Protein AF-0000000080622071 (afdb_homodimer)

Nearest PDB structures (foldseek):
  5kos-assembly1_A  TM=8.456E-01  e=3.412E-28  Homo sapiens
  4gj5-assembly1_A  TM=8.377E-01  e=1.157E-27  Homo sapiens
  2ren-assembly1_A  TM=8.493E-01  e=5.964E-26  Homo sapiens
  1j71-assembly1_A  TM=8.555E-01  e=1.718E-23  Candida tropicalis
  3u6a-assembly1_A  TM=7.757E-01  e=3.560E-19  Homo sapiens

Foldseek 3Di:
DPPPPPPPPPPPPPVPADKFKWWKAWDDAQLQVCVVVVNQLLVVVVVVVLLVVQPPPPDDQPDLSFFTIWTWKWWAVVTDIFTARAKQFAFDWEFAAPLAQPQCQAQPPPQCAQWDDRVPDIFGGHRHGRLAPPQEDHDDQVVGPLKDAPFDKDWDDNRSGIFIDGKIFTWMWGYDPPGPIQIFGGAIYGHTSDGDRSCSPDHHGYYQHPWQLLRHPPSGGGRLNRCVVVVNAAQKKKKAFAFALRTMIMIMTRDDDPPWFDDFDDKFFAPDLGHQKAKWQKKDFAVDIDGPIWIEHAIASHLAKEFAPVSVVRLCVRQVWDADPSSQFTWHAQDDDQAAQGMWIATPHDIDTQGSRLFKAWRDFQAQWDDDPVDIDGHDPRNTIITGRYGYDDSVPPDTRIYHYDSSSNQWMKMDRSPRRIITTTGTDD/DPPPPPPPPPPPPPVPADKFKWWKAWDDAQLQVCVVVVNQLLVVVVVVVLLVVQPPLPDDQPDLSFFTIWTWKWWAVVTDIFTAAAKQFAFDWEFAAPLAQPQQAAQPPPQCAQWDDRVPDIFGGHRQGRLQPVQEDHDDQVVGPLKDAPFDKDWADNRSGIWIDGKIFTWMWGYDPPGPIQIFGGAIYGHTSDGDRSRSPDHHGIYQHLWQLLRHPPSGGGRLNRCVVVVNAAQKKKKAFAFALRTMIMIMTRDDDPPWFDDFDDKFFAPDLGHQKAKWQKKDFAVDIDGPIWIEHAIASHLAKEFAPVSVVRLCVRQVWDADPSSQFTWHAQDDDQAAQGMWIATPHDIDTQGSRLFKAWRDFQAQWDDDPVDIDGHDPRNTIITGRYGYDDPVPPDTRIYHYDSSSNQWMKMDRSPRRIITTTGTPD

Structure (mmCIF, N/CA/C/O backbone):
data_AF-0000000080622071-model_v1
#
loop_
_entity.id
_entity.type
_entity.pdbx_description
1 polymer 'Peptidase A1 domain-containing protein'
#
loop_
_atom_site.group_PDB
_atom_site.id
_atom_site.type_symbol
_atom_site.label_atom_id
_atom_site.label_alt_id
_atom_site.label_comp_id
_atom_site.label_asym_id
_atom_site.label_entity_id
_atom_site.label_seq_id
_atom_site.pdbx_PDB_ins_code
_atom_site.Cartn_x
_atom_site.Cartn_y
_atom_site.Cartn_z
_atom_site.occupancy
_atom_site.B_iso_or_equiv
_atom_site.auth_seq_id
_atom_site.auth_comp_id
_atom_site.auth_asym_id
_atom_site.auth_atom_id
_atom_site.pdbx_PDB_model_num
ATOM 1 N N . MET A 1 1 ? 4.406 -93.125 -19.953 1 31.33 1 MET A N 1
ATOM 2 C CA . MET A 1 1 ? 5.219 -91.875 -19.984 1 31.33 1 MET A CA 1
ATOM 3 C C . MET A 1 1 ? 4.34 -90.625 -20 1 31.33 1 MET A C 1
ATOM 5 O O . MET A 1 1 ? 3.771 -90.312 -21.031 1 31.33 1 MET A O 1
ATOM 9 N N . MET A 1 2 ? 3.547 -90.375 -18.891 1 37.91 2 MET A N 1
ATOM 10 C CA . MET A 1 2 ? 2.613 -89.312 -18.547 1 37.91 2 MET A CA 1
ATOM 11 C C . MET A 1 2 ? 3.316 -87.938 -18.547 1 37.91 2 MET A C 1
ATOM 13 O O . MET A 1 2 ? 4.258 -87.75 -17.781 1 37.91 2 MET A O 1
ATOM 17 N N . TYR A 1 3 ? 3.441 -87.188 -19.688 1 39.62 3 TYR A N 1
ATOM 18 C CA . TYR A 1 3 ? 3.945 -85.875 -19.875 1 39.62 3 TYR A CA 1
ATOM 19 C C . TYR A 1 3 ? 3.25 -84.875 -18.938 1 39.62 3 TYR A C 1
ATOM 21 O O . TYR A 1 3 ? 2.041 -84.625 -19.047 1 39.62 3 TYR A O 1
ATOM 29 N N . PHE A 1 4 ? 3.67 -84.75 -17.656 1 41.41 4 PHE A N 1
ATOM 30 C CA . PHE A 1 4 ? 3.311 -83.688 -16.719 1 41.41 4 PHE A CA 1
ATOM 31 C C . PHE A 1 4 ? 3.623 -82.312 -17.312 1 41.41 4 PHE A C 1
ATOM 33 O O . PHE A 1 4 ? 4.789 -82 -17.531 1 41.41 4 PHE A O 1
ATOM 40 N N . GLN A 1 5 ? 2.748 -81.688 -18.172 1 40.56 5 GLN A N 1
ATOM 41 C CA . GLN A 1 5 ? 2.803 -80.312 -18.609 1 40.56 5 GLN A CA 1
ATOM 42 C C . GLN A 1 5 ? 2.887 -79.375 -17.422 1 40.56 5 GLN A C 1
ATOM 44 O O . GLN A 1 5 ? 1.987 -79.312 -16.578 1 40.56 5 GLN A O 1
ATOM 49 N N . PHE A 1 6 ? 4.094 -79 -16.938 1 42.44 6 PHE A N 1
ATOM 50 C CA . PHE A 1 6 ? 4.355 -77.938 -15.992 1 42.44 6 PHE A CA 1
ATOM 51 C C . PHE A 1 6 ? 3.734 -76.625 -16.484 1 42.44 6 PHE A C 1
ATOM 53 O O . PHE A 1 6 ? 4.152 -76.062 -17.5 1 42.44 6 PHE A O 1
ATOM 60 N N . LEU A 1 7 ? 2.463 -76.312 -16.25 1 42.44 7 LEU A N 1
ATOM 61 C CA . LEU A 1 7 ? 1.868 -75 -16.406 1 42.44 7 LEU A CA 1
ATOM 62 C C . LEU A 1 7 ? 2.656 -73.938 -15.617 1 42.44 7 LEU A C 1
ATOM 64 O O . LEU A 1 7 ? 2.695 -74 -14.383 1 42.44 7 LEU A O 1
ATOM 68 N N . ILE A 1 8 ? 3.752 -73.375 -16.141 1 42.09 8 ILE A N 1
ATOM 69 C CA . ILE A 1 8 ? 4.402 -72.188 -15.602 1 42.09 8 ILE A CA 1
ATOM 70 C C . ILE A 1 8 ? 3.381 -71.062 -15.445 1 42.09 8 ILE A C 1
ATOM 72 O O . ILE A 1 8 ? 2.818 -70.562 -16.438 1 42.09 8 ILE A O 1
ATOM 76 N N . LEU A 1 9 ? 2.639 -71 -14.352 1 40.97 9 LEU A N 1
ATOM 77 C CA . LEU A 1 9 ? 1.892 -69.812 -13.961 1 40.97 9 LEU A CA 1
ATOM 78 C C . LEU A 1 9 ? 2.793 -68.625 -13.953 1 40.97 9 LEU A C 1
ATOM 80 O O . LEU A 1 9 ? 3.705 -68.5 -13.133 1 40.97 9 LEU A O 1
ATOM 84 N N . LEU A 1 10 ? 3.066 -68 -15.062 1 39.91 10 LEU A N 1
ATOM 85 C CA . LEU A 1 10 ? 3.633 -66.688 -15.086 1 39.91 10 LEU A CA 1
ATOM 86 C C . LEU A 1 10 ? 2.854 -65.75 -14.156 1 39.91 10 LEU A C 1
ATOM 88 O O . LEU A 1 10 ? 1.703 -65.375 -14.445 1 39.91 10 LEU A O 1
ATOM 92 N N . VAL A 1 11 ? 2.982 -65.812 -12.859 1 40.19 11 VAL A N 1
ATOM 93 C CA . VAL A 1 11 ? 2.52 -64.75 -11.977 1 40.19 11 VAL A CA 1
ATOM 94 C C . VAL A 1 11 ? 3.016 -63.438 -12.484 1 40.19 11 VAL A C 1
ATOM 96 O O . VAL A 1 11 ? 4.223 -63.188 -12.531 1 40.19 11 VAL A O 1
ATOM 99 N N . SER A 1 12 ? 2.383 -62.875 -13.453 1 38.94 12 SER A N 1
ATOM 100 C CA . SER A 1 12 ? 2.613 -61.469 -13.688 1 38.94 12 SER A CA 1
ATOM 101 C C . SER A 1 12 ? 2.75 -60.688 -12.367 1 38.94 12 SER A C 1
ATOM 103 O O . SER A 1 12 ? 1.805 -60.625 -11.578 1 38.94 12 SER A O 1
ATOM 105 N N . ILE A 1 13 ? 3.844 -60.781 -11.703 1 40 13 ILE A N 1
ATOM 106 C CA . ILE A 1 13 ? 4.141 -59.844 -10.617 1 40 13 ILE A CA 1
ATOM 107 C C . ILE A 1 13 ? 3.688 -58.438 -11.008 1 40 13 ILE A C 1
ATOM 109 O O . ILE A 1 13 ? 4.293 -57.812 -11.875 1 40 13 ILE A O 1
ATOM 113 N N . ILE A 1 14 ? 2.439 -58.219 -11.172 1 44.34 14 ILE A N 1
ATOM 114 C CA . ILE A 1 14 ? 2.012 -56.812 -11.172 1 44.34 14 ILE A CA 1
ATOM 115 C C . ILE A 1 14 ? 2.727 -56.062 -10.055 1 44.34 14 ILE A C 1
ATOM 117 O O . ILE A 1 14 ? 2.518 -56.344 -8.875 1 44.34 14 ILE A O 1
ATOM 121 N N . ALA A 1 15 ? 3.939 -55.719 -10.203 1 46.81 15 ALA A N 1
ATOM 122 C CA . ALA A 1 15 ? 4.637 -54.844 -9.273 1 46.81 15 ALA A CA 1
ATOM 123 C C . ALA A 1 15 ? 3.709 -53.719 -8.773 1 46.81 15 ALA A C 1
ATOM 125 O O . ALA A 1 15 ? 3.246 -52.875 -9.547 1 46.81 15 ALA A O 1
ATOM 126 N N . ALA A 1 16 ? 2.832 -53.969 -7.883 1 53.41 16 ALA A N 1
ATOM 127 C CA . ALA A 1 16 ? 1.982 -52.969 -7.207 1 53.41 16 ALA A CA 1
ATOM 128 C C . ALA A 1 16 ? 2.793 -51.781 -6.746 1 53.41 16 ALA A C 1
ATOM 130 O O . ALA A 1 16 ? 3.588 -51.875 -5.809 1 53.41 16 ALA A O 1
ATOM 131 N N . TYR A 1 17 ? 3.074 -50.844 -7.648 1 65.81 17 TYR A N 1
ATOM 132 C CA . TYR A 1 17 ? 3.756 -49.625 -7.172 1 65.81 17 TYR A CA 1
ATOM 133 C C . TYR A 1 17 ? 2.941 -48.938 -6.086 1 65.81 17 TYR A C 1
ATOM 135 O O . TYR A 1 17 ? 1.711 -49 -6.082 1 65.81 17 TYR A O 1
ATOM 143 N N . SER A 1 18 ? 3.611 -48.594 -5.027 1 83 18 SER A N 1
ATOM 144 C CA . SER A 1 18 ? 3.07 -47.812 -3.904 1 83 18 SER A CA 1
ATOM 145 C C . SER A 1 18 ? 2.629 -46.438 -4.34 1 83 18 SER A C 1
ATOM 147 O O . SER A 1 18 ? 3.193 -45.844 -5.273 1 83 18 SER A O 1
ATOM 149 N N . LEU A 1 19 ? 1.426 -46.062 -3.982 1 93.88 19 LEU A N 1
ATOM 150 C CA . LEU A 1 19 ? 0.929 -44.688 -4.164 1 93.88 19 LEU A CA 1
ATOM 151 C C . LEU A 1 19 ? 1.439 -43.781 -3.062 1 93.88 19 LEU A C 1
ATOM 153 O O . LEU A 1 19 ? 1.551 -44.188 -1.905 1 93.88 19 LEU A O 1
ATOM 157 N N . PHE A 1 20 ? 1.844 -42.562 -3.434 1 97 20 PHE A N 1
ATOM 158 C CA . PHE A 1 20 ? 2.273 -41.5 -2.504 1 97 20 PHE A CA 1
ATOM 159 C C . PHE A 1 20 ? 1.388 -40.281 -2.623 1 97 20 PHE A C 1
ATOM 161 O O . PHE A 1 20 ? 1.396 -39.594 -3.654 1 97 20 PHE A O 1
ATOM 168 N N . GLN A 1 21 ? 0.678 -40 -1.629 1 96.38 21 GLN A N 1
ATOM 169 C CA . GLN A 1 21 ? -0.254 -38.875 -1.648 1 96.38 21 GLN A CA 1
ATOM 170 C C . GLN A 1 21 ? 0.275 -37.719 -0.823 1 96.38 21 GLN A C 1
ATOM 172 O O . GLN A 1 21 ? 0.395 -37.812 0.4 1 96.38 21 GLN A O 1
ATOM 177 N N . ILE A 1 22 ? 0.531 -36.625 -1.456 1 96.94 22 ILE A N 1
ATOM 178 C CA . ILE A 1 22 ? 1.128 -35.469 -0.82 1 96.94 22 ILE A CA 1
ATOM 179 C C . ILE A 1 22 ? 0.134 -34.312 -0.836 1 96.94 22 ILE A C 1
ATOM 181 O O . ILE A 1 22 ? -0.332 -33.906 -1.901 1 96.94 22 ILE A O 1
ATOM 185 N N . PRO A 1 23 ? -0.124 -33.719 0.299 1 97 23 PRO A N 1
ATOM 186 C CA . PRO A 1 23 ? -1.066 -32.594 0.346 1 97 23 PRO A CA 1
ATOM 187 C C . PRO A 1 23 ? -0.494 -31.312 -0.26 1 97 23 PRO A C 1
ATOM 189 O O . PRO A 1 23 ? 0.712 -31.078 -0.171 1 97 23 PRO A O 1
ATOM 192 N N . LEU A 1 24 ? -1.375 -30.531 -0.889 1 97.06 24 LEU A N 1
ATOM 193 C CA . LEU A 1 24 ? -1.071 -29.188 -1.348 1 97.06 24 LEU A CA 1
ATOM 194 C C . LEU A 1 24 ? -1.797 -28.141 -0.497 1 97.06 24 LEU A C 1
ATOM 196 O O . LEU A 1 24 ? -2.953 -28.344 -0.12 1 97.06 24 LEU A O 1
ATOM 200 N N . GLU A 1 25 ? -1.072 -27.141 -0.212 1 94.88 25 GLU A N 1
ATOM 201 C CA . GLU A 1 25 ? -1.621 -26.031 0.566 1 94.88 25 GLU A CA 1
ATOM 202 C C . GLU A 1 25 ? -1.87 -24.812 -0.312 1 94.88 25 GLU A C 1
ATOM 204 O O . GLU A 1 25 ? -1.03 -24.453 -1.143 1 94.88 25 GLU A O 1
ATOM 209 N N . LYS A 1 26 ? -3.045 -24.219 -0.063 1 93.81 26 LYS A N 1
ATOM 210 C CA . LYS A 1 26 ? -3.326 -22.938 -0.728 1 93.81 26 LYS A CA 1
ATOM 211 C C . LYS A 1 26 ? -2.568 -21.797 -0.065 1 93.81 26 LYS A C 1
ATOM 213 O O . LYS A 1 26 ? -2.49 -21.734 1.164 1 93.81 26 LYS A O 1
ATOM 218 N N . VAL A 1 27 ? -1.979 -20.906 -0.916 1 91.62 27 VAL A N 1
ATOM 219 C CA . VAL A 1 27 ? -1.304 -19.719 -0.417 1 91.62 27 VAL A CA 1
ATOM 220 C C . VAL A 1 27 ? -1.75 -18.5 -1.218 1 91.62 27 VAL A C 1
ATOM 222 O O . VAL A 1 27 ? -2.275 -18.641 -2.326 1 91.62 27 VAL A O 1
ATOM 225 N N . GLU A 1 28 ? -1.549 -17.328 -0.681 1 88.19 28 GLU A N 1
ATOM 226 C CA . GLU A 1 28 ? -1.809 -16.094 -1.431 1 88.19 28 GLU A CA 1
ATOM 227 C C . GLU A 1 28 ? -0.73 -15.859 -2.484 1 88.19 28 GLU A C 1
ATOM 229 O O . GLU A 1 28 ? 0.46 -15.828 -2.166 1 88.19 28 GLU A O 1
ATOM 234 N N . SER A 1 29 ? -1.131 -15.672 -3.711 1 89.31 29 SER A N 1
ATOM 235 C CA . SER A 1 29 ? -0.165 -15.383 -4.766 1 89.31 29 SER A CA 1
ATOM 236 C C . SER A 1 29 ? 0.435 -13.992 -4.598 1 89.31 29 SER A C 1
ATOM 238 O O . SER A 1 29 ? -0.142 -13.141 -3.918 1 89.31 29 SER A O 1
ATOM 240 N N . LEU A 1 30 ? 1.615 -13.773 -5.207 1 89.56 30 LEU A N 1
ATOM 241 C CA . LEU A 1 30 ? 2.238 -12.453 -5.172 1 89.56 30 LEU A CA 1
ATOM 242 C C . LEU A 1 30 ? 1.323 -11.398 -5.797 1 89.56 30 LEU A C 1
ATOM 244 O O . LEU A 1 30 ? 1.209 -10.289 -5.281 1 89.56 30 LEU A O 1
ATOM 248 N N . ARG A 1 31 ? 0.68 -11.727 -6.871 1 90.12 31 ARG A N 1
ATOM 249 C CA . ARG A 1 31 ? -0.235 -10.812 -7.543 1 90.12 31 ARG A CA 1
ATOM 250 C C . ARG A 1 31 ? -1.324 -10.328 -6.594 1 90.12 31 ARG A C 1
ATOM 252 O O . ARG A 1 31 ? -1.545 -9.125 -6.457 1 90.12 31 ARG A O 1
ATOM 259 N N . PHE A 1 32 ? -1.942 -11.211 -5.918 1 88.81 32 PHE A N 1
ATOM 260 C CA . PHE A 1 32 ? -3.029 -10.852 -5.016 1 88.81 32 PHE A CA 1
ATOM 261 C C . PHE A 1 32 ? -2.508 -10.031 -3.84 1 88.81 32 PHE A C 1
ATOM 263 O O . PHE A 1 32 ? -3.148 -9.07 -3.414 1 88.81 32 PHE A O 1
ATOM 270 N N . LYS A 1 33 ? -1.426 -10.398 -3.369 1 88.56 33 LYS A N 1
ATOM 271 C CA . LYS A 1 33 ? -0.815 -9.672 -2.262 1 88.56 33 LYS A CA 1
ATOM 272 C C . LYS A 1 33 ? -0.536 -8.219 -2.645 1 88.56 33 LYS A C 1
ATOM 274 O O . LYS A 1 33 ? -0.911 -7.297 -1.917 1 88.56 33 LYS A O 1
ATOM 279 N N . LEU A 1 34 ? 0.107 -8.039 -3.787 1 91.31 34 LEU A N 1
ATOM 280 C CA . LEU A 1 34 ? 0.483 -6.699 -4.219 1 91.31 34 LEU A CA 1
ATOM 281 C C . LEU A 1 34 ? -0.752 -5.867 -4.555 1 91.31 34 LEU A C 1
ATOM 283 O O . LEU A 1 34 ? -0.766 -4.652 -4.344 1 91.31 34 LEU A O 1
ATOM 287 N N . MET A 1 35 ? -1.756 -6.488 -5.094 1 89.94 35 MET A N 1
ATOM 288 C CA . MET A 1 35 ? -3.012 -5.785 -5.344 1 89.94 35 MET A CA 1
ATOM 289 C C . MET A 1 35 ? -3.627 -5.293 -4.035 1 89.94 35 MET A C 1
ATOM 291 O O . MET A 1 35 ? -4.062 -4.145 -3.945 1 89.94 35 MET A O 1
ATOM 295 N N . ARG A 1 36 ? -3.617 -6.129 -3.057 1 85.31 36 ARG A N 1
ATOM 296 C CA . ARG A 1 36 ? -4.168 -5.77 -1.754 1 85.31 36 ARG A CA 1
ATOM 297 C C . ARG A 1 36 ? -3.381 -4.629 -1.12 1 85.31 36 ARG A C 1
ATOM 299 O O . ARG A 1 36 ? -3.959 -3.746 -0.481 1 85.31 36 ARG A O 1
ATOM 306 N N . GLU A 1 37 ? -2.133 -4.59 -1.367 1 87 37 GLU A N 1
ATOM 307 C CA . GLU A 1 37 ? -1.252 -3.604 -0.748 1 87 37 GLU A CA 1
ATOM 308 C C . GLU A 1 37 ? -1.191 -2.32 -1.573 1 87 37 GLU A C 1
ATOM 310 O O . GLU A 1 37 ? -0.562 -1.343 -1.164 1 87 37 GLU A O 1
ATOM 315 N N . GLY A 1 38 ? -1.753 -2.406 -2.75 1 86.81 38 GLY A N 1
ATOM 316 C CA . GLY A 1 38 ? -1.756 -1.231 -3.605 1 86.81 38 GLY A CA 1
ATOM 317 C C . GLY A 1 38 ? -0.455 -1.041 -4.363 1 86.81 38 GLY A C 1
ATOM 318 O O . GLY A 1 38 ? -0.144 0.067 -4.805 1 86.81 38 GLY A O 1
ATOM 319 N N . LYS A 1 39 ? 0.29 -2.031 -4.531 1 89.81 39 LYS A N 1
ATOM 320 C CA . LYS A 1 39 ? 1.621 -1.927 -5.121 1 89.81 39 LYS A CA 1
ATOM 321 C C . LYS A 1 39 ? 1.662 -2.582 -6.5 1 89.81 39 LYS A C 1
ATOM 323 O O . LYS A 1 39 ? 2.668 -2.488 -7.207 1 89.81 39 LYS A O 1
ATOM 328 N N . TRP A 1 40 ? 0.605 -3.18 -6.891 1 91.12 40 TRP A N 1
ATOM 329 C CA . TRP A 1 40 ? 0.574 -3.99 -8.102 1 91.12 40 TRP A CA 1
ATOM 330 C C . TRP A 1 40 ? 0.867 -3.141 -9.336 1 91.12 40 TRP A C 1
ATOM 332 O O . TRP A 1 40 ? 1.65 -3.539 -10.195 1 91.12 40 TRP A O 1
ATOM 342 N N . LYS A 1 41 ? 0.288 -2.012 -9.453 1 89.12 41 LYS A N 1
ATOM 343 C CA . LYS A 1 41 ? 0.503 -1.157 -10.617 1 89.12 41 LYS A CA 1
ATOM 344 C C . LYS A 1 41 ? 1.978 -0.792 -10.766 1 89.12 41 LYS A C 1
ATOM 346 O O . LYS A 1 41 ? 2.533 -0.865 -11.859 1 89.12 41 LYS A O 1
ATOM 351 N N . ASP A 1 42 ? 2.588 -0.374 -9.695 1 88.94 42 ASP A N 1
ATOM 352 C CA . ASP A 1 42 ? 4.004 -0.017 -9.711 1 88.94 42 ASP A CA 1
ATOM 353 C C . ASP A 1 42 ? 4.871 -1.229 -10.047 1 88.94 42 ASP A C 1
ATOM 355 O O . ASP A 1 42 ? 5.848 -1.113 -10.789 1 88.94 42 ASP A O 1
ATOM 359 N N . TYR A 1 43 ? 4.543 -2.334 -9.562 1 87.56 43 TYR A N 1
ATOM 360 C CA . TYR A 1 43 ? 5.266 -3.564 -9.867 1 87.56 43 TYR A CA 1
ATOM 361 C C . TYR A 1 43 ? 5.211 -3.873 -11.359 1 87.56 43 TYR A C 1
ATOM 363 O O . TYR A 1 43 ? 6.227 -4.223 -11.969 1 87.56 43 TYR A O 1
ATOM 371 N N . LYS A 1 44 ? 4.086 -3.758 -11.938 1 87.12 44 LYS A N 1
ATOM 372 C CA . LYS A 1 44 ? 3.926 -4.016 -13.367 1 87.12 44 LYS A CA 1
ATOM 373 C C . LYS A 1 44 ? 4.812 -3.092 -14.195 1 87.12 44 LYS A C 1
ATOM 375 O O . LYS A 1 44 ? 5.441 -3.527 -15.164 1 87.12 44 LYS A O 1
ATOM 380 N N . GLU A 1 45 ? 4.785 -1.916 -13.844 1 83.81 45 GLU A N 1
ATOM 381 C CA . GLU A 1 45 ? 5.621 -0.958 -14.555 1 83.81 45 GLU A CA 1
ATOM 382 C C . GLU A 1 45 ? 7.102 -1.286 -14.383 1 83.81 45 GLU A C 1
ATOM 384 O O . GLU A 1 45 ? 7.875 -1.221 -15.344 1 83.81 45 GLU A O 1
ATOM 389 N N . PHE A 1 46 ? 7.434 -1.537 -13.203 1 80.25 46 PHE A N 1
ATOM 390 C CA . PHE A 1 46 ? 8.797 -1.96 -12.922 1 80.25 46 PHE A CA 1
ATOM 391 C C . PHE A 1 46 ? 9.188 -3.148 -13.797 1 80.25 46 PHE A C 1
ATOM 393 O O . PHE A 1 46 ? 10.258 -3.146 -14.414 1 80.25 46 PHE A O 1
ATOM 400 N N . LYS A 1 47 ? 8.383 -4.105 -13.812 1 78.62 47 LYS A N 1
ATOM 401 C CA . LYS A 1 47 ? 8.617 -5.309 -14.602 1 78.62 47 LYS A CA 1
ATOM 402 C C . LYS A 1 47 ? 8.773 -4.973 -16.078 1 78.62 47 LYS A C 1
ATOM 404 O O . LYS A 1 47 ? 9.648 -5.516 -16.766 1 78.62 47 LYS A O 1
ATOM 409 N N . ASN A 1 48 ? 7.988 -4.125 -16.578 1 77.75 48 ASN A N 1
ATOM 410 C CA . ASN A 1 48 ? 8.062 -3.715 -17.969 1 77.75 48 ASN A CA 1
ATOM 411 C C . ASN A 1 48 ? 9.383 -3.014 -18.281 1 77.75 48 ASN A C 1
ATOM 413 O O . ASN A 1 48 ? 9.953 -3.209 -19.359 1 77.75 48 ASN A O 1
ATOM 417 N N . ILE A 1 49 ? 9.789 -2.256 -17.438 1 71.25 49 ILE A N 1
ATOM 418 C CA . ILE A 1 49 ? 11.047 -1.549 -17.625 1 71.25 49 ILE A CA 1
ATOM 419 C C . ILE A 1 49 ? 12.203 -2.551 -17.672 1 71.25 49 ILE A C 1
ATOM 421 O O . ILE A 1 49 ? 13.062 -2.479 -18.547 1 71.25 49 ILE A O 1
ATOM 425 N N . ILE A 1 50 ? 12.188 -3.4 -16.75 1 69.25 50 ILE A N 1
ATOM 426 C CA . ILE A 1 50 ? 13.258 -4.391 -16.719 1 69.25 50 ILE A CA 1
ATOM 427 C C . ILE A 1 50 ? 13.234 -5.238 -17.984 1 69.25 50 ILE A C 1
ATOM 429 O O . ILE A 1 50 ? 14.281 -5.57 -18.531 1 69.25 50 ILE A O 1
ATOM 433 N N . ARG A 1 51 ? 12.062 -5.656 -18.391 1 69.69 51 ARG A N 1
ATOM 434 C CA . ARG A 1 51 ? 11.914 -6.434 -19.609 1 69.69 51 ARG A CA 1
ATOM 435 C C . ARG A 1 51 ? 12.477 -5.68 -20.812 1 69.69 51 ARG A C 1
ATOM 437 O O . ARG A 1 51 ? 13.062 -6.281 -21.719 1 69.69 51 ARG A O 1
ATOM 444 N N . SER A 1 52 ? 12.273 -4.465 -20.797 1 66.81 52 SER A N 1
ATOM 445 C CA . SER A 1 52 ? 12.75 -3.66 -21.906 1 66.81 52 SER A CA 1
ATOM 446 C C . SER A 1 52 ? 14.273 -3.57 -21.922 1 66.81 52 SER A C 1
ATOM 448 O O . SER A 1 52 ? 14.891 -3.395 -22.969 1 66.81 52 SER A O 1
ATOM 450 N N . LEU A 1 53 ? 14.789 -3.551 -20.828 1 60.69 53 LEU A N 1
ATOM 451 C CA . LEU A 1 53 ? 16.25 -3.484 -20.719 1 60.69 53 LEU A CA 1
ATOM 452 C C . LEU A 1 53 ? 16.875 -4.832 -21.047 1 60.69 53 LEU A C 1
ATOM 454 O O . LEU A 1 53 ? 18.062 -4.902 -21.375 1 60.69 53 LEU A O 1
ATOM 458 N N . SER A 1 54 ? 16.188 -5.828 -20.688 1 53.53 54 SER A N 1
ATOM 459 C CA . SER A 1 54 ? 16.734 -7.16 -20.938 1 53.53 54 SER A CA 1
ATOM 460 C C . SER A 1 54 ? 16.609 -7.551 -22.406 1 53.53 54 SER A C 1
ATOM 462 O O . SER A 1 54 ? 15.516 -7.473 -22.969 1 53.53 54 SER A O 1
ATOM 464 N N . ASP A 1 55 ? 17.375 -6.949 -23.344 1 47.69 55 ASP A N 1
ATOM 465 C CA . ASP A 1 55 ? 17.438 -7.414 -24.719 1 47.69 55 ASP A CA 1
ATOM 466 C C . ASP A 1 55 ? 17.016 -8.875 -24.844 1 47.69 55 ASP A C 1
ATOM 468 O O . ASP A 1 55 ? 16.5 -9.297 -25.875 1 47.69 55 ASP A O 1
ATOM 472 N N . ALA A 1 56 ? 17.625 -9.734 -24.219 1 41.84 56 ALA A N 1
ATOM 473 C CA . ALA A 1 56 ? 17.859 -11.156 -24.484 1 41.84 56 ALA A CA 1
ATOM 474 C C . ALA A 1 56 ? 16.578 -11.969 -24.281 1 41.84 56 ALA A C 1
ATOM 476 O O . ALA A 1 56 ? 16.578 -13.195 -24.406 1 41.84 56 ALA A O 1
ATOM 477 N N . TYR A 1 57 ? 15.625 -11.508 -23.516 1 42.84 57 TYR A N 1
ATOM 478 C CA . TYR A 1 57 ? 14.859 -12.633 -22.984 1 42.84 57 TYR A CA 1
ATOM 479 C C . TYR A 1 57 ? 13.875 -13.148 -24.031 1 42.84 57 TYR A C 1
ATOM 481 O O . TYR A 1 57 ? 12.836 -12.523 -24.281 1 42.84 57 TYR A O 1
ATOM 489 N N . SER A 1 58 ? 14.336 -13.523 -25 1 40.72 58 SER A N 1
ATOM 490 C CA . SER A 1 58 ? 13.555 -14.383 -25.891 1 40.72 58 SER A CA 1
ATOM 491 C C . SER A 1 58 ? 12.773 -15.422 -25.094 1 40.72 58 SER A C 1
ATOM 493 O O . SER A 1 58 ? 11.961 -16.156 -25.656 1 40.72 58 SER A O 1
ATOM 495 N N . GLY A 1 59 ? 13.102 -15.766 -23.828 1 41.53 59 GLY A N 1
ATOM 496 C CA . GLY A 1 59 ? 12.492 -16.984 -23.328 1 41.53 59 GLY A CA 1
ATOM 497 C C . GLY A 1 59 ? 11.109 -16.766 -22.734 1 41.53 59 GLY A C 1
ATOM 498 O O . GLY A 1 59 ? 10.648 -15.633 -22.625 1 41.53 59 GLY A O 1
ATOM 499 N N . SER A 1 60 ? 10.352 -17.906 -22.688 1 47.06 60 SER A N 1
ATOM 500 C CA . SER A 1 60 ? 8.992 -18.125 -22.188 1 47.06 60 SER A CA 1
ATOM 501 C C . SER A 1 60 ? 8.82 -17.531 -20.781 1 47.06 60 SER A C 1
ATOM 503 O O . SER A 1 60 ? 9.641 -17.781 -19.891 1 47.06 60 SER A O 1
ATOM 505 N N . LEU A 1 61 ? 8.344 -16.297 -20.656 1 49.47 61 LEU A N 1
ATOM 506 C CA . LEU A 1 61 ? 8.102 -15.555 -19.422 1 49.47 61 LEU A CA 1
ATOM 507 C C . LEU A 1 61 ? 7.305 -16.391 -18.438 1 49.47 61 LEU A C 1
ATOM 509 O O . LEU A 1 61 ? 6.133 -16.688 -18.672 1 49.47 61 LEU A O 1
ATOM 513 N N . PHE A 1 62 ? 8.109 -17.391 -17.703 1 57.88 62 PHE A N 1
ATOM 514 C CA . PHE A 1 62 ? 7.414 -18 -16.594 1 57.88 62 PHE A CA 1
ATOM 515 C C . PHE A 1 62 ? 7.047 -16.969 -15.531 1 57.88 62 PHE A C 1
ATOM 517 O O . PHE A 1 62 ? 7.895 -16.188 -15.102 1 57.88 62 PHE A O 1
ATOM 524 N N . ASP A 1 63 ? 5.746 -16.562 -15.383 1 70.12 63 ASP A N 1
ATOM 525 C CA . ASP A 1 63 ? 5.27 -15.641 -14.359 1 70.12 63 ASP A CA 1
ATOM 526 C C . ASP A 1 63 ? 4.703 -16.391 -13.156 1 70.12 63 ASP A C 1
ATOM 528 O O . ASP A 1 63 ? 3.682 -17.078 -13.273 1 70.12 63 ASP A O 1
ATOM 532 N N . TYR A 1 64 ? 5.566 -16.484 -12.094 1 78 64 TYR A N 1
ATOM 533 C CA . TYR A 1 64 ? 5.137 -17.219 -10.906 1 78 64 TYR A CA 1
ATOM 534 C C . TYR A 1 64 ? 4.371 -16.297 -9.961 1 78 64 TYR A C 1
ATOM 536 O O . TYR A 1 64 ? 4.051 -16.688 -8.828 1 78 64 TYR A O 1
ATOM 544 N N . GLU A 1 65 ? 4.039 -15.109 -10.469 1 86.38 65 GLU A N 1
ATOM 545 C CA . GLU A 1 65 ? 3.303 -14.164 -9.633 1 86.38 65 GLU A CA 1
ATOM 546 C C . GLU A 1 65 ? 1.888 -14.664 -9.352 1 86.38 65 GLU A C 1
ATOM 548 O O . GLU A 1 65 ? 1.212 -14.164 -8.453 1 86.38 65 GLU A O 1
ATOM 553 N N . THR A 1 66 ? 1.472 -15.703 -10.07 1 84.06 66 THR A N 1
ATOM 554 C CA . THR A 1 66 ? 0.101 -16.188 -9.938 1 84.06 66 THR A CA 1
ATOM 555 C C . THR A 1 66 ? 0.069 -17.531 -9.227 1 84.06 66 THR A C 1
ATOM 557 O O . THR A 1 66 ? -1 -18.125 -9.047 1 84.06 66 THR A O 1
ATOM 560 N N . ALA A 1 67 ? 1.217 -18 -8.797 1 86.19 67 ALA A N 1
ATOM 561 C CA . ALA A 1 67 ? 1.223 -19.281 -8.117 1 86.19 67 ALA A CA 1
ATOM 562 C C . ALA A 1 67 ? 0.382 -19.234 -6.848 1 86.19 67 ALA A C 1
ATOM 564 O O . ALA A 1 67 ? 0.559 -18.359 -6.012 1 86.19 67 ALA A O 1
ATOM 565 N N . GLY A 1 68 ? -0.519 -20.312 -6.73 1 90.25 68 GLY A N 1
ATOM 566 C CA . GLY A 1 68 ? -1.475 -20.25 -5.637 1 90.25 68 GLY A CA 1
ATOM 567 C C . GLY A 1 68 ? -1.455 -21.5 -4.766 1 90.25 68 GLY A C 1
ATOM 568 O O . GLY A 1 68 ? -2.203 -21.594 -3.791 1 90.25 68 GLY A O 1
ATOM 569 N N . TYR A 1 69 ? -0.599 -22.531 -5.105 1 94.62 69 TYR A N 1
ATOM 570 C CA . TYR A 1 69 ? -0.494 -23.75 -4.324 1 94.62 69 TYR A CA 1
ATOM 571 C C . TYR A 1 69 ? 0.963 -24.141 -4.121 1 94.62 69 TYR A C 1
ATOM 573 O O . TYR A 1 69 ? 1.794 -23.969 -5.016 1 94.62 69 TYR A O 1
ATOM 581 N N . VAL A 1 70 ? 1.188 -24.703 -2.936 1 96.31 70 VAL A N 1
ATOM 582 C CA . VAL A 1 70 ? 2.523 -25.219 -2.648 1 96.31 70 VAL A CA 1
ATOM 583 C C . VAL A 1 70 ? 2.416 -26.609 -2.002 1 96.31 70 VAL A C 1
ATOM 585 O O . VAL A 1 70 ? 1.383 -26.953 -1.422 1 96.31 70 VAL A O 1
ATOM 588 N N . GLY A 1 71 ? 3.414 -27.344 -2.197 1 97.38 71 GLY A N 1
ATOM 589 C CA . GLY A 1 71 ? 3.598 -28.625 -1.522 1 97.38 71 GLY A CA 1
ATOM 590 C C . GLY A 1 71 ? 4.895 -28.703 -0.742 1 97.38 71 GLY A C 1
ATOM 591 O O . GLY A 1 71 ? 5.824 -27.922 -0.99 1 97.38 71 GLY A O 1
ATOM 592 N N . LYS A 1 72 ? 4.902 -29.656 0.17 1 98.25 72 LYS A N 1
ATOM 593 C CA . LYS A 1 72 ? 6.113 -29.844 0.965 1 98.25 72 LYS A CA 1
ATOM 594 C C . LYS A 1 72 ? 7.023 -30.891 0.335 1 98.25 72 LYS A C 1
ATOM 596 O O . LYS A 1 72 ? 6.551 -31.844 -0.286 1 98.25 72 LYS A O 1
ATOM 601 N N . ILE A 1 73 ? 8.305 -30.625 0.5 1 98.81 73 ILE A N 1
ATOM 602 C CA . ILE A 1 73 ? 9.344 -31.578 0.168 1 98.81 73 ILE A CA 1
ATOM 603 C C . ILE A 1 73 ? 10.414 -31.578 1.258 1 98.81 73 ILE A C 1
ATOM 605 O O . ILE A 1 73 ? 10.461 -30.672 2.092 1 98.81 73 ILE A O 1
ATOM 609 N N . THR A 1 74 ? 11.211 -32.562 1.259 1 98.88 74 THR A N 1
ATOM 610 C CA . THR A 1 74 ? 12.375 -32.562 2.131 1 98.88 74 THR A CA 1
ATOM 611 C C . THR A 1 74 ? 13.641 -32.938 1.354 1 98.88 74 THR A C 1
ATOM 613 O O . THR A 1 74 ? 13.562 -33.625 0.344 1 98.88 74 THR A O 1
ATOM 616 N N . VAL A 1 75 ? 14.742 -32.438 1.824 1 98.81 75 VAL A N 1
ATOM 617 C CA . VAL A 1 75 ? 16.031 -32.688 1.179 1 98.81 75 VAL A CA 1
ATOM 618 C C . VAL A 1 75 ? 17.078 -33.031 2.23 1 98.81 75 VAL A C 1
ATOM 620 O O . VAL A 1 75 ? 17.141 -32.406 3.293 1 98.81 75 VAL A O 1
ATOM 623 N N . GLY A 1 76 ? 17.844 -34.156 1.905 1 98.75 76 GLY A N 1
ATOM 624 C CA . GLY A 1 76 ? 19 -34.469 2.734 1 98.75 76 GLY A CA 1
ATOM 625 C C . GLY A 1 76 ? 18.688 -35.469 3.82 1 98.75 76 GLY A C 1
ATOM 626 O O . GLY A 1 76 ? 17.547 -35.906 3.977 1 98.75 76 GLY A O 1
ATOM 627 N N . THR A 1 77 ? 19.812 -35.844 4.438 1 98.25 77 THR A N 1
ATOM 628 C CA . THR A 1 77 ? 19.797 -36.719 5.605 1 98.25 77 THR A CA 1
ATOM 629 C C . THR A 1 77 ? 20.641 -36.156 6.734 1 98.25 77 THR A C 1
ATOM 631 O O . THR A 1 77 ? 21.875 -36.125 6.645 1 98.25 77 THR A O 1
ATOM 634 N N . PRO A 1 78 ? 20.031 -35.812 7.867 1 98 78 PRO A N 1
ATOM 635 C CA . PRO A 1 78 ? 18.578 -35.812 8.102 1 98 78 PRO A CA 1
ATOM 636 C C . PRO A 1 78 ? 17.828 -34.875 7.188 1 98 78 PRO A C 1
ATOM 638 O O . PRO A 1 78 ? 18.422 -34 6.539 1 98 78 PRO A O 1
ATOM 641 N N . GLN A 1 79 ? 16.547 -35.031 7.117 1 98.19 79 GLN A N 1
ATOM 642 C CA . GLN A 1 79 ? 15.719 -34.281 6.172 1 98.19 79 GLN A CA 1
ATOM 643 C C . GLN A 1 79 ? 15.547 -32.844 6.605 1 98.19 79 GLN A C 1
ATOM 645 O O . GLN A 1 79 ? 15.391 -32.562 7.797 1 98.19 79 GLN A O 1
ATOM 650 N N . GLN A 1 80 ? 15.602 -31.906 5.68 1 98.69 80 GLN A N 1
ATOM 651 C CA . GLN A 1 80 ? 15.273 -30.484 5.801 1 98.69 80 GLN A CA 1
ATOM 652 C C . GLN A 1 80 ? 14.062 -30.125 4.945 1 98.69 80 GLN A C 1
ATOM 654 O O . GLN A 1 80 ? 14.008 -30.469 3.762 1 98.69 80 GLN A O 1
ATOM 659 N N . GLU A 1 81 ? 13.094 -29.469 5.512 1 98.5 81 GLU A N 1
ATOM 660 C CA . GLU A 1 81 ? 11.789 -29.328 4.879 1 98.5 81 GLU A CA 1
ATOM 661 C C . GLU A 1 81 ? 11.68 -28 4.145 1 98.5 81 GLU A C 1
ATOM 663 O O . GLU A 1 81 ? 12.156 -26.969 4.633 1 98.5 81 GLU A O 1
ATOM 668 N N . PHE A 1 82 ? 10.961 -28.031 3.031 1 98.19 82 PHE A N 1
ATOM 669 C CA . PHE A 1 82 ? 10.758 -26.859 2.189 1 98.19 82 PHE A CA 1
ATOM 670 C C . PHE A 1 82 ? 9.336 -26.828 1.642 1 98.19 82 PHE A C 1
ATOM 672 O O . PHE A 1 82 ? 8.742 -27.875 1.395 1 98.19 82 PHE A O 1
ATOM 679 N N . ARG A 1 83 ? 8.789 -25.641 1.39 1 96.44 83 ARG A N 1
ATOM 680 C CA . ARG A 1 83 ? 7.539 -25.391 0.675 1 96.44 83 ARG A CA 1
ATOM 681 C C . ARG A 1 83 ? 7.809 -24.906 -0.745 1 96.44 83 ARG A C 1
ATOM 683 O O . ARG A 1 83 ? 8.328 -23.812 -0.943 1 96.44 83 ARG A O 1
ATOM 690 N N . VAL A 1 84 ? 7.363 -25.688 -1.696 1 97.12 84 VAL A N 1
ATOM 691 C CA . VAL A 1 84 ? 7.766 -25.359 -3.062 1 97.12 84 VAL A CA 1
ATOM 692 C C . VAL A 1 84 ? 6.543 -25.375 -3.979 1 97.12 84 VAL A C 1
ATOM 694 O O . VAL A 1 84 ? 5.531 -26.016 -3.662 1 97.12 84 VAL A O 1
ATOM 697 N N . VAL A 1 85 ? 6.637 -24.688 -5.098 1 95.81 85 VAL A N 1
ATOM 698 C CA . VAL A 1 85 ? 5.641 -24.781 -6.156 1 95.81 85 VAL A CA 1
ATOM 699 C C . VAL A 1 85 ? 5.828 -26.094 -6.922 1 95.81 85 VAL A C 1
ATOM 701 O O . VAL A 1 85 ? 6.898 -26.344 -7.477 1 95.81 85 VAL A O 1
ATOM 704 N N . MET A 1 86 ? 4.84 -26.938 -6.891 1 97.25 86 MET A N 1
ATOM 705 C CA . MET A 1 86 ? 4.84 -28.141 -7.734 1 97.25 86 MET A CA 1
ATOM 706 C C . MET A 1 86 ? 4.391 -27.797 -9.156 1 97.25 86 MET A C 1
ATOM 708 O O . MET A 1 86 ? 3.195 -27.641 -9.414 1 97.25 86 MET A O 1
ATOM 712 N N . ASP A 1 87 ? 5.332 -27.75 -10.031 1 95.62 87 ASP A N 1
ATOM 713 C CA . ASP A 1 87 ? 5.09 -27.078 -11.312 1 95.62 87 ASP A CA 1
ATOM 714 C C . ASP A 1 87 ? 5.109 -28.078 -12.469 1 95.62 87 ASP A C 1
ATOM 716 O O . ASP A 1 87 ? 6.168 -28.594 -12.828 1 95.62 87 ASP A O 1
ATOM 720 N N . THR A 1 88 ? 3.973 -28.203 -13.125 1 96.12 88 THR A N 1
ATOM 721 C CA . THR A 1 88 ? 3.896 -29.094 -14.281 1 96.12 88 THR A CA 1
ATOM 722 C C . THR A 1 88 ? 4.293 -28.344 -15.562 1 96.12 88 THR A C 1
ATOM 724 O O . THR A 1 88 ? 4.527 -28.969 -16.594 1 96.12 88 THR A O 1
ATOM 727 N N . GLY A 1 89 ? 4.406 -27.062 -15.508 1 91.69 89 GLY A N 1
ATOM 728 C CA . GLY A 1 89 ? 4.773 -26.266 -16.672 1 91.69 89 GLY A CA 1
ATOM 729 C C . GLY A 1 89 ? 6.27 -26.109 -16.828 1 91.69 89 GLY A C 1
ATOM 730 O O . GLY A 1 89 ? 6.738 -25.625 -17.859 1 91.69 89 GLY A O 1
ATOM 731 N N . SER A 1 90 ? 7.008 -26.484 -15.852 1 91.5 90 SER A N 1
ATOM 732 C CA . SER A 1 90 ? 8.461 -26.406 -15.891 1 91.5 90 SER A CA 1
ATOM 733 C C . SER A 1 90 ? 9.094 -27.688 -15.367 1 91.5 90 SER A C 1
ATOM 735 O O . SER A 1 90 ? 8.398 -28.562 -14.852 1 91.5 90 SER A O 1
ATOM 737 N N . SER A 1 91 ? 10.492 -27.734 -15.516 1 94.94 91 SER A N 1
ATOM 738 C CA . SER A 1 91 ? 11.109 -29.016 -15.234 1 94.94 91 SER A CA 1
ATOM 739 C C . SER A 1 91 ? 12.18 -28.891 -14.156 1 94.94 91 SER A C 1
ATOM 741 O O . SER A 1 91 ? 12.578 -29.891 -13.547 1 94.94 91 SER A O 1
ATOM 743 N N . ASN A 1 92 ? 12.648 -27.688 -13.938 1 95.06 92 ASN A N 1
ATOM 744 C CA . ASN A 1 92 ? 13.805 -27.562 -13.062 1 95.06 92 ASN A CA 1
ATOM 745 C C . ASN A 1 92 ? 13.391 -27.484 -11.594 1 95.06 92 ASN A C 1
ATOM 747 O O . ASN A 1 92 ? 12.32 -26.969 -11.273 1 95.06 92 ASN A O 1
ATOM 751 N N . PHE A 1 93 ? 14.344 -28.031 -10.766 1 97.5 93 PHE A N 1
ATOM 752 C CA . PHE A 1 93 ? 14.211 -28.031 -9.312 1 97.5 93 PHE A CA 1
ATOM 753 C C . PHE A 1 93 ? 15.305 -27.188 -8.68 1 97.5 93 PHE A C 1
ATOM 755 O O . PHE A 1 93 ? 16.484 -27.344 -8.992 1 97.5 93 PHE A O 1
ATOM 762 N N . TRP A 1 94 ? 14.867 -26.266 -7.797 1 95.81 94 TRP A N 1
ATOM 763 C CA . TRP A 1 94 ? 15.867 -25.531 -7.035 1 95.81 94 TRP A CA 1
ATOM 764 C C . TRP A 1 94 ? 15.297 -25.062 -5.703 1 95.81 94 TRP A C 1
ATOM 766 O O . TRP A 1 94 ? 14.086 -24.859 -5.578 1 95.81 94 TRP A O 1
ATOM 776 N N . ILE A 1 95 ? 16.125 -24.922 -4.664 1 96.31 95 ILE A N 1
ATOM 777 C CA . ILE A 1 95 ? 15.844 -24.359 -3.346 1 96.31 95 ILE A CA 1
ATOM 778 C C . ILE A 1 95 ? 17 -23.453 -2.922 1 96.31 95 ILE A C 1
ATOM 780 O O . ILE A 1 95 ? 18.094 -23.531 -3.473 1 96.31 95 ILE A O 1
ATOM 784 N N . PRO A 1 96 ? 16.734 -22.625 -1.969 1 92.88 96 PRO A N 1
ATOM 785 C CA . PRO A 1 96 ? 17.797 -21.703 -1.536 1 92.88 96 PRO A CA 1
ATOM 786 C C . PRO A 1 96 ? 18.922 -22.422 -0.793 1 92.88 96 PRO A C 1
ATOM 788 O O . PRO A 1 96 ? 18.672 -23.328 0 1 92.88 96 PRO A O 1
ATOM 791 N N . ASP A 1 97 ? 20.109 -21.969 -1.136 1 92.38 97 ASP A N 1
ATOM 792 C CA . ASP A 1 97 ? 21.297 -22.391 -0.383 1 92.38 97 ASP A CA 1
ATOM 793 C C . ASP A 1 97 ? 21.391 -21.656 0.951 1 92.38 97 ASP A C 1
ATOM 795 O O . ASP A 1 97 ? 20.906 -20.531 1.08 1 92.38 97 ASP A O 1
ATOM 799 N N . SER A 1 98 ? 22.016 -22.281 1.94 1 91 98 SER A N 1
ATOM 800 C CA . SER A 1 98 ? 22.219 -21.656 3.244 1 91 98 SER A CA 1
ATOM 801 C C . SER A 1 98 ? 22.938 -20.328 3.113 1 91 98 SER A C 1
ATOM 803 O O . SER A 1 98 ? 22.828 -19.453 3.986 1 91 98 SER A O 1
ATOM 805 N N . THR A 1 99 ? 23.594 -20.109 2.049 1 83.31 99 THR A N 1
ATOM 806 C CA . THR A 1 99 ? 24.375 -18.891 1.853 1 83.31 99 THR A CA 1
ATOM 807 C C . THR A 1 99 ? 23.562 -17.859 1.084 1 83.31 99 THR A C 1
ATOM 809 O O . THR A 1 99 ? 24.047 -16.766 0.803 1 83.31 99 THR A O 1
ATOM 812 N N . CYS A 1 100 ? 22.391 -18.203 0.757 1 82.88 100 CYS A N 1
ATOM 813 C CA . CYS A 1 100 ? 21.562 -17.281 -0.006 1 82.88 100 CYS A CA 1
ATOM 814 C C . CYS A 1 100 ? 21.406 -15.953 0.731 1 82.88 100 CYS A C 1
ATOM 816 O O . CYS A 1 100 ? 21.125 -15.938 1.933 1 82.88 100 CYS A O 1
ATOM 818 N N . GLY A 1 101 ? 21.469 -14.805 -0.018 1 72 101 GLY A N 1
ATOM 819 C CA . GLY A 1 101 ? 21.297 -13.469 0.538 1 72 101 GLY A CA 1
ATOM 820 C C . GLY A 1 101 ? 22.562 -12.914 1.166 1 72 101 GLY A C 1
ATOM 821 O O . GLY A 1 101 ? 22.578 -11.766 1.613 1 72 101 GLY A O 1
ATOM 822 N N . MET A 1 102 ? 23.5 -13.695 1.341 1 64.94 102 MET A N 1
ATOM 823 C CA . MET A 1 102 ? 24.75 -13.195 1.919 1 64.94 102 MET A CA 1
ATOM 824 C C . MET A 1 102 ? 25.484 -12.297 0.931 1 64.94 102 MET A C 1
ATOM 826 O O . MET A 1 102 ? 25.328 -12.445 -0.283 1 64.94 102 MET A O 1
ATOM 830 N N . GLU A 1 103 ? 25.922 -11.117 1.366 1 54.94 103 GLU A N 1
ATOM 831 C CA . GLU A 1 103 ? 26.438 -9.891 0.748 1 54.94 103 GLU A CA 1
ATOM 832 C C . GLU A 1 103 ? 27.219 -10.203 -0.523 1 54.94 103 GLU A C 1
ATOM 834 O O . GLU A 1 103 ? 27.125 -9.469 -1.509 1 54.94 103 GLU A O 1
ATOM 839 N N . TRP A 1 104 ? 28.109 -11.078 -0.602 1 46.47 104 TRP A N 1
ATOM 840 C CA . TRP A 1 104 ? 29.109 -11.156 -1.658 1 46.47 104 TRP A CA 1
ATOM 841 C C . TRP A 1 104 ? 28.516 -11.773 -2.922 1 46.47 104 TRP A C 1
ATOM 843 O O . TRP A 1 104 ? 29.203 -11.875 -3.945 1 46.47 104 TRP A O 1
ATOM 853 N N . LEU A 1 105 ? 27.234 -12.164 -2.922 1 48.81 105 LEU A N 1
ATOM 854 C CA . LEU A 1 105 ? 26.766 -12.938 -4.062 1 48.81 105 LEU A CA 1
ATOM 855 C C . LEU A 1 105 ? 25.75 -12.148 -4.879 1 48.81 105 LEU A C 1
ATOM 857 O O . LEU A 1 105 ? 24.719 -11.734 -4.352 1 48.81 105 LEU A O 1
ATOM 861 N N . SER A 1 106 ? 26.281 -11.312 -5.855 1 50.09 106 SER A N 1
ATOM 862 C CA . SER A 1 106 ? 25.516 -10.438 -6.738 1 50.09 106 SER A CA 1
ATOM 863 C C . SER A 1 106 ? 24.531 -11.227 -7.594 1 50.09 106 SER A C 1
ATOM 865 O O . SER A 1 106 ? 24.891 -12.266 -8.156 1 50.09 106 SER A O 1
ATOM 867 N N . CYS A 1 107 ? 23.203 -11.164 -7.414 1 59.28 107 CYS A N 1
ATOM 868 C CA . CYS A 1 107 ? 22.25 -11.758 -8.336 1 59.28 107 CYS A CA 1
ATOM 869 C C . CYS A 1 107 ? 22.297 -11.07 -9.695 1 59.28 107 CYS A C 1
ATOM 871 O O . CYS A 1 107 ? 21.438 -11.297 -10.547 1 59.28 107 CYS A O 1
ATOM 873 N N . GLY A 1 108 ? 23.469 -10.531 -10 1 52.06 108 GLY A N 1
ATOM 874 C CA . GLY A 1 108 ? 23.641 -9.914 -11.305 1 52.06 108 GLY A CA 1
ATOM 875 C C . GLY A 1 108 ? 22.734 -8.703 -11.508 1 52.06 108 GLY A C 1
ATOM 876 O O . GLY A 1 108 ? 22.594 -8.211 -12.625 1 52.06 108 GLY A O 1
ATOM 877 N N . ARG A 1 109 ? 21.922 -8.508 -10.602 1 50.5 109 ARG A N 1
ATOM 878 C CA . ARG A 1 109 ? 21.141 -7.301 -10.828 1 50.5 109 ARG A CA 1
ATOM 879 C C . ARG A 1 109 ? 21.953 -6.047 -10.523 1 50.5 109 ARG A C 1
ATOM 881 O O . ARG A 1 109 ? 22.781 -6.047 -9.617 1 50.5 109 ARG A O 1
ATOM 888 N N . PRO A 1 110 ? 22.297 -5.254 -11.555 1 44.31 110 PRO A N 1
ATOM 889 C CA . PRO A 1 110 ? 23.047 -4.023 -11.289 1 44.31 110 PRO A CA 1
ATOM 890 C C . PRO A 1 110 ? 22.562 -3.283 -10.047 1 44.31 110 PRO A C 1
ATOM 892 O O . PRO A 1 110 ? 22.609 -2.053 -10 1 44.31 110 PRO A O 1
ATOM 895 N N . VAL A 1 111 ? 22.188 -3.941 -9.094 1 45.59 111 VAL A N 1
ATOM 896 C CA . VAL A 1 111 ? 21.656 -3.023 -8.086 1 45.59 111 VAL A CA 1
ATOM 897 C C . VAL A 1 111 ? 22.734 -2.705 -7.055 1 45.59 111 VAL A C 1
ATOM 899 O O . VAL A 1 111 ? 23.234 -3.605 -6.383 1 45.59 111 VAL A O 1
ATOM 902 N N . SER A 1 112 ? 23.641 -1.877 -7.32 1 43.94 112 SER A N 1
ATOM 903 C CA . SER A 1 112 ? 24.734 -1.496 -6.43 1 43.94 112 SER A CA 1
ATOM 904 C C . SER A 1 112 ? 24.203 -0.937 -5.113 1 43.94 112 SER A C 1
ATOM 906 O O . SER A 1 112 ? 24.984 -0.66 -4.195 1 43.94 112 SER A O 1
ATOM 908 N N . GLY A 1 113 ? 22.875 -0.926 -4.762 1 50.75 113 GLY A N 1
ATOM 909 C CA . GLY A 1 113 ? 22.5 -0.264 -3.525 1 50.75 113 GLY A CA 1
ATOM 910 C C . GLY A 1 113 ? 21.422 -1.016 -2.756 1 50.75 113 GLY A C 1
ATOM 911 O O . GLY A 1 113 ? 21.078 -2.146 -3.104 1 50.75 113 GLY A O 1
ATOM 912 N N . ASP A 1 114 ? 21.031 -0.601 -1.504 1 61.59 114 ASP A N 1
ATOM 913 C CA . ASP A 1 114 ? 20.203 -1.322 -0.542 1 61.59 114 ASP A CA 1
ATOM 914 C C . ASP A 1 114 ? 18.828 -1.64 -1.127 1 61.59 114 ASP A C 1
ATOM 916 O O . ASP A 1 114 ? 18.391 -2.791 -1.102 1 61.59 114 ASP A O 1
ATOM 920 N N . ALA A 1 115 ? 18.031 -0.538 -1.54 1 70.94 115 ALA A N 1
ATOM 921 C CA . ALA A 1 115 ? 16.766 -0.843 -2.182 1 70.94 115 ALA A CA 1
ATOM 922 C C . ALA A 1 115 ? 16.562 0.014 -3.426 1 70.94 115 ALA A C 1
ATOM 924 O O . ALA A 1 115 ? 17.031 1.153 -3.488 1 70.94 115 ALA A O 1
ATOM 925 N N . THR A 1 116 ? 16.141 -0.565 -4.512 1 76.19 116 THR A N 1
ATOM 926 C CA . THR A 1 116 ? 15.641 0.136 -5.688 1 76.19 116 THR A CA 1
ATOM 927 C C . THR A 1 116 ? 14.117 0.17 -5.691 1 76.19 116 THR A C 1
ATOM 929 O O . THR A 1 116 ? 13.469 -0.865 -5.531 1 76.19 116 THR A O 1
ATOM 932 N N . CYS A 1 117 ? 13.672 1.386 -5.844 1 79.69 117 CYS A N 1
ATOM 933 C CA . CYS A 1 117 ? 12.227 1.529 -5.766 1 79.69 117 CYS A CA 1
ATOM 934 C C . CYS A 1 117 ? 11.672 2.166 -7.035 1 79.69 117 CYS A C 1
ATOM 936 O O . CYS A 1 117 ? 12.281 3.082 -7.59 1 79.69 117 CYS A O 1
ATOM 938 N N . TYR A 1 118 ? 10.664 1.629 -7.551 1 83.25 118 TYR A N 1
ATOM 939 C CA . TYR A 1 118 ? 9.797 2.289 -8.516 1 83.25 118 TYR A CA 1
ATOM 940 C C . TYR A 1 118 ? 8.469 2.676 -7.879 1 83.25 118 TYR A C 1
ATOM 942 O O . TYR A 1 118 ? 7.625 1.814 -7.613 1 83.25 118 TYR A O 1
ATOM 950 N N . GLY A 1 119 ? 8.289 3.93 -7.68 1 83.44 119 GLY A N 1
ATOM 951 C CA . GLY A 1 119 ? 7.137 4.336 -6.895 1 83.44 119 GLY A CA 1
ATOM 952 C C . GLY A 1 119 ? 7.098 3.701 -5.52 1 83.44 119 GLY A C 1
ATOM 953 O O . GLY A 1 119 ? 8.07 3.787 -4.762 1 83.44 119 GLY A O 1
ATOM 954 N N . SER A 1 120 ? 5.914 3.002 -5.297 1 85.56 120 SER A N 1
ATOM 955 C CA . SER A 1 120 ? 5.723 2.396 -3.982 1 85.56 120 SER A CA 1
ATOM 956 C C . SER A 1 120 ? 6.32 0.993 -3.932 1 85.56 120 SER A C 1
ATOM 958 O O . SER A 1 120 ? 6.426 0.397 -2.857 1 85.56 120 SER A O 1
ATOM 960 N N . TYR A 1 121 ? 6.664 0.453 -5.055 1 85.38 121 TYR A N 1
ATOM 961 C CA . TYR A 1 121 ? 7.258 -0.878 -5.078 1 85.38 121 TYR A CA 1
ATOM 962 C C . TYR A 1 121 ? 8.773 -0.799 -4.945 1 85.38 121 TYR A C 1
ATOM 964 O O . TYR A 1 121 ? 9.438 -0.1 -5.715 1 85.38 121 TYR A O 1
ATOM 972 N N . CYS A 1 122 ? 9.258 -1.577 -3.92 1 78.56 122 CYS A N 1
ATOM 973 C CA . CYS A 1 122 ? 10.695 -1.56 -3.664 1 78.56 122 CYS A CA 1
ATOM 974 C C . CYS A 1 122 ? 11.258 -2.975 -3.609 1 78.56 122 CYS A C 1
ATOM 976 O O . CYS A 1 122 ? 10.625 -3.877 -3.055 1 78.56 122 CYS A O 1
ATOM 978 N N . VAL A 1 123 ? 12.328 -3.125 -4.223 1 73.38 123 VAL A N 1
ATOM 979 C CA . VAL A 1 123 ? 13.062 -4.387 -4.129 1 73.38 123 VAL A CA 1
ATOM 980 C C . VAL A 1 123 ? 14.391 -4.16 -3.418 1 73.38 123 VAL A C 1
ATOM 982 O O . VAL A 1 123 ? 15.07 -3.154 -3.652 1 73.38 123 VAL A O 1
ATOM 985 N N . PRO A 1 124 ? 14.531 -4.762 -2.361 1 61.31 124 PRO A N 1
ATOM 986 C CA . PRO A 1 124 ? 15.836 -4.605 -1.723 1 61.31 124 PRO A CA 1
ATOM 987 C C . PRO A 1 124 ? 17 -4.805 -2.697 1 61.31 124 PRO A C 1
ATOM 989 O O . PRO A 1 124 ? 16.906 -5.641 -3.6 1 61.31 124 PRO A O 1
ATOM 992 N N . GLY A 1 125 ? 17.984 -3.604 -2.807 1 52.62 125 GLY A N 1
ATOM 993 C CA . GLY A 1 125 ? 19.203 -3.6 -3.59 1 52.62 125 GLY A CA 1
ATOM 994 C C . GLY A 1 125 ? 20.469 -3.51 -2.736 1 52.62 125 GLY A C 1
ATOM 995 O O . GLY A 1 125 ? 20.406 -3.078 -1.582 1 52.62 125 GLY A O 1
ATOM 996 N N . GLY A 1 126 ? 21.484 -4.352 -2.455 1 45.75 126 GLY A N 1
ATOM 997 C CA . GLY A 1 126 ? 22.875 -4.371 -2.049 1 45.75 126 GLY A CA 1
ATOM 998 C C . GLY A 1 126 ? 23.766 -5.184 -2.98 1 45.75 126 GLY A C 1
ATOM 999 O O . GLY A 1 126 ? 23.266 -5.969 -3.787 1 45.75 126 GLY A O 1
ATOM 1000 N N . PRO A 1 127 ? 25 -4.539 -3.043 1 40.94 127 PRO A N 1
ATOM 1001 C CA . PRO A 1 127 ? 25.844 -5.363 -3.912 1 40.94 127 PRO A CA 1
ATOM 1002 C C . PRO A 1 127 ? 25.406 -6.828 -3.941 1 40.94 127 PRO A C 1
ATOM 1004 O O . PRO A 1 127 ? 25.406 -7.453 -5.004 1 40.94 127 PRO A O 1
ATOM 1007 N N . ASN A 1 128 ? 25.672 -7.387 -2.803 1 40.44 128 ASN A N 1
ATOM 1008 C CA . ASN A 1 128 ? 25.594 -8.836 -2.639 1 40.44 128 ASN A CA 1
ATOM 1009 C C . ASN A 1 128 ? 24.234 -9.258 -2.088 1 40.44 128 ASN A C 1
ATOM 1011 O O . ASN A 1 128 ? 24 -10.445 -1.84 1 40.44 128 ASN A O 1
ATOM 1015 N N . THR A 1 129 ? 23.516 -8.391 -1.297 1 43.25 129 THR A N 1
ATOM 1016 C CA . THR A 1 129 ? 22.453 -8.938 -0.468 1 43.25 129 THR A CA 1
ATOM 1017 C C . THR A 1 129 ? 21.094 -8.766 -1.149 1 43.25 129 THR A C 1
ATOM 1019 O O . THR A 1 129 ? 20.781 -7.684 -1.645 1 43.25 129 THR A O 1
ATOM 1022 N N . THR A 1 130 ? 20.656 -9.516 -1.931 1 46.12 130 THR A N 1
ATOM 1023 C CA . THR A 1 130 ? 19.234 -9.586 -2.244 1 46.12 130 THR A CA 1
ATOM 1024 C C . THR A 1 130 ? 18.406 -9.711 -0.969 1 46.12 130 THR A C 1
ATOM 1026 O O . THR A 1 130 ? 18.766 -10.469 -0.06 1 46.12 130 THR A O 1
ATOM 1029 N N . ALA A 1 131 ? 17.938 -8.656 -0.34 1 49.69 131 ALA A N 1
ATOM 1030 C CA . ALA A 1 131 ? 16.891 -8.953 0.628 1 49.69 131 ALA A CA 1
ATOM 1031 C C . ALA A 1 131 ? 16.156 -10.242 0.257 1 49.69 131 ALA A C 1
ATOM 1033 O O . ALA A 1 131 ? 15.133 -10.57 0.863 1 49.69 131 ALA A O 1
ATOM 1034 N N . SER A 1 132 ? 16.797 -10.852 -0.625 1 58.97 132 SER A N 1
ATOM 1035 C CA . SER A 1 132 ? 16.266 -12.148 -1.038 1 58.97 132 SER A CA 1
ATOM 1036 C C . SER A 1 132 ? 16.547 -13.219 0.009 1 58.97 132 SER A C 1
ATOM 1038 O O . SER A 1 132 ? 17.453 -13.07 0.832 1 58.97 132 SER A O 1
ATOM 1040 N N . CYS A 1 133 ? 15.695 -13.938 0.362 1 73.75 133 CYS A N 1
ATOM 1041 C CA . CYS A 1 133 ? 15.781 -15.203 1.081 1 73.75 133 CYS A CA 1
ATOM 1042 C C . CYS A 1 133 ? 15.547 -15 2.572 1 73.75 133 CYS A C 1
ATOM 1044 O O . CYS A 1 133 ? 16.062 -15.75 3.396 1 73.75 133 CYS A O 1
ATOM 1046 N N . THR A 1 134 ? 14.984 -13.773 2.895 1 74.06 134 THR A N 1
ATOM 1047 C CA . THR A 1 134 ? 14.789 -13.516 4.316 1 74.06 134 THR A CA 1
ATOM 1048 C C . THR A 1 134 ? 13.617 -14.328 4.855 1 74.06 134 THR A C 1
ATOM 1050 O O . THR A 1 134 ? 13.562 -14.633 6.051 1 74.06 134 THR A O 1
ATOM 1053 N N . THR A 1 135 ? 12.789 -14.68 4 1 79.31 135 THR A N 1
ATOM 1054 C CA . THR A 1 135 ? 11.57 -15.32 4.48 1 79.31 135 THR A CA 1
ATOM 1055 C C . THR A 1 135 ? 11.586 -16.812 4.145 1 79.31 135 THR A C 1
ATOM 1057 O O . THR A 1 135 ? 10.711 -17.562 4.594 1 79.31 135 THR A O 1
ATOM 1060 N N . GLN A 1 136 ? 12.617 -17.219 3.416 1 89.12 136 GLN A N 1
ATOM 1061 C CA . GLN A 1 136 ? 12.625 -18.594 2.92 1 89.12 136 GLN A CA 1
ATOM 1062 C C . GLN A 1 136 ? 13.453 -19.5 3.822 1 89.12 136 GLN A C 1
ATOM 1064 O O . GLN A 1 136 ? 14.422 -19.062 4.438 1 89.12 136 GLN A O 1
ATOM 1069 N N . ASN A 1 137 ? 13.039 -20.766 3.906 1 93.06 137 ASN A N 1
ATOM 1070 C CA . ASN A 1 137 ? 13.938 -21.797 4.422 1 93.06 137 ASN A CA 1
ATOM 1071 C C . ASN A 1 137 ? 15.117 -22.031 3.482 1 93.06 137 ASN A C 1
ATOM 1073 O O . ASN A 1 137 ? 14.969 -21.938 2.264 1 93.06 137 ASN A O 1
ATOM 1077 N N . LYS A 1 138 ? 16.25 -22.344 4.168 1 93.5 138 LYS A N 1
ATOM 1078 C CA . LYS A 1 138 ? 17.469 -22.531 3.389 1 93.5 138 LYS A CA 1
ATOM 1079 C C . LYS A 1 138 ? 18.062 -23.922 3.623 1 93.5 138 LYS A C 1
ATOM 1081 O O . LYS A 1 138 ? 18.016 -24.453 4.738 1 93.5 138 LYS A O 1
ATOM 1086 N N . PHE A 1 139 ? 18.688 -24.453 2.596 1 97.44 139 PHE A N 1
ATOM 1087 C CA . PHE A 1 139 ? 19.266 -25.797 2.672 1 97.44 139 PHE A CA 1
ATOM 1088 C C . PHE A 1 139 ? 20.719 -25.734 3.133 1 97.44 139 PHE A C 1
ATOM 1090 O O . PHE A 1 139 ? 21.531 -25.031 2.527 1 97.44 139 PHE A O 1
ATOM 1097 N N . ASP A 1 140 ? 20.938 -26.438 4.16 1 97.38 140 ASP A N 1
ATOM 1098 C CA . ASP A 1 140 ? 22.297 -26.562 4.68 1 97.38 140 ASP A CA 1
ATOM 1099 C C . ASP A 1 140 ? 22.875 -27.938 4.348 1 97.38 140 ASP A C 1
ATOM 1101 O O . ASP A 1 140 ? 22.656 -28.906 5.078 1 97.38 140 ASP A O 1
ATOM 1105 N N . SER A 1 141 ? 23.688 -27.953 3.305 1 97.06 141 SER A N 1
ATOM 1106 C CA . SER A 1 141 ? 24.219 -29.219 2.816 1 97.06 141 SER A CA 1
ATOM 1107 C C . SER A 1 141 ? 25.188 -29.828 3.822 1 97.06 141 SER A C 1
ATOM 1109 O O . SER A 1 141 ? 25.406 -31.047 3.82 1 97.06 141 SER A O 1
ATOM 1111 N N . SER A 1 142 ? 25.781 -29.078 4.625 1 96.88 142 SER A N 1
ATOM 1112 C CA . SER A 1 142 ? 26.734 -29.562 5.602 1 96.88 142 SER A CA 1
ATOM 1113 C C . SER A 1 142 ? 26.078 -30.469 6.637 1 96.88 142 SER A C 1
ATOM 1115 O O . SER A 1 142 ? 26.734 -31.234 7.32 1 96.88 142 SER A O 1
ATOM 1117 N N . LYS A 1 143 ? 24.828 -30.328 6.75 1 98 143 LYS A N 1
ATOM 1118 C CA . LYS A 1 143 ? 24.094 -31.094 7.746 1 98 143 LYS A CA 1
ATOM 1119 C C . LYS A 1 143 ? 23.609 -32.438 7.164 1 98 143 LYS A C 1
ATOM 1121 O O . LYS A 1 143 ? 23.078 -33.281 7.887 1 98 143 LYS A O 1
ATOM 1126 N N . SER A 1 144 ? 23.781 -32.625 5.891 1 98.5 144 SER A N 1
ATOM 1127 C CA . SER A 1 144 ? 23.25 -33.812 5.227 1 98.5 144 SER A CA 1
ATOM 1128 C C . SER A 1 144 ? 24.359 -34.844 4.996 1 98.5 144 SER A C 1
ATOM 1130 O O . SER A 1 144 ? 25.328 -34.562 4.297 1 98.5 144 SER A O 1
ATOM 1132 N N . THR A 1 145 ? 24.203 -36.094 5.414 1 98.31 145 THR A N 1
ATOM 1133 C CA . THR A 1 145 ? 25.172 -37.188 5.227 1 98.31 145 THR A CA 1
ATOM 1134 C C . THR A 1 145 ? 25.062 -37.75 3.826 1 98.31 145 THR A C 1
ATOM 1136 O O . THR A 1 145 ? 25.969 -38.469 3.359 1 98.31 145 THR A O 1
ATOM 1139 N N . SER A 1 146 ? 24 -37.531 3.127 1 98.38 146 SER A N 1
ATOM 1140 C CA . SER A 1 146 ? 23.797 -38.094 1.795 1 98.38 146 SER A CA 1
ATOM 1141 C C . SER A 1 146 ? 24.188 -37.094 0.711 1 98.38 146 SER A C 1
ATOM 1143 O O . SER A 1 146 ? 24.094 -37.406 -0.481 1 98.38 146 SER A O 1
ATOM 1145 N N . TYR A 1 147 ? 24.656 -35.969 1.18 1 97.94 147 TYR A N 1
ATOM 1146 C CA . TYR A 1 147 ? 25.031 -34.938 0.227 1 97.94 147 TYR A CA 1
ATOM 1147 C C . TYR A 1 147 ? 26.344 -35.281 -0.465 1 97.94 147 TYR A C 1
ATOM 1149 O O . TYR A 1 147 ? 27.297 -35.75 0.179 1 97.94 147 TYR A O 1
ATOM 1157 N N . VAL A 1 148 ? 26.359 -35.094 -1.781 1 97.06 148 VAL A N 1
ATOM 1158 C CA . VAL A 1 148 ? 27.578 -35.219 -2.586 1 97.06 148 VAL A CA 1
ATOM 1159 C C . VAL A 1 148 ? 27.797 -33.906 -3.365 1 97.06 148 VAL A C 1
ATOM 1161 O O . VAL A 1 148 ? 26.969 -33.5 -4.172 1 97.06 148 VAL A O 1
ATOM 1164 N N . LYS A 1 149 ? 28.938 -33.344 -3.129 1 92.38 149 LYS A N 1
ATOM 1165 C CA . LYS A 1 149 ? 29.281 -32.094 -3.822 1 92.38 149 LYS A CA 1
ATOM 1166 C C . LYS A 1 149 ? 29.531 -32.344 -5.305 1 92.38 149 LYS A C 1
ATOM 1168 O O . LYS A 1 149 ? 30.219 -33.312 -5.668 1 92.38 149 LYS A O 1
ATOM 1173 N N . PHE A 1 150 ? 28.859 -31.672 -6.094 1 84.81 150 PHE A N 1
ATOM 1174 C CA . PHE A 1 150 ? 29.125 -31.703 -7.527 1 84.81 150 PHE A CA 1
ATOM 1175 C C . PHE A 1 150 ? 29.938 -30.484 -7.949 1 84.81 150 PHE A C 1
ATOM 1177 O O . PHE A 1 150 ? 30.922 -30.609 -8.672 1 84.81 150 PHE A O 1
ATOM 1184 N N . GLY A 1 151 ? 29.594 -29.297 -7.414 1 77.06 151 GLY A N 1
ATOM 1185 C CA . GLY A 1 151 ? 30.406 -28.094 -7.484 1 77.06 151 GLY A CA 1
ATOM 1186 C C . GLY A 1 151 ? 30.141 -27.266 -8.727 1 77.06 151 GLY A C 1
ATOM 1187 O O . GLY A 1 151 ? 30.578 -26.109 -8.82 1 77.06 151 GLY A O 1
ATOM 1188 N N . ASN A 1 152 ? 29.453 -27.75 -9.75 1 87.81 152 ASN A N 1
ATOM 1189 C CA . ASN A 1 152 ? 29.141 -26.969 -10.938 1 87.81 152 ASN A CA 1
ATOM 1190 C C . ASN A 1 152 ? 28.109 -25.875 -10.633 1 87.81 152 ASN A C 1
ATOM 1192 O O . ASN A 1 152 ? 27.219 -26.078 -9.805 1 87.81 152 ASN A O 1
ATOM 1196 N N . SER A 1 153 ? 28.281 -24.828 -11.32 1 88.88 153 SER A N 1
ATOM 1197 C CA . SER A 1 153 ? 27.312 -23.734 -11.18 1 88.88 153 SER A CA 1
ATOM 1198 C C . SER A 1 153 ? 26.109 -23.938 -12.094 1 88.88 153 SER A C 1
ATOM 1200 O O . SER A 1 153 ? 26.188 -24.703 -13.062 1 88.88 153 SER A O 1
ATOM 1202 N N . PHE A 1 154 ? 25.016 -23.328 -11.711 1 90.19 154 PHE A N 1
ATOM 1203 C CA . PHE A 1 154 ? 23.844 -23.312 -12.578 1 90.19 154 PHE A CA 1
ATOM 1204 C C . PHE A 1 154 ? 23.297 -21.906 -12.719 1 90.19 154 PHE A C 1
ATOM 1206 O O . PHE A 1 154 ? 23.594 -21.031 -11.906 1 90.19 154 PHE A O 1
ATOM 1213 N N . ARG A 1 155 ? 22.516 -21.703 -13.805 1 85.56 155 ARG A N 1
ATOM 1214 C CA . ARG A 1 155 ? 21.703 -20.516 -14.039 1 85.56 155 ARG A CA 1
ATOM 1215 C C . ARG A 1 155 ? 20.422 -20.859 -14.781 1 85.56 155 ARG A C 1
ATOM 1217 O O . ARG A 1 155 ? 20.469 -21.344 -15.922 1 85.56 155 ARG A O 1
ATOM 1224 N N . PHE A 1 156 ? 19.359 -20.719 -14.078 1 86.56 156 PHE A N 1
ATOM 1225 C CA . PHE A 1 156 ? 18.062 -20.875 -14.711 1 86.56 156 PHE A CA 1
ATOM 1226 C C . PHE A 1 156 ? 17.438 -19.531 -15.031 1 86.56 156 PHE A C 1
ATOM 1228 O O . PHE A 1 156 ? 17.266 -18.688 -14.141 1 86.56 156 PHE A O 1
ATOM 1235 N N . ASP A 1 157 ? 17.016 -19.312 -16.172 1 77.94 157 ASP A N 1
ATOM 1236 C CA . ASP A 1 157 ? 16.531 -18.016 -16.625 1 77.94 157 ASP A CA 1
ATOM 1237 C C . ASP A 1 157 ? 15.008 -17.969 -16.609 1 77.94 157 ASP A C 1
ATOM 1239 O O . ASP A 1 157 ? 14.344 -18.891 -17.078 1 77.94 157 ASP A O 1
ATOM 1243 N N . TYR A 1 158 ? 14.523 -16.891 -16.016 1 75.5 158 TYR A N 1
ATOM 1244 C CA . TYR A 1 158 ? 13.078 -16.656 -15.977 1 75.5 158 TYR A CA 1
ATOM 1245 C C . TYR A 1 158 ? 12.719 -15.352 -16.656 1 75.5 158 TYR A C 1
ATOM 1247 O O . TYR A 1 158 ? 11.82 -14.641 -16.219 1 75.5 158 TYR A O 1
ATOM 1255 N N . GLY A 1 159 ? 13.461 -14.992 -17.625 1 66.5 159 GLY A N 1
ATOM 1256 C CA . GLY A 1 159 ? 13.25 -13.742 -18.344 1 66.5 159 GLY A CA 1
ATOM 1257 C C . GLY A 1 159 ? 14.039 -12.586 -17.781 1 66.5 159 GLY A C 1
ATOM 1258 O O . GLY A 1 159 ? 15.227 -12.438 -18.062 1 66.5 159 GLY A O 1
ATOM 1259 N N . VAL A 1 160 ? 13.25 -11.781 -16.828 1 58.53 160 VAL A N 1
ATOM 1260 C CA . VAL A 1 160 ? 13.867 -10.578 -16.281 1 58.53 160 VAL A CA 1
ATOM 1261 C C . VAL A 1 160 ? 14.75 -10.938 -15.086 1 58.53 160 VAL A C 1
ATOM 1263 O O . VAL A 1 160 ? 15.609 -10.156 -14.68 1 58.53 160 VAL A O 1
ATOM 1266 N N . ASP A 1 161 ? 14.578 -12.164 -14.641 1 69.94 161 ASP A N 1
ATOM 1267 C CA . ASP A 1 161 ? 15.289 -12.633 -13.453 1 69.94 161 ASP A CA 1
ATOM 1268 C C . ASP A 1 161 ? 15.789 -14.062 -13.633 1 69.94 161 ASP A C 1
ATOM 1270 O O . ASP A 1 161 ? 15.586 -14.672 -14.688 1 69.94 161 ASP A O 1
ATOM 1274 N N . ASN A 1 162 ? 16.656 -14.414 -12.766 1 78.38 162 ASN A N 1
ATOM 1275 C CA . ASN A 1 162 ? 17.172 -15.773 -12.82 1 78.38 162 ASN A CA 1
ATOM 1276 C C . ASN A 1 162 ? 17.422 -16.344 -11.43 1 78.38 162 ASN A C 1
ATOM 1278 O O . ASN A 1 162 ? 17.469 -15.594 -10.445 1 78.38 162 ASN A O 1
ATOM 1282 N N . ALA A 1 163 ? 17.484 -17.609 -11.406 1 84.19 163 ALA A N 1
ATOM 1283 C CA . ALA A 1 163 ? 18.031 -18.328 -10.258 1 84.19 163 ALA A CA 1
ATOM 1284 C C . ALA A 1 163 ? 19.422 -18.891 -10.578 1 84.19 163 ALA A C 1
ATOM 1286 O O . ALA A 1 163 ? 19.641 -19.438 -11.664 1 84.19 163 ALA A O 1
ATOM 1287 N N . ASN A 1 164 ? 20.359 -18.594 -9.68 1 85.5 164 ASN A N 1
ATOM 1288 C CA . ASN A 1 164 ? 21.688 -19.141 -9.93 1 85.5 164 ASN A CA 1
ATOM 1289 C C . ASN A 1 164 ? 22.359 -19.594 -8.625 1 85.5 164 ASN A C 1
ATOM 1291 O O . ASN A 1 164 ? 21.938 -19.188 -7.539 1 85.5 164 ASN A O 1
ATOM 1295 N N . GLY A 1 165 ? 23.344 -20.5 -8.781 1 89.19 165 GLY A N 1
ATOM 1296 C CA . GLY A 1 165 ? 24.047 -21.062 -7.633 1 89.19 165 GLY A CA 1
ATOM 1297 C C . GLY A 1 165 ? 24.844 -22.312 -7.969 1 89.19 165 GLY A C 1
ATOM 1298 O O . GLY A 1 165 ? 25.516 -22.359 -9 1 89.19 165 GLY A O 1
ATOM 1299 N N . LEU A 1 166 ? 24.797 -23.234 -6.977 1 91.44 166 LEU A N 1
ATOM 1300 C CA . LEU A 1 166 ? 25.625 -24.422 -7.117 1 91.44 166 LEU A CA 1
ATOM 1301 C C . LEU A 1 166 ? 24.766 -25.688 -7.195 1 91.44 166 LEU A C 1
ATOM 1303 O O . LEU A 1 166 ? 23.656 -25.719 -6.637 1 91.44 166 LEU A O 1
ATOM 1307 N N . LEU A 1 167 ? 25.391 -26.703 -7.848 1 95.81 167 LEU A N 1
ATOM 1308 C CA . LEU A 1 167 ? 24.719 -27.984 -7.957 1 95.81 167 LEU A CA 1
ATOM 1309 C C . LEU A 1 167 ? 25.312 -29 -6.984 1 95.81 167 LEU A C 1
ATOM 1311 O O . LEU A 1 167 ? 26.531 -29 -6.746 1 95.81 167 LEU A O 1
ATOM 1315 N N . GLY A 1 168 ? 24.5 -29.766 -6.434 1 97.06 168 GLY A N 1
ATOM 1316 C CA . GLY A 1 168 ? 24.859 -30.938 -5.66 1 97.06 168 GLY A CA 1
ATOM 1317 C C . GLY A 1 168 ? 23.891 -32.094 -5.84 1 97.06 168 GLY A C 1
ATOM 1318 O O . GLY A 1 168 ? 22.953 -32 -6.637 1 97.06 168 GLY A O 1
ATOM 1319 N N . TYR A 1 169 ? 24.234 -33.25 -5.227 1 97.81 169 TYR A N 1
ATOM 1320 C CA . TYR A 1 169 ? 23.328 -34.406 -5.215 1 97.81 169 TYR A CA 1
ATOM 1321 C C . TYR A 1 169 ? 22.891 -34.75 -3.795 1 97.81 169 TYR A C 1
ATOM 1323 O O . TYR A 1 169 ? 23.703 -34.656 -2.859 1 97.81 169 TYR A O 1
ATOM 1331 N N . ASP A 1 170 ? 21.672 -35.062 -3.688 1 98.62 170 ASP A N 1
ATOM 1332 C CA . ASP A 1 170 ? 21.188 -35.469 -2.377 1 98.62 170 ASP A CA 1
ATOM 1333 C C . ASP A 1 170 ? 19.891 -36.281 -2.506 1 98.62 170 ASP A C 1
ATOM 1335 O O . ASP A 1 170 ? 19.391 -36.5 -3.615 1 98.62 170 ASP A O 1
ATOM 1339 N N . THR A 1 171 ? 19.469 -36.844 -1.388 1 98.81 171 THR A N 1
ATOM 1340 C CA . THR A 1 171 ? 18.156 -37.469 -1.344 1 98.81 171 THR A CA 1
ATOM 1341 C C . THR A 1 171 ? 17.047 -36.438 -1.279 1 98.81 171 THR A C 1
ATOM 1343 O O . THR A 1 171 ? 17.078 -35.531 -0.433 1 98.81 171 THR A O 1
ATOM 1346 N N . VAL A 1 172 ? 16.125 -36.531 -2.211 1 98.88 172 VAL A N 1
ATOM 1347 C CA . VAL A 1 172 ? 14.961 -35.625 -2.248 1 98.88 172 VAL A CA 1
ATOM 1348 C C . VAL A 1 172 ? 13.68 -36.438 -2.021 1 98.88 172 VAL A C 1
ATOM 1350 O O . VAL A 1 172 ? 13.531 -37.531 -2.572 1 98.88 172 VAL A O 1
ATOM 1353 N N . ARG A 1 173 ? 12.852 -35.906 -1.192 1 98.81 173 ARG A N 1
ATOM 1354 C CA . ARG A 1 173 ? 11.586 -36.594 -0.915 1 98.81 173 ARG A CA 1
ATOM 1355 C C . ARG A 1 173 ? 10.406 -35.688 -1.254 1 98.81 173 ARG A C 1
ATOM 1357 O O . ARG A 1 173 ? 10.414 -34.5 -0.937 1 98.81 173 ARG A O 1
ATOM 1364 N N . PHE A 1 174 ? 9.453 -36.312 -2.01 1 98.75 174 PHE A N 1
ATOM 1365 C CA . PHE A 1 174 ? 8.172 -35.656 -2.174 1 98.75 174 PHE A CA 1
ATOM 1366 C C . PHE A 1 174 ? 7.309 -35.812 -0.928 1 98.75 174 PHE A C 1
ATOM 1368 O O . PHE A 1 174 ? 6.996 -36.938 -0.524 1 98.75 174 PHE A O 1
ATOM 1375 N N . GLY A 1 175 ? 6.961 -34.656 -0.303 1 98.44 175 GLY A N 1
ATOM 1376 C CA . GLY A 1 175 ? 6.211 -34.688 0.942 1 98.44 175 GLY A CA 1
ATOM 1377 C C . GLY A 1 175 ? 6.984 -34.125 2.117 1 98.44 175 GLY A C 1
ATOM 1378 O O . GLY A 1 175 ? 8.219 -34.125 2.111 1 98.44 175 GLY A O 1
ATOM 1379 N N . GLY A 1 176 ? 6.18 -33.75 3.068 1 97.69 176 GLY A N 1
ATOM 1380 C CA . GLY A 1 176 ? 6.77 -33.281 4.316 1 97.69 176 GLY A CA 1
ATOM 1381 C C . GLY A 1 176 ? 7.215 -34.438 5.219 1 97.69 176 GLY A C 1
ATOM 1382 O O . GLY A 1 176 ? 6.984 -35.594 4.914 1 97.69 176 GLY A O 1
ATOM 1383 N N . MET A 1 177 ? 7.758 -34.031 6.34 1 96.75 177 MET A N 1
ATOM 1384 C CA . MET A 1 177 ? 8.375 -34.969 7.254 1 96.75 177 MET A CA 1
ATOM 1385 C C . MET A 1 177 ? 7.328 -35.938 7.809 1 96.75 177 MET A C 1
ATOM 1387 O O . MET A 1 177 ? 7.645 -37.094 8.109 1 96.75 177 MET A O 1
ATOM 1391 N N . SER A 1 178 ? 6.129 -35.5 7.879 1 95.75 178 SER A N 1
ATOM 1392 C CA . SER A 1 178 ? 5.082 -36.344 8.477 1 95.75 178 SER A CA 1
ATOM 1393 C C . SER A 1 178 ? 4.312 -37.094 7.418 1 95.75 178 SER A C 1
ATOM 1395 O O . SER A 1 178 ? 3.43 -37.906 7.742 1 95.75 178 SER A O 1
ATOM 1397 N N . ASP A 1 179 ? 4.613 -36.938 6.18 1 96.31 179 ASP A N 1
ATOM 1398 C CA . ASP A 1 179 ? 3.883 -37.562 5.082 1 96.31 179 ASP A CA 1
ATOM 1399 C C . ASP A 1 179 ? 4.492 -38.938 4.723 1 96.31 179 ASP A C 1
ATOM 1401 O O . ASP A 1 179 ? 5.605 -39.25 5.141 1 96.31 179 ASP A O 1
ATOM 1405 N N . ASN A 1 180 ? 3.615 -39.812 4.039 1 96.06 180 ASN A N 1
ATOM 1406 C CA . ASN A 1 180 ? 4.18 -40.969 3.32 1 96.06 180 ASN A CA 1
ATOM 1407 C C . ASN A 1 180 ? 4.934 -40.5 2.07 1 96.06 180 ASN A C 1
ATOM 1409 O O . ASN A 1 180 ? 4.344 -40.375 0.996 1 96.06 180 ASN A O 1
ATOM 1413 N N . GLN A 1 181 ? 6.211 -40.438 2.189 1 98.06 181 GLN A N 1
ATOM 1414 C CA . GLN A 1 181 ? 7.016 -39.719 1.22 1 98.06 181 GLN A CA 1
ATOM 1415 C C . GLN A 1 181 ? 7.461 -40.625 0.075 1 98.06 181 GLN A C 1
ATOM 1417 O O . GLN A 1 181 ? 7.742 -41.812 0.285 1 98.06 181 GLN A O 1
ATOM 1422 N N . LEU A 1 182 ? 7.496 -40.094 -1.126 1 98.44 182 LEU A N 1
ATOM 1423 C CA . LEU A 1 182 ? 8.258 -40.656 -2.23 1 98.44 182 LEU A CA 1
ATOM 1424 C C . LEU A 1 182 ? 9.734 -40.281 -2.119 1 98.44 182 LEU A C 1
ATOM 1426 O O . LEU A 1 182 ? 10.102 -39.125 -2.312 1 98.44 182 LEU A O 1
ATOM 1430 N N . VAL A 1 183 ? 10.578 -41.219 -1.815 1 98.31 183 VAL A N 1
ATOM 1431 C CA . VAL A 1 183 ? 11.992 -41 -1.546 1 98.31 183 VAL A CA 1
ATOM 1432 C C . VAL A 1 183 ? 12.812 -41.25 -2.814 1 98.31 183 VAL A C 1
ATOM 1434 O O . VAL A 1 183 ? 12.766 -42.344 -3.383 1 98.31 183 VAL A O 1
ATOM 1437 N N . VAL A 1 184 ? 13.57 -40.312 -3.242 1 98.69 184 VAL A N 1
ATOM 1438 C CA . VAL A 1 184 ? 14.375 -40.406 -4.457 1 98.69 184 VAL A CA 1
ATOM 1439 C C . VAL A 1 184 ? 15.836 -40.094 -4.137 1 98.69 184 VAL A C 1
ATOM 1441 O O . VAL A 1 184 ? 16.219 -38.938 -4.023 1 98.69 184 VAL A O 1
ATOM 1444 N N . PRO A 1 185 ? 16.688 -41.031 -4.086 1 98.12 185 PRO A N 1
ATOM 1445 C CA . PRO A 1 185 ? 18.109 -40.781 -3.828 1 98.12 185 PRO A CA 1
ATOM 1446 C C . PRO A 1 185 ? 18.844 -40.219 -5.043 1 98.12 185 PRO A C 1
ATOM 1448 O O . PRO A 1 185 ? 18.375 -40.406 -6.176 1 98.12 185 PRO A O 1
ATOM 1451 N N . GLY A 1 186 ? 19.906 -39.531 -4.816 1 97.12 186 GLY A N 1
ATOM 1452 C CA . GLY A 1 186 ? 20.828 -39.156 -5.867 1 97.12 186 GLY A CA 1
ATOM 1453 C C . GLY A 1 186 ? 20.25 -38.094 -6.809 1 97.12 186 GLY A C 1
ATOM 1454 O O . GLY A 1 186 ? 20.531 -38.125 -8.008 1 97.12 186 GLY A O 1
ATOM 1455 N N . VAL A 1 187 ? 19.375 -37.281 -6.324 1 98.19 187 VAL A N 1
ATOM 1456 C CA . VAL A 1 187 ? 18.75 -36.219 -7.125 1 98.19 187 VAL A CA 1
ATOM 1457 C C . VAL A 1 187 ? 19.688 -35 -7.199 1 98.19 187 VAL A C 1
ATOM 1459 O O . VAL A 1 187 ? 20.312 -34.625 -6.207 1 98.19 187 VAL A O 1
ATOM 1462 N N . THR A 1 188 ? 19.781 -34.438 -8.375 1 97.62 188 THR A N 1
ATOM 1463 C CA . THR A 1 188 ? 20.469 -33.156 -8.484 1 97.62 188 THR A CA 1
ATOM 1464 C C . THR A 1 188 ? 19.719 -32.062 -7.73 1 97.62 188 THR A C 1
ATOM 1466 O O . THR A 1 188 ? 18.531 -31.828 -7.984 1 97.62 188 THR A O 1
ATOM 1469 N N . VAL A 1 189 ? 20.375 -31.438 -6.824 1 98.06 189 VAL A N 1
ATOM 1470 C CA . VAL A 1 189 ? 19.828 -30.312 -6.066 1 98.06 189 VAL A CA 1
ATOM 1471 C C . VAL A 1 189 ? 20.5 -29.016 -6.5 1 98.06 189 VAL A C 1
ATOM 1473 O O . VAL A 1 189 ? 21.703 -28.828 -6.285 1 98.06 189 VAL A O 1
ATOM 1476 N N . ALA A 1 190 ? 19.734 -28.172 -7.191 1 96.81 190 ALA A N 1
ATOM 1477 C CA . ALA A 1 190 ? 20.203 -26.828 -7.496 1 96.81 190 ALA A CA 1
ATOM 1478 C C . ALA A 1 190 ? 20.047 -25.906 -6.293 1 96.81 190 ALA A C 1
ATOM 1480 O O . ALA A 1 190 ? 18.922 -25.547 -5.926 1 96.81 190 ALA A O 1
ATOM 1481 N N . GLN A 1 191 ? 21.125 -25.516 -5.738 1 94.44 191 GLN A N 1
ATOM 1482 C CA . GLN A 1 191 ? 21.141 -24.656 -4.562 1 94.44 191 GLN A CA 1
ATOM 1483 C C . GLN A 1 191 ? 21.344 -23.188 -4.957 1 94.44 191 GLN A C 1
ATOM 1485 O O . GLN A 1 191 ? 22.469 -22.766 -5.227 1 94.44 191 GLN A O 1
ATOM 1490 N N . ALA A 1 192 ? 20.25 -22.484 -4.836 1 90.06 192 ALA A N 1
ATOM 1491 C CA . ALA A 1 192 ? 20.281 -21.109 -5.324 1 90.06 192 ALA A CA 1
ATOM 1492 C C . ALA A 1 192 ? 20.891 -20.172 -4.293 1 90.06 192 ALA A C 1
ATOM 1494 O O . ALA A 1 192 ? 20.5 -20.172 -3.125 1 90.06 192 ALA A O 1
ATOM 1495 N N . VAL A 1 193 ? 21.797 -19.359 -4.727 1 83.62 193 VAL A N 1
ATOM 1496 C CA . VAL A 1 193 ? 22.375 -18.297 -3.895 1 83.62 193 VAL A CA 1
ATOM 1497 C C . VAL A 1 193 ? 21.688 -16.969 -4.207 1 83.62 193 VAL A C 1
ATOM 1499 O O . VAL A 1 193 ? 21.781 -16.016 -3.426 1 83.62 193 VAL A O 1
ATOM 1502 N N . CYS A 1 194 ? 21.031 -17 -5.398 1 78.5 194 CYS A N 1
ATOM 1503 C CA . CYS A 1 194 ? 20.188 -15.898 -5.848 1 78.5 194 CYS A CA 1
ATOM 1504 C C . CYS A 1 194 ? 18.938 -16.422 -6.539 1 78.5 194 CYS A C 1
ATOM 1506 O O . CYS A 1 194 ? 19 -17.406 -7.289 1 78.5 194 CYS A O 1
ATOM 1508 N N . PHE A 1 195 ? 17.828 -15.789 -6.238 1 79.5 195 PHE A N 1
ATOM 1509 C CA . PHE A 1 195 ? 16.641 -16.203 -6.977 1 79.5 195 PHE A CA 1
ATOM 1510 C C . PHE A 1 195 ? 15.789 -15 -7.352 1 79.5 195 PHE A C 1
ATOM 1512 O O . PHE A 1 195 ? 16.031 -13.891 -6.883 1 79.5 195 PHE A O 1
ATOM 1519 N N . PRO A 1 196 ? 14.797 -15.258 -8.203 1 75.06 196 PRO A N 1
ATOM 1520 C CA . PRO A 1 196 ? 14.031 -14.148 -8.758 1 75.06 196 PRO A CA 1
ATOM 1521 C C . PRO A 1 196 ? 13.25 -13.375 -7.699 1 75.06 196 PRO A C 1
ATOM 1523 O O . PRO A 1 196 ? 12.781 -13.961 -6.723 1 75.06 196 PRO A O 1
ATOM 1526 N N . THR A 1 197 ? 12.906 -12.047 -7.98 1 69.06 197 THR A N 1
ATOM 1527 C CA . THR A 1 197 ? 12.281 -11.102 -7.059 1 69.06 197 THR A CA 1
ATOM 1528 C C . THR A 1 197 ? 10.836 -11.508 -6.766 1 69.06 197 THR A C 1
ATOM 1530 O O . THR A 1 197 ? 10.312 -11.195 -5.695 1 69.06 197 THR A O 1
ATOM 1533 N N . PHE A 1 198 ? 10.281 -12.273 -7.676 1 70.38 198 PHE A N 1
ATOM 1534 C CA . PHE A 1 198 ? 8.875 -12.602 -7.469 1 70.38 198 PHE A CA 1
ATOM 1535 C C . PHE A 1 198 ? 8.711 -13.57 -6.301 1 70.38 198 PHE A C 1
ATOM 1537 O O . PHE A 1 198 ? 7.602 -13.75 -5.785 1 70.38 198 PHE A O 1
ATOM 1544 N N . PHE A 1 199 ? 9.812 -14.094 -5.797 1 76.56 199 PHE A N 1
ATOM 1545 C CA . PHE A 1 199 ? 9.711 -14.969 -4.633 1 76.56 199 PHE A CA 1
ATOM 1546 C C . PHE A 1 199 ? 10.016 -14.203 -3.352 1 76.56 199 PHE A C 1
ATOM 1548 O O . PHE A 1 199 ? 9.711 -14.672 -2.254 1 76.56 199 PHE A O 1
ATOM 1555 N N . GLU A 1 200 ? 10.609 -13.039 -3.43 1 68.94 200 GLU A N 1
ATOM 1556 C CA . GLU A 1 200 ? 11.133 -12.336 -2.264 1 68.94 200 GLU A CA 1
ATOM 1557 C C . GLU A 1 200 ? 10.008 -11.938 -1.309 1 68.94 200 GLU A C 1
ATOM 1559 O O . GLU A 1 200 ? 10.219 -11.844 -0.098 1 68.94 200 GLU A O 1
ATOM 1564 N N . GLN A 1 201 ? 8.891 -11.727 -1.719 1 74.12 201 GLN A N 1
ATOM 1565 C CA . GLN A 1 201 ? 7.828 -11.266 -0.825 1 74.12 201 GLN A CA 1
ATOM 1566 C C . GLN A 1 201 ? 6.809 -12.367 -0.566 1 74.12 201 GLN A C 1
ATOM 1568 O O . GLN A 1 201 ? 5.648 -12.094 -0.259 1 74.12 201 GLN A O 1
ATOM 1573 N N . THR A 1 202 ? 7.348 -13.602 -0.72 1 83.12 202 THR A N 1
ATOM 1574 C CA . THR A 1 202 ? 6.484 -14.75 -0.46 1 83.12 202 THR A CA 1
ATOM 1575 C C . THR A 1 202 ? 7.156 -15.727 0.498 1 83.12 202 THR A C 1
ATOM 1577 O O . THR A 1 202 ? 8.328 -15.57 0.833 1 83.12 202 THR A O 1
ATOM 1580 N N . ASN A 1 203 ? 6.387 -16.688 1.021 1 86 203 ASN A N 1
ATOM 1581 C CA . ASN A 1 203 ? 6.938 -17.75 1.845 1 86 203 ASN A CA 1
ATOM 1582 C C . ASN A 1 203 ? 7.137 -19.031 1.039 1 86 203 ASN A C 1
ATOM 1584 O O . ASN A 1 203 ? 6.949 -20.141 1.561 1 86 203 ASN A O 1
ATOM 1588 N N . ILE A 1 204 ? 7.445 -18.938 -0.198 1 92.12 204 ILE A N 1
ATOM 1589 C CA . ILE A 1 204 ? 7.723 -20.062 -1.096 1 92.12 204 ILE A CA 1
ATOM 1590 C C . ILE A 1 204 ? 9.227 -20.281 -1.199 1 92.12 204 ILE A C 1
ATOM 1592 O O . ILE A 1 204 ? 9.977 -19.344 -1.513 1 92.12 204 ILE A O 1
ATOM 1596 N N . ASP A 1 205 ? 9.688 -21.5 -0.991 1 93.69 205 ASP A N 1
ATOM 1597 C CA . ASP A 1 205 ? 11.109 -21.781 -0.833 1 93.69 205 ASP A CA 1
ATOM 1598 C C . ASP A 1 205 ? 11.742 -22.156 -2.166 1 93.69 205 ASP A C 1
ATOM 1600 O O . ASP A 1 205 ? 12.961 -22.344 -2.25 1 93.69 205 ASP A O 1
ATOM 1604 N N . GLY A 1 206 ? 10.945 -22.359 -3.184 1 93.81 206 GLY A N 1
ATOM 1605 C CA . GLY A 1 206 ? 11.508 -22.781 -4.457 1 93.81 206 GLY A CA 1
ATOM 1606 C C . GLY A 1 206 ? 10.492 -23.406 -5.383 1 93.81 206 GLY A C 1
ATOM 1607 O O . GLY A 1 206 ? 9.289 -23.188 -5.246 1 93.81 206 GLY A O 1
ATOM 1608 N N . ILE A 1 207 ? 11.062 -24.141 -6.379 1 95.06 207 ILE A N 1
ATOM 1609 C CA . ILE A 1 207 ? 10.234 -24.766 -7.395 1 95.06 207 ILE A CA 1
ATOM 1610 C C . ILE A 1 207 ? 10.609 -26.25 -7.531 1 95.06 207 ILE A C 1
ATOM 1612 O O . ILE A 1 207 ? 11.797 -26.594 -7.527 1 95.06 207 ILE A O 1
ATOM 1616 N N . MET A 1 208 ? 9.625 -27.047 -7.547 1 97.5 208 MET A N 1
ATOM 1617 C CA . MET A 1 208 ? 9.758 -28.438 -7.953 1 97.5 208 MET A CA 1
ATOM 1618 C C . MET A 1 208 ? 9.133 -28.672 -9.32 1 97.5 208 MET A C 1
ATOM 1620 O O . MET A 1 208 ? 7.926 -28.906 -9.43 1 97.5 208 MET A O 1
ATOM 1624 N N . GLY A 1 209 ? 9.961 -28.641 -10.312 1 96.56 209 GLY A N 1
ATOM 1625 C CA . GLY A 1 209 ? 9.461 -28.922 -11.648 1 96.56 209 GLY A CA 1
ATOM 1626 C C . GLY A 1 209 ? 9.047 -30.375 -11.828 1 96.56 209 GLY A C 1
ATOM 1627 O O . GLY A 1 209 ? 9.781 -31.281 -11.453 1 96.56 209 GLY A O 1
ATOM 1628 N N . LEU A 1 210 ? 7.898 -30.547 -12.469 1 97.81 210 LEU A N 1
ATOM 1629 C CA . LEU A 1 210 ? 7.352 -31.875 -12.672 1 97.81 210 LEU A CA 1
ATOM 1630 C C . LEU A 1 210 ? 7.309 -32.25 -14.148 1 97.81 210 LEU A C 1
ATOM 1632 O O . LEU A 1 210 ? 6.711 -33.25 -14.539 1 97.81 210 LEU A O 1
ATOM 1636 N N . GLY A 1 211 ? 7.945 -31.391 -14.961 1 96.44 211 GLY A N 1
ATOM 1637 C CA . GLY A 1 211 ? 7.922 -31.609 -16.391 1 96.44 211 GLY A CA 1
ATOM 1638 C C . GLY A 1 211 ? 8.953 -32.625 -16.875 1 96.44 211 GLY A C 1
ATOM 1639 O O . GLY A 1 211 ? 9.43 -33.438 -16.094 1 96.44 211 GLY A O 1
ATOM 1640 N N . PHE A 1 212 ? 9.219 -32.531 -18.156 1 96.25 212 PHE A N 1
ATOM 1641 C CA . PHE A 1 212 ? 10.094 -33.5 -18.844 1 96.25 212 PHE A CA 1
ATOM 1642 C C . PHE A 1 212 ? 11.539 -33 -18.844 1 96.25 212 PHE A C 1
ATOM 1644 O O . PHE A 1 212 ? 11.773 -31.781 -18.797 1 96.25 212 PHE A O 1
ATOM 1651 N N . GLN A 1 213 ? 12.453 -33.906 -18.906 1 94.69 213 GLN A N 1
ATOM 1652 C CA . GLN A 1 213 ? 13.859 -33.531 -18.969 1 94.69 213 GLN A CA 1
ATOM 1653 C C . GLN A 1 213 ? 14.141 -32.688 -20.234 1 94.69 213 GLN A C 1
ATOM 1655 O O . GLN A 1 213 ? 14.984 -31.797 -20.219 1 94.69 213 GLN A O 1
ATOM 1660 N N . TRP A 1 214 ? 13.469 -33 -21.25 1 91.06 214 TRP A N 1
ATOM 1661 C CA . TRP A 1 214 ? 13.656 -32.281 -22.516 1 91.06 214 TRP A CA 1
ATOM 1662 C C . TRP A 1 214 ? 13.492 -30.766 -22.328 1 91.06 214 TRP A C 1
ATOM 1664 O O . TRP A 1 214 ? 14.102 -29.984 -23.031 1 91.06 214 TRP A O 1
ATOM 1674 N N . ASN A 1 215 ? 12.688 -30.406 -21.469 1 89.56 215 ASN A N 1
ATOM 1675 C CA . ASN A 1 215 ? 12.414 -29 -21.234 1 89.56 215 ASN A CA 1
ATOM 1676 C C . ASN A 1 215 ? 13.242 -28.453 -20.062 1 89.56 215 ASN A C 1
ATOM 1678 O O . ASN A 1 215 ? 13.086 -27.297 -19.672 1 89.56 215 ASN A O 1
ATOM 1682 N N . ALA A 1 216 ? 14.086 -29.25 -19.531 1 93.38 216 ALA A N 1
ATOM 1683 C CA . ALA A 1 216 ? 14.891 -28.828 -18.391 1 93.38 216 ALA A CA 1
ATOM 1684 C C . ALA A 1 216 ? 16.078 -27.969 -18.828 1 93.38 216 ALA A C 1
ATOM 1686 O O . ALA A 1 216 ? 16.781 -28.328 -19.781 1 93.38 216 ALA A O 1
ATOM 1687 N N . GLN A 1 217 ? 16.219 -26.922 -18.234 1 90.88 217 GLN A N 1
ATOM 1688 C CA . GLN A 1 217 ? 17.406 -26.109 -18.484 1 90.88 217 GLN A CA 1
ATOM 1689 C C . GLN A 1 217 ? 18.672 -26.828 -18.047 1 90.88 217 GLN A C 1
ATOM 1691 O O . GLN A 1 217 ? 18.703 -27.484 -17 1 90.88 217 GLN A O 1
ATOM 1696 N N . GLN A 1 218 ? 19.688 -26.75 -18.969 1 93.31 218 GLN A N 1
ATOM 1697 C CA . GLN A 1 218 ? 21 -27.344 -18.75 1 93.31 218 GLN A CA 1
ATOM 1698 C C . GLN A 1 218 ? 20.906 -28.875 -18.688 1 93.31 218 GLN A C 1
ATOM 1700 O O . GLN A 1 218 ? 21.75 -29.531 -18.062 1 93.31 218 GLN A O 1
ATOM 1705 N N . ASP A 1 219 ? 19.844 -29.438 -19.078 1 93.38 219 ASP A N 1
ATOM 1706 C CA . ASP A 1 219 ? 19.594 -30.875 -19.219 1 93.38 219 ASP A CA 1
ATOM 1707 C C . ASP A 1 219 ? 19.641 -31.578 -17.859 1 93.38 219 ASP A C 1
ATOM 1709 O O . ASP A 1 219 ? 20.078 -32.719 -17.766 1 93.38 219 ASP A O 1
ATOM 1713 N N . ILE A 1 220 ? 19.297 -30.844 -16.844 1 95.69 220 ILE A N 1
ATOM 1714 C CA . ILE A 1 220 ? 19.266 -31.438 -15.516 1 95.69 220 ILE A CA 1
ATOM 1715 C C . ILE A 1 220 ? 18.031 -32.312 -15.367 1 95.69 220 ILE A C 1
ATOM 1717 O O . ILE A 1 220 ? 16.906 -31.859 -15.641 1 95.69 220 ILE A O 1
ATOM 1721 N N . VAL A 1 221 ? 18.203 -33.562 -14.93 1 97.25 221 VAL A N 1
ATOM 1722 C CA . VAL A 1 221 ? 17.094 -34.5 -14.812 1 97.25 221 VAL A CA 1
ATOM 1723 C C . VAL A 1 221 ? 16.141 -34.062 -13.719 1 97.25 221 VAL A C 1
ATOM 1725 O O . VAL A 1 221 ? 16.531 -33.875 -12.562 1 97.25 221 VAL A O 1
ATOM 1728 N N . PRO A 1 222 ? 14.867 -33.875 -14.023 1 98 222 PRO A N 1
ATOM 1729 C CA . PRO A 1 222 ? 13.891 -33.531 -12.984 1 98 222 PRO A CA 1
ATOM 1730 C C . PRO A 1 222 ? 13.711 -34.656 -11.953 1 98 222 PRO A C 1
ATOM 1732 O O . PRO A 1 222 ? 13.828 -35.812 -12.289 1 98 222 PRO A O 1
ATOM 1735 N N . PRO A 1 223 ? 13.359 -34.25 -10.75 1 98.56 223 PRO A N 1
ATOM 1736 C CA . PRO A 1 223 ? 13.297 -35.25 -9.672 1 98.56 223 PRO A CA 1
ATOM 1737 C C . PRO A 1 223 ? 12.289 -36.375 -9.953 1 98.56 223 PRO A C 1
ATOM 1739 O O . PRO A 1 223 ? 12.555 -37.531 -9.672 1 98.56 223 PRO A O 1
ATOM 1742 N N . PHE A 1 224 ? 11.125 -36.062 -10.508 1 98.38 224 PHE A N 1
ATOM 1743 C CA . PHE A 1 224 ? 10.141 -37.094 -10.789 1 98.38 224 PHE A CA 1
ATOM 1744 C C . PHE A 1 224 ? 10.633 -38.031 -11.898 1 98.38 224 PHE A C 1
ATOM 1746 O O . PHE A 1 224 ? 10.398 -39.25 -11.859 1 98.38 224 PHE A O 1
ATOM 1753 N N . VAL A 1 225 ? 11.258 -37.469 -12.883 1 97.88 225 VAL A N 1
ATOM 1754 C CA . VAL A 1 225 ? 11.859 -38.25 -13.945 1 97.88 225 VAL A CA 1
ATOM 1755 C C . VAL A 1 225 ? 12.922 -39.188 -13.359 1 97.88 225 VAL A C 1
ATOM 1757 O O . VAL A 1 225 ? 12.977 -40.375 -13.703 1 97.88 225 VAL A O 1
ATOM 1760 N N . ASN A 1 226 ? 13.711 -38.656 -12.484 1 98.19 226 ASN A N 1
ATOM 1761 C CA . ASN A 1 226 ? 14.688 -39.469 -11.797 1 98.19 226 ASN A CA 1
ATOM 1762 C C . ASN A 1 226 ? 14.031 -40.656 -11.078 1 98.19 226 ASN A C 1
ATOM 1764 O O . ASN A 1 226 ? 14.508 -41.781 -11.172 1 98.19 226 ASN A O 1
ATOM 1768 N N . ALA A 1 227 ? 13.023 -40.469 -10.398 1 98 227 ALA A N 1
ATOM 1769 C CA . ALA A 1 227 ? 12.312 -41.469 -9.633 1 98 227 ALA A CA 1
ATOM 1770 C C . ALA A 1 227 ? 11.812 -42.594 -10.547 1 98 227 ALA A C 1
ATOM 1772 O O . ALA A 1 227 ? 12.055 -43.781 -10.273 1 98 227 ALA A O 1
ATOM 1773 N N . TYR A 1 228 ? 11.109 -42.25 -11.617 1 95.25 228 TYR A N 1
ATOM 1774 C CA . TYR A 1 228 ? 10.508 -43.312 -12.414 1 95.25 228 TYR A CA 1
ATOM 1775 C C . TYR A 1 228 ? 11.562 -44 -13.258 1 95.25 228 TYR A C 1
ATOM 1777 O O . TYR A 1 228 ? 11.445 -45.219 -13.547 1 95.25 228 TYR A O 1
ATOM 1785 N N . GLU A 1 229 ? 12.617 -43.281 -13.703 1 96.12 229 GLU A N 1
ATOM 1786 C CA . GLU A 1 229 ? 13.68 -43.906 -14.469 1 96.12 229 GLU A CA 1
ATOM 1787 C C . GLU A 1 229 ? 14.445 -44.906 -13.609 1 96.12 229 GLU A C 1
ATOM 1789 O O . GLU A 1 229 ? 15.016 -45.875 -14.133 1 96.12 229 GLU A O 1
ATOM 1794 N N . ASN A 1 230 ? 14.492 -44.75 -12.344 1 96.19 230 ASN A N 1
ATOM 1795 C CA . ASN A 1 230 ? 15.148 -45.688 -11.422 1 96.19 230 ASN A CA 1
ATOM 1796 C C . ASN A 1 230 ? 14.156 -46.688 -10.828 1 96.19 230 ASN A C 1
ATOM 1798 O O . ASN A 1 230 ? 14.453 -47.312 -9.82 1 96.19 230 ASN A O 1
ATOM 1802 N N . ASN A 1 231 ? 12.969 -46.75 -11.344 1 95.19 231 ASN A N 1
ATOM 1803 C CA . ASN A 1 231 ? 11.945 -47.75 -11.031 1 95.19 231 ASN A CA 1
ATOM 1804 C C . ASN A 1 231 ? 11.453 -47.625 -9.594 1 95.19 231 ASN A C 1
ATOM 1806 O O . ASN A 1 231 ? 11.164 -48.625 -8.938 1 95.19 231 ASN A O 1
ATOM 1810 N N . ILE A 1 232 ? 11.445 -46.406 -9.148 1 96.25 232 ILE A N 1
ATOM 1811 C CA . ILE A 1 232 ? 10.984 -46.156 -7.785 1 96.25 232 ILE A CA 1
ATOM 1812 C C . ILE A 1 232 ? 9.477 -45.938 -7.785 1 96.25 232 ILE A C 1
ATOM 1814 O O . ILE A 1 232 ? 8.797 -46.281 -6.809 1 96.25 232 ILE A O 1
ATOM 1818 N N . VAL A 1 233 ? 8.945 -45.406 -8.883 1 97.19 233 VAL A N 1
ATOM 1819 C CA . VAL A 1 233 ? 7.527 -45.062 -8.984 1 97.19 233 VAL A CA 1
ATOM 1820 C C . VAL A 1 233 ? 7.078 -45.156 -10.438 1 97.19 233 VAL A C 1
ATOM 1822 O O . VAL A 1 233 ? 7.887 -44.969 -11.359 1 97.19 233 VAL A O 1
ATOM 1825 N N . SER A 1 234 ? 5.801 -45.375 -10.625 1 97.25 234 SER A N 1
ATOM 1826 C CA . SER A 1 234 ? 5.254 -45.344 -11.984 1 97.25 234 SER A CA 1
ATOM 1827 C C . SER A 1 234 ? 5.23 -43.906 -12.523 1 97.25 234 SER A C 1
ATOM 1829 O O . SER A 1 234 ? 5.02 -42.969 -11.766 1 97.25 234 SER A O 1
ATOM 1831 N N . PRO A 1 235 ? 5.41 -43.688 -13.812 1 97.06 235 PRO A N 1
ATOM 1832 C CA . PRO A 1 235 ? 5.48 -42.375 -14.398 1 97.06 235 PRO A CA 1
ATOM 1833 C C . PRO A 1 235 ? 4.105 -41.719 -14.562 1 97.06 235 PRO A C 1
ATOM 1835 O O . PRO A 1 235 ? 3.807 -41.156 -15.617 1 97.06 235 PRO A O 1
ATOM 1838 N N . VAL A 1 236 ? 3.291 -41.812 -13.562 1 97.62 236 VAL A N 1
ATOM 1839 C CA . VAL A 1 236 ? 1.938 -41.281 -13.531 1 97.62 236 VAL A CA 1
ATOM 1840 C C . VAL A 1 236 ? 1.704 -40.531 -12.219 1 97.62 236 VAL A C 1
ATOM 1842 O O . VAL A 1 236 ? 2.135 -40.969 -11.156 1 97.62 236 VAL A O 1
ATOM 1845 N N . PHE A 1 237 ? 1.05 -39.406 -12.328 1 98.12 237 PHE A N 1
ATOM 1846 C CA . PHE A 1 237 ? 0.563 -38.75 -11.109 1 98.12 237 PHE A CA 1
ATOM 1847 C C . PHE A 1 237 ? -0.762 -38.031 -11.367 1 98.12 237 PHE A C 1
ATOM 1849 O O . PHE A 1 237 ? -1.117 -37.781 -12.516 1 98.12 237 PHE A O 1
ATOM 1856 N N . HIS A 1 238 ? -1.496 -37.875 -10.352 1 98.38 238 HIS A N 1
ATOM 1857 C CA . HIS A 1 238 ? -2.859 -37.375 -10.398 1 98.38 238 HIS A CA 1
ATOM 1858 C C . HIS A 1 238 ? -3.025 -36.156 -9.484 1 98.38 238 HIS A C 1
ATOM 1860 O O . HIS A 1 238 ? -2.711 -36.219 -8.297 1 98.38 238 HIS A O 1
ATOM 1866 N N . VAL A 1 239 ? -3.469 -35 -10.055 1 98.25 239 VAL A N 1
ATOM 1867 C CA . VAL A 1 239 ? -3.623 -33.781 -9.305 1 98.25 239 VAL A CA 1
ATOM 1868 C C . VAL A 1 239 ? -5.098 -33.562 -8.969 1 98.25 239 VAL A C 1
ATOM 1870 O O . VAL A 1 239 ? -5.953 -33.594 -9.859 1 98.25 239 VAL A O 1
ATOM 1873 N N . TYR A 1 240 ? -5.324 -33.312 -7.742 1 97.56 240 TYR A N 1
ATOM 1874 C CA . TYR A 1 240 ? -6.641 -32.969 -7.219 1 97.56 240 TYR A CA 1
ATOM 1875 C C . TYR A 1 240 ? -6.598 -31.641 -6.48 1 97.56 240 TYR A C 1
ATOM 1877 O O . TYR A 1 240 ? -5.742 -31.422 -5.617 1 97.56 240 TYR A O 1
ATOM 1885 N N . LEU A 1 241 ? -7.488 -30.734 -6.883 1 96.56 241 LEU A N 1
ATOM 1886 C CA . LEU A 1 241 ? -7.738 -29.5 -6.141 1 96.56 241 LEU A CA 1
ATOM 1887 C C . LEU A 1 241 ? -9.211 -29.391 -5.738 1 96.56 241 LEU A C 1
ATOM 1889 O O . LEU A 1 241 ? -10.094 -29.641 -6.559 1 96.56 241 LEU A O 1
ATOM 1893 N N . GLN A 1 242 ? -9.414 -29.031 -4.52 1 94.06 242 GLN A N 1
ATOM 1894 C CA . GLN A 1 242 ? -10.789 -28.875 -4.043 1 94.06 242 GLN A CA 1
ATOM 1895 C C . GLN A 1 242 ? -11.492 -27.719 -4.75 1 94.06 242 GLN A C 1
ATOM 1897 O O . GLN A 1 242 ? -10.875 -26.688 -5.012 1 94.06 242 GLN A O 1
ATOM 1902 N N . LYS A 1 243 ? -12.781 -27.953 -4.914 1 88.38 243 LYS A N 1
ATOM 1903 C CA . LYS A 1 243 ? -13.578 -26.922 -5.574 1 88.38 243 LYS A CA 1
ATOM 1904 C C . LYS A 1 243 ? -13.625 -25.641 -4.734 1 88.38 243 LYS A C 1
ATOM 1906 O O . LYS A 1 243 ? -13.688 -25.703 -3.506 1 88.38 243 LYS A O 1
ATOM 1911 N N . GLY A 1 244 ? -13.656 -24.5 -5.402 1 82.31 244 GLY A N 1
ATOM 1912 C CA . GLY A 1 244 ? -13.68 -23.203 -4.742 1 82.31 244 GLY A CA 1
ATOM 1913 C C . GLY A 1 244 ? -12.32 -22.547 -4.664 1 82.31 244 GLY A C 1
ATOM 1914 O O . GLY A 1 244 ? -11.289 -23.219 -4.805 1 82.31 244 GLY A O 1
ATOM 1915 N N . PRO A 1 245 ? -12.273 -21.281 -4.383 1 74.88 245 PRO A N 1
ATOM 1916 C CA . PRO A 1 245 ? -11.023 -20.516 -4.477 1 74.88 245 PRO A CA 1
ATOM 1917 C C . PRO A 1 245 ? -10.086 -20.766 -3.295 1 74.88 245 PRO A C 1
ATOM 1919 O O . PRO A 1 245 ? -8.898 -20.453 -3.365 1 74.88 245 PRO A O 1
ATOM 1922 N N . ASN A 1 246 ? -10.508 -21.438 -2.232 1 74.81 246 ASN A N 1
ATOM 1923 C CA . ASN A 1 246 ? -9.656 -21.578 -1.052 1 74.81 246 ASN A CA 1
ATOM 1924 C C . ASN A 1 246 ? -9.469 -23.047 -0.676 1 74.81 246 ASN A C 1
ATOM 1926 O O . ASN A 1 246 ? -9.016 -23.344 0.429 1 74.81 246 ASN A O 1
ATOM 1930 N N . GLY A 1 247 ? -9.688 -23.875 -1.579 1 80.75 247 GLY A N 1
ATOM 1931 C CA . GLY A 1 247 ? -9.625 -25.297 -1.261 1 80.75 247 GLY A CA 1
ATOM 1932 C C . GLY A 1 247 ? -8.211 -25.844 -1.242 1 80.75 247 GLY A C 1
ATOM 1933 O O . GLY A 1 247 ? -7.34 -25.344 -1.962 1 80.75 247 GLY A O 1
ATOM 1934 N N . ALA A 1 248 ? -8.039 -26.844 -0.404 1 91.06 248 ALA A N 1
ATOM 1935 C CA . ALA A 1 248 ? -6.773 -27.562 -0.36 1 91.06 248 ALA A CA 1
ATOM 1936 C C . ALA A 1 248 ? -6.617 -28.469 -1.582 1 91.06 248 ALA A C 1
ATOM 1938 O O . ALA A 1 248 ? -7.488 -28.5 -2.451 1 91.06 248 ALA A O 1
ATOM 1939 N N . GLY A 1 249 ? -5.41 -29.109 -1.812 1 96.38 249 GLY A N 1
ATOM 1940 C CA . GLY A 1 249 ? -5.18 -30.031 -2.914 1 96.38 249 GLY A CA 1
ATOM 1941 C C . GLY A 1 249 ? -4.316 -31.219 -2.531 1 96.38 249 GLY A C 1
ATOM 1942 O O . GLY A 1 249 ? -4.004 -31.406 -1.354 1 96.38 249 GLY A O 1
ATOM 1943 N N . GLN A 1 250 ? -4.113 -32 -3.527 1 97.31 250 GLN A N 1
ATOM 1944 C CA . GLN A 1 250 ? -3.305 -33.188 -3.348 1 97.31 250 GLN A CA 1
ATOM 1945 C C . GLN A 1 250 ? -2.721 -33.656 -4.676 1 97.31 250 GLN A C 1
ATOM 1947 O O . GLN A 1 250 ? -3.385 -33.594 -5.711 1 97.31 250 GLN A O 1
ATOM 1952 N N . ILE A 1 251 ? -1.515 -34.125 -4.578 1 98.31 251 ILE A N 1
ATOM 1953 C CA . ILE A 1 251 ? -0.942 -34.844 -5.703 1 98.31 251 ILE A CA 1
ATOM 1954 C C . ILE A 1 251 ? -0.7 -36.312 -5.301 1 98.31 251 ILE A C 1
ATOM 1956 O O . ILE A 1 251 ? -0.113 -36.562 -4.25 1 98.31 251 ILE A O 1
ATOM 1960 N N . THR A 1 252 ? -1.172 -37.188 -6.09 1 98.12 252 THR A N 1
ATOM 1961 C CA . THR A 1 252 ? -0.927 -38.625 -5.93 1 98.12 252 THR A CA 1
ATOM 1962 C C . THR A 1 252 ? 0.087 -39.125 -6.957 1 98.12 252 THR A C 1
ATOM 1964 O O . THR A 1 252 ? -0.196 -39.125 -8.156 1 98.12 252 THR A O 1
ATOM 1967 N N . TYR A 1 253 ? 1.191 -39.531 -6.477 1 98.31 253 TYR A N 1
ATOM 1968 C CA . TYR A 1 253 ? 2.24 -40.031 -7.355 1 98.31 253 TYR A CA 1
ATOM 1969 C C . TYR A 1 253 ? 2.16 -41.531 -7.48 1 98.31 253 TYR A C 1
ATOM 1971 O O . TYR A 1 253 ? 1.908 -42.25 -6.496 1 98.31 253 TYR A O 1
ATOM 1979 N N . GLY A 1 254 ? 2.383 -42.062 -8.68 1 97.69 254 GLY A N 1
ATOM 1980 C CA . GLY A 1 254 ? 2.461 -43.5 -8.906 1 97.69 254 GLY A CA 1
ATOM 1981 C C . GLY A 1 254 ? 1.176 -44.094 -9.453 1 97.69 254 GLY A C 1
ATOM 1982 O O . GLY A 1 254 ? 1.111 -45.281 -9.758 1 97.69 254 GLY A O 1
ATOM 1983 N N . GLY A 1 255 ? 0.161 -43.219 -9.516 1 96.44 255 GLY A N 1
ATOM 1984 C CA . GLY A 1 255 ? -1.094 -43.719 -10.031 1 96.44 255 GLY A CA 1
ATOM 1985 C C . GLY A 1 255 ? -2.252 -42.75 -9.875 1 96.44 255 GLY A C 1
ATOM 1986 O O . GLY A 1 255 ? -2.047 -41.562 -9.719 1 96.44 255 GLY A O 1
ATOM 1987 N N . ARG A 1 256 ? -3.438 -43.312 -9.992 1 95.69 256 ARG A N 1
ATOM 1988 C CA . ARG A 1 256 ? -4.668 -42.531 -9.891 1 95.69 256 ARG A CA 1
ATOM 1989 C C . ARG A 1 256 ? -5.043 -42.281 -8.438 1 95.69 256 ARG A C 1
ATOM 1991 O O . ARG A 1 256 ? -4.902 -43.188 -7.594 1 95.69 256 ARG A O 1
ATOM 1998 N N . ASP A 1 257 ? -5.57 -41.188 -8.195 1 96.75 257 ASP A N 1
ATOM 1999 C CA . ASP A 1 257 ? -6.203 -40.875 -6.922 1 96.75 257 ASP A CA 1
ATOM 2000 C C . ASP A 1 257 ? -7.609 -41.469 -6.848 1 96.75 257 ASP A C 1
ATOM 2002 O O . ASP A 1 257 ? -8.578 -40.844 -7.301 1 96.75 257 ASP A O 1
ATOM 2006 N N . THR A 1 258 ? -7.742 -42.531 -6.207 1 94.12 258 THR A N 1
ATOM 2007 C CA . THR A 1 258 ? -9.031 -43.219 -6.184 1 94.12 258 THR A CA 1
ATOM 2008 C C . THR A 1 258 ? -9.906 -42.688 -5.047 1 94.12 258 THR A C 1
ATOM 2010 O O . THR A 1 258 ? -11.078 -43.062 -4.934 1 94.12 258 THR A O 1
ATOM 2013 N N . THR A 1 259 ? -9.359 -41.906 -4.266 1 92.88 259 THR A N 1
ATOM 2014 C CA . THR A 1 259 ? -10.094 -41.344 -3.137 1 92.88 259 THR A CA 1
ATOM 2015 C C . THR A 1 259 ? -10.859 -40.094 -3.559 1 92.88 259 THR A C 1
ATOM 2017 O O . THR A 1 259 ? -12.047 -39.969 -3.252 1 92.88 259 THR A O 1
ATOM 2020 N N . ASN A 1 260 ? -10.242 -39.219 -4.312 1 95.19 260 ASN A N 1
ATOM 2021 C CA . ASN A 1 260 ? -10.82 -37.906 -4.582 1 95.19 260 ASN A C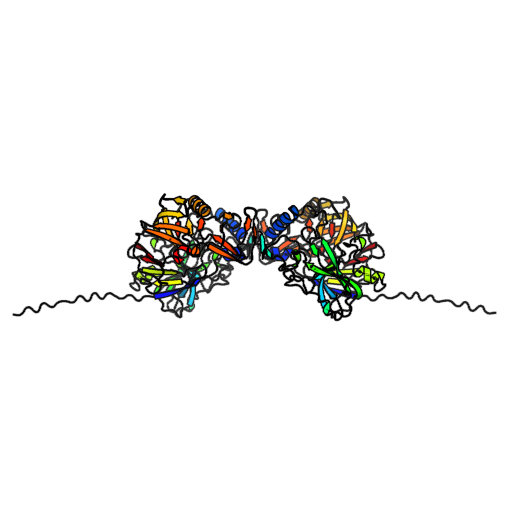A 1
ATOM 2022 C C . ASN A 1 260 ? -11.328 -37.781 -6.016 1 95.19 260 ASN A C 1
ATOM 2024 O O . ASN A 1 260 ? -12.094 -36.875 -6.344 1 95.19 260 ASN A O 1
ATOM 2028 N N . CYS A 1 261 ? -10.914 -38.688 -6.922 1 97.31 261 CYS A N 1
ATOM 2029 C CA . CYS A 1 261 ? -11.164 -38.5 -8.352 1 97.31 261 CYS A CA 1
ATOM 2030 C C . CYS A 1 261 ? -11.938 -39.688 -8.914 1 97.31 261 CYS A C 1
ATOM 2032 O O . CYS A 1 261 ? -11.648 -40.844 -8.586 1 97.31 261 CYS A O 1
ATOM 2034 N N . LYS A 1 262 ? -12.812 -39.375 -9.781 1 96.88 262 LYS A N 1
ATOM 2035 C CA . LYS A 1 262 ? -13.5 -40.406 -10.531 1 96.88 262 LYS A CA 1
ATOM 2036 C C . LYS A 1 262 ? -12.602 -41.031 -11.602 1 96.88 262 LYS A C 1
ATOM 2038 O O . LYS A 1 262 ? -11.484 -40.531 -11.828 1 96.88 262 LYS A O 1
ATOM 2043 N N . VAL A 1 263 ? -13.141 -42.062 -12.172 1 94.94 263 VAL A N 1
ATOM 2044 C CA . VAL A 1 263 ? -12.383 -42.75 -13.203 1 94.94 263 VAL A CA 1
ATOM 2045 C C . VAL A 1 263 ? -12.203 -41.844 -14.422 1 94.94 263 VAL A C 1
ATOM 2047 O O . VAL A 1 263 ? -13.102 -41.062 -14.75 1 94.94 263 VAL A O 1
ATOM 2050 N N . VAL A 1 264 ? -11.078 -41.906 -15 1 93.62 264 VAL A N 1
ATOM 2051 C CA . VAL A 1 264 ? -10.812 -41.219 -16.25 1 93.62 264 VAL A CA 1
ATOM 2052 C C . VAL A 1 264 ? -11.391 -42 -17.422 1 93.62 264 VAL A C 1
ATOM 2054 O O . VA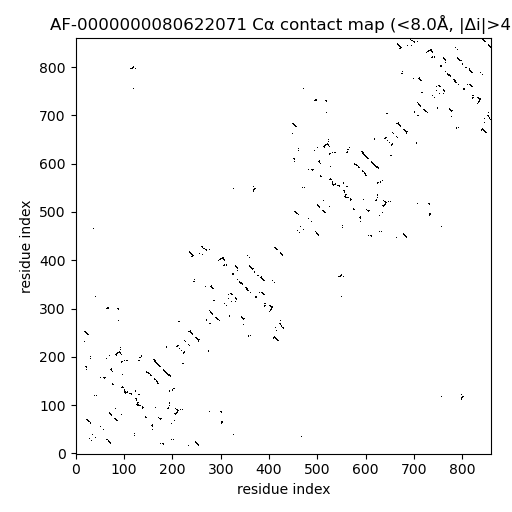L A 1 264 ? -10.938 -43.094 -17.719 1 93.62 264 VAL A O 1
ATOM 2057 N N . ASN A 1 265 ? -12.266 -41.375 -18.125 1 91.38 265 ASN A N 1
ATOM 2058 C CA . ASN A 1 265 ? -12.938 -42.094 -19.203 1 91.38 265 ASN A CA 1
ATOM 2059 C C . ASN A 1 265 ? -12.289 -41.812 -20.562 1 91.38 265 ASN A C 1
ATOM 2061 O O . ASN A 1 265 ? -12.359 -42.625 -21.469 1 91.38 265 ASN A O 1
ATOM 2065 N N . GLU A 1 266 ? -11.797 -40.656 -20.688 1 96.06 266 GLU A N 1
ATOM 2066 C CA . GLU A 1 266 ? -11.18 -40.25 -21.953 1 96.06 266 GLU A CA 1
ATOM 2067 C C . GLU A 1 266 ? -9.758 -39.719 -21.734 1 96.06 266 GLU A C 1
ATOM 2069 O O . GLU A 1 266 ? -9.531 -38.906 -20.844 1 96.06 266 GLU A O 1
ATOM 2074 N N . TYR A 1 267 ? -8.867 -40.281 -22.531 1 97.38 267 TYR A N 1
ATOM 2075 C CA . TYR A 1 267 ? -7.484 -39.812 -22.531 1 97.38 267 TYR A CA 1
ATOM 2076 C C . TYR A 1 267 ? -7.176 -39 -23.781 1 97.38 267 TYR A C 1
ATOM 2078 O O . TYR A 1 267 ? -7.703 -39.312 -24.859 1 97.38 267 TYR A O 1
ATOM 2086 N N . HIS A 1 268 ? -6.379 -38.031 -23.641 1 97.81 268 HIS A N 1
ATOM 2087 C CA . HIS A 1 268 ? -5.977 -37.156 -24.734 1 97.81 268 HIS A CA 1
ATOM 2088 C C . HIS A 1 268 ? -4.477 -37.25 -24.984 1 97.81 268 HIS A C 1
ATOM 2090 O O . HIS A 1 268 ? -3.676 -37 -24.094 1 97.81 268 HIS A O 1
ATOM 2096 N N . PRO A 1 269 ? -4.113 -37.531 -26.219 1 97.12 269 PRO A N 1
ATOM 2097 C CA . PRO A 1 269 ? -2.678 -37.625 -26.5 1 97.12 269 PRO A CA 1
ATOM 2098 C C . PRO A 1 269 ? -1.973 -36.281 -26.422 1 97.12 269 PRO A C 1
ATOM 2100 O O . PRO A 1 269 ? -2.537 -35.25 -26.812 1 97.12 269 PRO A O 1
ATOM 2103 N N . MET A 1 270 ? -0.778 -36.312 -25.906 1 95.81 270 MET A N 1
ATOM 2104 C CA . MET A 1 270 ? 0.051 -35.094 -25.922 1 95.81 270 MET A CA 1
ATOM 2105 C C . MET A 1 270 ? 0.515 -34.781 -27.344 1 95.81 270 MET A C 1
ATOM 2107 O O . MET A 1 270 ? 0.688 -35.688 -28.156 1 95.81 270 MET A O 1
ATOM 2111 N N . THR A 1 271 ? 0.752 -33.469 -27.578 1 93.88 271 THR A N 1
ATOM 2112 C CA . THR A 1 271 ? 1.142 -33.031 -28.922 1 93.88 271 THR A CA 1
ATOM 2113 C C . THR A 1 271 ? 2.66 -32.969 -29.047 1 93.88 271 THR A C 1
ATOM 2115 O O . THR A 1 271 ? 3.189 -32.719 -30.125 1 93.88 271 THR A O 1
ATOM 2118 N N . THR A 1 272 ? 3.316 -33.031 -27.969 1 91.75 272 THR A N 1
ATOM 2119 C CA . THR A 1 272 ? 4.773 -33 -27.922 1 91.75 272 THR A CA 1
ATOM 2120 C C . THR A 1 272 ? 5.289 -33.906 -26.797 1 91.75 272 THR A C 1
ATOM 2122 O O . THR A 1 272 ? 4.547 -34.219 -25.859 1 91.75 272 THR A O 1
ATOM 2125 N N . TYR A 1 273 ? 6.547 -34.312 -26.906 1 87.94 273 TYR A N 1
ATOM 2126 C CA . TYR A 1 273 ? 7.172 -35.125 -25.859 1 87.94 273 TYR A CA 1
ATOM 2127 C C . TYR A 1 273 ? 7.848 -34.25 -24.812 1 87.94 273 TYR A C 1
ATOM 2129 O O . TYR A 1 273 ? 8.43 -34.75 -23.859 1 87.94 273 TYR A O 1
ATOM 2137 N N . ALA A 1 274 ? 7.641 -33 -24.938 1 89.56 274 ALA A N 1
ATOM 2138 C CA . ALA A 1 274 ? 8.43 -32.094 -24.109 1 89.56 274 ALA A CA 1
ATOM 2139 C C . ALA A 1 274 ? 7.555 -31.422 -23.047 1 89.56 274 ALA A C 1
ATOM 2141 O O . ALA A 1 274 ? 8.07 -30.781 -22.141 1 89.56 274 ALA A O 1
ATOM 2142 N N . ALA A 1 275 ? 6.285 -31.562 -23.188 1 92.5 275 ALA A N 1
ATOM 2143 C CA . ALA A 1 275 ? 5.391 -30.844 -22.281 1 92.5 275 ALA A CA 1
ATOM 2144 C C . ALA A 1 275 ? 4.031 -31.531 -22.188 1 92.5 275 ALA A C 1
ATOM 2146 O O . ALA A 1 275 ? 3.674 -32.312 -23.078 1 92.5 275 ALA A O 1
ATOM 2147 N N . TYR A 1 276 ? 3.33 -31.188 -21.125 1 95.88 276 TYR A N 1
ATOM 2148 C CA . TYR A 1 276 ? 1.958 -31.672 -20.984 1 95.88 276 TYR A CA 1
ATOM 2149 C C . TYR A 1 276 ? 1.004 -30.812 -21.812 1 95.88 276 TYR A C 1
ATOM 2151 O O . TYR A 1 276 ? 0.177 -30.078 -21.266 1 95.88 276 TYR A O 1
ATOM 2159 N N . GLN A 1 277 ? 1.129 -31.016 -23.078 1 94.69 277 GLN A N 1
ATOM 2160 C CA . GLN A 1 277 ? 0.402 -30.203 -24.062 1 94.69 277 GLN A CA 1
ATOM 2161 C C . GLN A 1 277 ? -0.578 -31.062 -24.859 1 94.69 277 GLN A C 1
ATOM 2163 O O . GLN A 1 277 ? -0.267 -32.188 -25.219 1 94.69 277 GLN A O 1
ATOM 2168 N N . PHE A 1 278 ? -1.78 -30.547 -25.156 1 96.19 278 PHE A N 1
ATOM 2169 C CA . PHE A 1 278 ? -2.811 -31.25 -25.906 1 96.19 278 PHE A CA 1
ATOM 2170 C C . PHE A 1 278 ? -3.57 -30.297 -26.812 1 96.19 278 PHE A C 1
ATOM 2172 O O . PHE A 1 278 ? -3.371 -29.078 -26.75 1 96.19 278 PHE A O 1
ATOM 2179 N N . TYR A 1 279 ? -4.367 -30.875 -27.594 1 94.94 279 TYR A N 1
ATOM 2180 C CA . TYR A 1 279 ? -5.105 -30.062 -28.562 1 94.94 279 TYR A CA 1
ATOM 2181 C C . TYR A 1 279 ? -6.438 -29.609 -27.969 1 94.94 279 TYR A C 1
ATOM 2183 O O . TYR A 1 279 ? -7.23 -30.422 -27.5 1 94.94 279 TYR A O 1
ATOM 2191 N N . LEU A 1 280 ? -6.621 -28.312 -27.969 1 96.5 280 LEU A N 1
ATOM 2192 C CA . LEU A 1 280 ? -7.883 -27.656 -27.625 1 96.5 280 LEU A CA 1
ATOM 2193 C C . LEU A 1 280 ? -8.648 -27.266 -28.875 1 96.5 280 LEU A C 1
ATOM 2195 O O . LEU A 1 280 ? -8.242 -26.344 -29.594 1 96.5 280 LEU A O 1
ATOM 2199 N N . THR A 1 281 ? -9.82 -27.781 -29.062 1 95.69 281 THR A N 1
ATOM 2200 C CA . THR A 1 281 ? -10.445 -27.672 -30.375 1 95.69 281 THR A CA 1
ATOM 2201 C C . THR A 1 281 ? -11.484 -26.562 -30.391 1 95.69 281 THR A C 1
ATOM 2203 O O . THR A 1 281 ? -11.727 -25.938 -31.438 1 95.69 281 THR A O 1
ATOM 2206 N N . LEU A 1 282 ? -12.078 -26.406 -29.297 1 96.38 282 LEU A N 1
ATOM 2207 C CA . LEU A 1 282 ? -13.164 -25.438 -29.25 1 96.38 282 LEU A CA 1
ATOM 2208 C C . LEU A 1 282 ? -13.32 -24.875 -27.828 1 96.38 282 LEU A C 1
ATOM 2210 O O . LEU A 1 282 ? -13.164 -25.609 -26.859 1 96.38 282 LEU A O 1
ATOM 2214 N N . VAL A 1 283 ? -13.609 -23.531 -27.797 1 97.5 283 VAL A N 1
ATOM 2215 C CA . VAL A 1 283 ? -14.016 -22.906 -26.547 1 97.5 283 VAL A CA 1
ATOM 2216 C C . VAL A 1 283 ? -15.336 -22.172 -26.75 1 97.5 283 VAL A C 1
ATOM 2218 O O . VAL A 1 283 ? -15.602 -21.625 -27.828 1 97.5 283 VAL A O 1
ATOM 2221 N N . SER A 1 284 ? -16.188 -22.141 -25.656 1 97.12 284 SER A N 1
ATOM 2222 C CA . SER A 1 284 ? -17.469 -21.453 -25.781 1 97.12 284 SER A CA 1
ATOM 2223 C C . SER A 1 284 ? -17.953 -20.922 -24.438 1 97.12 284 SER A C 1
ATOM 2225 O O . SER A 1 284 ? -17.547 -21.422 -23.391 1 97.12 284 SER A O 1
ATOM 2227 N N . ALA A 1 285 ? -18.781 -19.938 -24.453 1 96.5 285 ALA A N 1
ATOM 2228 C CA . ALA A 1 285 ? -19.453 -19.297 -23.328 1 96.5 285 ALA A CA 1
ATOM 2229 C C . ALA A 1 285 ? -20.734 -18.609 -23.781 1 96.5 285 ALA A C 1
ATOM 2231 O O . ALA A 1 285 ? -20.703 -17.688 -24.609 1 96.5 285 ALA A O 1
ATOM 2232 N N . GLY A 1 286 ? -21.844 -19.016 -23.172 1 93.56 286 GLY A N 1
ATOM 2233 C CA . GLY A 1 286 ? -23.094 -18.469 -23.703 1 93.56 286 GLY A CA 1
ATOM 2234 C C . GLY A 1 286 ? -23.25 -18.688 -25.188 1 93.56 286 GLY A C 1
ATOM 2235 O O . GLY A 1 286 ? -23.188 -19.828 -25.672 1 93.56 286 GLY A O 1
ATOM 2236 N N . LYS A 1 287 ? -23.406 -17.547 -25.906 1 94.5 287 LYS A N 1
ATOM 2237 C CA . LYS A 1 287 ? -23.609 -17.656 -27.344 1 94.5 287 LYS A CA 1
ATOM 2238 C C . LYS A 1 287 ? -22.281 -17.516 -28.094 1 94.5 287 LYS A C 1
ATOM 2240 O O . LYS A 1 287 ? -22.219 -17.75 -29.297 1 94.5 287 LYS A O 1
ATOM 2245 N N . TYR A 1 288 ? -21.281 -17.203 -27.375 1 96.69 288 TYR A N 1
ATOM 2246 C CA . TYR A 1 288 ? -19.969 -17.031 -28.016 1 96.69 288 TYR A CA 1
ATOM 2247 C C . TYR A 1 288 ? -19.266 -18.359 -28.172 1 96.69 288 TYR A C 1
ATOM 2249 O O . TYR A 1 288 ? -19.328 -19.219 -27.281 1 96.69 288 TYR A O 1
ATOM 2257 N N . TYR A 1 289 ? -18.578 -18.578 -29.297 1 96.31 289 TYR A N 1
ATOM 2258 C CA . TYR A 1 289 ? -17.672 -19.719 -29.453 1 96.31 289 TYR A CA 1
ATOM 2259 C C . TYR A 1 289 ? -16.562 -19.406 -30.438 1 96.31 289 TYR A C 1
ATOM 2261 O O . TYR A 1 289 ? -16.688 -18.516 -31.281 1 96.31 289 TYR A O 1
ATOM 2269 N N . SER A 1 290 ? -15.461 -20.062 -30.297 1 95.44 290 SER A N 1
ATOM 2270 C CA . SER A 1 290 ? -14.312 -20.031 -31.188 1 95.44 290 SER A CA 1
ATOM 2271 C C . SER A 1 290 ? -13.719 -21.422 -31.391 1 95.44 290 SER A C 1
ATOM 2273 O O . SER A 1 290 ? -13.5 -22.141 -30.406 1 95.44 290 SER A O 1
ATOM 2275 N N . SER A 1 291 ? -13.516 -21.859 -32.688 1 94.06 291 SER A N 1
ATOM 2276 C CA . SER A 1 291 ? -13.047 -23.203 -32.969 1 94.06 291 SER A CA 1
ATOM 2277 C C . SER A 1 291 ? -11.797 -23.172 -33.844 1 94.06 291 SER A C 1
ATOM 2279 O O . SER A 1 291 ? -11.633 -24 -34.75 1 94.06 291 SER A O 1
ATOM 2281 N N . LYS A 1 292 ? -10.953 -22.266 -33.719 1 88.5 292 LYS A N 1
ATOM 2282 C CA . LYS A 1 292 ? -9.734 -22.125 -34.5 1 88.5 292 LYS A CA 1
ATOM 2283 C C . LYS A 1 292 ? -8.75 -23.25 -34.188 1 88.5 292 LYS A C 1
ATOM 2285 O O . LYS A 1 292 ? -7.848 -23.531 -34.969 1 88.5 292 LYS A O 1
ATOM 2290 N N . GLY A 1 293 ? -8.922 -23.906 -33.094 1 91.38 293 GLY A N 1
ATOM 2291 C CA . GLY A 1 293 ? -7.977 -24.906 -32.656 1 91.38 293 GLY A CA 1
ATOM 2292 C C . GLY A 1 293 ? -6.691 -24.328 -32.094 1 91.38 293 GLY A C 1
ATOM 2293 O O . GLY A 1 293 ? -6.152 -23.359 -32.656 1 91.38 293 GLY A O 1
ATOM 2294 N N . TRP A 1 294 ? -6.277 -24.875 -30.906 1 93.06 294 TRP A N 1
ATOM 2295 C CA . TRP A 1 294 ? -5.074 -24.391 -30.234 1 93.06 294 TRP A CA 1
ATOM 2296 C C . TRP A 1 294 ? -4.344 -25.531 -29.531 1 93.06 294 TRP A C 1
ATOM 2298 O O . TRP A 1 294 ? -4.875 -26.625 -29.406 1 93.06 294 TRP A O 1
ATOM 2308 N N . THR A 1 295 ? -3.131 -25.234 -29.234 1 93.19 295 THR A N 1
ATOM 2309 C CA . THR A 1 295 ? -2.475 -26.047 -28.219 1 93.19 295 THR A CA 1
ATOM 2310 C C . THR A 1 295 ? -2.666 -25.438 -26.828 1 93.19 295 THR A C 1
ATOM 2312 O O . THR A 1 295 ? -2.754 -24.219 -26.688 1 93.19 295 THR A O 1
ATOM 2315 N N . ALA A 1 296 ? -2.787 -26.406 -25.875 1 94.19 296 ALA A N 1
ATOM 2316 C CA . ALA A 1 296 ? -2.99 -25.984 -24.5 1 94.19 296 ALA A CA 1
ATOM 2317 C C . ALA A 1 296 ? -2.119 -26.781 -23.531 1 94.19 296 ALA A C 1
ATOM 2319 O O . ALA A 1 296 ? -1.844 -27.969 -23.781 1 94.19 296 ALA A O 1
ATOM 2320 N N . LEU A 1 297 ? -1.688 -26.078 -22.484 1 94 297 LEU A N 1
ATOM 2321 C CA . LEU A 1 297 ? -0.983 -26.719 -21.375 1 94 297 LEU A CA 1
ATOM 2322 C C . LEU A 1 297 ? -1.874 -26.812 -20.141 1 94 297 LEU A C 1
ATOM 2324 O O . LEU A 1 297 ? -2.678 -25.906 -19.891 1 94 297 LEU A O 1
ATOM 2328 N N . ALA A 1 298 ? -1.733 -27.906 -19.422 1 93.94 298 ALA A N 1
ATOM 2329 C CA . ALA A 1 298 ? -2.268 -27.953 -18.062 1 93.94 298 ALA A CA 1
ATOM 2330 C C . ALA A 1 298 ? -1.184 -27.641 -17.031 1 93.94 298 ALA A C 1
ATOM 2332 O O . ALA A 1 298 ? -0.293 -28.453 -16.781 1 93.94 298 ALA A O 1
ATOM 2333 N N . ASP A 1 299 ? -1.318 -26.469 -16.406 1 93.44 299 ASP A N 1
ATOM 2334 C CA . ASP A 1 299 ? -0.245 -25.938 -15.57 1 93.44 299 ASP A CA 1
ATOM 2335 C C . ASP A 1 299 ? -0.713 -25.766 -14.125 1 93.44 299 ASP A C 1
ATOM 2337 O O . ASP A 1 299 ? -1.648 -25 -13.859 1 93.44 299 ASP A O 1
ATOM 2341 N N . THR A 1 300 ? 0.013 -26.375 -13.164 1 95.38 300 THR A N 1
ATOM 2342 C CA . THR A 1 300 ? -0.383 -26.359 -11.766 1 95.38 300 THR A CA 1
ATOM 2343 C C . THR A 1 300 ? 0.164 -25.109 -11.062 1 95.38 300 THR A C 1
ATOM 2345 O O . THR A 1 300 ? -0.119 -24.891 -9.883 1 95.38 300 THR A O 1
ATOM 2348 N N . ALA A 1 301 ? 0.875 -24.281 -11.742 1 92.56 301 ALA A N 1
ATOM 2349 C CA . ALA A 1 301 ? 1.504 -23.125 -11.102 1 92.56 301 ALA A CA 1
ATOM 2350 C C . ALA A 1 301 ? 0.834 -21.812 -11.539 1 92.56 301 ALA A C 1
ATOM 2352 O O . ALA A 1 301 ? 1.462 -20.75 -11.539 1 92.56 301 ALA A O 1
ATOM 2353 N N . ASN A 1 302 ? -0.416 -21.875 -11.977 1 91 302 ASN A N 1
ATOM 2354 C CA . ASN A 1 302 ? -1.144 -20.703 -12.453 1 91 302 ASN A CA 1
ATOM 2355 C C . ASN A 1 302 ? -2.523 -20.609 -11.812 1 91 302 ASN A C 1
ATOM 2357 O O . ASN A 1 302 ? -3.365 -21.484 -12 1 91 302 ASN A O 1
ATOM 2361 N N . SER A 1 303 ? -2.766 -19.5 -11.141 1 91.56 303 SER A N 1
ATOM 2362 C CA . SER A 1 303 ? -4.043 -19.312 -10.461 1 91.56 303 SER A CA 1
ATOM 2363 C C . SER A 1 303 ? -5.121 -18.859 -11.445 1 91.56 303 SER A C 1
ATOM 2365 O O . SER A 1 303 ? -6.285 -18.703 -11.07 1 91.56 303 SER A O 1
ATOM 2367 N N . PHE A 1 304 ? -4.73 -18.766 -12.711 1 93.44 304 PHE A N 1
ATOM 2368 C CA . PHE A 1 304 ? -5.66 -18.359 -13.758 1 93.44 304 PHE A CA 1
ATOM 2369 C C . PHE A 1 304 ? -5.617 -19.328 -14.93 1 93.44 304 PHE A C 1
ATOM 2371 O O . PHE A 1 304 ? -4.688 -20.125 -15.047 1 93.44 304 PHE A O 1
ATOM 2378 N N . ILE A 1 305 ? -6.684 -19.234 -15.672 1 95.38 305 ILE A N 1
ATOM 2379 C CA . ILE A 1 305 ? -6.637 -19.703 -17.047 1 95.38 305 ILE A CA 1
ATOM 2380 C C . ILE A 1 305 ? -6.254 -18.562 -17.984 1 95.38 305 ILE A C 1
ATOM 2382 O O . ILE A 1 305 ? -6.746 -17.438 -17.828 1 95.38 305 ILE A O 1
ATOM 2386 N N . THR A 1 306 ? -5.352 -18.844 -18.891 1 94.06 306 THR A N 1
ATOM 2387 C CA . THR A 1 306 ? -4.949 -17.797 -19.828 1 94.06 306 THR A CA 1
ATOM 2388 C C . THR A 1 306 ? -5.102 -18.281 -21.281 1 94.06 306 THR A C 1
ATOM 2390 O O . THR A 1 306 ? -4.992 -19.469 -21.547 1 94.06 306 THR A O 1
ATOM 2393 N N . GLY A 1 307 ? -5.379 -17.281 -22.172 1 94.06 307 GLY A N 1
ATOM 2394 C CA . GLY A 1 307 ? -5.566 -17.594 -23.578 1 94.06 307 GLY A CA 1
ATOM 2395 C C . GLY A 1 307 ? -5.426 -16.375 -24.469 1 94.06 307 GLY A C 1
ATOM 2396 O O . GLY A 1 307 ? -5.062 -15.297 -24.016 1 94.06 307 GLY A O 1
ATOM 2397 N N . PRO A 1 308 ? -5.699 -16.578 -25.766 1 92.25 308 PRO A N 1
ATOM 2398 C CA . PRO A 1 308 ? -5.562 -15.477 -26.719 1 92.25 308 PRO A CA 1
ATOM 2399 C C . PRO A 1 308 ? -6.484 -14.297 -26.391 1 92.25 308 PRO A C 1
ATOM 2401 O O . PRO A 1 308 ? -7.68 -14.492 -26.156 1 92.25 308 PRO A O 1
ATOM 2404 N N . ALA A 1 309 ? -5.949 -13.109 -26.469 1 92.12 309 ALA A N 1
ATOM 2405 C CA . ALA A 1 309 ? -6.621 -11.898 -26 1 92.12 309 ALA A CA 1
ATOM 2406 C C . ALA A 1 309 ? -7.98 -11.734 -26.672 1 92.12 309 ALA A C 1
ATOM 2408 O O . ALA A 1 309 ? -8.977 -11.438 -26.016 1 92.12 309 ALA A O 1
ATOM 2409 N N . GLY A 1 310 ? -8.008 -11.867 -27.969 1 92.19 310 GLY A N 1
ATOM 2410 C CA . GLY A 1 310 ? -9.258 -11.703 -28.688 1 92.19 310 GLY A CA 1
ATOM 2411 C C . GLY A 1 310 ? -10.328 -12.688 -28.266 1 92.19 310 GLY A C 1
ATOM 2412 O O . GLY A 1 310 ? -11.5 -12.328 -28.125 1 92.19 310 GLY A O 1
ATOM 2413 N N . VAL A 1 311 ? -9.969 -13.93 -28.094 1 94.88 311 VAL A N 1
ATOM 2414 C CA . VAL A 1 311 ? -10.906 -14.961 -27.672 1 94.88 311 VAL A CA 1
ATOM 2415 C C . VAL A 1 311 ? -11.398 -14.688 -26.266 1 94.88 311 VAL A C 1
ATOM 2417 O O . VAL A 1 311 ? -12.586 -14.797 -25.969 1 94.88 311 VAL A O 1
ATOM 2420 N N . ILE A 1 312 ? -10.492 -14.297 -25.422 1 96.38 312 ILE A N 1
ATOM 2421 C CA . ILE A 1 312 ? -10.844 -14.023 -24.031 1 96.38 312 ILE A CA 1
ATOM 2422 C C . ILE A 1 312 ? -11.805 -12.836 -23.969 1 96.38 312 ILE A C 1
ATOM 2424 O O . ILE A 1 312 ? -12.734 -12.828 -23.156 1 96.38 312 ILE A O 1
ATOM 2428 N N . ALA A 1 313 ? -11.555 -11.828 -24.766 1 95.62 313 ALA A N 1
ATOM 2429 C CA . ALA A 1 313 ? -12.477 -10.695 -24.812 1 95.62 313 ALA A CA 1
ATOM 2430 C C . ALA A 1 313 ? -13.891 -11.148 -25.172 1 95.62 313 ALA A C 1
ATOM 2432 O O . ALA A 1 313 ? -14.867 -10.672 -24.594 1 95.62 313 ALA A O 1
ATOM 2433 N N . GLY A 1 314 ? -13.984 -12.047 -26.141 1 96.12 314 GLY A N 1
ATOM 2434 C CA . GLY A 1 314 ? -15.281 -12.602 -26.5 1 96.12 314 GLY A CA 1
ATOM 2435 C C . GLY A 1 314 ? -15.945 -13.352 -25.359 1 96.12 314 GLY A C 1
ATOM 2436 O O . GLY A 1 314 ? -17.141 -13.188 -25.109 1 96.12 314 GLY A O 1
ATOM 2437 N N . ILE A 1 315 ? -15.211 -14.148 -24.672 1 97.25 315 ILE A N 1
ATOM 2438 C CA . ILE A 1 315 ? -15.703 -14.898 -23.516 1 97.25 315 ILE A CA 1
ATOM 2439 C C . ILE A 1 315 ? -16.156 -13.922 -22.422 1 97.25 315 ILE A C 1
ATOM 2441 O O . ILE A 1 315 ? -17.234 -14.078 -21.859 1 97.25 315 ILE A O 1
ATOM 2445 N N . ALA A 1 316 ? -15.32 -12.945 -22.141 1 96.19 316 ALA A N 1
ATOM 2446 C CA . ALA A 1 316 ? -15.609 -11.961 -21.094 1 96.19 316 ALA A CA 1
ATOM 2447 C C . ALA A 1 316 ? -16.906 -11.227 -21.391 1 96.19 316 ALA A C 1
ATOM 2449 O O . ALA A 1 316 ? -17.75 -11.062 -20.5 1 96.19 316 ALA A O 1
ATOM 2450 N N . ASP A 1 317 ? -17.062 -10.812 -22.578 1 95.38 317 ASP A N 1
ATOM 2451 C CA . ASP A 1 317 ? -18.297 -10.133 -22.984 1 95.38 317 ASP A CA 1
ATOM 2452 C C . ASP A 1 317 ? -19.516 -11.031 -22.781 1 95.38 317 ASP A C 1
ATOM 2454 O O . ASP A 1 317 ? -20.562 -10.57 -22.312 1 95.38 317 ASP A O 1
ATOM 2458 N N . ALA A 1 318 ? -19.391 -12.203 -23.094 1 95.31 318 ALA A N 1
ATOM 2459 C CA . ALA A 1 318 ? -20.484 -13.156 -23 1 95.31 318 ALA A CA 1
ATOM 2460 C C . ALA A 1 318 ? -20.938 -13.344 -21.562 1 95.31 318 ALA A C 1
ATOM 2462 O O . ALA A 1 318 ? -22.109 -13.609 -21.297 1 95.31 318 ALA A O 1
ATOM 2463 N N . VAL A 1 319 ? -20.031 -13.203 -20.641 1 93.69 319 VAL A N 1
ATOM 2464 C CA . VAL A 1 319 ? -20.391 -13.508 -19.266 1 93.69 319 VAL A CA 1
ATOM 2465 C C . VAL A 1 319 ? -20.562 -12.211 -18.469 1 93.69 319 VAL A C 1
ATOM 2467 O O . VAL A 1 319 ? -20.812 -12.234 -17.266 1 93.69 319 VAL A O 1
ATOM 2470 N N . GLY A 1 320 ? -20.297 -11.086 -19.062 1 90.69 320 GLY A N 1
ATOM 2471 C CA . GLY A 1 320 ? -20.516 -9.789 -18.438 1 90.69 320 GLY A CA 1
ATOM 2472 C C . GLY A 1 320 ? -19.328 -9.281 -17.656 1 90.69 320 GLY A C 1
ATOM 2473 O O . GLY A 1 320 ? -19.469 -8.492 -16.734 1 90.69 320 GLY A O 1
ATOM 2474 N N . ALA A 1 321 ? -18.109 -9.719 -17.953 1 93.38 321 ALA A N 1
ATOM 2475 C CA . ALA A 1 321 ? -16.875 -9.25 -17.312 1 93.38 321 ALA A CA 1
ATOM 2476 C C . ALA A 1 321 ? -16.328 -8.023 -18.031 1 93.38 321 ALA A C 1
ATOM 2478 O O . ALA A 1 321 ? -16.484 -7.879 -19.25 1 93.38 321 ALA A O 1
ATOM 2479 N N . LYS A 1 322 ? -15.641 -7.137 -17.281 1 92.62 322 LYS A N 1
ATOM 2480 C CA . LYS A 1 322 ? -15.07 -5.91 -17.844 1 92.62 322 LYS A CA 1
ATOM 2481 C C . LYS A 1 322 ? -13.578 -5.816 -17.547 1 92.62 322 LYS A C 1
ATOM 2483 O O . LYS A 1 322 ? -13.141 -6.078 -16.422 1 92.62 322 LYS A O 1
ATOM 2488 N N . TRP A 1 323 ? -12.891 -5.406 -18.531 1 94.94 323 TRP A N 1
ATOM 2489 C CA . TRP A 1 323 ? -11.438 -5.297 -18.422 1 94.94 323 TRP A CA 1
ATOM 2490 C C . TRP A 1 323 ? -11.047 -4 -17.719 1 94.94 323 TRP A C 1
ATOM 2492 O O . TRP A 1 323 ? -11.539 -2.928 -18.062 1 94.94 323 TRP A O 1
ATOM 2502 N N . ASP A 1 324 ? -10.133 -4.121 -16.719 1 93.19 324 ASP A N 1
ATOM 2503 C CA . ASP A 1 324 ? -9.547 -2.99 -16 1 93.19 324 ASP A CA 1
ATOM 2504 C C . ASP A 1 324 ? -8.055 -2.879 -16.281 1 93.19 324 ASP A C 1
ATOM 2506 O O . ASP A 1 324 ? -7.258 -3.666 -15.758 1 93.19 324 ASP A O 1
ATOM 2510 N N . THR A 1 325 ? -7.555 -1.819 -16.953 1 90.75 325 THR A N 1
ATOM 2511 C CA . THR A 1 325 ? -6.156 -1.656 -17.328 1 90.75 325 THR A CA 1
ATOM 2512 C C . THR A 1 325 ? -5.312 -1.278 -16.125 1 90.75 325 THR A C 1
ATOM 2514 O O . THR A 1 325 ? -4.086 -1.41 -16.141 1 90.75 325 THR A O 1
ATOM 2517 N N . TYR A 1 326 ? -5.988 -0.75 -15.109 1 86.44 326 TYR A N 1
ATOM 2518 C CA . TYR A 1 326 ? -5.277 -0.386 -13.891 1 86.44 326 TYR A CA 1
ATOM 2519 C C . TYR A 1 326 ? -4.711 -1.621 -13.203 1 86.44 326 TYR A C 1
ATOM 2521 O O . TYR A 1 326 ? -3.568 -1.608 -12.734 1 86.44 326 TYR A O 1
ATOM 2529 N N . THR A 1 327 ? -5.461 -2.676 -13.164 1 90.62 327 THR A N 1
ATOM 2530 C CA . THR A 1 327 ? -5.035 -3.883 -12.461 1 90.62 327 THR A CA 1
ATOM 2531 C C . THR A 1 327 ? -4.746 -5.008 -13.453 1 90.62 327 THR A C 1
ATOM 2533 O O . THR A 1 327 ? -4.277 -6.078 -13.062 1 90.62 327 THR A O 1
ATOM 2536 N N . ASP A 1 328 ? -5.039 -4.871 -14.734 1 91 328 ASP A N 1
ATOM 2537 C CA . ASP A 1 328 ? -4.941 -5.934 -15.734 1 91 328 ASP A CA 1
ATOM 2538 C C . ASP A 1 328 ? -5.762 -7.152 -15.312 1 91 328 ASP A C 1
ATOM 2540 O O . ASP A 1 328 ? -5.246 -8.273 -15.266 1 91 328 ASP A O 1
ATOM 2544 N N . THR A 1 329 ? -7.008 -6.875 -15.07 1 92.88 329 THR A N 1
ATOM 2545 C CA . THR A 1 329 ? -7.918 -7.91 -14.602 1 92.88 329 THR A CA 1
ATOM 2546 C C . THR A 1 329 ? -9.32 -7.695 -15.164 1 92.88 329 THR A C 1
ATOM 2548 O O . THR A 1 329 ? -9.711 -6.566 -15.469 1 92.88 329 THR A O 1
ATOM 2551 N N . TYR A 1 330 ? -10.055 -8.812 -15.32 1 94.19 330 TYR A N 1
ATOM 2552 C CA . TYR A 1 330 ? -11.477 -8.734 -15.617 1 94.19 330 TYR A CA 1
ATOM 2553 C C . TYR A 1 330 ? -12.305 -8.758 -14.336 1 94.19 330 TYR A C 1
ATOM 2555 O O . TYR A 1 330 ? -12.164 -9.68 -13.523 1 94.19 330 TYR A O 1
ATOM 2563 N N . TRP A 1 331 ? -13.141 -7.738 -14.18 1 92 331 TRP A N 1
ATOM 2564 C CA . TRP A 1 331 ? -14.102 -7.719 -13.086 1 92 331 TRP A CA 1
ATOM 2565 C C . TRP A 1 331 ? -15.453 -8.25 -13.539 1 92 331 TRP A C 1
ATOM 2567 O O . TRP A 1 331 ? -15.898 -7.977 -14.656 1 92 331 TRP A O 1
ATOM 2577 N N . ILE A 1 332 ? -16.109 -9.008 -12.648 1 91.69 332 ILE A N 1
ATOM 2578 C CA . ILE A 1 332 ? -17.375 -9.648 -12.984 1 91.69 332 ILE A CA 1
ATOM 2579 C C . ILE A 1 332 ? -18.312 -9.594 -11.789 1 91.69 332 ILE A C 1
ATOM 2581 O O . ILE A 1 332 ? -17.875 -9.586 -10.641 1 91.69 332 ILE A O 1
ATOM 2585 N N . PRO A 1 333 ? -19.656 -9.539 -12.078 1 86.06 333 PRO A N 1
ATOM 2586 C CA . PRO A 1 333 ? -20.594 -9.633 -10.953 1 86.06 333 PRO A CA 1
ATOM 2587 C C . PRO A 1 333 ? -20.391 -10.914 -10.141 1 86.06 333 PRO A C 1
ATOM 2589 O O . PRO A 1 333 ? -20.141 -11.977 -10.703 1 86.06 333 PRO A O 1
ATOM 2592 N N . CYS A 1 334 ? -20.594 -10.797 -8.852 1 85.88 334 CYS A N 1
ATOM 2593 C CA . CYS A 1 334 ? -20.281 -11.906 -7.957 1 85.88 334 CYS A CA 1
ATOM 2594 C C . CYS A 1 334 ? -21.422 -12.922 -7.941 1 85.88 334 CYS A C 1
ATOM 2596 O O . CYS A 1 334 ? -21.25 -14.039 -7.465 1 85.88 334 CYS A O 1
ATOM 2598 N N . GLU A 1 335 ? -22.562 -12.594 -8.422 1 76.94 335 GLU A N 1
ATOM 2599 C CA . GLU A 1 335 ? -23.734 -13.414 -8.094 1 76.94 335 GLU A CA 1
ATOM 2600 C C . GLU A 1 335 ? -24.156 -14.266 -9.281 1 76.94 335 GLU A C 1
ATOM 2602 O O . GLU A 1 335 ? -25.328 -14.258 -9.68 1 76.94 335 GLU A O 1
ATOM 2607 N N . PRO A 1 336 ? -23.484 -14.906 -10.031 1 70.56 336 PRO A N 1
ATOM 2608 C CA . PRO A 1 336 ? -24.016 -16.062 -10.742 1 70.56 336 PRO A CA 1
ATOM 2609 C C . PRO A 1 336 ? -24.109 -17.312 -9.859 1 70.56 336 PRO A C 1
ATOM 2611 O O . PRO A 1 336 ? -23.375 -17.422 -8.875 1 70.56 336 PRO A O 1
ATOM 2614 N N . LYS A 1 337 ? -25.078 -18.094 -10.109 1 71.44 337 LYS A N 1
ATOM 2615 C CA . LYS A 1 337 ? -25.141 -19.344 -9.359 1 71.44 337 LYS A CA 1
ATOM 2616 C C . LYS A 1 337 ? -23.844 -20.125 -9.5 1 71.44 337 LYS A C 1
ATOM 2618 O O . LYS A 1 337 ? -23.25 -20.172 -10.586 1 71.44 337 LYS A O 1
ATOM 2623 N N . VAL A 1 338 ? -23.438 -20.719 -8.469 1 72.12 338 VAL A N 1
ATOM 2624 C CA . VAL A 1 338 ? -22.172 -21.438 -8.383 1 72.12 338 VAL A CA 1
ATOM 2625 C C . VAL A 1 338 ? -22.141 -22.578 -9.398 1 72.12 338 VAL A C 1
ATOM 2627 O O . VAL A 1 338 ? -21.078 -22.906 -9.945 1 72.12 338 VAL A O 1
ATOM 2630 N N . THR A 1 339 ? -23.312 -23.062 -9.883 1 75 339 THR A N 1
ATOM 2631 C CA . THR A 1 339 ? -23.391 -24.234 -10.75 1 75 339 THR A CA 1
ATOM 2632 C C . THR A 1 339 ? -23.5 -23.812 -12.211 1 75 339 THR A C 1
ATOM 2634 O O . THR A 1 339 ? -23.469 -24.641 -13.117 1 75 339 THR A O 1
ATOM 2637 N N . THR A 1 340 ? -23.562 -22.641 -12.32 1 81.44 340 THR A N 1
ATOM 2638 C CA . THR A 1 340 ? -23.719 -22.156 -13.688 1 81.44 340 THR A CA 1
ATOM 2639 C C . THR A 1 340 ? -22.484 -22.469 -14.523 1 81.44 340 THR A C 1
ATOM 2641 O O . THR A 1 340 ? -21.375 -22.094 -14.148 1 81.44 340 THR A O 1
ATOM 2644 N N . GLN A 1 341 ? -22.828 -23.391 -15.602 1 83.12 341 GLN A N 1
ATOM 2645 C CA . GLN A 1 341 ? -21.766 -23.578 -16.578 1 83.12 341 GLN A CA 1
ATOM 2646 C C . GLN A 1 341 ? -21.422 -22.266 -17.281 1 83.12 341 GLN A C 1
ATOM 2648 O O . GLN A 1 341 ? -22.297 -21.672 -17.922 1 83.12 341 GLN A O 1
ATOM 2653 N N . MET A 1 342 ? -20.156 -21.969 -17.156 1 90.06 342 MET A N 1
ATOM 2654 C CA . MET A 1 342 ? -19.812 -20.609 -17.609 1 90.06 342 MET A CA 1
ATOM 2655 C C . MET A 1 342 ? -18.938 -20.672 -18.859 1 90.06 342 MET A C 1
ATOM 2657 O O . MET A 1 342 ? -19.219 -19.984 -19.844 1 90.06 342 MET A O 1
ATOM 2661 N N . VAL A 1 343 ? -17.938 -21.469 -18.844 1 97.44 343 VAL A N 1
ATOM 2662 C CA . VAL A 1 343 ? -17.062 -21.609 -19.984 1 97.44 343 VAL A CA 1
ATOM 2663 C C . VAL A 1 343 ? -16.812 -23.078 -20.297 1 97.44 343 VAL A C 1
ATOM 2665 O O . VAL A 1 343 ? -16.547 -23.875 -19.391 1 97.44 343 VAL A O 1
ATOM 2668 N N . ASN A 1 344 ? -16.875 -23.484 -21.578 1 97.75 344 ASN A N 1
ATOM 2669 C CA . ASN A 1 344 ? -16.625 -24.844 -22.031 1 97.75 344 ASN A CA 1
ATOM 2670 C C . ASN A 1 344 ? -15.32 -24.953 -22.797 1 97.75 344 ASN A C 1
ATOM 2672 O O . ASN A 1 344 ? -15.094 -24.219 -23.766 1 97.75 344 ASN A O 1
ATOM 2676 N N . PHE A 1 345 ? -14.547 -25.875 -22.375 1 98 345 PHE A N 1
ATOM 2677 C CA . PHE A 1 345 ? -13.336 -26.25 -23.094 1 98 345 PHE A CA 1
ATOM 2678 C C . PHE A 1 345 ? -13.484 -27.609 -23.75 1 98 345 PHE A C 1
ATOM 2680 O O . PHE A 1 345 ? -13.773 -28.594 -23.062 1 98 345 PHE A O 1
ATOM 2687 N N . THR A 1 346 ? -13.25 -27.641 -25 1 97.62 346 THR A N 1
ATOM 2688 C CA . THR A 1 346 ? -13.336 -28.906 -25.703 1 97.62 346 THR A CA 1
ATOM 2689 C C . THR A 1 346 ? -11.945 -29.438 -26.047 1 97.62 346 THR A C 1
ATOM 2691 O O . THR A 1 346 ? -11.227 -28.812 -26.844 1 97.62 346 THR A O 1
ATOM 2694 N N . ILE A 1 347 ? -11.633 -30.531 -25.531 1 97.06 347 ILE A N 1
ATOM 2695 C CA . ILE A 1 347 ? -10.359 -31.188 -25.766 1 97.06 347 ILE A CA 1
ATOM 2696 C C . ILE A 1 347 ? -10.586 -32.5 -26.531 1 97.06 347 ILE A C 1
ATOM 2698 O O . ILE A 1 347 ? -11.281 -33.406 -26.047 1 97.06 347 ILE A O 1
ATOM 2702 N N . GLY A 1 348 ? -9.898 -32.469 -27.672 1 91.38 348 GLY A N 1
ATOM 2703 C CA . GLY A 1 348 ? -10.32 -33.531 -28.562 1 91.38 348 GLY A CA 1
ATOM 2704 C C . GLY A 1 348 ? -11.789 -33.5 -28.906 1 91.38 348 GLY A C 1
ATOM 2705 O O . GLY A 1 348 ? -12.258 -32.5 -29.5 1 91.38 348 GLY A O 1
ATOM 2706 N N . GLY A 1 349 ? -12.547 -34.344 -28.531 1 91.88 349 GLY A N 1
ATOM 2707 C CA . GLY A 1 349 ? -13.977 -34.375 -28.781 1 91.88 349 GLY A CA 1
ATOM 2708 C C . GLY A 1 349 ? -14.805 -34.281 -27.516 1 91.88 349 GLY A C 1
ATOM 2709 O O . GLY A 1 349 ? -16.031 -34.25 -27.562 1 91.88 349 GLY A O 1
ATOM 2710 N N . THR A 1 350 ? -14.172 -34.125 -26.438 1 96.25 350 THR A N 1
ATOM 2711 C CA . THR A 1 350 ? -14.852 -34.125 -25.156 1 96.25 350 THR A CA 1
ATOM 2712 C C . THR A 1 350 ? -15.008 -32.688 -24.625 1 96.25 350 THR A C 1
ATOM 2714 O O . THR A 1 350 ? -14.055 -31.922 -24.609 1 96.25 350 THR A O 1
ATOM 2717 N N . ILE A 1 351 ? -16.203 -32.344 -24.125 1 96.56 351 ILE A N 1
ATOM 2718 C CA . ILE A 1 351 ? -16.484 -31.031 -23.578 1 96.56 351 ILE A CA 1
ATOM 2719 C C . ILE A 1 351 ? -16.25 -31.047 -22.062 1 96.56 351 ILE A C 1
ATOM 2721 O O . ILE A 1 351 ? -16.75 -31.922 -21.359 1 96.56 351 ILE A O 1
ATOM 2725 N N . TYR A 1 352 ? -15.516 -30.094 -21.594 1 97.62 352 TYR A N 1
ATOM 2726 C CA . TYR A 1 352 ? -15.234 -29.891 -20.172 1 97.62 352 TYR A CA 1
ATOM 2727 C C . TYR A 1 352 ? -15.758 -28.531 -19.703 1 97.62 352 TYR A C 1
ATOM 2729 O O . TYR A 1 352 ? -15.078 -27.516 -19.844 1 97.62 352 TYR A O 1
ATOM 2737 N N . PRO A 1 353 ? -16.891 -28.5 -19.125 1 96.94 353 PRO A N 1
ATOM 2738 C CA . PRO A 1 353 ? -17.438 -27.25 -18.625 1 96.94 353 PRO A CA 1
ATOM 2739 C C . PRO A 1 353 ? -16.828 -26.812 -17.297 1 96.94 353 PRO A C 1
ATOM 2741 O O . PRO A 1 353 ? -16.688 -27.641 -16.391 1 96.94 353 PRO A O 1
ATOM 2744 N N . VAL A 1 354 ? -16.438 -25.594 -17.219 1 96.88 354 VAL A N 1
ATOM 2745 C CA . VAL A 1 354 ? -15.984 -25 -15.961 1 96.88 354 VAL A CA 1
ATOM 2746 C C . VAL A 1 354 ? -17.062 -24.078 -15.406 1 96.88 354 VAL A C 1
ATOM 2748 O O . VAL A 1 354 ? -17.562 -23.203 -16.125 1 96.88 354 VAL A O 1
ATOM 2751 N N . THR A 1 355 ? -17.391 -24.234 -14.141 1 95.31 355 THR A N 1
ATOM 2752 C CA . THR A 1 355 ? -18.531 -23.531 -13.555 1 95.31 355 THR A CA 1
ATOM 2753 C C . THR A 1 355 ? -18.094 -22.203 -12.938 1 95.31 355 THR A C 1
ATOM 2755 O O . THR A 1 355 ? -16.906 -21.953 -12.766 1 95.31 355 THR A O 1
ATOM 2758 N N . ALA A 1 356 ? -19.109 -21.422 -12.555 1 93.81 356 ALA A N 1
ATOM 2759 C CA . ALA A 1 356 ? -18.906 -20.109 -11.945 1 93.81 356 ALA A CA 1
ATOM 2760 C C . ALA A 1 356 ? -18.172 -20.234 -10.609 1 93.81 356 ALA A C 1
ATOM 2762 O O . ALA A 1 356 ? -17.391 -19.359 -10.25 1 93.81 356 ALA A O 1
ATOM 2763 N N . GLU A 1 357 ? -18.344 -21.281 -9.977 1 91.62 357 GLU A N 1
ATOM 2764 C CA . GLU A 1 357 ? -17.703 -21.516 -8.68 1 91.62 357 GLU A CA 1
ATOM 2765 C C . GLU A 1 357 ? -16.188 -21.406 -8.781 1 91.62 357 GLU A C 1
ATOM 2767 O O . GLU A 1 357 ? -15.531 -20.938 -7.848 1 91.62 357 GLU A O 1
ATOM 2772 N N . ASN A 1 358 ? -15.664 -21.797 -9.922 1 94.25 358 ASN A N 1
ATOM 2773 C CA . ASN A 1 358 ? -14.219 -21.844 -10.086 1 94.25 358 ASN A CA 1
ATOM 2774 C C . ASN A 1 358 ? -13.711 -20.672 -10.938 1 94.25 358 ASN A C 1
ATOM 2776 O O . ASN A 1 358 ? -12.508 -20.469 -11.047 1 94.25 358 ASN A O 1
ATOM 2780 N N . LEU A 1 359 ? -14.641 -19.938 -11.461 1 95.38 359 LEU A N 1
ATOM 2781 C CA . LEU A 1 359 ? -14.203 -18.891 -12.383 1 95.38 359 LEU A CA 1
ATOM 2782 C C . LEU A 1 359 ? -14.438 -17.516 -11.781 1 95.38 359 LEU A C 1
ATOM 2784 O O . LEU A 1 359 ? -13.914 -16.516 -12.289 1 95.38 359 LEU A O 1
ATOM 2788 N N . ILE A 1 360 ? -15.203 -17.422 -10.734 1 92.31 360 ILE A N 1
ATOM 2789 C CA . ILE A 1 360 ? -15.484 -16.156 -10.055 1 92.31 360 ILE A CA 1
ATOM 2790 C C . ILE A 1 360 ? -14.781 -16.141 -8.703 1 92.31 360 ILE A C 1
ATOM 2792 O O . ILE A 1 360 ? -15.078 -16.953 -7.82 1 92.31 360 ILE A O 1
ATOM 2796 N N . VAL A 1 361 ? -13.883 -15.164 -8.523 1 90.44 361 VAL A N 1
ATOM 2797 C CA . VAL A 1 361 ? -13.055 -15.102 -7.328 1 90.44 361 VAL A CA 1
ATOM 2798 C C . VAL A 1 361 ? -13.359 -13.82 -6.555 1 90.44 361 VAL A C 1
ATOM 2800 O O . VAL A 1 361 ? -13.117 -12.719 -7.051 1 90.44 361 VAL A O 1
ATOM 2803 N N . PRO A 1 362 ? -13.789 -13.945 -5.336 1 86.19 362 PRO A N 1
ATOM 2804 C CA . PRO A 1 362 ? -13.984 -12.734 -4.535 1 86.19 362 PRO A CA 1
ATOM 2805 C C . PRO A 1 362 ? -12.68 -12 -4.246 1 86.19 362 PRO A C 1
ATOM 2807 O O . PRO A 1 362 ? -11.672 -12.633 -3.928 1 86.19 362 PRO A O 1
ATOM 2810 N N . TYR A 1 363 ? -12.656 -10.734 -4.391 1 83.88 363 TYR A N 1
ATOM 2811 C CA . TYR A 1 363 ? -11.453 -9.93 -4.215 1 83.88 363 TYR A CA 1
ATOM 2812 C C . TYR A 1 363 ? -11.523 -9.117 -2.928 1 83.88 363 TYR A C 1
ATOM 2814 O O . TYR A 1 363 ? -10.641 -9.219 -2.076 1 83.88 363 TYR A O 1
ATOM 2822 N N . ARG A 1 364 ? -12.336 -8.305 -2.789 1 76.06 364 ARG A N 1
ATOM 2823 C CA . ARG A 1 364 ? -12.414 -7.406 -1.643 1 76.06 364 ARG A CA 1
ATOM 2824 C C . ARG A 1 364 ? -13.812 -7.406 -1.042 1 76.06 364 ARG A C 1
ATOM 2826 O O . ARG A 1 364 ? -14.797 -7.188 -1.75 1 76.06 364 ARG A O 1
ATOM 2833 N N . LYS A 1 365 ? -13.633 -7.488 0.334 1 71 365 LYS A N 1
ATOM 2834 C CA . LYS A 1 365 ? -14.883 -7.445 1.082 1 71 365 LYS A CA 1
ATOM 2835 C C . LYS A 1 365 ? -15.25 -6.016 1.468 1 71 365 LYS A C 1
ATOM 2837 O O . LYS A 1 365 ? -14.367 -5.199 1.745 1 71 365 LYS A O 1
ATOM 2842 N N . PHE A 1 366 ? -16.531 -5.676 1.27 1 62.97 366 PHE A N 1
ATOM 2843 C CA . PHE A 1 366 ? -17.125 -4.441 1.77 1 62.97 366 PHE A CA 1
ATOM 2844 C C . PHE A 1 366 ? -16.984 -3.32 0.75 1 62.97 366 PHE A C 1
ATOM 2846 O O . PHE A 1 366 ? -17.297 -2.164 1.042 1 62.97 366 PHE A O 1
ATOM 2853 N N . CYS A 1 367 ? -16.453 -3.689 -0.335 1 68.69 367 CYS A N 1
ATOM 2854 C CA . CYS A 1 367 ? -16.375 -2.684 -1.389 1 68.69 367 CYS A CA 1
ATOM 2855 C C . CYS A 1 367 ? -17.688 -2.619 -2.168 1 68.69 367 CYS A C 1
ATOM 2857 O O . CYS A 1 367 ? -18.109 -3.607 -2.775 1 68.69 367 CYS A O 1
ATOM 2859 N N . ILE A 1 368 ? -18.391 -1.526 -2.143 1 68.06 368 ILE A N 1
ATOM 2860 C CA . ILE A 1 368 ? -19.672 -1.399 -2.822 1 68.06 368 ILE A CA 1
ATOM 2861 C C . ILE A 1 368 ? -19.453 -0.868 -4.238 1 68.06 368 ILE A C 1
ATOM 2863 O O . ILE A 1 368 ? -20.172 -1.256 -5.168 1 68.06 368 ILE A O 1
ATOM 2867 N N . LEU A 1 369 ? -18.562 0.077 -4.211 1 75.62 369 LEU A N 1
ATOM 2868 C CA . LEU A 1 369 ? -18.25 0.696 -5.496 1 75.62 369 LEU A CA 1
ATOM 2869 C C . LEU A 1 369 ? -16.734 0.743 -5.723 1 75.62 369 LEU A C 1
ATOM 2871 O O . LEU A 1 369 ? -15.984 1.097 -4.816 1 75.62 369 LEU A O 1
ATOM 2875 N N . TYR A 1 370 ? -16.438 0.264 -6.859 1 79.44 370 TYR A N 1
ATOM 2876 C CA . TYR A 1 370 ? -15.047 0.275 -7.301 1 79.44 370 TYR A CA 1
ATOM 2877 C C . TYR A 1 370 ? -14.906 1.022 -8.617 1 79.44 370 TYR A C 1
ATOM 2879 O O . TYR A 1 370 ? -15.641 0.76 -9.578 1 79.44 370 TYR A O 1
ATOM 2887 N N . TYR A 1 371 ? -14 1.989 -8.633 1 82.06 371 TYR A N 1
ATOM 2888 C CA . TYR A 1 371 ? -13.797 2.631 -9.922 1 82.06 371 TYR A CA 1
ATOM 2889 C C . TYR A 1 371 ? -12.336 2.986 -10.133 1 82.06 371 TYR A C 1
ATOM 2891 O O . TYR A 1 371 ? -11.562 3.072 -9.172 1 82.06 371 TYR A O 1
ATOM 2899 N N . THR A 1 372 ? -11.992 2.986 -11.234 1 86 372 THR A N 1
ATOM 2900 C CA . THR A 1 372 ? -10.727 3.506 -11.742 1 86 372 THR A CA 1
ATOM 2901 C C . THR A 1 372 ? -10.969 4.477 -12.891 1 86 372 THR A C 1
ATOM 2903 O O . THR A 1 372 ? -12.109 4.848 -13.172 1 86 372 THR A O 1
ATOM 2906 N N . SER A 1 373 ? -9.852 4.969 -13.469 1 77.94 373 SER A N 1
ATOM 2907 C CA . SER A 1 373 ? -10 5.863 -14.609 1 77.94 373 SER A CA 1
ATOM 2908 C C . SER A 1 373 ? -10.727 5.172 -15.758 1 77.94 373 SER A C 1
ATOM 2910 O O . SER A 1 373 ? -11.359 5.832 -16.594 1 77.94 373 SER A O 1
ATOM 2912 N N . ASP A 1 374 ? -10.82 3.84 -15.742 1 81.5 374 ASP A N 1
ATOM 2913 C CA . ASP A 1 374 ? -11.297 3.09 -16.906 1 81.5 374 ASP A CA 1
ATOM 2914 C C . ASP A 1 374 ? -12.688 2.51 -16.641 1 81.5 374 ASP A C 1
ATOM 2916 O O . ASP A 1 374 ? -13.477 2.338 -17.578 1 81.5 374 ASP A O 1
ATOM 2920 N N . ILE A 1 375 ? -12.891 2.26 -15.398 1 84.5 375 ILE A N 1
ATOM 2921 C CA . ILE A 1 375 ? -14.125 1.511 -15.203 1 84.5 375 ILE A CA 1
ATOM 2922 C C . ILE A 1 375 ? -14.789 1.939 -13.891 1 84.5 375 ILE A C 1
ATOM 2924 O O . ILE A 1 375 ? -14.125 2.48 -13.008 1 84.5 375 ILE A O 1
ATOM 2928 N N . GLN A 1 376 ? -16.109 1.703 -13.867 1 81.5 376 GLN A N 1
ATOM 2929 C CA . GLN A 1 376 ? -16.922 1.722 -12.656 1 81.5 376 GLN A CA 1
ATOM 2930 C C . GLN A 1 376 ? -17.641 0.391 -12.453 1 81.5 376 GLN A C 1
ATOM 2932 O O . GLN A 1 376 ? -18.297 -0.11 -13.367 1 81.5 376 GLN A O 1
ATOM 2937 N N . PHE A 1 377 ? -17.375 -0.197 -11.242 1 79.94 377 PHE A N 1
ATOM 2938 C CA . PHE A 1 377 ? -17.938 -1.511 -10.977 1 79.94 377 PHE A CA 1
ATOM 2939 C C . PHE A 1 377 ? -18.641 -1.534 -9.617 1 79.94 377 PHE A C 1
ATOM 2941 O O . PHE A 1 377 ? -18.047 -1.148 -8.609 1 79.94 377 PHE A O 1
ATOM 2948 N N . SER A 1 378 ? -19.844 -1.896 -9.539 1 75.25 378 SER A N 1
ATOM 2949 C CA . SER A 1 378 ? -20.609 -1.944 -8.305 1 75.25 378 SER A CA 1
ATOM 2950 C C . SER A 1 378 ? -20.594 -3.342 -7.691 1 75.25 378 SER A C 1
ATOM 2952 O O . SER A 1 378 ? -20.75 -4.336 -8.398 1 75.25 378 SER A O 1
ATOM 2954 N N . ALA A 1 379 ? -20.281 -3.301 -6.398 1 68.44 379 ALA A N 1
ATOM 2955 C CA . ALA A 1 379 ? -20.312 -4.562 -5.668 1 68.44 379 ALA A CA 1
ATOM 2956 C C . ALA A 1 379 ? -21.734 -5.113 -5.574 1 68.44 379 ALA A C 1
ATOM 2958 O O . ALA A 1 379 ? -22.703 -4.383 -5.781 1 68.44 379 ALA A O 1
ATOM 2959 N N . ASN A 1 380 ? -21.766 -6.348 -5.344 1 67.69 380 ASN A N 1
ATOM 2960 C CA . ASN A 1 380 ? -23.078 -6.953 -5.113 1 67.69 380 ASN A CA 1
ATOM 2961 C C . ASN A 1 380 ? -23.578 -6.688 -3.697 1 67.69 380 ASN A C 1
ATOM 2963 O O . ASN A 1 380 ? -23 -5.883 -2.969 1 67.69 380 ASN A O 1
ATOM 2967 N N . LYS A 1 381 ? -24.719 -7.387 -3.34 1 63.16 381 LYS A N 1
ATOM 2968 C CA . LYS A 1 381 ? -25.406 -7.195 -2.062 1 63.16 381 LYS A CA 1
ATOM 2969 C C . LYS A 1 381 ? -24.516 -7.586 -0.894 1 63.16 381 LYS A C 1
ATOM 2971 O O . LYS A 1 381 ? -24.719 -7.129 0.233 1 63.16 381 LYS A O 1
ATOM 2976 N N . THR A 1 382 ? -23.516 -8.422 -1.221 1 62.41 382 THR A N 1
ATOM 2977 C CA . THR A 1 382 ? -22.641 -8.922 -0.166 1 62.41 382 THR A CA 1
ATOM 2978 C C . THR A 1 382 ? -21.484 -7.973 0.062 1 62.41 382 THR A C 1
ATOM 2980 O O . THR A 1 382 ? -20.719 -8.133 1.016 1 62.41 382 THR A O 1
ATOM 2983 N N . GLY A 1 383 ? -21.391 -7.027 -0.769 1 70.25 383 GLY A N 1
ATOM 2984 C CA . GLY A 1 383 ? -20.344 -6.039 -0.595 1 70.25 383 GLY A CA 1
ATOM 2985 C C . GLY A 1 383 ? -19.016 -6.465 -1.2 1 70.25 383 GLY A C 1
ATOM 2986 O O . GLY A 1 383 ? -17.984 -5.852 -0.934 1 70.25 383 GLY A O 1
ATOM 2987 N N . TYR A 1 384 ? -19.016 -7.625 -2.01 1 76.75 384 TYR A N 1
ATOM 2988 C CA . TYR A 1 384 ? -17.797 -8.078 -2.654 1 76.75 384 TYR A CA 1
ATOM 2989 C C . TYR A 1 384 ? -17.719 -7.582 -4.094 1 76.75 384 TYR A C 1
ATOM 2991 O O . TYR A 1 384 ? -18.75 -7.484 -4.777 1 76.75 384 TYR A O 1
ATOM 2999 N N . ILE A 1 385 ? -16.562 -7.297 -4.496 1 84.06 385 ILE A N 1
ATOM 3000 C CA . ILE A 1 385 ? -16.25 -7.254 -5.922 1 84.06 385 ILE A CA 1
ATOM 3001 C C . ILE A 1 385 ? -15.484 -8.508 -6.328 1 84.06 385 ILE A C 1
ATOM 3003 O O . ILE A 1 385 ? -14.703 -9.047 -5.539 1 84.06 385 ILE A O 1
ATOM 3007 N N . CYS A 1 386 ? -15.766 -9.023 -7.516 1 90.5 386 CYS A N 1
ATOM 3008 C CA . CYS A 1 386 ? -15.211 -10.32 -7.883 1 90.5 386 CYS A CA 1
ATOM 3009 C C . CYS A 1 386 ? -14.391 -10.219 -9.164 1 90.5 386 CYS A C 1
ATOM 3011 O O . CYS A 1 386 ? -14.703 -9.414 -10.047 1 90.5 386 CYS A O 1
ATOM 3013 N N . MET A 1 387 ? -13.391 -11.062 -9.227 1 92.19 387 MET A N 1
ATOM 3014 C CA . MET A 1 387 ? -12.539 -11.188 -10.406 1 92.19 387 MET A CA 1
ATOM 3015 C C . MET A 1 387 ? -12.945 -12.383 -11.25 1 92.19 387 MET A C 1
ATOM 3017 O O . MET A 1 387 ? -13.359 -13.414 -10.719 1 92.19 387 MET A O 1
ATOM 3021 N N . PHE A 1 388 ? -12.836 -12.164 -12.586 1 94.81 388 PHE A N 1
ATOM 3022 C CA . PHE A 1 388 ? -12.938 -13.281 -13.508 1 94.81 388 PHE A CA 1
ATOM 3023 C C . PHE A 1 388 ? -11.602 -14.008 -13.633 1 94.81 388 PHE A C 1
ATOM 3025 O O . PHE A 1 388 ? -10.57 -13.375 -13.914 1 94.81 388 PHE A O 1
ATOM 3032 N N . ALA A 1 389 ? -11.578 -15.312 -13.414 1 95.12 389 ALA A N 1
ATOM 3033 C CA . ALA A 1 389 ? -10.328 -16.062 -13.289 1 95.12 389 ALA A CA 1
ATOM 3034 C C . ALA A 1 389 ? -9.797 -16.469 -14.656 1 95.12 389 ALA A C 1
ATOM 3036 O O . ALA A 1 389 ? -9.242 -17.562 -14.805 1 95.12 389 ALA A O 1
ATOM 3037 N N . ILE A 1 390 ? -9.992 -15.695 -15.688 1 96.06 390 ILE A N 1
ATOM 3038 C CA . ILE A 1 390 ? -9.438 -15.883 -17.016 1 96.06 390 ILE A CA 1
ATOM 3039 C C . ILE A 1 390 ? -8.781 -14.578 -17.5 1 96.06 390 ILE A C 1
ATOM 3041 O O . ILE A 1 390 ? -9.383 -13.508 -17.406 1 96.06 390 ILE A O 1
ATOM 3045 N N . LEU A 1 391 ? -7.562 -14.727 -17.953 1 94.62 391 LEU A N 1
ATOM 3046 C CA . LEU A 1 391 ? -6.785 -13.562 -18.359 1 94.62 391 LEU A CA 1
ATOM 3047 C C . LEU A 1 391 ? -6.23 -13.742 -19.766 1 94.62 391 LEU A C 1
ATOM 3049 O O . LEU A 1 391 ? -6.023 -14.875 -20.219 1 94.62 391 LEU A O 1
ATOM 3053 N N . PRO A 1 392 ? -5.992 -12.562 -20.406 1 92.25 392 PRO A N 1
ATOM 3054 C CA . PRO A 1 392 ? -5.312 -12.672 -21.703 1 92.25 392 PRO A CA 1
ATOM 3055 C C . PRO A 1 392 ? -3.84 -13.047 -21.562 1 92.25 392 PRO A C 1
ATOM 3057 O O . PRO A 1 392 ? -3.188 -12.656 -20.594 1 92.25 392 PRO A O 1
ATOM 3060 N N . LEU A 1 393 ? -3.404 -13.844 -22.438 1 83.12 393 LEU A N 1
ATOM 3061 C CA . LEU A 1 393 ? -1.993 -14.195 -22.531 1 83.12 393 LEU A CA 1
ATOM 3062 C C . LEU A 1 393 ? -1.285 -13.336 -23.578 1 83.12 393 LEU A C 1
ATOM 3064 O O . LEU A 1 393 ? -1.786 -13.164 -24.688 1 83.12 393 LEU A O 1
ATOM 3068 N N . SER A 1 394 ? -0.203 -12.594 -23.078 1 63.34 394 SER A N 1
ATOM 3069 C CA . SER A 1 394 ? 0.551 -11.742 -24 1 63.34 394 SER A CA 1
ATOM 3070 C C . SER A 1 394 ? 1.743 -12.492 -24.578 1 63.34 394 SER A C 1
ATOM 3072 O O . SER A 1 394 ? 2.863 -12.375 -24.078 1 63.34 394 SER A O 1
ATOM 3074 N N . ASN A 1 395 ? 1.739 -13.609 -25.172 1 60 395 ASN A N 1
ATOM 3075 C CA . ASN A 1 395 ? 2.971 -14.273 -25.594 1 60 395 ASN A CA 1
ATOM 3076 C C . ASN A 1 395 ? 3.262 -14.016 -27.078 1 60 395 ASN A C 1
ATOM 3078 O O . ASN A 1 395 ? 4.086 -14.711 -27.672 1 60 395 ASN A O 1
ATOM 3082 N N . ASN A 1 396 ? 2.875 -13.008 -27.672 1 49.62 396 ASN A N 1
ATOM 3083 C CA . ASN A 1 396 ? 3.174 -12.625 -29.047 1 49.62 396 ASN A CA 1
ATOM 3084 C C . ASN A 1 396 ? 3.17 -13.836 -29.969 1 49.62 396 ASN A C 1
ATOM 3086 O O . ASN A 1 396 ? 4.008 -13.938 -30.875 1 49.62 396 ASN A O 1
ATOM 3090 N N . GLY A 1 397 ? 2.379 -14.875 -29.672 1 53.69 397 GLY A N 1
ATOM 3091 C CA . GLY A 1 397 ? 2.225 -15.992 -30.578 1 53.69 397 GLY A CA 1
ATOM 3092 C C . GLY A 1 397 ? 3.191 -17.125 -30.312 1 53.69 397 GLY A C 1
ATOM 3093 O O . GLY A 1 397 ? 3.176 -18.141 -31.016 1 53.69 397 GLY A O 1
ATOM 3094 N N . PHE A 1 398 ? 4.164 -16.969 -29.328 1 58 398 PHE A N 1
ATOM 3095 C CA . PHE A 1 398 ? 5.102 -18.062 -29.078 1 58 398 PHE A CA 1
ATOM 3096 C C . PHE A 1 398 ? 4.59 -18.969 -27.969 1 58 398 PHE A C 1
ATOM 3098 O O . PHE A 1 398 ? 4.023 -18.484 -26.984 1 58 398 PHE A O 1
ATOM 3105 N N . GLY A 1 399 ? 4.582 -20.281 -28.234 1 61.75 399 GLY A N 1
ATOM 3106 C CA . GLY A 1 399 ? 4.184 -21.281 -27.25 1 61.75 399 GLY A CA 1
ATOM 3107 C C . GLY A 1 399 ? 2.693 -21.562 -27.281 1 61.75 399 GLY A C 1
ATOM 3108 O O . GLY A 1 399 ? 1.99 -21.172 -28.203 1 61.75 399 GLY A O 1
ATOM 3109 N N . PRO A 1 400 ? 2.35 -22.422 -26.344 1 71.88 400 PRO A N 1
ATOM 3110 C CA . PRO A 1 400 ? 0.917 -22.719 -26.297 1 71.88 400 PRO A CA 1
ATOM 3111 C C . PRO A 1 400 ? 0.055 -21.469 -26.109 1 71.88 400 PRO A C 1
ATOM 3113 O O . PRO A 1 400 ? 0.434 -20.562 -25.375 1 71.88 400 PRO A O 1
ATOM 3116 N N . SER A 1 401 ? -1.049 -21.609 -26.797 1 83.75 401 SER A N 1
ATOM 3117 C CA . SER A 1 401 ? -1.955 -20.469 -26.828 1 83.75 401 SER A CA 1
ATOM 3118 C C . SER A 1 401 ? -2.762 -20.375 -25.531 1 83.75 401 SER A C 1
ATOM 3120 O O . SER A 1 401 ? -3.266 -19.297 -25.188 1 83.75 401 SER A O 1
ATOM 3122 N N . TRP A 1 402 ? -2.848 -21.609 -24.906 1 93.06 402 TRP A N 1
ATOM 3123 C CA . TRP A 1 402 ? -3.656 -21.641 -23.688 1 93.06 402 TRP A CA 1
ATOM 3124 C C . TRP A 1 402 ? -2.887 -22.281 -22.531 1 93.06 402 TRP A C 1
ATOM 3126 O O . TRP A 1 402 ? -2.084 -23.188 -22.75 1 93.06 402 TRP A O 1
ATOM 3136 N N . VAL A 1 403 ? -3.135 -21.797 -21.406 1 94 403 VAL A N 1
ATOM 3137 C CA . VAL A 1 403 ? -2.693 -22.438 -20.156 1 94 403 VAL A CA 1
ATOM 3138 C C . VAL A 1 403 ? -3.889 -22.656 -19.234 1 94 403 VAL A C 1
ATOM 3140 O O . VAL A 1 403 ? -4.516 -21.688 -18.781 1 94 403 VAL A O 1
ATOM 3143 N N . LEU A 1 404 ? -4.211 -23.906 -19.047 1 96.5 404 LEU A N 1
ATOM 3144 C CA . LEU A 1 404 ? -5.266 -24.25 -18.109 1 96.5 404 LEU A CA 1
ATOM 3145 C C . LEU A 1 404 ? -4.707 -24.375 -16.688 1 96.5 404 LEU A C 1
ATOM 3147 O O . LEU A 1 404 ? -4.004 -25.328 -16.375 1 96.5 404 LEU A O 1
ATOM 3151 N N . GLY A 1 405 ? -5.086 -23.406 -15.867 1 95.38 405 GLY A N 1
ATOM 3152 C CA . GLY A 1 405 ? -4.562 -23.344 -14.508 1 95.38 405 GLY A CA 1
ATOM 3153 C C . GLY A 1 405 ? -5.531 -23.875 -13.469 1 95.38 405 GLY A C 1
ATOM 3154 O O . GLY A 1 405 ? -6.316 -24.781 -13.758 1 95.38 405 GLY A O 1
ATOM 3155 N N . ASP A 1 406 ? -5.512 -23.312 -12.281 1 95.38 406 ASP A N 1
ATOM 3156 C CA . ASP A 1 406 ? -6.168 -23.812 -11.07 1 95.38 406 ASP A CA 1
ATOM 3157 C C . ASP A 1 406 ? -7.676 -23.906 -11.273 1 95.38 406 ASP A C 1
ATOM 3159 O O . ASP A 1 406 ? -8.312 -24.859 -10.797 1 95.38 406 ASP A O 1
ATOM 3163 N N . PRO A 1 407 ? -8.266 -22.906 -11.906 1 95.5 407 PRO A N 1
ATOM 3164 C CA . PRO A 1 407 ? -9.711 -23.031 -12.047 1 95.5 407 PRO A CA 1
ATOM 3165 C C . PRO A 1 407 ? -10.125 -24.312 -12.773 1 95.5 407 PRO A C 1
ATOM 3167 O O . PRO A 1 407 ? -11.156 -24.906 -12.445 1 95.5 407 PRO A O 1
ATOM 3170 N N . PHE A 1 408 ? -9.391 -24.688 -13.758 1 96.88 408 PHE A N 1
ATOM 3171 C CA . PHE A 1 408 ? -9.656 -25.938 -14.453 1 96.88 408 PHE A CA 1
ATOM 3172 C C . PHE A 1 408 ? -9.383 -27.125 -13.547 1 96.88 408 PHE A C 1
ATOM 3174 O O . PHE A 1 408 ? -10.188 -28.062 -13.477 1 96.88 408 PHE A O 1
ATOM 3181 N N . HIS A 1 409 ? -8.273 -27.047 -12.844 1 96.69 409 HIS A N 1
ATOM 3182 C CA . HIS A 1 409 ? -7.879 -28.141 -11.969 1 96.69 409 HIS A CA 1
ATOM 3183 C C . HIS A 1 409 ? -8.828 -28.281 -10.781 1 96.69 409 HIS A C 1
ATOM 3185 O O . HIS A 1 409 ? -8.984 -29.359 -10.211 1 96.69 409 HIS A O 1
ATOM 3191 N N . ARG A 1 410 ? -9.461 -27.234 -10.422 1 95.81 410 ARG A N 1
ATOM 3192 C CA . ARG A 1 410 ? -10.445 -27.297 -9.352 1 95.81 410 ARG A CA 1
ATOM 3193 C C . ARG A 1 410 ? -11.75 -27.922 -9.836 1 95.81 410 ARG A C 1
ATOM 3195 O O . ARG A 1 410 ? -12.516 -28.469 -9.047 1 95.81 410 ARG A O 1
ATOM 3202 N N . GLU A 1 411 ? -11.961 -27.812 -11.102 1 95.81 411 GLU A N 1
ATOM 3203 C CA . GLU A 1 411 ? -13.164 -28.422 -11.672 1 95.81 411 GLU A CA 1
ATOM 3204 C C . GLU A 1 411 ? -12.945 -29.891 -11.992 1 95.81 411 GLU A C 1
ATOM 3206 O O . GLU A 1 411 ? -13.828 -30.719 -11.766 1 95.81 411 GLU A O 1
ATOM 3211 N N . PHE A 1 412 ? -11.734 -30.219 -12.5 1 97.12 412 PHE A N 1
ATOM 3212 C CA . PHE A 1 412 ? -11.43 -31.578 -12.938 1 97.12 412 PHE A CA 1
ATOM 3213 C C . PHE A 1 412 ? -10.117 -32.062 -12.336 1 97.12 412 PHE A C 1
ATOM 3215 O O . PHE A 1 412 ? -9.141 -31.297 -12.289 1 97.12 412 PHE A O 1
ATOM 3222 N N . CYS A 1 413 ? -10.148 -33.344 -11.914 1 97.88 413 CYS A N 1
ATOM 3223 C CA . CYS A 1 413 ? -8.875 -34 -11.617 1 97.88 413 CYS A CA 1
ATOM 3224 C C . CYS A 1 413 ? -8.055 -34.188 -12.883 1 97.88 413 CYS A C 1
ATOM 3226 O O . CYS A 1 413 ? -8.586 -34.594 -13.922 1 97.88 413 CYS A O 1
ATOM 3228 N N . SER A 1 414 ? -6.797 -33.906 -12.766 1 98.31 414 SER A N 1
ATOM 3229 C CA . SER A 1 414 ? -5.93 -34.031 -13.93 1 98.31 414 SER A CA 1
ATOM 3230 C C . SER A 1 414 ? -4.906 -35.156 -13.758 1 98.31 414 SER A C 1
ATOM 3232 O O . SER A 1 414 ? -4.059 -35.094 -12.859 1 98.31 414 SER A O 1
ATOM 3234 N N . LEU A 1 415 ? -5.008 -36.094 -14.586 1 98.38 415 LEU A N 1
ATOM 3235 C CA . LEU A 1 415 ? -4.07 -37.219 -14.578 1 98.38 415 LEU A CA 1
ATOM 3236 C C . LEU A 1 415 ? -2.967 -37 -15.617 1 98.38 415 LEU A C 1
ATOM 3238 O O . LEU A 1 415 ? -3.246 -36.844 -16.797 1 98.38 415 LEU A O 1
ATOM 3242 N N . TYR A 1 416 ? -1.767 -37 -15.172 1 98.44 416 TYR A N 1
ATOM 3243 C CA . TYR A 1 416 ? -0.581 -36.844 -16 1 98.44 416 TYR A CA 1
ATOM 3244 C C . TYR A 1 416 ? 0.117 -38.188 -16.219 1 98.44 416 TYR 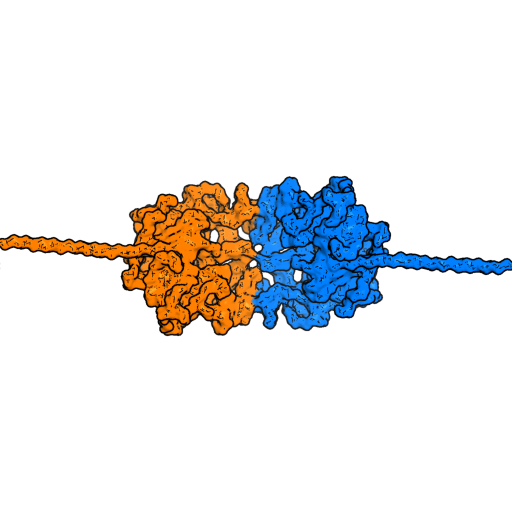A C 1
ATOM 3246 O O . TYR A 1 416 ? 0.679 -38.75 -15.273 1 98.44 416 TYR A O 1
ATOM 3254 N N . ASP A 1 417 ? 0.097 -38.656 -17.422 1 97.62 417 ASP A N 1
ATOM 3255 C CA . ASP A 1 417 ? 0.72 -39.906 -17.781 1 97.62 417 ASP A CA 1
ATOM 3256 C C . ASP A 1 417 ? 1.942 -39.719 -18.672 1 97.62 417 ASP A C 1
ATOM 3258 O O . ASP A 1 417 ? 1.837 -39.75 -19.891 1 97.62 417 ASP A O 1
ATOM 3262 N N . MET A 1 418 ? 3.031 -39.531 -18 1 96.44 418 MET A N 1
ATOM 3263 C CA . MET A 1 418 ? 4.27 -39.281 -18.734 1 96.44 418 MET A CA 1
ATOM 3264 C C . MET A 1 418 ? 4.664 -40.5 -19.562 1 96.44 418 MET A C 1
ATOM 3266 O O . MET A 1 418 ? 5.152 -40.344 -20.688 1 96.44 418 MET A O 1
ATOM 3270 N N . GLY A 1 419 ? 4.5 -41.625 -19.078 1 95.25 419 GLY A N 1
ATOM 3271 C CA . GLY A 1 419 ? 4.902 -42.875 -19.734 1 95.25 419 GLY A CA 1
ATOM 3272 C C . GLY A 1 419 ? 4.195 -43.094 -21.047 1 95.25 419 GLY A C 1
ATOM 3273 O O . GLY A 1 419 ? 4.824 -43.5 -22.031 1 95.25 419 GLY A O 1
ATOM 3274 N N . ARG A 1 420 ? 2.9 -42.875 -21.062 1 96.12 420 ARG A N 1
ATOM 3275 C CA . ARG A 1 420 ? 2.121 -43.125 -22.281 1 96.12 420 ARG A CA 1
ATOM 3276 C C . ARG A 1 420 ? 1.873 -41.844 -23.047 1 96.12 420 ARG A C 1
ATOM 3278 O O . ARG A 1 420 ? 1.107 -41.812 -24.016 1 96.12 420 ARG A O 1
ATOM 3285 N N . GLN A 1 421 ? 2.365 -40.75 -22.562 1 95.94 421 GLN A N 1
ATOM 3286 C CA . GLN A 1 421 ? 2.291 -39.469 -23.219 1 95.94 421 GLN A CA 1
ATOM 3287 C C . GLN A 1 421 ? 0.843 -39.062 -23.469 1 95.94 421 GLN A C 1
ATOM 3289 O O . GLN A 1 421 ? 0.48 -38.719 -24.609 1 95.94 421 GLN A O 1
ATOM 3294 N N . ARG A 1 422 ? 0.137 -39.031 -22.469 1 97.5 422 ARG A N 1
ATOM 3295 C CA . ARG A 1 422 ? -1.271 -38.656 -22.547 1 97.5 422 ARG A CA 1
ATOM 3296 C C . ARG A 1 422 ? -1.746 -38.062 -21.234 1 97.5 422 ARG A C 1
ATOM 3298 O O . ARG A 1 422 ? -1.087 -38.188 -20.203 1 97.5 422 ARG A O 1
ATOM 3305 N N . MET A 1 423 ? -2.834 -37.406 -21.281 1 97.38 423 MET A N 1
ATOM 3306 C CA . MET A 1 423 ? -3.488 -36.812 -20.109 1 97.38 423 MET A CA 1
ATOM 3307 C C . MET A 1 423 ? -4.949 -37.25 -20.047 1 97.38 423 MET A C 1
ATOM 3309 O O . MET A 1 423 ? -5.555 -37.594 -21.062 1 97.38 423 MET A O 1
ATOM 3313 N N . GLY A 1 424 ? -5.453 -37.281 -18.875 1 97.81 424 GLY A N 1
ATOM 3314 C CA . GLY A 1 424 ? -6.867 -37.531 -18.609 1 97.81 424 GLY A CA 1
ATOM 3315 C C . GLY A 1 424 ? -7.465 -36.562 -17.609 1 97.81 424 GLY A C 1
ATOM 3316 O O . GLY A 1 424 ? -6.781 -36.125 -16.672 1 97.81 424 GLY A O 1
ATOM 3317 N N . PHE A 1 425 ? -8.727 -36.281 -17.797 1 98.06 425 PHE A N 1
ATOM 3318 C CA . PHE A 1 425 ? -9.453 -35.406 -16.875 1 98.06 425 PHE A CA 1
ATOM 3319 C C . PHE A 1 425 ? -10.727 -36.094 -16.375 1 98.06 425 PHE A C 1
ATOM 3321 O O . PHE A 1 425 ? -11.453 -36.719 -17.156 1 98.06 425 PHE A O 1
ATOM 3328 N N . SER A 1 426 ? -10.938 -36.031 -15.086 1 97.25 426 SER A N 1
ATOM 3329 C CA . SER A 1 426 ? -12.109 -36.656 -14.508 1 97.25 426 SER A CA 1
ATOM 3330 C C . SER A 1 426 ? -12.758 -35.781 -13.445 1 97.25 426 SER A C 1
ATOM 3332 O O . SER A 1 426 ? -12.117 -34.844 -12.93 1 97.25 426 SER A O 1
ATOM 3334 N N . ALA A 1 427 ? -13.977 -36.062 -13.133 1 95.69 427 ALA A N 1
ATOM 3335 C CA . ALA A 1 427 ? -14.703 -35.344 -12.102 1 95.69 427 ALA A CA 1
ATOM 3336 C C . ALA A 1 427 ? -14.203 -35.719 -10.711 1 95.69 427 ALA A C 1
ATOM 3338 O O . ALA A 1 427 ? -13.508 -36.719 -10.539 1 95.69 427 ALA A O 1
ATOM 3339 N N . HIS A 1 428 ? -14.617 -34.812 -9.836 1 94.94 428 HIS A N 1
ATOM 3340 C CA . HIS A 1 428 ? -14.359 -35.125 -8.43 1 94.94 428 HIS A CA 1
ATOM 3341 C C . HIS A 1 428 ? -15.297 -36.219 -7.93 1 94.94 428 HIS A C 1
ATOM 3343 O O . HIS A 1 428 ? -16.391 -36.406 -8.469 1 94.94 428 HIS A O 1
ATOM 3349 N N . MET A 1 429 ? -14.898 -37.062 -7.023 1 91.62 429 MET A N 1
ATOM 3350 C CA . MET A 1 429 ? -15.797 -38 -6.402 1 91.62 429 MET A CA 1
ATOM 3351 C C . MET A 1 429 ? -16.953 -37.312 -5.699 1 91.62 429 MET A C 1
ATOM 3353 O O . MET A 1 429 ? -18.109 -37.719 -5.809 1 91.62 429 MET A O 1
ATOM 3357 N N . ASN A 1 430 ? -17.016 -36.562 -4.582 1 65.19 430 ASN A N 1
ATOM 3358 C CA . ASN A 1 430 ? -18.094 -35.875 -3.879 1 65.19 430 ASN A CA 1
ATOM 3359 C C . ASN A 1 430 ? -17.781 -34.406 -3.619 1 65.19 430 ASN A C 1
ATOM 3361 O O . ASN A 1 430 ? -16.625 -34.031 -3.494 1 65.19 430 ASN A O 1
ATOM 3365 N N . MET B 1 1 ? 0.12 72.875 60.594 1 32.06 1 MET B N 1
ATOM 3366 C CA . MET B 1 1 ? -0.827 72.188 59.719 1 32.06 1 MET B CA 1
ATOM 3367 C C . MET B 1 1 ? -0.106 71.5 58.594 1 32.06 1 MET B C 1
ATOM 3369 O O . MET B 1 1 ? 0.295 72.125 57.625 1 32.06 1 MET B O 1
ATOM 3373 N N . MET B 1 2 ? 0.77 70.438 58.875 1 38.22 2 MET B N 1
ATOM 3374 C CA . MET B 1 2 ? 1.613 69.562 58.094 1 38.22 2 MET B CA 1
ATOM 3375 C C . MET B 1 2 ? 0.773 68.688 57.125 1 38.22 2 MET B C 1
ATOM 3377 O O . MET B 1 2 ? -0.091 67.938 57.562 1 38.22 2 MET B O 1
ATOM 3381 N N . TYR B 1 3 ? 0.439 69.188 55.875 1 39.94 3 TYR B N 1
ATOM 3382 C CA . TYR B 1 3 ? -0.215 68.438 54.781 1 39.94 3 TYR B CA 1
ATOM 3383 C C . TYR B 1 3 ? 0.49 67.125 54.5 1 39.94 3 TYR B C 1
ATOM 3385 O O . TYR B 1 3 ? 1.664 67.125 54.125 1 39.94 3 TYR B O 1
ATOM 3393 N N . PHE B 1 4 ? 0.205 66 55.219 1 42.06 4 PHE B N 1
ATOM 3394 C CA . PHE B 1 4 ? 0.562 64.625 54.875 1 42.06 4 PHE B CA 1
ATOM 3395 C C . PHE B 1 4 ? 0.054 64.25 53.5 1 42.06 4 PHE B C 1
ATOM 3397 O O . PHE B 1 4 ? -1.156 64.188 53.281 1 42.06 4 PHE B O 1
ATOM 3404 N N . GLN B 1 5 ? 0.764 64.625 52.375 1 39.75 5 GLN B N 1
ATOM 3405 C CA . GLN B 1 5 ? 0.526 64.062 51.031 1 39.75 5 GLN B CA 1
ATOM 3406 C C . GLN B 1 5 ? 0.504 62.562 51.031 1 39.75 5 GLN B C 1
ATOM 3408 O O . GLN B 1 5 ? 1.493 61.906 51.406 1 39.75 5 GLN B O 1
ATOM 3413 N N . PHE B 1 6 ? -0.67 61.906 51.219 1 42.75 6 PHE B N 1
ATOM 3414 C CA . PHE B 1 6 ? -0.907 60.469 50.969 1 42.75 6 PHE B CA 1
ATOM 3415 C C . PHE B 1 6 ? -0.462 60.062 49.562 1 42.75 6 PHE B C 1
ATOM 3417 O O . PHE B 1 6 ? -1.036 60.531 48.594 1 42.75 6 PHE B O 1
ATOM 3424 N N . LEU B 1 7 ? 0.789 59.719 49.312 1 42.16 7 LEU B N 1
ATOM 3425 C CA . LEU B 1 7 ? 1.245 59.031 48.125 1 42.16 7 LEU B CA 1
ATOM 3426 C C . LEU B 1 7 ? 0.461 57.75 47.906 1 42.16 7 LEU B C 1
ATOM 3428 O O . LEU B 1 7 ? 0.561 56.812 48.688 1 42.16 7 LEU B O 1
ATOM 3432 N N . ILE B 1 8 ? -0.726 57.75 47.25 1 41.97 8 ILE B N 1
ATOM 3433 C CA . ILE B 1 8 ? -1.404 56.562 46.75 1 41.97 8 ILE B CA 1
ATOM 3434 C C . ILE B 1 8 ? -0.463 55.781 45.844 1 41.97 8 ILE B C 1
ATOM 3436 O O . ILE B 1 8 ? -0.052 56.281 44.781 1 41.97 8 ILE B O 1
ATOM 3440 N N . LEU B 1 9 ? 0.359 54.906 46.375 1 41.25 9 LEU B N 1
ATOM 3441 C CA . LEU B 1 9 ? 1.049 53.906 45.594 1 41.25 9 LEU B CA 1
ATOM 3442 C C . LEU B 1 9 ? 0.061 53.094 44.75 1 41.25 9 LEU B C 1
ATOM 3444 O O . LEU B 1 9 ? -0.765 52.344 45.312 1 41.25 9 LEU B O 1
ATOM 3448 N N . LEU B 1 10 ? -0.376 53.594 43.656 1 40.56 10 LEU B N 1
ATOM 3449 C CA . LEU B 1 10 ? -1.033 52.719 42.656 1 40.56 10 LEU B CA 1
ATOM 3450 C C . LEU B 1 10 ? -0.219 51.469 42.406 1 40.56 10 LEU B C 1
ATOM 3452 O O . LEU B 1 10 ? 0.87 51.531 41.844 1 40.56 10 LEU B O 1
ATOM 3456 N N . VAL B 1 11 ? -0.194 50.531 43.312 1 39.94 11 VAL B N 1
ATOM 3457 C CA . VAL B 1 11 ? 0.286 49.188 42.969 1 39.94 11 VAL B CA 1
ATOM 3458 C C . VAL B 1 11 ? -0.37 48.719 41.656 1 39.94 11 VAL B C 1
ATOM 3460 O O . VAL B 1 11 ? -1.59 48.562 41.594 1 39.94 11 VAL B O 1
ATOM 3463 N N . SER B 1 12 ? 0.082 49.156 40.562 1 38.47 12 SER B N 1
ATOM 3464 C CA . SER B 1 12 ? -0.289 48.438 39.344 1 38.47 12 SER B CA 1
ATOM 3465 C C . SER B 1 12 ? -0.323 46.938 39.562 1 38.47 12 SER B C 1
ATOM 3467 O O . SER B 1 12 ? 0.703 46.344 39.875 1 38.47 12 SER B O 1
ATOM 3469 N N . ILE B 1 13 ? -1.305 46.438 40.188 1 40.53 13 ILE B N 1
ATOM 3470 C CA . ILE B 1 13 ? -1.537 45 40.156 1 40.53 13 ILE B CA 1
ATOM 3471 C C . ILE B 1 13 ? -1.233 44.438 38.781 1 40.53 13 ILE B C 1
ATOM 3473 O O . ILE B 1 13 ? -1.974 44.719 37.812 1 40.53 13 ILE B O 1
ATOM 3477 N N . ILE B 1 14 ? -0.029 44.5 38.344 1 44.69 14 ILE B N 1
ATOM 3478 C CA . ILE B 1 14 ? 0.294 43.656 37.188 1 44.69 14 ILE B CA 1
ATOM 3479 C C . ILE B 1 14 ? -0.33 42.281 37.375 1 44.69 14 ILE B C 1
ATOM 3481 O O . ILE B 1 14 ? 0.042 41.531 38.281 1 44.69 14 ILE B O 1
ATOM 3485 N N . ALA B 1 15 ? -1.562 42.094 37.156 1 47.47 15 ALA B N 1
ATOM 3486 C CA . ALA B 1 15 ? -2.201 40.781 37.094 1 47.47 15 ALA B CA 1
ATOM 3487 C C . ALA B 1 15 ? -1.293 39.75 36.438 1 47.47 15 ALA B C 1
ATOM 3489 O O . ALA B 1 15 ? -0.995 39.844 35.25 1 47.47 15 ALA B O 1
ATOM 3490 N N . ALA B 1 16 ? -0.33 39.25 37.062 1 53.78 16 ALA B N 1
ATOM 3491 C CA . ALA B 1 16 ? 0.537 38.156 36.625 1 53.78 16 ALA B CA 1
ATOM 3492 C C . ALA B 1 16 ? -0.282 37 36.062 1 53.78 16 ALA B C 1
ATOM 3494 O O . ALA B 1 16 ? -0.932 36.281 36.844 1 53.78 16 ALA B O 1
ATOM 3495 N N . TYR B 1 17 ? -0.726 37.094 34.812 1 65.94 17 TYR B N 1
ATOM 3496 C CA . TYR B 1 17 ? -1.416 35.938 34.281 1 65.94 17 TYR B CA 1
ATOM 3497 C C . TYR B 1 17 ? -0.518 34.719 34.312 1 65.94 17 TYR B C 1
ATOM 3499 O O . TYR B 1 17 ? 0.706 34.812 34.219 1 65.94 17 TYR B O 1
ATOM 3507 N N . SER B 1 18 ? -1.065 33.656 34.781 1 82.88 18 SER B N 1
ATOM 3508 C CA . SER B 1 18 ? -0.442 32.312 34.812 1 82.88 18 SER B CA 1
ATOM 3509 C C . SER B 1 18 ? -0.141 31.812 33.406 1 82.88 18 SER B C 1
ATOM 3511 O O . SER B 1 18 ? -0.85 32.156 32.469 1 82.88 18 SER B O 1
ATOM 3513 N N . LEU B 1 19 ? 1.066 31.375 33.188 1 93.94 19 LEU B N 1
ATOM 3514 C CA . LEU B 1 19 ? 1.455 30.688 31.969 1 93.94 19 LEU B CA 1
ATOM 3515 C C . LEU B 1 19 ? 1.03 29.219 32 1 93.94 19 LEU B C 1
ATOM 3517 O O . LEU B 1 19 ? 1.087 28.578 33.031 1 93.94 19 LEU B O 1
ATOM 3521 N N . PHE B 1 20 ? 0.518 28.734 30.859 1 97.06 20 PHE B N 1
ATOM 3522 C CA . PHE B 1 20 ? 0.147 27.328 30.672 1 97.06 20 PHE B CA 1
ATOM 3523 C C . PHE B 1 20 ? 0.938 26.703 29.531 1 97.06 20 PHE B C 1
ATOM 3525 O O . PHE B 1 20 ? 0.762 27.078 28.375 1 97.06 20 PHE B O 1
ATOM 3532 N N . GLN B 1 21 ? 1.745 25.797 29.859 1 96.38 21 GLN B N 1
ATOM 3533 C CA . GLN B 1 21 ? 2.602 25.156 28.859 1 96.38 21 GLN B CA 1
ATOM 3534 C C . GLN B 1 21 ? 2.109 23.75 28.531 1 96.38 21 GLN B C 1
ATOM 3536 O O . GLN B 1 21 ? 2.154 22.859 29.375 1 96.38 21 GLN B O 1
ATOM 3541 N N . ILE B 1 22 ? 1.72 23.562 27.328 1 96.94 22 ILE B N 1
ATOM 3542 C CA . ILE B 1 22 ? 1.14 22.297 26.891 1 96.94 22 ILE B CA 1
ATOM 3543 C C . ILE B 1 22 ? 2.055 21.641 25.859 1 96.94 22 ILE B C 1
ATOM 3545 O O . ILE B 1 22 ? 2.357 22.25 24.812 1 96.94 22 ILE B O 1
ATOM 3549 N N . PRO B 1 23 ? 2.404 20.406 26.078 1 97 23 PRO B N 1
ATOM 3550 C CA . PRO B 1 23 ? 3.279 19.719 25.109 1 97 23 PRO B CA 1
ATOM 3551 C C . PRO B 1 23 ? 2.561 19.359 23.812 1 97 23 PRO B C 1
ATOM 3553 O O . PRO B 1 23 ? 1.364 19.062 23.828 1 97 23 PRO B O 1
ATOM 3556 N N . LEU B 1 24 ? 3.311 19.406 22.703 1 97.06 24 LEU B N 1
ATOM 3557 C CA . LEU B 1 24 ? 2.875 18.906 21.422 1 97.06 24 LEU B CA 1
ATOM 3558 C C . LEU B 1 24 ? 3.637 17.641 21.047 1 97.06 24 LEU B C 1
ATOM 3560 O O . LEU B 1 24 ? 4.84 17.531 21.297 1 97.06 24 LEU B O 1
ATOM 3564 N N . GLU B 1 25 ? 2.891 16.734 20.531 1 94.88 25 GLU B N 1
ATOM 3565 C CA . GLU B 1 25 ? 3.465 15.477 20.078 1 94.88 25 GLU B CA 1
ATOM 3566 C C . GLU B 1 25 ? 3.529 15.406 18.562 1 94.88 25 GLU B C 1
ATOM 3568 O O . GLU B 1 25 ? 2.572 15.773 17.875 1 94.88 25 GLU B O 1
ATOM 3573 N N . LYS B 1 26 ? 4.68 14.906 18.109 1 93.81 26 LYS B N 1
ATOM 3574 C CA . LYS B 1 26 ? 4.801 14.641 16.672 1 93.81 26 LYS B CA 1
ATOM 3575 C C . LYS B 1 26 ? 4.066 13.359 16.297 1 93.81 26 LYS B C 1
ATOM 3577 O O . LYS B 1 26 ? 4.133 12.359 17 1 93.81 26 LYS B O 1
ATOM 3582 N N . VAL B 1 27 ? 3.33 13.438 15.148 1 91.69 27 VAL B N 1
ATOM 3583 C CA . VAL B 1 27 ? 2.65 12.266 14.617 1 91.69 27 VAL B CA 1
ATOM 3584 C C . VAL B 1 27 ? 2.924 12.141 13.117 1 91.69 27 VAL B C 1
ATOM 3586 O O . VAL B 1 27 ? 3.316 13.117 12.469 1 91.69 27 VAL B O 1
ATOM 3589 N N . GLU B 1 28 ? 2.713 10.961 12.555 1 88.19 28 GLU B N 1
ATOM 3590 C CA . GLU B 1 28 ? 2.807 10.789 11.109 1 88.19 28 GLU B CA 1
ATOM 3591 C C . GLU B 1 28 ? 1.595 11.391 10.406 1 88.19 28 GLU B C 1
ATOM 3593 O O . GLU B 1 28 ? 0.453 11.055 10.719 1 88.19 28 GLU B O 1
ATOM 3598 N N . SER B 1 29 ? 1.83 12.258 9.453 1 89.31 29 SER B N 1
ATOM 3599 C CA . SER B 1 29 ? 0.727 12.836 8.695 1 89.31 29 SER B CA 1
ATOM 3600 C C . SER B 1 29 ? 0.073 11.797 7.789 1 89.31 29 SER B C 1
ATOM 3602 O O . SER B 1 29 ? 0.678 10.773 7.477 1 89.31 29 SER B O 1
ATOM 3604 N N . LEU B 1 30 ? -1.18 12.062 7.379 1 89.5 30 LEU B N 1
ATOM 3605 C CA . LEU B 1 30 ? -1.867 11.172 6.445 1 89.5 30 LEU B CA 1
ATOM 3606 C C . LEU B 1 30 ? -1.097 11.055 5.137 1 89.5 30 LEU B C 1
ATOM 3608 O O . LEU B 1 30 ? -0.982 9.969 4.57 1 89.5 30 LEU B O 1
ATOM 3612 N N . ARG B 1 31 ? -0.579 12.133 4.641 1 90.06 31 ARG B N 1
ATOM 3613 C CA . ARG B 1 31 ? 0.19 12.141 3.398 1 90.06 31 ARG B CA 1
ATOM 3614 C C . ARG B 1 31 ? 1.358 11.164 3.473 1 90.06 31 ARG B C 1
ATOM 3616 O O . ARG B 1 31 ? 1.519 10.312 2.596 1 90.06 31 ARG B O 1
ATOM 3623 N N . PHE B 1 32 ? 2.105 11.234 4.508 1 88.81 32 PHE B N 1
ATOM 3624 C CA . PHE B 1 32 ? 3.273 10.375 4.645 1 88.81 32 PHE B CA 1
ATOM 3625 C C . PHE B 1 32 ? 2.855 8.914 4.801 1 88.81 32 PHE B C 1
ATOM 3627 O O . PHE B 1 32 ? 3.484 8.023 4.23 1 88.81 32 PHE B O 1
ATOM 3634 N N . LYS B 1 33 ? 1.864 8.711 5.516 1 88.62 33 LYS B N 1
ATOM 3635 C CA . LYS B 1 33 ? 1.356 7.355 5.711 1 88.62 33 LYS B CA 1
ATOM 3636 C C . LYS B 1 33 ? 0.945 6.73 4.379 1 88.62 33 LYS B C 1
ATOM 3638 O O . LYS B 1 33 ? 1.354 5.609 4.062 1 88.62 33 LYS B O 1
ATOM 3643 N N . LEU B 1 34 ? 0.151 7.461 3.615 1 91.25 34 LEU B N 1
ATOM 3644 C CA . LEU B 1 34 ? -0.354 6.934 2.352 1 91.25 34 LEU B CA 1
ATOM 3645 C C . LEU B 1 34 ? 0.778 6.746 1.348 1 91.25 34 LEU B C 1
ATOM 3647 O O . LEU B 1 34 ? 0.746 5.82 0.534 1 91.25 34 LEU B O 1
ATOM 3651 N N . MET B 1 35 ? 1.743 7.617 1.371 1 89.88 35 MET B N 1
ATOM 3652 C CA . MET B 1 35 ? 2.912 7.441 0.514 1 89.88 35 MET B CA 1
ATOM 3653 C C . MET B 1 35 ? 3.654 6.156 0.86 1 89.88 35 MET B C 1
ATOM 3655 O O . MET B 1 35 ? 4.023 5.391 -0.031 1 89.88 35 MET B O 1
ATOM 3659 N N . ARG B 1 36 ? 3.82 5.918 2.113 1 85.25 36 ARG B N 1
ATOM 3660 C CA . ARG B 1 36 ? 4.508 4.711 2.566 1 85.25 36 ARG B CA 1
ATOM 3661 C C . ARG B 1 36 ? 3.736 3.459 2.17 1 85.25 36 ARG B C 1
ATOM 3663 O O . ARG B 1 36 ? 4.332 2.445 1.803 1 85.25 36 ARG B O 1
ATOM 3670 N N . GLU B 1 37 ? 2.469 3.553 2.145 1 87 37 GLU B N 1
ATOM 3671 C CA . GLU B 1 37 ? 1.614 2.4 1.875 1 87 37 GLU B CA 1
ATOM 3672 C C . GLU B 1 37 ? 1.37 2.234 0.377 1 87 37 GLU B C 1
ATOM 3674 O O . GLU B 1 37 ? 0.74 1.265 -0.05 1 87 37 GLU B O 1
ATOM 3679 N N . GLY B 1 38 ? 1.784 3.234 -0.351 1 86.81 38 GLY B N 1
ATOM 3680 C CA . GLY B 1 38 ? 1.607 3.16 -1.793 1 86.81 38 GLY B CA 1
ATOM 3681 C C . GLY B 1 38 ? 0.214 3.551 -2.244 1 86.81 38 GLY B C 1
ATOM 3682 O O . GLY B 1 38 ? -0.22 3.178 -3.336 1 86.81 38 GLY B O 1
ATOM 3683 N N . LYS B 1 39 ? -0.476 4.258 -1.481 1 89.81 39 LYS B N 1
ATOM 3684 C CA . LYS B 1 39 ? -1.873 4.574 -1.761 1 89.81 39 LYS B CA 1
ATOM 3685 C C . LYS B 1 39 ? -2.045 6.051 -2.1 1 89.81 39 LYS B C 1
ATOM 3687 O O . LYS B 1 39 ? -3.133 6.484 -2.486 1 89.81 39 LYS B O 1
ATOM 3692 N N . TRP B 1 40 ? -1.021 6.797 -1.998 1 91.06 40 TRP B N 1
ATOM 3693 C CA . TRP B 1 40 ? -1.094 8.25 -2.123 1 91.06 40 TRP B CA 1
ATOM 3694 C C . TRP B 1 40 ? -1.586 8.656 -3.508 1 91.06 40 TRP B C 1
ATOM 3696 O O . TRP B 1 40 ? -2.447 9.531 -3.637 1 91.06 40 TRP B O 1
ATOM 3706 N N . LYS B 1 41 ? -1.084 8.07 -4.527 1 89.06 41 LYS B N 1
ATOM 3707 C CA . LYS B 1 41 ? -1.488 8.43 -5.887 1 89.06 41 LYS B CA 1
ATOM 3708 C C . LYS B 1 41 ? -2.988 8.227 -6.082 1 89.06 41 LYS B C 1
ATOM 3710 O O . LYS B 1 41 ? -3.668 9.094 -6.637 1 89.06 41 LYS B O 1
ATOM 3715 N N . ASP B 1 42 ? -3.482 7.098 -5.684 1 89 42 ASP B N 1
ATOM 3716 C CA . ASP B 1 42 ? -4.906 6.805 -5.801 1 89 42 ASP B CA 1
ATOM 3717 C C . ASP B 1 42 ? -5.738 7.77 -4.961 1 89 42 ASP B C 1
ATOM 3719 O O . ASP B 1 42 ? -6.809 8.211 -5.387 1 89 42 ASP B O 1
ATOM 3723 N N . TYR B 1 43 ? -5.289 8.109 -3.846 1 87.69 43 TYR B N 1
ATOM 3724 C CA . TYR B 1 43 ? -5.969 9.07 -2.99 1 87.69 43 TYR B CA 1
ATOM 3725 C C . TYR B 1 43 ? -6.078 10.43 -3.68 1 87.69 43 TYR B C 1
ATOM 3727 O O . TYR B 1 43 ? -7.141 11.055 -3.658 1 87.69 43 TYR B O 1
ATOM 3735 N N . LYS B 1 44 ? -5.051 10.867 -4.254 1 87 44 LYS B N 1
ATOM 3736 C CA . LYS B 1 44 ? -5.055 12.148 -4.953 1 87 44 LYS B CA 1
ATOM 3737 C C . LYS B 1 44 ? -6.086 12.156 -6.078 1 87 44 LYS B C 1
ATOM 3739 O O . LYS B 1 44 ? -6.805 13.148 -6.262 1 87 44 LYS B O 1
ATOM 3744 N N . GLU B 1 45 ? -6.078 11.148 -6.77 1 83.88 45 GLU B N 1
ATOM 3745 C CA . GLU B 1 45 ? -7.055 11.047 -7.852 1 83.88 45 GLU B CA 1
ATOM 3746 C C . GLU B 1 45 ? -8.477 11.031 -7.309 1 83.88 45 GLU B C 1
ATOM 3748 O O . GLU B 1 45 ? -9.367 11.688 -7.863 1 83.88 45 GLU B O 1
ATOM 3753 N N . PHE B 1 46 ? -8.641 10.258 -6.352 1 80.31 46 PHE B N 1
ATOM 3754 C CA . PHE B 1 46 ? -9.938 10.219 -5.684 1 80.31 46 PHE B CA 1
ATOM 3755 C C . PHE B 1 46 ? -10.359 11.617 -5.25 1 80.31 46 PHE B C 1
ATOM 3757 O O . PHE B 1 46 ? -11.492 12.031 -5.508 1 80.31 46 PHE B O 1
ATOM 3764 N N . LYS B 1 47 ? -9.516 12.273 -4.617 1 78.56 47 LYS B N 1
ATOM 3765 C CA . LYS B 1 47 ? -9.781 13.633 -4.145 1 78.56 47 LYS B CA 1
ATOM 3766 C C . LYS B 1 47 ? -10.133 14.555 -5.301 1 78.56 47 LYS B C 1
ATOM 3768 O O . LYS B 1 47 ? -11.055 15.375 -5.191 1 78.56 47 LYS B O 1
ATOM 3773 N N . ASN B 1 48 ? -9.469 14.461 -6.363 1 77.62 48 ASN B N 1
ATOM 3774 C CA . ASN B 1 48 ? -9.734 15.281 -7.535 1 77.62 48 ASN B CA 1
ATOM 3775 C C . ASN B 1 48 ? -11.125 15.008 -8.109 1 77.62 48 ASN B C 1
ATOM 3777 O O . ASN B 1 48 ? -11.812 15.93 -8.547 1 77.62 48 ASN B O 1
ATOM 3781 N N . ILE B 1 49 ? -11.469 13.844 -8.125 1 71.38 49 ILE B N 1
ATOM 3782 C CA . ILE B 1 49 ? -12.781 13.461 -8.633 1 71.38 49 ILE B CA 1
ATOM 3783 C C . ILE B 1 49 ? -13.867 14.055 -7.746 1 71.38 49 ILE B C 1
ATOM 3785 O O . ILE B 1 49 ? -14.836 14.648 -8.242 1 71.38 49 ILE B O 1
ATOM 3789 N N . ILE B 1 50 ? -13.688 13.898 -6.527 1 69.25 50 ILE B N 1
ATOM 3790 C CA . ILE B 1 50 ? -14.68 14.414 -5.594 1 69.25 50 ILE B CA 1
ATOM 3791 C C . ILE B 1 50 ? -14.766 15.938 -5.727 1 69.25 50 ILE B C 1
ATOM 3793 O O . ILE B 1 50 ? -15.859 16.516 -5.688 1 69.25 50 ILE B O 1
ATOM 3797 N N . ARG B 1 51 ? -13.641 16.578 -5.797 1 69.62 51 ARG B N 1
ATOM 3798 C CA . ARG B 1 51 ? -13.602 18.031 -5.965 1 69.62 51 ARG B CA 1
ATOM 3799 C C . ARG B 1 51 ? -14.344 18.453 -7.227 1 69.62 51 ARG B C 1
ATOM 3801 O O . ARG B 1 51 ? -15 19.5 -7.246 1 69.62 51 ARG B O 1
ATOM 3808 N N . SER B 1 52 ? -14.227 17.688 -8.172 1 67 52 SER B N 1
ATOM 3809 C CA . SER B 1 52 ? -14.891 18.016 -9.43 1 67 52 SER B CA 1
ATOM 3810 C C . SER B 1 52 ? -16.406 17.875 -9.32 1 67 52 SER B C 1
ATOM 3812 O O . SER B 1 52 ? -17.156 18.547 -10.039 1 67 52 SER B O 1
ATOM 3814 N N . LEU B 1 53 ? -16.781 17 -8.586 1 60.84 53 LEU B N 1
ATOM 3815 C CA . LEU B 1 53 ? -18.203 16.781 -8.398 1 60.84 53 LEU B CA 1
ATOM 3816 C C . LEU B 1 53 ? -18.812 17.844 -7.48 1 60.84 53 LEU B C 1
ATOM 3818 O O . LEU B 1 53 ? -20.016 18.047 -7.477 1 60.84 53 LEU B O 1
ATOM 3822 N N . SER B 1 54 ? -18 18.266 -6.562 1 54.06 54 SER B N 1
ATOM 3823 C CA . SER B 1 54 ? -18.516 19.25 -5.609 1 54.06 54 SER B CA 1
ATOM 3824 C C . SER B 1 54 ? -18.531 20.656 -6.215 1 54.06 54 SER B C 1
ATOM 3826 O O . SER B 1 54 ? -17.547 21.094 -6.812 1 54.06 54 SER B O 1
ATOM 3828 N N . ASP B 1 55 ? -19.5 20.984 -7.043 1 48.06 55 ASP B N 1
ATOM 3829 C CA . ASP B 1 55 ? -19.703 22.359 -7.504 1 48.06 55 ASP B CA 1
ATOM 3830 C C . ASP B 1 55 ? -19.156 23.359 -6.492 1 48.06 55 ASP B C 1
ATOM 3832 O O . ASP B 1 55 ? -18.75 24.469 -6.867 1 48.06 55 ASP B O 1
ATOM 3836 N N . ALA B 1 56 ? -19.469 23.281 -5.297 1 43.97 56 ALA B N 1
ATOM 3837 C CA . ALA B 1 56 ? -19.422 24.312 -4.266 1 43.97 56 ALA B CA 1
ATOM 3838 C C . ALA B 1 56 ? -17.984 24.531 -3.775 1 43.97 56 ALA B C 1
ATOM 3840 O O . ALA B 1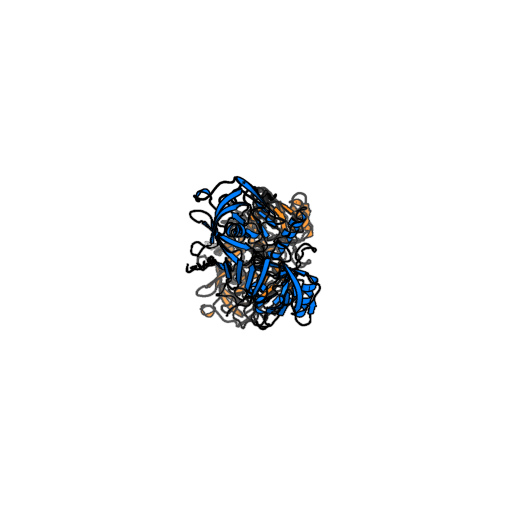 56 ? -17.781 25.094 -2.699 1 43.97 56 ALA B O 1
ATOM 3841 N N . TYR B 1 57 ? -17.016 24 -4.457 1 44.09 57 TYR B N 1
ATOM 3842 C CA . TYR B 1 57 ? -15.703 24.172 -3.842 1 44.09 57 TYR B CA 1
ATOM 3843 C C . TYR B 1 57 ? -15.383 25.656 -3.645 1 44.09 57 TYR B C 1
ATOM 3845 O O . TYR B 1 57 ? -14.703 26.25 -4.477 1 44.09 57 TYR B O 1
ATOM 3853 N N . SER B 1 58 ? -16.25 26.438 -3.426 1 41.34 58 SER B N 1
ATOM 3854 C CA . SER B 1 58 ? -15.781 27.797 -3.236 1 41.34 58 SER B CA 1
ATOM 3855 C C . SER B 1 58 ? -14.812 27.891 -2.064 1 41.34 58 SER B C 1
ATOM 3857 O O . SER B 1 58 ? -14.164 28.922 -1.871 1 41.34 58 SER B O 1
ATOM 3859 N N . GLY B 1 59 ? -14.758 27 -1.037 1 41.62 59 GLY B N 1
ATOM 3860 C CA . GLY B 1 59 ? -14 27.406 0.139 1 41.62 59 GLY B CA 1
ATOM 3861 C C . GLY B 1 59 ? -12.578 26.891 0.15 1 41.62 59 GLY B C 1
ATOM 3862 O O . GLY B 1 59 ? -12.195 26.109 -0.725 1 41.62 59 GLY B O 1
ATOM 3863 N N . SER B 1 60 ? -11.703 27.609 0.959 1 46.88 60 SER B N 1
ATOM 3864 C CA . SER B 1 60 ? -10.281 27.422 1.231 1 46.88 60 SER B CA 1
ATOM 3865 C C . SER B 1 60 ? -9.977 25.969 1.604 1 46.88 60 SER B C 1
ATOM 3867 O O . SER B 1 60 ? -10.641 25.391 2.471 1 46.88 60 SER B O 1
ATOM 3869 N N . LEU B 1 61 ? -9.617 25.141 0.636 1 48.97 61 LEU B N 1
ATOM 3870 C CA . LEU B 1 61 ? -9.281 23.719 0.817 1 48.97 61 LEU B CA 1
ATOM 3871 C C . LEU B 1 61 ? -8.312 23.547 1.979 1 48.97 61 LEU B C 1
ATOM 3873 O O . LEU B 1 61 ? -7.156 23.969 1.897 1 48.97 61 LEU B O 1
ATOM 3877 N N . PHE B 1 62 ? -8.945 23.609 3.279 1 57.56 62 PHE B N 1
ATOM 3878 C CA . PHE B 1 62 ? -8.086 23.188 4.375 1 57.56 62 PHE B CA 1
ATOM 3879 C C . PHE B 1 62 ? -7.629 21.734 4.188 1 57.56 62 PHE B C 1
ATOM 3881 O O . PHE B 1 62 ? -8.453 20.844 3.98 1 57.56 62 PHE B O 1
ATOM 3888 N N . ASP B 1 63 ? -6.363 21.438 3.754 1 70 63 ASP B N 1
ATOM 3889 C CA . ASP B 1 63 ? -5.809 20.094 3.613 1 70 63 ASP B CA 1
ATOM 3890 C C . ASP B 1 63 ? -5.051 19.688 4.875 1 70 63 ASP B C 1
ATOM 3892 O O . ASP B 1 63 ? -4.008 20.266 5.195 1 70 63 ASP B O 1
ATOM 3896 N N . TYR B 1 64 ? -5.77 18.891 5.715 1 77.5 64 TYR B N 1
ATOM 3897 C CA . TYR B 1 64 ? -5.156 18.453 6.957 1 77.5 64 TYR B CA 1
ATOM 3898 C C . TYR B 1 64 ? -4.336 17.188 6.742 1 77.5 64 TYR B C 1
ATOM 3900 O O . TYR B 1 64 ? -3.859 16.578 7.703 1 77.5 64 TYR B O 1
ATOM 3908 N N . GLU B 1 65 ? -4.145 16.844 5.469 1 86.25 65 GLU B N 1
ATOM 3909 C CA . GLU B 1 65 ? -3.369 15.648 5.164 1 86.25 65 GLU B CA 1
ATOM 3910 C C . GLU B 1 65 ? -1.903 15.828 5.547 1 86.25 65 GLU B C 1
ATOM 3912 O O . GLU B 1 65 ? -1.153 14.852 5.621 1 86.25 65 GLU B O 1
ATOM 3917 N N . THR B 1 66 ? -1.519 17.062 5.855 1 83.75 66 THR B N 1
ATOM 3918 C CA . THR B 1 66 ? -0.116 17.344 6.145 1 83.75 66 THR B CA 1
ATOM 3919 C C . THR B 1 66 ? 0.085 17.625 7.629 1 83.75 66 THR B C 1
ATOM 3921 O O . THR B 1 66 ? 1.201 17.922 8.062 1 83.75 66 THR B O 1
ATOM 3924 N N . ALA B 1 67 ? -0.973 17.531 8.398 1 85.94 67 ALA B N 1
ATOM 3925 C CA . ALA B 1 67 ? -0.818 17.812 9.82 1 85.94 67 ALA B CA 1
ATOM 3926 C C . ALA B 1 67 ? 0.173 16.844 10.469 1 85.94 67 ALA B C 1
ATOM 3928 O O . ALA B 1 67 ? 0.051 15.625 10.32 1 85.94 67 ALA B O 1
ATOM 3929 N N . GLY B 1 68 ? 1.14 17.484 11.258 1 90.19 68 GLY B N 1
ATOM 3930 C CA . GLY B 1 68 ? 2.219 16.656 11.773 1 90.19 68 GLY B CA 1
ATOM 3931 C C . GLY B 1 68 ? 2.379 16.75 13.281 1 90.19 68 GLY B C 1
ATOM 3932 O O . GLY B 1 68 ? 3.244 16.094 13.867 1 90.19 68 GLY B O 1
ATOM 3933 N N . TYR B 1 69 ? 1.554 17.609 13.977 1 94.62 69 TYR B N 1
ATOM 3934 C CA . TYR B 1 69 ? 1.618 17.766 15.422 1 94.62 69 TYR B CA 1
ATOM 3935 C C . TYR B 1 69 ? 0.222 17.781 16.031 1 94.62 69 TYR B C 1
ATOM 3937 O O . TYR B 1 69 ? -0.72 18.312 15.445 1 94.62 69 TYR B O 1
ATOM 3945 N N . VAL B 1 70 ? 0.171 17.203 17.234 1 96.31 70 VAL B N 1
ATOM 3946 C CA . VAL B 1 70 ? -1.084 17.219 17.984 1 96.31 70 VAL B CA 1
ATOM 3947 C C . VAL B 1 70 ? -0.815 17.594 19.438 1 96.31 70 VAL B C 1
ATOM 3949 O O . VAL B 1 70 ? 0.3 17.406 19.938 1 96.31 70 VAL B O 1
ATOM 3952 N N . GLY B 1 71 ? -1.785 18.156 20.016 1 97.44 71 GLY B N 1
ATOM 3953 C CA . GLY B 1 71 ? -1.809 18.422 21.453 1 97.44 71 GLY B CA 1
ATOM 3954 C C . GLY B 1 71 ? -2.994 17.781 22.156 1 97.44 71 GLY B C 1
ATOM 3955 O O . GLY B 1 71 ? -3.988 17.438 21.516 1 97.44 71 GLY B O 1
ATOM 3956 N N . LYS B 1 72 ? -2.834 17.656 23.453 1 98.25 72 LYS B N 1
ATOM 3957 C CA . LYS B 1 72 ? -3.924 17.094 24.234 1 98.25 72 LYS B CA 1
ATOM 3958 C C . LYS B 1 72 ? -4.844 18.188 24.781 1 98.25 72 LYS B C 1
ATOM 3960 O O . LYS B 1 72 ? -4.395 19.297 25.078 1 98.25 72 LYS B O 1
ATOM 3965 N N . ILE B 1 73 ? -6.109 17.812 24.828 1 98.81 73 ILE B N 1
ATOM 3966 C CA . ILE B 1 73 ? -7.125 18.609 25.5 1 98.81 73 ILE B CA 1
ATOM 3967 C C . ILE B 1 73 ? -8.047 17.703 26.297 1 98.81 73 ILE B C 1
ATOM 3969 O O . ILE B 1 73 ? -8.039 16.484 26.125 1 98.81 73 ILE B O 1
ATOM 3973 N N . THR B 1 74 ? -8.766 18.281 27.172 1 98.88 74 THR B N 1
ATOM 3974 C CA . THR B 1 74 ? -9.812 17.531 27.844 1 98.88 74 THR B CA 1
ATOM 3975 C C . THR B 1 74 ? -11.133 18.281 27.812 1 98.88 74 THR B C 1
ATOM 3977 O O . THR B 1 74 ? -11.148 19.516 27.734 1 98.88 74 THR B O 1
ATOM 3980 N N . VAL B 1 75 ? -12.203 17.547 27.859 1 98.81 75 VAL B N 1
ATOM 3981 C CA . VAL B 1 75 ? -13.547 18.125 27.812 1 98.81 75 VAL B CA 1
ATOM 3982 C C . VAL B 1 75 ? -14.43 17.469 28.859 1 98.81 75 VAL B C 1
ATOM 3984 O O . VAL B 1 75 ? -14.391 16.25 29.047 1 98.81 75 VAL B O 1
ATOM 3987 N N . GLY B 1 76 ? -15.156 18.375 29.625 1 98.75 76 GLY B N 1
ATOM 3988 C CA . GLY B 1 76 ? -16.172 17.859 30.516 1 98.75 76 GLY B CA 1
ATOM 3989 C C . GLY B 1 76 ? -15.68 17.672 31.938 1 98.75 76 GLY B C 1
ATOM 3990 O O . GLY B 1 76 ? -14.5 17.891 32.219 1 98.75 76 GLY B O 1
ATOM 3991 N N . THR B 1 77 ? -16.703 17.359 32.75 1 98.25 77 THR B N 1
ATOM 3992 C CA . THR B 1 77 ? -16.469 17.016 34.156 1 98.25 77 THR B CA 1
ATOM 3993 C C . THR B 1 77 ? -17.203 15.719 34.5 1 98.25 77 THR B C 1
ATOM 3995 O O . THR B 1 77 ? -18.438 15.711 34.594 1 98.25 77 THR B O 1
ATOM 3998 N N . PRO B 1 78 ? -16.484 14.664 34.875 1 98 78 PRO B N 1
ATOM 3999 C CA . PRO B 1 78 ? -15.023 14.586 34.844 1 98 78 PRO B CA 1
ATOM 4000 C C . PRO B 1 78 ? -14.438 14.734 33.438 1 98 78 PRO B C 1
ATOM 4002 O O . PRO B 1 78 ? -15.172 14.672 32.469 1 98 78 PRO B O 1
ATOM 4005 N N . GLN B 1 79 ? -13.18 14.961 33.375 1 98.19 79 GLN B N 1
ATOM 4006 C CA . GLN B 1 79 ? -12.516 15.273 32.125 1 98.19 79 GLN B CA 1
ATOM 4007 C C . GLN B 1 79 ? -12.383 14.039 31.234 1 98.19 79 GLN B C 1
ATOM 4009 O O . GLN B 1 79 ? -12.102 12.945 31.734 1 98.19 79 GLN B O 1
ATOM 4014 N N . GLN B 1 80 ? -12.609 14.172 29.938 1 98.69 80 GLN B N 1
ATOM 4015 C CA . GLN B 1 80 ? -12.344 13.211 28.875 1 98.69 80 GLN B CA 1
ATOM 4016 C C . GLN B 1 80 ? -11.266 13.719 27.922 1 98.69 80 GLN B C 1
ATOM 4018 O O . GLN B 1 80 ? -11.344 14.852 27.438 1 98.69 80 GLN B O 1
ATOM 4023 N N . GLU B 1 81 ? -10.289 12.914 27.625 1 98.5 81 GLU B N 1
ATOM 4024 C CA . GLU B 1 81 ? -9.086 13.391 26.969 1 98.5 81 GLU B CA 1
ATOM 4025 C C . GLU B 1 81 ? -9.148 13.133 25.453 1 98.5 81 GLU B C 1
ATOM 4027 O O . GLU B 1 81 ? -9.617 12.078 25.031 1 98.5 81 GLU B O 1
ATOM 4032 N N . PHE B 1 82 ? -8.578 14.062 24.703 1 98.19 82 PHE B N 1
ATOM 4033 C CA . PHE B 1 82 ? -8.547 13.992 23.25 1 98.19 82 PHE B CA 1
ATOM 4034 C C . PHE B 1 82 ? -7.211 14.484 22.703 1 98.19 82 PHE B C 1
ATOM 4036 O O . PHE B 1 82 ? -6.59 15.375 23.297 1 98.19 82 PHE B O 1
ATOM 4043 N N . ARG B 1 83 ? -6.766 13.969 21.562 1 96.5 83 ARG B N 1
ATOM 4044 C CA . ARG B 1 83 ? -5.629 14.445 20.781 1 96.5 83 ARG B CA 1
ATOM 4045 C C . ARG B 1 83 ? -6.102 15.227 19.562 1 96.5 83 ARG B C 1
ATOM 4047 O O . ARG B 1 83 ? -6.699 14.656 18.641 1 96.5 83 ARG B O 1
ATOM 4054 N N . VAL B 1 84 ? -5.738 16.469 19.516 1 97.19 84 VAL B N 1
ATOM 4055 C CA . VAL B 1 84 ? -6.324 17.312 18.469 1 97.19 84 VAL B CA 1
ATOM 4056 C C . VAL B 1 84 ? -5.227 18.109 17.766 1 97.19 84 VAL B C 1
ATOM 4058 O O . VAL B 1 84 ? -4.148 18.312 18.328 1 97.19 84 VAL B O 1
ATOM 4061 N N . VAL B 1 85 ? -5.504 18.531 16.547 1 95.81 85 VAL B N 1
ATOM 4062 C CA . VAL B 1 85 ? -4.641 19.469 15.844 1 95.81 85 VAL B CA 1
ATOM 4063 C C . VAL B 1 85 ? -4.844 20.875 16.406 1 95.81 85 VAL B C 1
ATOM 4065 O O . VAL B 1 85 ? -5.957 21.406 16.391 1 95.81 85 VAL B O 1
ATOM 4068 N N . MET B 1 86 ? -3.801 21.453 16.984 1 97.19 86 MET B N 1
ATOM 4069 C CA . MET B 1 86 ? -3.832 22.859 17.375 1 97.19 86 MET B CA 1
ATOM 4070 C C . MET B 1 86 ? -3.586 23.766 16.172 1 97.19 86 MET B C 1
ATOM 4072 O O . MET B 1 86 ? -2.445 23.938 15.75 1 97.19 86 MET B O 1
ATOM 4076 N N . ASP B 1 87 ? -4.633 24.375 15.711 1 95.62 87 ASP B N 1
ATOM 4077 C CA . ASP B 1 87 ? -4.594 24.953 14.367 1 95.62 87 ASP B CA 1
ATOM 4078 C C . ASP B 1 87 ? -4.699 26.484 14.43 1 95.62 87 ASP B C 1
ATOM 4080 O O . ASP B 1 87 ? -5.762 27.016 14.742 1 95.62 87 ASP B O 1
ATOM 4084 N N . THR B 1 88 ? -3.643 27.141 13.992 1 96.06 88 THR B N 1
ATOM 4085 C CA . THR B 1 88 ? -3.66 28.609 13.953 1 96.06 88 THR B CA 1
ATOM 4086 C C . THR B 1 88 ? -4.262 29.109 12.641 1 96.06 88 THR B C 1
ATOM 4088 O O . THR B 1 88 ? -4.59 30.281 12.516 1 96.06 88 THR B O 1
ATOM 4091 N N . GLY B 1 89 ? -4.438 28.234 11.688 1 91.69 89 GLY B N 1
ATOM 4092 C CA . GLY B 1 89 ? -4.992 28.625 10.398 1 91.69 89 GLY B CA 1
ATOM 4093 C C . GLY B 1 89 ? -6.508 28.562 10.359 1 91.69 89 GLY B C 1
ATOM 4094 O O . GLY B 1 89 ? -7.129 29.031 9.398 1 91.69 89 GLY B O 1
ATOM 4095 N N . SER B 1 90 ? -7.094 27.984 11.344 1 91.44 90 SER B N 1
ATOM 4096 C CA . SER B 1 90 ? -8.547 27.891 11.445 1 91.44 90 SER B CA 1
ATOM 4097 C C . SER B 1 90 ? -9.031 28.25 12.844 1 91.44 90 SER B C 1
ATOM 4099 O O . SER B 1 90 ? -8.227 28.438 13.758 1 91.44 90 SER B O 1
ATOM 4101 N N . SER B 1 91 ? -10.43 28.312 12.945 1 95 91 SER B N 1
ATOM 4102 C CA . SER B 1 91 ? -10.93 28.859 14.195 1 95 91 SER B CA 1
ATOM 4103 C C . SER B 1 91 ? -11.867 27.875 14.898 1 95 91 SER B C 1
ATOM 4105 O O . SER B 1 91 ? -12.125 28 16.094 1 95 91 SER B O 1
ATOM 4107 N N . ASN B 1 92 ? -12.375 26.938 14.164 1 95.12 92 ASN B N 1
ATOM 4108 C CA . ASN B 1 92 ? -13.422 26.094 14.75 1 95.12 92 ASN B CA 1
ATOM 4109 C C . ASN B 1 92 ? -12.836 24.938 15.547 1 95.12 92 ASN B C 1
ATOM 4111 O O . ASN B 1 92 ? -11.758 24.438 15.211 1 95.12 92 ASN B O 1
ATOM 4115 N N . PHE B 1 93 ? -13.641 24.578 16.594 1 97.5 93 PHE B N 1
ATOM 4116 C CA . PHE B 1 93 ? -13.328 23.453 17.469 1 97.5 93 PHE B CA 1
ATOM 4117 C C . PHE B 1 93 ? -14.383 22.359 17.344 1 97.5 93 PHE B C 1
ATOM 4119 O O . PHE B 1 93 ? -15.578 22.641 17.422 1 97.5 93 PHE B O 1
ATOM 4126 N N . TRP B 1 94 ? -13.898 21.141 17.141 1 95.75 94 TRP B N 1
ATOM 4127 C CA . TRP B 1 94 ? -14.836 20.016 17.156 1 95.75 94 TRP B CA 1
ATOM 4128 C C . TRP B 1 94 ? -14.133 18.719 17.531 1 95.75 94 TRP B C 1
ATOM 4130 O O . TRP B 1 94 ? -12.93 18.578 17.312 1 95.75 94 TRP B O 1
ATOM 4140 N N . ILE B 1 95 ? -14.836 17.781 18.172 1 96.31 95 ILE B N 1
ATOM 4141 C CA . ILE B 1 95 ? -14.43 16.422 18.516 1 96.31 95 ILE B CA 1
ATOM 4142 C C . ILE B 1 95 ? -15.57 15.453 18.219 1 96.31 95 ILE B C 1
ATOM 4144 O O . ILE B 1 95 ? -16.719 15.859 18.078 1 96.31 95 ILE B O 1
ATOM 4148 N N . PRO B 1 96 ? -15.242 14.211 18.141 1 92.88 96 PRO B N 1
ATOM 4149 C CA . PRO B 1 96 ? -16.297 13.234 17.828 1 92.88 96 PRO B CA 1
ATOM 4150 C C . PRO B 1 96 ? -17.266 13.047 18.984 1 92.88 96 PRO B C 1
ATOM 4152 O O . PRO B 1 96 ? -16.859 13.016 20.156 1 92.88 96 PRO B O 1
ATOM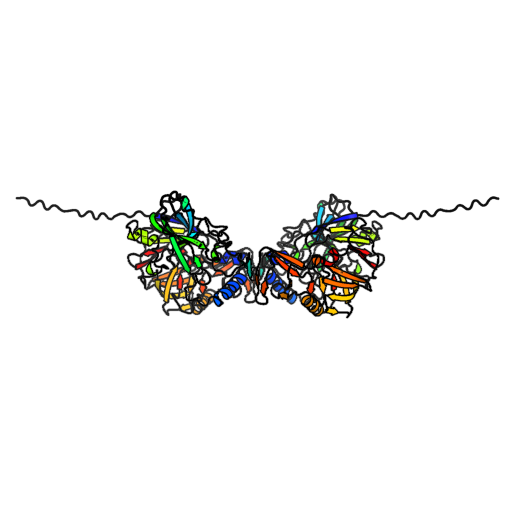 4155 N N . ASP B 1 97 ? -18.516 12.945 18.578 1 92.31 97 ASP B N 1
ATOM 4156 C CA . ASP B 1 97 ? -19.562 12.562 19.516 1 92.31 97 ASP B CA 1
ATOM 4157 C C . ASP B 1 97 ? -19.531 11.055 19.781 1 92.31 97 ASP B C 1
ATOM 4159 O O . ASP B 1 97 ? -19.094 10.281 18.938 1 92.31 97 ASP B O 1
ATOM 4163 N N . SER B 1 98 ? -20 10.641 20.969 1 91.06 98 SER B N 1
ATOM 4164 C CA . SER B 1 98 ? -20.078 9.227 21.312 1 91.06 98 SER B CA 1
ATOM 4165 C C . SER B 1 98 ? -20.891 8.445 20.281 1 91.06 98 SER B C 1
ATOM 4167 O O . SER B 1 98 ? -20.719 7.234 20.141 1 91.06 98 SER B O 1
ATOM 4169 N N . THR B 1 99 ? -21.688 9.109 19.562 1 83.44 99 THR B N 1
ATOM 4170 C CA . THR B 1 99 ? -22.547 8.453 18.594 1 83.44 99 THR B CA 1
ATOM 4171 C C . THR B 1 99 ? -21.906 8.445 17.203 1 83.44 99 THR B C 1
ATOM 4173 O O . THR B 1 99 ? -22.5 7.945 16.234 1 83.44 99 THR B O 1
ATOM 4176 N N . CYS B 1 100 ? -20.766 8.984 17.125 1 83 100 CYS B N 1
ATOM 4177 C CA . CYS B 1 100 ? -20.094 9.039 15.836 1 83 100 CYS B CA 1
ATOM 4178 C C . CYS B 1 100 ? -19.938 7.645 15.242 1 83 100 CYS B C 1
ATOM 4180 O O . CYS B 1 100 ? -19.531 6.711 15.938 1 83 100 CYS B O 1
ATOM 4182 N N . GLY B 1 101 ? -20.156 7.492 13.898 1 71.94 101 GLY B N 1
ATOM 4183 C CA . GLY B 1 101 ? -20 6.234 13.188 1 71.94 101 GLY B CA 1
ATOM 4184 C C . GLY B 1 101 ? -21.203 5.324 13.305 1 71.94 101 GLY B C 1
ATOM 4185 O O . GLY B 1 101 ? -21.234 4.254 12.695 1 71.94 101 GLY B O 1
ATOM 4186 N N . MET B 1 102 ? -22.062 5.633 14.141 1 64.69 102 MET B N 1
ATOM 4187 C CA . MET B 1 102 ? -23.266 4.797 14.266 1 64.69 102 MET B CA 1
ATOM 4188 C C . MET B 1 102 ? -24.172 4.965 13.055 1 64.69 102 MET B C 1
ATOM 4190 O O . MET B 1 102 ? -24.172 6.012 12.406 1 64.69 102 MET B O 1
ATOM 4194 N N . GLU B 1 103 ? -24.625 3.852 12.453 1 54.88 103 GLU B N 1
ATOM 4195 C CA . GLU B 1 103 ? -25.297 3.533 11.188 1 54.88 103 GLU B CA 1
ATOM 4196 C C . GLU B 1 103 ? -26.203 4.672 10.742 1 54.88 103 GLU B C 1
ATOM 4198 O O . GLU B 1 103 ? -26.281 4.98 9.555 1 54.88 103 GLU B O 1
ATOM 4203 N N . TRP B 1 104 ? -27.047 5.246 11.477 1 46.5 104 TRP B N 1
ATOM 4204 C CA . TRP B 1 104 ? -28.172 6.055 11.008 1 46.5 104 TRP B CA 1
ATOM 4205 C C . TRP B 1 104 ? -27.703 7.461 10.633 1 46.5 104 TRP B C 1
ATOM 4207 O O . TRP B 1 104 ? -28.516 8.281 10.172 1 46.5 104 TRP B O 1
ATOM 4217 N N . LEU B 1 105 ? -26.422 7.781 10.758 1 48.69 105 LEU B N 1
ATOM 4218 C CA . LEU B 1 105 ? -26.047 9.18 10.586 1 48.69 105 LEU B CA 1
ATOM 4219 C C . LEU B 1 105 ? -25.188 9.367 9.344 1 48.69 105 LEU B C 1
ATOM 4221 O O . LEU B 1 105 ? -24.125 8.758 9.219 1 48.69 105 LEU B O 1
ATOM 4225 N N . SER B 1 106 ? -25.875 9.57 8.141 1 50.22 106 SER B N 1
ATOM 4226 C CA . SER B 1 106 ? -25.281 9.75 6.82 1 50.22 106 SER B CA 1
ATOM 4227 C C . SER B 1 106 ? -24.375 10.977 6.789 1 50.22 106 SER B C 1
ATOM 4229 O O . SER B 1 106 ? -24.734 12.039 7.285 1 50.22 106 SER B O 1
ATOM 4231 N N . CYS B 1 107 ? -23.016 10.883 6.688 1 59.44 107 CYS B N 1
ATOM 4232 C CA . CYS B 1 107 ? -22.156 12.039 6.469 1 59.44 107 CYS B CA 1
ATOM 4233 C C . CYS B 1 107 ? -22.422 12.664 5.105 1 59.44 107 CYS B C 1
ATOM 4235 O O . CYS B 1 107 ? -21.656 13.531 4.656 1 59.44 107 CYS B O 1
ATOM 4237 N N . GLY B 1 108 ? -23.625 12.477 4.621 1 52 108 GLY B N 1
ATOM 4238 C CA . GLY B 1 108 ? -23.984 13.086 3.35 1 52 108 GLY B CA 1
ATOM 4239 C C . GLY B 1 108 ? -23.172 12.547 2.184 1 52 108 GLY B C 1
ATOM 4240 O O . GLY B 1 108 ? -23.188 13.125 1.095 1 52 108 GLY B O 1
ATOM 4241 N N . ARG B 1 109 ? -22.281 11.766 2.484 1 50.69 109 ARG B N 1
ATOM 4242 C CA . ARG B 1 109 ? -21.578 11.242 1.321 1 50.69 109 ARG B CA 1
ATOM 4243 C C . ARG B 1 109 ? -22.406 10.18 0.606 1 50.69 109 ARG B C 1
ATOM 4245 O O . ARG B 1 109 ? -23.156 9.438 1.243 1 50.69 109 ARG B O 1
ATOM 4252 N N . PRO B 1 110 ? -22.875 10.484 -0.615 1 44.03 110 PRO B N 1
ATOM 4253 C CA . PRO B 1 110 ? -23.625 9.461 -1.34 1 44.03 110 PRO B CA 1
ATOM 4254 C C . PRO B 1 110 ? -23.047 8.062 -1.17 1 44.03 110 PRO B C 1
ATOM 4256 O O . PRO B 1 110 ? -23.031 7.273 -2.119 1 44.03 110 PRO B O 1
ATOM 4259 N N . VAL B 1 111 ? -22.578 7.754 -0.068 1 45.38 111 VAL B N 1
ATOM 4260 C CA . VAL B 1 111 ? -21.969 6.43 -0.176 1 45.38 111 VAL B CA 1
ATOM 4261 C C . VAL B 1 111 ? -22.953 5.371 0.33 1 45.38 111 VAL B C 1
ATOM 4263 O O . VAL B 1 111 ? -23.312 5.371 1.507 1 45.38 111 VAL B O 1
ATOM 4266 N N . SER B 1 112 ? -23.922 5.043 -0.352 1 43.75 112 SER B N 1
ATOM 4267 C CA . SER B 1 112 ? -24.922 4.055 0.056 1 43.75 112 SER B CA 1
ATOM 4268 C C . SER B 1 112 ? -24.266 2.719 0.393 1 43.75 112 SER B C 1
ATOM 4270 O O . SER B 1 112 ? -24.922 1.811 0.902 1 43.75 112 SER B O 1
ATOM 4272 N N . GLY B 1 113 ? -22.953 2.477 0.284 1 50.56 113 GLY B N 1
ATOM 4273 C CA . GLY B 1 113 ? -22.453 1.124 0.484 1 50.56 113 GLY B CA 1
ATOM 4274 C C . GLY B 1 113 ? -21.25 1.059 1.402 1 50.56 113 GLY B C 1
ATOM 4275 O O . GLY B 1 113 ? -20.875 2.062 2.008 1 50.56 113 GLY B O 1
ATOM 4276 N N . ASP B 1 114 ? -20.734 -0.152 1.815 1 61.09 114 ASP B N 1
ATOM 4277 C CA . ASP B 1 114 ? -19.75 -0.401 2.863 1 61.09 114 ASP B CA 1
ATOM 4278 C C . ASP B 1 114 ? -18.453 0.342 2.58 1 61.09 114 ASP B C 1
ATOM 4280 O O . ASP B 1 114 ? -17.953 1.091 3.428 1 61.09 114 ASP B O 1
ATOM 4284 N N . ALA B 1 115 ? -17.766 -0.012 1.387 1 70.81 115 ALA B N 1
ATOM 4285 C CA . ALA B 1 115 ? -16.562 0.753 1.073 1 70.81 115 ALA B CA 1
ATOM 4286 C C . ALA B 1 115 ? -16.562 1.199 -0.386 1 70.81 115 ALA B C 1
ATOM 4288 O O . ALA B 1 115 ? -17.094 0.508 -1.254 1 70.81 115 ALA B O 1
ATOM 4289 N N . THR B 1 116 ? -16.25 2.426 -0.648 1 76.19 116 THR B N 1
ATOM 4290 C CA . THR B 1 116 ? -15.938 2.934 -1.98 1 76.19 116 THR B CA 1
ATOM 4291 C C . THR B 1 116 ? -14.43 2.998 -2.199 1 76.19 116 THR B C 1
ATOM 4293 O O . THR B 1 116 ? -13.703 3.557 -1.375 1 76.19 116 THR B O 1
ATOM 4296 N N . CYS B 1 117 ? -14.078 2.367 -3.287 1 79.62 117 CYS B N 1
ATOM 4297 C CA . CYS B 1 117 ? -12.648 2.297 -3.531 1 79.62 117 CYS B CA 1
ATOM 4298 C C . CYS B 1 117 ? -12.289 2.914 -4.879 1 79.62 117 CYS B C 1
ATOM 4300 O O . CYS B 1 117 ? -13.016 2.734 -5.859 1 79.62 117 CYS B O 1
ATOM 4302 N N . TYR B 1 118 ? -11.328 3.705 -4.914 1 83.31 118 TYR B N 1
ATOM 4303 C CA . TYR B 1 118 ? -10.625 4.094 -6.133 1 83.31 118 TYR B CA 1
ATOM 4304 C C . TYR B 1 118 ? -9.25 3.439 -6.207 1 83.31 118 TYR B C 1
ATOM 4306 O O . TYR B 1 118 ? -8.336 3.834 -5.484 1 83.31 118 TYR B O 1
ATOM 4314 N N . GLY B 1 119 ? -9.133 2.494 -7.07 1 83.38 119 GLY B N 1
ATOM 4315 C CA . GLY B 1 119 ? -7.918 1.703 -7.047 1 83.38 119 GLY B CA 1
ATOM 4316 C C . GLY B 1 119 ? -7.664 1.039 -5.707 1 83.38 119 GLY B C 1
ATOM 4317 O O . GLY B 1 119 ? -8.531 0.336 -5.184 1 83.38 119 GLY B O 1
ATOM 4318 N N . SER B 1 120 ? -6.422 1.388 -5.176 1 85.44 120 SER B N 1
ATOM 4319 C CA . SER B 1 120 ? -6.027 0.76 -3.92 1 85.44 120 SER B CA 1
ATOM 4320 C C . SER B 1 120 ? -6.527 1.563 -2.723 1 85.44 120 SER B C 1
ATOM 4322 O O . SER B 1 120 ? -6.457 1.1 -1.583 1 85.44 120 SER B O 1
ATOM 4324 N N . TYR B 1 121 ? -6.984 2.75 -2.957 1 85.44 121 TYR B N 1
ATOM 4325 C CA . TYR B 1 121 ? -7.504 3.568 -1.866 1 85.44 121 TYR B CA 1
ATOM 4326 C C . TYR B 1 121 ? -8.992 3.322 -1.659 1 85.44 121 TYR B C 1
ATOM 4328 O O . TYR B 1 121 ? -9.781 3.43 -2.6 1 85.44 121 TYR B O 1
ATOM 4336 N N . CYS B 1 122 ? -9.289 2.986 -0.357 1 78.56 122 CYS B N 1
ATOM 4337 C CA . CYS B 1 122 ? -10.68 2.693 -0.038 1 78.56 122 CYS B CA 1
ATOM 4338 C C . CYS B 1 122 ? -11.148 3.5 1.168 1 78.56 122 CYS B C 1
ATOM 4340 O O . CYS B 1 122 ? -10.398 3.668 2.133 1 78.56 122 CYS B O 1
ATOM 4342 N N . VAL B 1 123 ? -12.289 3.996 1.015 1 73.44 123 VAL B N 1
ATOM 4343 C CA . VAL B 1 123 ? -12.93 4.664 2.141 1 73.44 123 VAL B CA 1
ATOM 4344 C C . VAL B 1 123 ? -14.18 3.891 2.561 1 73.44 123 VAL B C 1
ATOM 4346 O O . VAL B 1 123 ? -14.922 3.393 1.712 1 73.44 123 VAL B O 1
ATOM 4349 N N . PRO B 1 124 ? -14.172 3.396 3.674 1 61.56 124 PRO B N 1
ATOM 4350 C CA . PRO B 1 124 ? -15.391 2.699 4.102 1 61.56 124 PRO B CA 1
ATOM 4351 C C . PRO B 1 124 ? -16.656 3.473 3.766 1 61.56 124 PRO B C 1
ATOM 4353 O O . PRO B 1 124 ? -16.672 4.703 3.832 1 61.56 124 PRO B O 1
ATOM 4356 N N . GLY B 1 125 ? -17.625 2.686 2.803 1 52.44 125 GLY B N 1
ATOM 4357 C CA . GLY B 1 125 ? -18.953 3.146 2.459 1 52.44 125 GLY B CA 1
ATOM 4358 C C . GLY B 1 125 ? -20.031 2.6 3.379 1 52.44 125 GLY B C 1
ATOM 4359 O O . GLY B 1 125 ? -19.781 1.682 4.16 1 52.44 125 GLY B O 1
ATOM 4360 N N . GLY B 1 126 ? -21.141 3.115 3.951 1 46.62 126 GLY B N 1
ATOM 4361 C CA . GLY B 1 126 ? -22.406 2.764 4.582 1 46.62 126 GLY B CA 1
ATOM 4362 C C . GLY B 1 126 ? -23.297 3.963 4.832 1 46.62 126 GLY B C 1
ATOM 4363 O O . GLY B 1 126 ? -22.844 5.105 4.809 1 46.62 126 GLY B O 1
ATOM 4364 N N . PRO B 1 127 ? -24.516 3.488 4.555 1 41.56 127 PRO B N 1
ATOM 4365 C CA . PRO B 1 127 ? -25.375 4.648 4.805 1 41.56 127 PRO B CA 1
ATOM 4366 C C . PRO B 1 127 ? -24.766 5.633 5.801 1 41.56 127 PRO B C 1
ATOM 4368 O O . PRO B 1 127 ? -24.844 6.848 5.602 1 41.56 127 PRO B O 1
ATOM 4371 N N . ASN B 1 128 ? -24.797 5.152 7.039 1 40.31 128 ASN B N 1
ATOM 4372 C CA . ASN B 1 128 ? -24.531 5.965 8.219 1 40.31 128 ASN B CA 1
ATOM 4373 C C . ASN B 1 128 ? -23.078 5.852 8.656 1 40.31 128 ASN B C 1
ATOM 4375 O O . ASN B 1 128 ? -22.672 6.422 9.672 1 40.31 128 ASN B O 1
ATOM 4379 N N . THR B 1 129 ? -22.391 4.711 8.461 1 43.16 129 THR B N 1
ATOM 4380 C CA . THR B 1 129 ? -21.172 4.469 9.242 1 43.16 129 THR B CA 1
ATOM 4381 C C . THR B 1 129 ? -19.953 4.992 8.508 1 43.16 129 THR B C 1
ATOM 4383 O O . THR B 1 129 ? -19.734 4.691 7.332 1 43.16 129 THR B O 1
ATOM 4386 N N . THR B 1 130 ? -19.625 6.137 8.562 1 46.03 130 THR B N 1
ATOM 4387 C CA . THR B 1 130 ? -18.25 6.512 8.266 1 46.03 130 THR B CA 1
ATOM 4388 C C . THR B 1 130 ? -17.266 5.703 9.109 1 46.03 130 THR B C 1
ATOM 4390 O O . THR B 1 130 ? -17.469 5.539 10.312 1 46.03 130 THR B O 1
ATOM 4393 N N . ALA B 1 131 ? -16.594 4.66 8.664 1 49 131 ALA B N 1
ATOM 4394 C CA . ALA B 1 131 ? -15.422 4.125 9.344 1 49 131 ALA B CA 1
ATOM 4395 C C . ALA B 1 131 ? -14.664 5.23 10.07 1 49 131 ALA B C 1
ATOM 4397 O O . ALA B 1 131 ? -13.711 4.957 10.805 1 49 131 ALA B O 1
ATOM 4398 N N . SER B 1 132 ? -15.148 6.328 10.031 1 60.28 132 SER B N 1
ATOM 4399 C CA . SER B 1 132 ? -14.367 7.512 10.375 1 60.28 132 SER B CA 1
ATOM 4400 C C . SER B 1 132 ? -14.156 7.617 11.883 1 60.28 132 SER B C 1
ATOM 4402 O O . SER B 1 132 ? -13.219 8.273 12.336 1 60.28 132 SER B O 1
ATOM 4404 N N . CYS B 1 133 ? -14.875 6.684 12.625 1 74.44 133 CYS B N 1
ATOM 4405 C CA . CYS B 1 133 ? -14.711 6.992 14.039 1 74.44 133 CYS B CA 1
ATOM 4406 C C . CYS B 1 133 ? -14.219 5.77 14.812 1 74.44 133 CYS B C 1
ATOM 4408 O O . CYS B 1 133 ? -14.516 5.617 16 1 74.44 133 CYS B O 1
ATOM 4410 N N . THR B 1 134 ? -13.477 4.941 14.039 1 74.12 134 THR B N 1
ATOM 4411 C CA . THR B 1 134 ? -13.102 3.697 14.703 1 74.12 134 THR B CA 1
ATOM 4412 C C . THR B 1 134 ? -11.828 3.881 15.516 1 74.12 134 THR B C 1
ATOM 4414 O O . THR B 1 134 ? -11.594 3.154 16.484 1 74.12 134 THR B O 1
ATOM 4417 N N . THR B 1 135 ? -11.078 4.832 15.148 1 79.25 135 THR B N 1
ATOM 4418 C CA . THR B 1 135 ? -9.773 4.941 15.789 1 79.25 135 THR B CA 1
ATOM 4419 C C . THR B 1 135 ? -9.734 6.133 16.75 1 79.25 135 THR B C 1
ATOM 4421 O O . THR B 1 135 ? -8.766 6.301 17.5 1 79.25 135 THR B O 1
ATOM 4424 N N . GLN B 1 136 ? -10.82 6.895 16.75 1 89.06 136 GLN B N 1
ATOM 4425 C CA . GLN B 1 136 ? -10.805 8.141 17.516 1 89.06 136 GLN B CA 1
ATOM 4426 C C . GLN B 1 136 ? -11.453 7.953 18.891 1 89.06 136 GLN B C 1
ATOM 4428 O O . GLN B 1 136 ? -12.367 7.137 19.047 1 89.06 136 GLN B O 1
ATOM 4433 N N . ASN B 1 137 ? -10.938 8.695 19.859 1 93.12 137 ASN B N 1
ATOM 4434 C CA . ASN B 1 137 ? -11.703 8.891 21.094 1 93.12 137 ASN B CA 1
ATOM 4435 C C . ASN B 1 137 ? -12.977 9.695 20.844 1 93.12 137 ASN B C 1
ATOM 4437 O O . ASN B 1 137 ? -12.992 10.594 20 1 93.12 137 ASN B O 1
ATOM 4441 N N . LYS B 1 138 ? -14 9.305 21.656 1 93.62 138 LYS B N 1
ATOM 4442 C CA . LYS B 1 138 ? -15.297 9.953 21.484 1 93.62 138 LYS B CA 1
ATOM 4443 C C . LYS B 1 138 ? -15.773 10.602 22.766 1 93.62 138 LYS B C 1
ATOM 4445 O O . LYS B 1 138 ? -15.531 10.078 23.859 1 93.62 138 LYS B O 1
ATOM 4450 N N . PHE B 1 139 ? -16.469 11.703 22.625 1 97.44 139 PHE B N 1
ATOM 4451 C CA . PHE B 1 139 ? -16.953 12.453 23.781 1 97.44 139 PHE B CA 1
ATOM 4452 C C . PHE B 1 139 ? -18.344 11.961 24.203 1 97.44 139 PHE B C 1
ATOM 4454 O O . PHE B 1 139 ? -19.266 11.945 23.391 1 97.44 139 PHE B O 1
ATOM 4461 N N . ASP B 1 140 ? -18.391 11.594 25.422 1 97.38 140 ASP B N 1
ATOM 4462 C CA . ASP B 1 140 ? -19.672 11.195 26.016 1 97.38 140 ASP B CA 1
ATOM 4463 C C . ASP B 1 140 ? -20.203 12.273 26.938 1 97.38 140 ASP B C 1
ATOM 4465 O O . ASP B 1 140 ? -19.844 12.328 28.125 1 97.38 140 ASP B O 1
ATOM 4469 N N . SER B 1 141 ? -21.125 13.039 26.406 1 97.12 141 SER B N 1
ATOM 4470 C CA . SER B 1 141 ? -21.641 14.18 27.156 1 97.12 141 SER B CA 1
ATOM 4471 C C . SER B 1 141 ? -22.438 13.727 28.375 1 97.12 141 SER B C 1
ATOM 4473 O O . SER B 1 141 ? -22.594 14.477 29.344 1 97.12 141 SER B O 1
ATOM 4475 N N . SER B 1 142 ? -22.969 12.609 28.359 1 96.88 142 SER B N 1
ATOM 4476 C CA . SER B 1 142 ? -23.781 12.102 29.469 1 96.88 142 SER B CA 1
ATOM 4477 C C . SER B 1 142 ? -22.922 11.906 30.719 1 96.88 142 SER B C 1
ATOM 4479 O O . SER B 1 142 ? -23.453 11.828 31.828 1 96.88 142 SER B O 1
ATOM 4481 N N . LYS B 1 143 ? -21.688 11.797 30.531 1 98 143 LYS B N 1
ATOM 4482 C CA . LYS B 1 143 ? -20.781 11.562 31.656 1 98 143 LYS B CA 1
ATOM 4483 C C . LYS B 1 143 ? -20.312 12.875 32.25 1 98 143 LYS B C 1
ATOM 4485 O O . LYS B 1 143 ? -19.625 12.875 33.281 1 98 143 LYS B O 1
ATOM 4490 N N . SER B 1 144 ? -20.625 13.961 31.625 1 98.5 144 SER B N 1
ATOM 4491 C CA . SER B 1 144 ? -20.125 15.258 32.062 1 98.5 144 SER B CA 1
ATOM 4492 C C . SER B 1 144 ? -21.188 16.016 32.875 1 98.5 144 SER B C 1
ATOM 4494 O O . SER B 1 144 ? -22.25 16.328 32.344 1 98.5 144 SER B O 1
ATOM 4496 N N . THR B 1 145 ? -20.906 16.484 34.094 1 98.31 145 THR B N 1
ATOM 4497 C CA . THR B 1 145 ? -21.828 17.25 34.906 1 98.31 145 THR B CA 1
ATOM 4498 C C . THR B 1 145 ? -21.859 18.719 34.5 1 98.31 145 THR B C 1
ATOM 4500 O O . THR B 1 145 ? -22.781 19.453 34.844 1 98.31 145 THR B O 1
ATOM 4503 N N . SER B 1 146 ? -20.891 19.188 33.75 1 98.38 146 SER B N 1
ATOM 4504 C CA . SER B 1 146 ? -20.828 20.578 33.344 1 98.38 146 SER B CA 1
ATOM 4505 C C . SER B 1 146 ? -21.422 20.766 31.938 1 98.38 146 SER B C 1
ATOM 4507 O O . SER B 1 146 ? -21.453 21.891 31.422 1 98.38 146 SER B O 1
ATOM 4509 N N . TYR B 1 147 ? -21.891 19.672 31.422 1 98 147 TYR B N 1
ATOM 4510 C CA . TYR B 1 147 ? -22.453 19.734 30.078 1 98 147 TYR B CA 1
ATOM 4511 C C . TYR B 1 147 ? -23.812 20.406 30.078 1 98 147 TYR B C 1
ATOM 4513 O O . TYR B 1 147 ? -24.641 20.156 30.969 1 98 147 TYR B O 1
ATOM 4521 N N . VAL B 1 148 ? -24 21.328 29.141 1 97.06 148 VAL B N 1
ATOM 4522 C CA . VAL B 1 148 ? -25.297 21.953 28.875 1 97.06 148 VAL B CA 1
ATOM 4523 C C . VAL B 1 148 ? -25.688 21.734 27.422 1 97.06 148 VAL B C 1
ATOM 4525 O O . VAL B 1 148 ? -24.984 22.156 26.516 1 97.06 148 VAL B O 1
ATOM 4528 N N . LYS B 1 149 ? -26.828 21.109 27.266 1 92.31 149 LYS B N 1
ATOM 4529 C CA . LYS B 1 149 ? -27.328 20.859 25.906 1 92.31 149 LYS B CA 1
ATOM 4530 C C . LYS B 1 149 ? -27.75 22.156 25.219 1 92.31 149 LYS B C 1
ATOM 4532 O O . LYS B 1 149 ? -28.406 23 25.828 1 92.31 149 LYS B O 1
ATOM 4537 N N . PHE B 1 150 ? -27.203 22.375 24.125 1 84.75 150 PHE B N 1
ATOM 4538 C CA . PHE B 1 150 ? -27.641 23.484 23.297 1 84.75 150 PHE B CA 1
ATOM 4539 C C . PHE B 1 150 ? -28.578 23 22.188 1 84.75 150 PHE B C 1
ATOM 4541 O O . PHE B 1 150 ? -29.641 23.594 21.969 1 84.75 150 PHE B O 1
ATOM 4548 N N . GLY B 1 151 ? -28.234 21.859 21.562 1 77.12 151 GLY B N 1
ATOM 4549 C CA . GLY B 1 151 ? -29.125 21.109 20.688 1 77.12 151 GLY B CA 1
ATOM 4550 C C . GLY B 1 151 ? -29.062 21.578 19.25 1 77.12 151 GLY B C 1
ATOM 4551 O O . GLY B 1 151 ? -29.578 20.891 18.344 1 77.12 151 GLY B O 1
ATOM 4552 N N . ASN B 1 152 ? -28.484 22.734 18.906 1 87.81 152 ASN B N 1
ATOM 4553 C CA . ASN B 1 152 ? -28.375 23.172 17.516 1 87.81 152 ASN B CA 1
ATOM 4554 C C . ASN B 1 152 ? -27.375 22.312 16.75 1 87.81 152 ASN B C 1
ATOM 4556 O O . ASN B 1 152 ? -26.391 21.844 17.297 1 87.81 152 ASN B O 1
ATOM 4560 N N . SER B 1 153 ? -27.688 22.172 15.508 1 88.88 153 SER B N 1
ATOM 4561 C CA . SER B 1 153 ? -26.781 21.438 14.633 1 88.88 153 SER B CA 1
ATOM 4562 C C . SER B 1 153 ? -25.703 22.344 14.062 1 88.88 153 SER B C 1
ATOM 4564 O O . SER B 1 153 ? -25.844 23.562 14.062 1 88.88 153 SER B O 1
ATOM 4566 N N . PHE B 1 154 ? -24.609 21.734 13.703 1 90.12 154 PHE B N 1
ATOM 4567 C CA . PHE B 1 154 ? -23.562 22.469 13.008 1 90.12 154 PHE B CA 1
ATOM 4568 C C . PHE B 1 154 ? -23.109 21.719 11.758 1 90.12 154 PHE B C 1
ATOM 4570 O O . PHE B 1 154 ? -23.359 20.531 11.617 1 90.12 154 PHE B O 1
ATOM 4577 N N . ARG B 1 155 ? -22.484 22.469 10.82 1 85.5 155 ARG B N 1
ATOM 4578 C CA . ARG B 1 155 ? -21.797 21.953 9.648 1 85.5 155 ARG B CA 1
ATOM 4579 C C . ARG B 1 155 ? -20.594 22.828 9.289 1 85.5 155 ARG B C 1
ATOM 4581 O O . ARG B 1 155 ? -20.75 24 8.961 1 85.5 155 ARG B O 1
ATOM 4588 N N . PHE B 1 156 ? -19.469 22.266 9.492 1 86.56 156 PHE B N 1
ATOM 4589 C CA . PHE B 1 156 ? -18.25 22.938 9.062 1 86.56 156 PHE B CA 1
ATOM 4590 C C . PHE B 1 156 ? -17.75 22.375 7.734 1 86.56 156 PHE B C 1
ATOM 4592 O O . PHE B 1 156 ? -17.531 21.172 7.605 1 86.56 156 PHE B O 1
ATOM 4599 N N . ASP B 1 157 ? -17.484 23.141 6.809 1 77.81 157 ASP B N 1
ATOM 4600 C CA . ASP B 1 157 ? -17.141 22.734 5.453 1 77.81 157 ASP B CA 1
ATOM 4601 C C . ASP B 1 157 ? -15.641 22.766 5.23 1 77.81 157 ASP B C 1
ATOM 4603 O O . ASP B 1 157 ? -14.969 23.734 5.586 1 77.81 157 ASP B O 1
ATOM 4607 N N . TYR B 1 158 ? -15.156 21.656 4.707 1 75.56 158 TYR B N 1
ATOM 4608 C CA . TYR B 1 158 ? -13.742 21.562 4.363 1 75.56 158 TYR B CA 1
ATOM 4609 C C . TYR B 1 158 ? -13.555 21.281 2.877 1 75.56 158 TYR B C 1
ATOM 4611 O O . TYR B 1 158 ? -12.648 20.547 2.484 1 75.56 158 TYR B O 1
ATOM 4619 N N . GLY B 1 159 ? -14.445 21.766 2.1 1 66 159 GLY B N 1
ATOM 4620 C CA . GLY B 1 159 ? -14.406 21.531 0.663 1 66 159 GLY B CA 1
ATOM 4621 C C . GLY B 1 159 ? -15.203 20.328 0.225 1 66 159 GLY B C 1
ATOM 4622 O O . GLY B 1 159 ? -16.422 20.391 0.103 1 66 159 GLY B O 1
ATOM 4623 N N . VAL B 1 160 ? -14.359 19.109 0.075 1 58.16 160 VAL B N 1
ATOM 4624 C CA . VAL B 1 160 ? -14.984 17.906 -0.434 1 58.16 160 VAL B CA 1
ATOM 4625 C C . VAL B 1 160 ? -15.664 17.156 0.711 1 58.16 160 VAL B C 1
ATOM 4627 O O . VAL B 1 160 ? -16.5 16.281 0.479 1 58.16 160 VAL B O 1
ATOM 4630 N N . ASP B 1 161 ? -15.352 17.609 1.895 1 69.88 161 ASP B N 1
ATOM 4631 C CA . ASP B 1 161 ? -15.852 16.938 3.09 1 69.88 161 ASP B CA 1
ATOM 4632 C C . ASP B 1 161 ? -16.297 17.938 4.148 1 69.88 161 ASP B C 1
ATOM 4634 O O . ASP B 1 161 ? -16.188 19.156 3.936 1 69.88 161 ASP B O 1
ATOM 4638 N N . ASN B 1 162 ? -17.016 17.438 5.066 1 78.31 162 ASN B N 1
ATOM 4639 C CA . ASN B 1 162 ? -17.438 18.312 6.152 1 78.31 162 ASN B CA 1
ATOM 4640 C C . ASN B 1 162 ? -17.469 17.562 7.488 1 78.31 162 ASN B C 1
ATOM 4642 O O . ASN B 1 162 ? -17.438 16.344 7.52 1 78.31 162 ASN B O 1
ATOM 4646 N N . ALA B 1 163 ? -17.453 18.344 8.492 1 84.06 163 ALA B N 1
ATOM 4647 C CA . ALA B 1 163 ? -17.812 17.859 9.828 1 84.06 163 ALA B CA 1
ATOM 4648 C C . ALA B 1 163 ? -19.188 18.375 10.242 1 84.06 163 ALA B C 1
ATOM 4650 O O . ALA B 1 163 ? -19.516 19.547 10.023 1 84.06 163 ALA B O 1
ATOM 4651 N N . ASN B 1 164 ? -20.031 17.453 10.711 1 85.56 164 ASN B N 1
ATOM 4652 C CA . ASN B 1 164 ? -21.344 17.906 11.148 1 85.56 164 ASN B CA 1
ATOM 4653 C C . ASN B 1 164 ? -21.812 17.141 12.383 1 85.56 164 ASN B C 1
ATOM 4655 O O . ASN B 1 164 ? -21.297 16.062 12.688 1 85.56 164 ASN B O 1
ATOM 4659 N N . GLY B 1 165 ? -22.75 17.766 13.117 1 89.12 165 GLY B N 1
ATOM 4660 C CA . GLY B 1 165 ? -23.266 17.188 14.344 1 89.12 165 GLY B CA 1
ATOM 4661 C C . GLY B 1 165 ? -24.016 18.188 15.203 1 89.12 165 GLY B C 1
ATOM 4662 O O . GLY B 1 165 ? -24.812 18.984 14.688 1 89.12 165 GLY B O 1
ATOM 4663 N N . LEU B 1 166 ? -23.812 18 16.547 1 91.31 166 LEU B N 1
ATOM 4664 C CA . LEU B 1 166 ? -24.578 18.812 17.484 1 91.31 166 LEU B CA 1
ATOM 4665 C C . LEU B 1 166 ? -23.656 19.703 18.297 1 91.31 166 LEU B C 1
ATOM 4667 O O . LEU B 1 166 ? -22.5 19.359 18.547 1 91.31 166 LEU B O 1
ATOM 4671 N N . LEU B 1 167 ? -24.297 20.812 18.75 1 95.75 167 LEU B N 1
ATOM 4672 C CA . LEU B 1 167 ? -23.562 21.75 19.594 1 95.75 167 LEU B CA 1
ATOM 4673 C C . LEU B 1 167 ? -23.969 21.578 21.062 1 95.75 167 LEU B C 1
ATOM 4675 O O . LEU B 1 167 ? -25.141 21.312 21.359 1 95.75 167 LEU B O 1
ATOM 4679 N N . GLY B 1 168 ? -23.047 21.703 21.891 1 97.06 168 GLY B N 1
ATOM 4680 C CA . GLY B 1 168 ? -23.234 21.812 23.328 1 97.06 168 GLY B CA 1
ATOM 4681 C C . GLY B 1 168 ? -22.234 22.734 24 1 97.06 168 GLY B C 1
ATOM 4682 O O . GLY B 1 168 ? -21.406 23.359 23.312 1 97.06 168 GLY B O 1
ATOM 4683 N N . TYR B 1 169 ? -22.422 22.953 25.312 1 97.88 169 TYR B N 1
ATOM 4684 C CA . TYR B 1 169 ? -21.469 23.734 26.094 1 97.88 169 TYR B CA 1
ATOM 4685 C C . TYR B 1 169 ? -20.844 22.859 27.188 1 97.88 169 TYR B C 1
ATOM 4687 O O . TYR B 1 169 ? -21.516 22.047 27.797 1 97.88 169 TYR B O 1
ATOM 4695 N N . ASP B 1 170 ? -19.609 23.062 27.359 1 98.69 170 ASP B N 1
ATOM 4696 C CA . ASP B 1 170 ? -18.922 22.328 28.438 1 98.69 170 ASP B CA 1
ATOM 4697 C C . ASP B 1 170 ? -17.609 23.016 28.812 1 98.69 170 ASP B C 1
ATOM 4699 O O . ASP B 1 170 ? -17.25 24.031 28.234 1 98.69 170 ASP B O 1
ATOM 4703 N N . THR B 1 171 ? -17.031 22.516 29.875 1 98.81 171 THR B N 1
ATOM 4704 C CA . THR B 1 171 ? -15.688 22.969 30.234 1 98.81 171 THR B CA 1
ATOM 4705 C C . THR B 1 171 ? -14.641 22.328 29.312 1 98.81 171 THR B C 1
ATOM 4707 O O . THR B 1 171 ? -14.625 21.109 29.156 1 98.81 171 THR B O 1
ATOM 4710 N N . VAL B 1 172 ? -13.836 23.156 28.703 1 98.88 172 VAL B N 1
ATOM 4711 C CA . VAL B 1 172 ? -12.742 22.703 27.844 1 98.88 172 VAL B CA 1
ATOM 4712 C C . VAL B 1 172 ? -11.406 23.109 28.453 1 98.88 172 VAL B C 1
ATOM 4714 O O . VAL B 1 172 ? -11.258 24.234 28.953 1 98.88 172 VAL B O 1
ATOM 4717 N N . ARG B 1 173 ? -10.508 22.188 28.453 1 98.81 173 ARG B N 1
ATOM 4718 C CA . ARG B 1 173 ? -9.172 22.469 28.984 1 98.81 173 ARG B CA 1
ATOM 4719 C C . ARG B 1 173 ? -8.102 22.25 27.922 1 98.81 173 ARG B C 1
ATOM 4721 O O . ARG B 1 173 ? -8.148 21.25 27.188 1 98.81 173 ARG B O 1
ATOM 4728 N N . PHE B 1 174 ? -7.215 23.281 27.844 1 98.75 174 PHE B N 1
ATOM 4729 C CA . PHE B 1 174 ? -6.004 23.062 27.062 1 98.75 174 PHE B CA 1
ATOM 4730 C C . PHE B 1 174 ? -4.988 22.234 27.844 1 98.75 174 PHE B C 1
ATOM 4732 O O . PHE B 1 174 ? -4.559 22.656 28.922 1 98.75 174 PHE B O 1
ATOM 4739 N N . GLY B 1 175 ? -4.645 21.062 27.297 1 98.44 175 GLY B N 1
ATOM 4740 C CA . GLY B 1 175 ? -3.744 20.156 28 1 98.44 175 GLY B CA 1
ATOM 4741 C C . GLY B 1 175 ? -4.395 18.844 28.375 1 98.44 175 GLY B C 1
ATOM 4742 O O . GLY B 1 175 ? -5.617 18.766 28.516 1 98.44 175 GLY B O 1
ATOM 4743 N N . GLY B 1 176 ? -3.508 17.906 28.578 1 97.69 176 GLY B N 1
ATOM 4744 C CA . GLY B 1 176 ? -3.959 16.609 29.078 1 97.69 176 GLY B CA 1
ATOM 4745 C C . GLY B 1 176 ? -4.219 16.594 30.562 1 97.69 176 GLY B C 1
ATOM 4746 O O . GLY B 1 176 ? -3.971 17.594 31.25 1 97.69 176 GLY B O 1
ATOM 4747 N N . MET B 1 177 ? -4.633 15.445 31.016 1 96.69 177 MET B N 1
ATOM 4748 C CA . MET B 1 177 ? -5.07 15.297 32.406 1 96.69 177 MET B CA 1
ATOM 4749 C C . MET B 1 177 ? -3.912 15.539 33.375 1 96.69 177 MET B C 1
ATOM 4751 O O . MET B 1 177 ? -4.117 16.016 34.5 1 96.69 177 MET B O 1
ATOM 4755 N N . SER B 1 178 ? -2.736 15.289 32.906 1 95.75 178 SER B N 1
ATOM 4756 C CA . SER B 1 178 ? -1.575 15.398 33.781 1 95.75 178 SER B CA 1
ATOM 4757 C C . SER B 1 178 ? -0.898 16.75 33.656 1 95.75 178 SER B C 1
ATOM 4759 O O . SER B 1 178 ? 0.056 17.062 34.375 1 95.75 178 SER B O 1
ATOM 4761 N N . ASP B 1 179 ? -1.366 17.594 32.781 1 96.31 179 ASP B N 1
ATOM 4762 C CA . ASP B 1 179 ? -0.744 18.875 32.5 1 96.31 179 ASP B CA 1
ATOM 4763 C C . ASP B 1 179 ? -1.308 19.969 33.406 1 96.31 179 ASP B C 1
ATOM 4765 O O . ASP B 1 179 ? -2.34 19.781 34.062 1 96.31 179 ASP B O 1
ATOM 4769 N N . ASN B 1 180 ? -0.468 21.125 33.562 1 96 180 ASN B N 1
ATOM 4770 C CA . ASN B 1 180 ? -1.051 22.359 34.094 1 96 180 ASN B CA 1
ATOM 4771 C C . ASN B 1 180 ? -1.979 23 33.062 1 96 180 ASN B C 1
ATOM 4773 O O . ASN B 1 180 ? -1.538 23.797 32.219 1 96 180 ASN B O 1
ATOM 4777 N N . GLN B 1 181 ? -3.236 22.797 33.25 1 98.06 181 GLN B N 1
ATOM 4778 C CA . GLN B 1 181 ? -4.199 23.031 32.188 1 98.06 181 GLN B CA 1
ATOM 4779 C C . GLN B 1 181 ? -4.727 24.469 32.219 1 98.06 181 GLN B C 1
ATOM 4781 O O . GLN B 1 181 ? -4.91 25.031 33.312 1 98.06 181 GLN B O 1
ATOM 4786 N N . LEU B 1 182 ? -4.941 25.062 31.078 1 98.44 182 LEU B N 1
ATOM 4787 C CA . LEU B 1 182 ? -5.801 26.234 30.938 1 98.44 182 LEU B CA 1
ATOM 4788 C C . LEU B 1 182 ? -7.27 25.828 30.891 1 98.44 182 LEU B C 1
ATOM 4790 O O . LEU B 1 182 ? -7.727 25.234 29.906 1 98.44 182 LEU B O 1
ATOM 4794 N N . VAL B 1 183 ? -8.016 26.141 31.906 1 98.31 183 VAL B N 1
ATOM 4795 C CA . VAL B 1 183 ? -9.398 25.703 32.094 1 98.31 183 VAL B CA 1
ATOM 4796 C C . VAL B 1 183 ? -10.344 26.797 31.594 1 98.31 183 VAL B C 1
ATOM 4798 O O . VAL B 1 183 ? -10.305 27.922 32.094 1 98.31 183 VAL B O 1
ATOM 4801 N N . VAL B 1 184 ? -11.203 26.484 30.688 1 98.69 184 VAL B N 1
ATOM 4802 C CA . VAL B 1 184 ? -12.148 27.453 30.125 1 98.69 184 VAL B CA 1
ATOM 4803 C C . VAL B 1 184 ? -13.57 26.922 30.25 1 98.69 184 VAL B C 1
ATOM 4805 O O . VAL B 1 184 ? -14.008 26.078 29.469 1 98.69 184 VAL B O 1
ATOM 4808 N N . PRO B 1 185 ? -14.359 27.422 31.125 1 98.12 185 PRO B N 1
ATOM 4809 C CA . PRO B 1 185 ? -15.75 26.984 31.266 1 98.12 185 PRO B CA 1
ATOM 4810 C C . PRO B 1 185 ? -16.656 27.531 30.172 1 98.12 185 PRO B C 1
ATOM 4812 O O . PRO B 1 185 ? -16.344 28.547 29.547 1 98.12 185 PRO B O 1
ATOM 4815 N N . GLY B 1 186 ? -17.719 26.859 29.906 1 97.12 186 GLY B N 1
ATOM 4816 C CA . GLY B 1 186 ? -18.797 27.359 29.062 1 97.12 186 GLY B CA 1
ATOM 4817 C C . GLY B 1 186 ? -18.391 27.469 27.609 1 97.12 186 GLY B C 1
ATOM 4818 O O . GLY B 1 186 ? -18.828 28.391 26.906 1 97.12 186 GLY B O 1
ATOM 4819 N N . VAL B 1 187 ? -17.531 26.625 27.156 1 98.19 187 VAL B N 1
ATOM 4820 C CA . VAL B 1 187 ? -17.078 26.625 25.766 1 98.19 187 VAL B CA 1
ATOM 4821 C C . VAL B 1 187 ? -18.078 25.859 24.891 1 98.19 187 VAL B C 1
ATOM 4823 O O . VAL B 1 187 ? -18.594 24.828 25.297 1 98.19 187 VAL B O 1
ATOM 4826 N N . THR B 1 188 ? -18.344 26.406 23.719 1 97.62 188 THR B N 1
ATOM 4827 C CA . THR B 1 188 ? -19.109 25.641 22.75 1 97.62 188 THR B CA 1
ATOM 4828 C C . THR B 1 188 ? -18.328 24.422 22.281 1 97.62 188 THR B C 1
ATOM 4830 O O . THR B 1 188 ? -17.203 24.547 21.797 1 97.62 188 THR B O 1
ATOM 4833 N N . VAL B 1 189 ? -18.922 23.281 22.438 1 98.06 189 VAL B N 1
ATOM 4834 C CA . VAL B 1 189 ? -18.344 22.031 21.969 1 98.06 189 VAL B CA 1
ATOM 4835 C C . VAL B 1 189 ? -19.141 21.516 20.781 1 98.06 189 VAL B C 1
ATOM 4837 O O . VAL B 1 189 ? -20.312 21.141 20.906 1 98.06 189 VAL B O 1
ATOM 4840 N N . ALA B 1 190 ? -18.516 21.562 19.609 1 96.69 190 ALA B N 1
ATOM 4841 C CA . ALA B 1 190 ? -19.109 20.938 18.438 1 96.69 190 ALA B CA 1
ATOM 4842 C C . ALA B 1 190 ? -18.859 19.422 18.438 1 96.69 190 ALA B C 1
ATOM 4844 O O . ALA B 1 190 ? -17.719 18.984 18.25 1 96.69 190 ALA B O 1
ATOM 4845 N N . GLN B 1 191 ? -19.875 18.688 18.609 1 94.44 191 GLN B N 1
ATOM 4846 C CA . GLN B 1 191 ? -19.797 17.234 18.672 1 94.44 191 GLN B CA 1
ATOM 4847 C C . GLN B 1 191 ? -20.141 16.609 17.312 1 94.44 191 GLN B C 1
ATOM 4849 O O . GLN B 1 191 ? -21.312 16.469 16.969 1 94.44 191 GLN B O 1
ATOM 4854 N N . ALA B 1 192 ? -19.094 16.125 16.703 1 90.06 192 ALA B N 1
ATOM 4855 C CA . ALA B 1 192 ? -19.25 15.641 15.336 1 90.06 192 ALA B CA 1
ATOM 4856 C C . ALA B 1 192 ? -19.797 14.219 15.32 1 90.06 192 ALA B C 1
ATOM 4858 O O . ALA B 1 192 ? -19.266 13.336 16.016 1 90.06 192 ALA B O 1
ATOM 4859 N N . VAL B 1 193 ? -20.781 13.992 14.539 1 83.62 193 VAL B N 1
ATOM 4860 C CA . VAL B 1 193 ? -21.297 12.648 14.297 1 83.62 193 VAL B CA 1
ATOM 4861 C C . VAL B 1 193 ? -20.734 12.102 12.992 1 83.62 193 VAL B C 1
ATOM 4863 O O . VAL B 1 193 ? -20.766 10.891 12.75 1 83.62 193 VAL B O 1
ATOM 4866 N N . CYS B 1 194 ? -20.25 13.078 12.188 1 78.62 194 CYS B N 1
ATOM 4867 C CA . CYS B 1 194 ? -19.531 12.797 10.953 1 78.62 194 CYS B CA 1
ATOM 4868 C C . CYS B 1 194 ? -18.344 13.742 10.781 1 78.62 194 CYS B C 1
ATOM 4870 O O . CYS B 1 194 ? -18.438 14.93 11.102 1 78.62 194 CYS B O 1
ATOM 4872 N N . PHE B 1 195 ? -17.25 13.18 10.328 1 79.38 195 PHE B N 1
ATOM 4873 C CA . PHE B 1 195 ? -16.141 14.086 10.055 1 79.38 195 PHE B CA 1
ATOM 4874 C C . PHE B 1 195 ? -15.414 13.688 8.773 1 79.38 195 PHE B C 1
ATOM 4876 O O . PHE B 1 195 ? -15.672 12.617 8.219 1 79.38 195 PHE B O 1
ATOM 4883 N N . PRO B 1 196 ? -14.516 14.562 8.312 1 75.12 196 PRO B N 1
ATOM 4884 C CA . PRO B 1 196 ? -13.898 14.352 7.004 1 75.12 196 PRO B CA 1
ATOM 4885 C C . PRO B 1 196 ? -13.031 13.086 6.957 1 75.12 196 PRO B C 1
ATOM 4887 O O . PRO B 1 196 ? -12.398 12.734 7.953 1 75.12 196 PRO B O 1
ATOM 4890 N N . THR B 1 197 ? -12.805 12.5 5.707 1 69.12 197 THR B N 1
ATOM 4891 C CA . THR B 1 197 ? -12.133 11.227 5.461 1 69.12 197 THR B CA 1
ATOM 4892 C C . THR B 1 197 ? -10.641 11.336 5.77 1 69.12 197 THR B C 1
ATOM 4894 O O . THR B 1 197 ? -10 10.344 6.117 1 69.12 197 THR B O 1
ATOM 4897 N N . PHE B 1 198 ? -10.141 12.555 5.727 1 70.5 198 PHE B N 1
ATOM 4898 C CA . PHE B 1 198 ? -8.703 12.672 5.93 1 70.5 198 PHE B CA 1
ATOM 4899 C C . PHE B 1 198 ? -8.336 12.383 7.383 1 70.5 198 PHE B C 1
ATOM 4901 O O . PHE B 1 198 ? -7.164 12.164 7.699 1 70.5 198 PHE B O 1
ATOM 4908 N N . PHE B 1 199 ? -9.328 12.273 8.242 1 76.44 199 PHE B N 1
ATOM 4909 C CA . PHE B 1 199 ? -9.031 11.922 9.625 1 76.44 199 PHE B CA 1
ATOM 4910 C C . PHE B 1 199 ? -9.219 10.422 9.859 1 76.44 199 PHE B C 1
ATOM 4912 O O . PHE B 1 199 ? -8.766 9.883 10.867 1 76.44 199 PHE B O 1
ATOM 4919 N N . GLU B 1 200 ? -9.875 9.719 8.961 1 68.44 200 GLU B N 1
ATOM 4920 C CA . GLU B 1 200 ? -10.281 8.336 9.188 1 68.44 200 GLU B CA 1
ATOM 4921 C C . GLU B 1 200 ? -9.07 7.426 9.359 1 68.44 200 GLU B C 1
ATOM 4923 O O . GLU B 1 200 ? -9.133 6.426 10.078 1 68.44 200 GLU B O 1
ATOM 4928 N N . GLN B 1 201 ? -8.047 7.648 8.805 1 73.88 201 GLN B N 1
ATOM 4929 C CA . GLN B 1 201 ? -6.914 6.727 8.883 1 73.88 201 GLN B CA 1
ATOM 4930 C C . GLN B 1 201 ? -5.812 7.285 9.781 1 73.88 201 GLN B C 1
ATOM 4932 O O . GLN B 1 201 ? -4.641 6.938 9.617 1 73.88 201 GLN B O 1
ATOM 4937 N N . THR B 1 202 ? -6.305 8.164 10.711 1 83.12 202 THR B N 1
ATOM 4938 C CA . THR B 1 202 ? -5.352 8.734 11.656 1 83.12 202 THR B CA 1
ATOM 4939 C C . THR B 1 202 ? -5.844 8.555 13.086 1 83.12 202 THR B C 1
ATOM 4941 O O . THR B 1 202 ? -6.977 8.125 13.312 1 83.12 202 THR B O 1
ATOM 4944 N N . ASN B 1 203 ? -4.965 8.789 14.062 1 86.19 203 ASN B N 1
ATOM 4945 C CA . ASN B 1 203 ? -5.348 8.789 15.469 1 86.19 203 ASN B CA 1
ATOM 4946 C C . ASN B 1 203 ? -5.559 10.211 15.992 1 86.19 203 ASN B C 1
ATOM 4948 O O . ASN B 1 203 ? -5.219 10.508 17.141 1 86.19 203 ASN B O 1
ATOM 4952 N N . ILE B 1 204 ? -6.035 11.086 15.203 1 92.06 204 ILE B N 1
ATOM 4953 C CA . ILE B 1 204 ? -6.352 12.469 15.547 1 92.06 204 ILE B CA 1
ATOM 4954 C C . ILE B 1 204 ? -7.844 12.602 15.844 1 92.06 204 ILE B C 1
ATOM 4956 O O . ILE B 1 204 ? -8.68 12.219 15.023 1 92.06 204 ILE B O 1
ATOM 4960 N N . ASP B 1 205 ? -8.188 13.164 16.984 1 93.69 205 ASP B N 1
ATOM 4961 C CA . ASP B 1 205 ? -9.562 13.133 17.484 1 93.69 205 ASP B CA 1
ATOM 4962 C C . ASP B 1 205 ? -10.336 14.375 17.031 1 93.69 205 ASP B C 1
ATOM 4964 O O . ASP B 1 205 ? -11.539 14.492 17.281 1 93.69 205 ASP B O 1
ATOM 4968 N N . GLY B 1 206 ? -9.656 15.336 16.453 1 93.75 206 GLY B N 1
ATOM 4969 C CA . GLY B 1 206 ? -10.359 16.547 16.062 1 93.75 206 GLY B CA 1
ATOM 4970 C C . GLY B 1 206 ? -9.43 17.734 15.859 1 93.75 206 GLY B C 1
ATOM 4971 O O . GLY B 1 206 ? -8.234 17.562 15.625 1 93.75 206 GLY B O 1
ATOM 4972 N N . ILE B 1 207 ? -10.07 18.922 15.883 1 95 207 ILE B N 1
ATOM 4973 C CA . ILE B 1 207 ? -9.336 20.156 15.641 1 95 207 ILE B CA 1
ATOM 4974 C C . ILE B 1 207 ? -9.641 21.172 16.75 1 95 207 ILE B C 1
ATOM 4976 O O . ILE B 1 207 ? -10.789 21.312 17.172 1 95 207 ILE B O 1
ATOM 4980 N N . MET B 1 208 ? -8.625 21.75 17.25 1 97.5 208 MET B N 1
ATOM 4981 C CA . MET B 1 208 ? -8.719 22.922 18.094 1 97.5 208 MET B CA 1
ATOM 4982 C C . MET B 1 208 ? -8.258 24.172 17.359 1 97.5 208 MET B C 1
ATOM 4984 O O . MET B 1 208 ? -7.062 24.484 17.328 1 97.5 208 MET B O 1
ATOM 4988 N N . GLY B 1 209 ? -9.203 24.859 16.812 1 96.56 209 GLY B N 1
ATOM 4989 C CA . GLY B 1 209 ? -8.859 26.109 16.141 1 96.56 209 GLY B CA 1
ATOM 4990 C C . GLY B 1 209 ? -8.383 27.188 17.109 1 96.56 209 GLY B C 1
ATOM 4991 O O . GLY B 1 209 ? -9.016 27.422 18.141 1 96.56 209 GLY B O 1
ATOM 4992 N N . LEU B 1 210 ? -7.316 27.859 16.703 1 97.81 210 LEU B N 1
ATOM 4993 C CA . LEU B 1 210 ? -6.727 28.891 17.562 1 97.81 210 LEU B CA 1
ATOM 4994 C C . LEU B 1 210 ? -6.848 30.266 16.906 1 97.81 210 LEU B C 1
ATOM 4996 O O . LEU B 1 210 ? -6.246 31.234 17.391 1 97.81 210 LEU B O 1
ATOM 5000 N N . GLY B 1 211 ? -7.621 30.328 15.828 1 96.44 211 GLY B N 1
ATOM 5001 C CA . GLY B 1 211 ? -7.762 31.562 15.102 1 96.44 211 GLY B CA 1
ATOM 5002 C C . GLY B 1 211 ? -8.781 32.5 15.711 1 96.44 211 GLY B C 1
ATOM 5003 O O . GLY B 1 211 ? -9.117 32.375 16.891 1 96.44 211 GLY B O 1
ATOM 5004 N N . PHE B 1 212 ? -9.211 33.438 14.906 1 96.19 212 PHE B N 1
ATOM 5005 C CA . PHE B 1 212 ? -10.102 34.531 15.328 1 96.19 212 PHE B CA 1
ATOM 5006 C C . PHE B 1 212 ? -11.562 34.125 15.109 1 96.19 212 PHE B C 1
ATOM 5008 O O . PHE B 1 212 ? -11.867 33.312 14.234 1 96.19 212 PHE B O 1
ATOM 5015 N N . GLN B 1 213 ? -12.414 34.688 15.891 1 94.75 213 GLN B N 1
ATOM 5016 C CA . GLN B 1 213 ? -13.836 34.438 15.719 1 94.75 213 GLN B CA 1
ATOM 5017 C C . GLN B 1 213 ? -14.32 34.875 14.344 1 94.75 213 GLN B C 1
ATOM 5019 O O . GLN B 1 213 ? -15.211 34.25 13.766 1 94.75 213 GLN B O 1
ATOM 5024 N N . TRP B 1 214 ? -13.766 35.875 13.859 1 91.19 214 TRP B N 1
ATOM 5025 C CA . TRP B 1 214 ? -14.156 36.406 12.547 1 91.19 214 TRP B CA 1
ATOM 5026 C C . TRP B 1 214 ? -14.055 35.312 11.477 1 91.19 214 TRP B C 1
ATOM 5028 O O . TRP B 1 214 ? -14.797 35.344 10.492 1 91.19 214 TRP B O 1
ATOM 5038 N N . ASN B 1 215 ? -13.188 34.469 11.625 1 89.62 215 ASN B N 1
ATOM 5039 C CA . ASN B 1 215 ? -12.977 33.406 10.648 1 89.62 215 ASN B CA 1
ATOM 5040 C C . ASN B 1 215 ? -13.68 32.125 11.047 1 89.62 215 ASN B C 1
ATOM 5042 O O . ASN B 1 215 ? -13.547 31.094 10.375 1 89.62 215 ASN B O 1
ATOM 5046 N N . ALA B 1 216 ? -14.398 32.156 12.102 1 93.44 216 ALA B N 1
ATOM 5047 C CA . ALA B 1 216 ? -15.086 30.953 12.586 1 93.44 216 ALA B CA 1
ATOM 5048 C C . ALA B 1 216 ? -16.359 30.703 11.797 1 93.44 216 ALA B C 1
ATOM 5050 O O . ALA B 1 216 ? -17.156 31.609 11.57 1 93.44 216 ALA B O 1
ATOM 5051 N N . GLN B 1 217 ? -16.5 29.562 11.359 1 90.94 217 GLN B N 1
ATOM 5052 C CA . GLN B 1 217 ? -17.75 29.172 10.719 1 90.94 217 GLN B CA 1
ATOM 5053 C C . GLN B 1 217 ? -18.906 29.219 11.711 1 90.94 217 GLN B C 1
ATOM 5055 O O . GLN B 1 217 ? -18.766 28.812 12.867 1 90.94 217 GLN B O 1
ATOM 5060 N N . GLN B 1 218 ? -20.031 29.812 11.211 1 93.31 218 GLN B N 1
ATOM 5061 C CA . GLN B 1 218 ? -21.266 29.938 11.977 1 93.31 218 GLN B CA 1
ATOM 5062 C C . GLN B 1 218 ? -21.078 30.859 13.188 1 93.31 218 GLN B C 1
ATOM 5064 O O . GLN B 1 218 ? -21.797 30.734 14.18 1 93.31 218 GLN B O 1
ATOM 5069 N N . ASP B 1 219 ? -20.016 31.578 13.25 1 93.31 219 ASP B N 1
ATOM 5070 C CA . ASP B 1 219 ? -19.703 32.594 14.242 1 93.31 219 ASP B CA 1
ATOM 5071 C C . ASP B 1 219 ? -19.547 32 15.633 1 93.31 219 ASP B C 1
ATOM 5073 O O . ASP B 1 219 ? -19.875 32.625 16.641 1 93.31 219 ASP B O 1
ATOM 5077 N N . ILE B 1 220 ? -19.125 30.766 15.641 1 95.69 220 ILE B N 1
ATOM 5078 C CA . ILE B 1 220 ? -18.906 30.109 16.922 1 95.69 220 ILE B CA 1
ATOM 5079 C C . ILE B 1 220 ? -17.609 30.609 17.547 1 95.69 220 ILE B C 1
ATOM 5081 O O . ILE B 1 220 ? -16.562 30.609 16.891 1 95.69 220 ILE B O 1
ATOM 5085 N N . VAL B 1 221 ? -17.656 31.031 18.797 1 97.25 221 VAL B N 1
ATOM 5086 C CA . VAL B 1 221 ? -16.484 31.609 19.469 1 97.25 221 VAL B CA 1
ATOM 5087 C C . VAL B 1 221 ? -15.422 30.531 19.672 1 97.25 221 VAL B C 1
ATOM 5089 O O . VAL B 1 221 ? -15.688 29.516 20.297 1 97.25 221 VAL B O 1
ATOM 5092 N N . PRO B 1 222 ? -14.211 30.734 19.188 1 98.06 222 PRO B N 1
ATOM 5093 C CA . PRO B 1 222 ? -13.141 29.781 19.453 1 98.06 222 PRO B CA 1
ATOM 5094 C C . PRO B 1 222 ? -12.766 29.688 20.922 1 98.06 222 PRO B C 1
ATOM 5096 O O . PRO B 1 222 ? -12.844 30.688 21.641 1 98.06 222 PRO B O 1
ATOM 5099 N N . PRO B 1 223 ? -12.289 28.531 21.344 1 98.56 223 PRO B N 1
ATOM 5100 C CA . PRO B 1 223 ? -12.031 28.328 22.766 1 98.56 223 PRO B CA 1
ATOM 5101 C C . PRO B 1 223 ? -11.008 29.312 23.328 1 98.56 223 PRO B C 1
ATOM 5103 O O . PRO B 1 223 ? -11.164 29.812 24.438 1 98.56 223 PRO B O 1
ATOM 5106 N N . PHE B 1 224 ? -9.953 29.609 22.594 1 98.38 224 PHE B N 1
ATOM 5107 C CA . PHE B 1 224 ? -8.953 30.531 23.109 1 98.38 224 PHE B CA 1
ATOM 5108 C C . PHE B 1 224 ? -9.523 31.938 23.203 1 98.38 224 PHE B C 1
ATOM 5110 O O . PHE B 1 224 ? -9.203 32.688 24.125 1 98.38 224 PHE B O 1
ATOM 5117 N N . VAL B 1 225 ? -10.289 32.312 22.234 1 97.94 225 VAL B N 1
ATOM 5118 C CA . VAL B 1 225 ? -10.969 33.594 22.281 1 97.94 225 VAL B CA 1
ATOM 5119 C C . VAL B 1 225 ? -11.891 33.688 23.5 1 97.94 225 VAL B C 1
ATOM 5121 O O . VAL B 1 225 ? -11.914 34.688 24.203 1 97.94 225 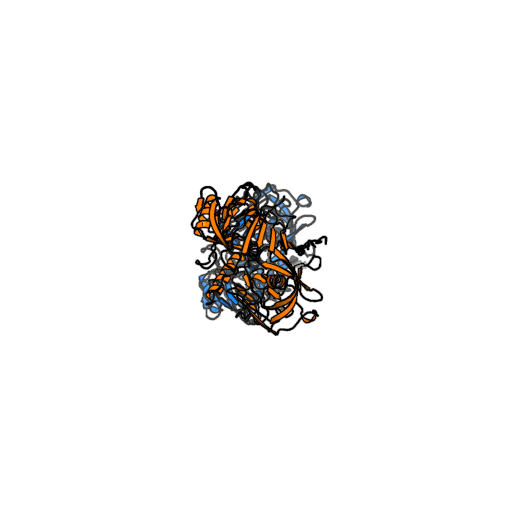VAL B O 1
ATOM 5124 N N . ASN B 1 226 ? -12.586 32.594 23.703 1 98.25 226 ASN B N 1
ATOM 5125 C CA . ASN B 1 226 ? -13.43 32.531 24.891 1 98.25 226 ASN B CA 1
ATOM 5126 C C . ASN B 1 226 ? -12.617 32.75 26.172 1 98.25 226 ASN B C 1
ATOM 5128 O O . ASN B 1 226 ? -13.031 33.5 27.047 1 98.25 226 ASN B O 1
ATOM 5132 N N . ALA B 1 227 ? -11.539 32.188 26.312 1 98.06 227 ALA B N 1
ATOM 5133 C CA . ALA B 1 227 ? -10.68 32.25 27.484 1 98.06 227 ALA B CA 1
ATOM 5134 C C . ALA B 1 227 ? -10.234 33.688 27.734 1 98.06 227 ALA B C 1
ATOM 5136 O O . ALA B 1 227 ? -10.367 34.219 28.844 1 98.06 227 ALA B O 1
ATOM 5137 N N . TYR B 1 228 ? -9.703 34.344 26.719 1 95.25 228 TYR B N 1
ATOM 5138 C CA . TYR B 1 228 ? -9.148 35.688 26.969 1 95.25 228 TYR B CA 1
ATOM 5139 C C . TYR B 1 228 ? -10.258 36.719 27.125 1 95.25 228 TYR B C 1
ATOM 5141 O O . TYR B 1 228 ? -10.102 37.688 27.859 1 95.25 228 TYR B O 1
ATOM 5149 N N . GLU B 1 229 ? -11.391 36.531 26.406 1 96.12 229 GLU B N 1
ATOM 5150 C CA . GLU B 1 229 ? -12.5 37.469 26.562 1 96.12 229 GLU B CA 1
ATOM 5151 C C . GLU B 1 229 ? -13.094 37.375 27.969 1 96.12 229 GLU B C 1
ATOM 5153 O O . GLU B 1 229 ? -13.656 38.344 28.469 1 96.12 229 GLU B O 1
ATOM 5158 N N . ASN B 1 230 ? -12.977 36.281 28.625 1 96.19 230 ASN B N 1
ATOM 5159 C CA . ASN B 1 230 ? -13.461 36.125 29.984 1 96.19 230 ASN B CA 1
ATOM 5160 C C . ASN B 1 230 ? -12.344 36.344 31.016 1 96.19 230 ASN B C 1
ATOM 5162 O O . ASN B 1 230 ? -12.469 35.938 32.156 1 96.19 230 ASN B O 1
ATOM 5166 N N . ASN B 1 231 ? -11.227 36.875 30.625 1 95.25 231 ASN B N 1
ATOM 5167 C CA . ASN B 1 231 ? -10.109 37.312 31.453 1 95.25 231 ASN B CA 1
ATOM 5168 C C . ASN B 1 231 ? -9.453 36.125 32.188 1 95.25 231 ASN B C 1
ATOM 5170 O O . ASN B 1 231 ? -9.039 36.25 33.344 1 95.25 231 ASN B O 1
ATOM 5174 N N . ILE B 1 232 ? -9.469 35.031 31.5 1 96.31 232 ILE B N 1
ATOM 5175 C CA . ILE B 1 232 ? -8.859 33.844 32.094 1 96.31 232 ILE B CA 1
ATOM 5176 C C . ILE B 1 232 ? -7.375 33.781 31.734 1 96.31 232 ILE B C 1
ATOM 5178 O O . ILE B 1 232 ? -6.562 33.281 32.5 1 96.31 232 ILE B O 1
ATOM 5182 N N . VAL B 1 233 ? -7.031 34.344 30.578 1 97.19 233 VAL B N 1
ATOM 5183 C CA . VAL B 1 233 ? -5.66 34.281 30.094 1 97.19 233 VAL B CA 1
ATOM 5184 C C . VAL B 1 233 ? -5.391 35.5 29.203 1 97.19 233 VAL B C 1
ATOM 5186 O O . VAL B 1 233 ? -6.316 36.062 28.609 1 97.19 233 VAL B O 1
ATOM 5189 N N . SER B 1 234 ? -4.129 35.875 29.109 1 97.25 234 SER B N 1
ATOM 5190 C CA . SER B 1 234 ? -3.756 36.938 28.172 1 97.25 234 SER B CA 1
ATOM 5191 C C . SER B 1 234 ? -3.885 36.438 26.719 1 97.25 234 SER B C 1
ATOM 5193 O O . SER B 1 234 ? -3.639 35.281 26.422 1 97.25 234 SER B O 1
ATOM 5195 N N . PRO B 1 235 ? -4.227 37.312 25.781 1 97.06 235 PRO B N 1
ATOM 5196 C CA . PRO B 1 235 ? -4.453 36.906 24.391 1 97.06 235 PRO B CA 1
ATOM 5197 C C . PRO B 1 235 ? -3.15 36.719 23.609 1 97.06 235 PRO B C 1
ATOM 5199 O O . PRO B 1 235 ? -3.018 37.188 22.484 1 97.06 235 PRO B O 1
ATOM 5202 N N . VAL B 1 236 ? -2.215 36.031 24.203 1 97.62 236 VAL B N 1
ATOM 5203 C CA . VAL B 1 236 ? -0.904 35.75 23.641 1 97.62 236 VAL B CA 1
ATOM 5204 C C . VAL B 1 236 ? -0.556 34.281 23.844 1 97.62 236 VAL B C 1
ATOM 5206 O O . VAL B 1 236 ? -0.828 33.719 24.906 1 97.62 236 VAL B O 1
ATOM 5209 N N . PHE B 1 237 ? 0.012 33.719 22.812 1 98.12 237 PHE B N 1
ATOM 5210 C CA . PHE B 1 237 ? 0.604 32.406 23 1 98.12 237 PHE B CA 1
ATOM 5211 C C . PHE B 1 237 ? 1.843 32.219 22.125 1 98.12 237 PHE B C 1
ATOM 5213 O O . PHE B 1 237 ? 2.039 32.969 21.172 1 98.12 237 PHE B O 1
ATOM 5220 N N . HIS B 1 238 ? 2.691 31.391 22.547 1 98.38 238 HIS B N 1
ATOM 5221 C CA . HIS B 1 238 ? 4.004 31.188 21.953 1 98.38 238 HIS B CA 1
ATOM 5222 C C . HIS B 1 238 ? 4.211 29.719 21.562 1 98.38 238 HIS B C 1
ATOM 5224 O O . HIS B 1 238 ? 4.062 28.828 22.391 1 98.38 238 HIS B O 1
ATOM 5230 N N . VAL B 1 239 ? 4.508 29.469 20.25 1 98.19 239 VAL B N 1
ATOM 5231 C CA . VAL B 1 239 ? 4.684 28.125 19.734 1 98.19 239 VAL B CA 1
ATOM 5232 C C . VAL B 1 239 ? 6.172 27.812 19.578 1 98.19 239 VAL B C 1
ATOM 5234 O O . VAL B 1 239 ? 6.91 28.578 18.969 1 98.19 239 VAL B O 1
ATOM 5237 N N . TYR B 1 240 ? 6.531 26.719 20.141 1 97.56 240 TYR B N 1
ATOM 5238 C CA . TYR B 1 240 ? 7.883 26.172 20.047 1 97.56 240 TYR B CA 1
ATOM 5239 C C . TYR B 1 240 ? 7.855 24.766 19.469 1 97.56 240 TYR B C 1
ATOM 5241 O O . TYR B 1 240 ? 7.105 23.906 19.938 1 97.56 240 TYR B O 1
ATOM 5249 N N . LEU B 1 241 ? 8.641 24.562 18.406 1 96.56 241 LEU B N 1
ATOM 5250 C CA . LEU B 1 241 ? 8.906 23.219 17.875 1 96.56 241 LEU B CA 1
ATOM 5251 C C . LEU B 1 241 ? 10.406 22.938 17.859 1 96.56 241 LEU B C 1
ATOM 5253 O O . LEU B 1 241 ? 11.203 23.781 17.453 1 96.56 241 LEU B O 1
ATOM 5257 N N . GLN B 1 242 ? 10.742 21.766 18.312 1 94.12 242 GLN B N 1
ATOM 5258 C CA . GLN B 1 242 ? 12.148 21.391 18.312 1 94.12 242 GLN B CA 1
ATOM 5259 C C . GLN B 1 242 ? 12.688 21.25 16.891 1 94.12 242 GLN B C 1
ATOM 5261 O O . GLN B 1 242 ? 11.984 20.781 16 1 94.12 242 GLN B O 1
ATOM 5266 N N . LYS B 1 243 ? 13.969 21.594 16.828 1 88.31 243 LYS B N 1
ATOM 5267 C CA . LYS B 1 243 ? 14.609 21.5 15.523 1 88.31 243 LYS B CA 1
ATOM 5268 C C . LYS B 1 243 ? 14.688 20.062 15.047 1 88.31 243 LYS B C 1
ATOM 5270 O O . LYS B 1 243 ? 14.906 19.141 15.844 1 88.31 243 LYS B O 1
ATOM 5275 N N . GLY B 1 244 ? 14.562 19.859 13.742 1 82 244 GLY B N 1
ATOM 5276 C CA . GLY B 1 244 ? 14.594 18.531 13.141 1 82 244 GLY B CA 1
ATOM 5277 C C . GLY B 1 244 ? 13.211 17.984 12.844 1 82 244 GLY B C 1
ATOM 5278 O O . GLY B 1 244 ? 12.219 18.453 13.398 1 82 244 GLY B O 1
ATOM 5279 N N . PRO B 1 245 ? 13.125 16.953 12.047 1 74.38 245 PRO B N 1
ATOM 5280 C CA . PRO B 1 245 ? 11.828 16.484 11.547 1 74.38 245 PRO B CA 1
ATOM 5281 C C . PRO B 1 245 ? 11.062 15.664 12.586 1 74.38 245 PRO B C 1
ATOM 5283 O O . PRO B 1 245 ? 9.859 15.445 12.438 1 74.38 245 PRO B O 1
ATOM 5286 N N . ASN B 1 246 ? 11.656 15.289 13.703 1 74.38 246 ASN B N 1
ATOM 5287 C CA . ASN B 1 246 ? 10.969 14.406 14.648 1 74.38 246 ASN B CA 1
ATOM 5288 C C . ASN B 1 246 ? 10.914 15.023 16.047 1 74.38 246 ASN B C 1
ATOM 5290 O O . ASN B 1 246 ? 10.617 14.336 17.016 1 74.38 246 ASN B O 1
ATOM 5294 N N . GLY B 1 247 ? 11.07 16.25 16.109 1 80.44 247 GLY B N 1
ATOM 5295 C CA . GLY B 1 247 ? 11.125 16.891 17.406 1 80.44 247 GLY B CA 1
ATOM 5296 C C . GLY B 1 247 ? 9.758 17.141 18.016 1 80.44 247 GLY B C 1
ATOM 5297 O O . GLY B 1 247 ? 8.781 17.328 17.297 1 80.44 247 GLY B O 1
ATOM 5298 N N . ALA B 1 248 ? 9.742 17.109 19.328 1 91 248 ALA B N 1
ATOM 5299 C CA . ALA B 1 248 ? 8.539 17.453 20.078 1 91 248 ALA B CA 1
ATOM 5300 C C . ALA B 1 248 ? 8.289 18.969 20.031 1 91 248 ALA B C 1
ATOM 5302 O O . ALA B 1 248 ? 9.039 19.703 19.406 1 91 248 ALA B O 1
ATOM 5303 N N . GLY B 1 249 ? 7.105 19.484 20.547 1 96.38 249 GLY B N 1
ATOM 5304 C CA . GLY B 1 249 ? 6.797 20.906 20.609 1 96.38 249 GLY B CA 1
ATOM 5305 C C . GLY B 1 249 ? 6.055 21.297 21.875 1 96.38 249 GLY B C 1
ATOM 5306 O O . GLY B 1 249 ? 5.906 20.484 22.781 1 96.38 249 GLY B O 1
ATOM 5307 N N . GLN B 1 250 ? 5.777 22.547 21.875 1 97.25 250 GLN B N 1
ATOM 5308 C CA . GLN B 1 250 ? 5.074 23.109 23.016 1 97.25 250 GLN B CA 1
ATOM 5309 C C . GLN B 1 250 ? 4.355 24.406 22.641 1 97.25 250 GLN B C 1
ATOM 5311 O O . GLN B 1 250 ? 4.879 25.203 21.859 1 97.25 250 GLN B O 1
ATOM 5316 N N . ILE B 1 251 ? 3.197 24.531 23.188 1 98.31 251 ILE B N 1
ATOM 5317 C CA . ILE B 1 251 ? 2.533 25.828 23.141 1 98.31 251 ILE B CA 1
ATOM 5318 C C . ILE B 1 251 ? 2.43 26.422 24.547 1 98.31 251 ILE B C 1
ATOM 5320 O O . ILE B 1 251 ? 1.994 25.734 25.469 1 98.31 251 ILE B O 1
ATOM 5324 N N . THR B 1 252 ? 2.859 27.625 24.688 1 98.12 252 THR B N 1
ATOM 5325 C CA . THR B 1 252 ? 2.719 28.375 25.938 1 98.12 252 THR B CA 1
ATOM 5326 C C . THR B 1 252 ? 1.614 29.422 25.797 1 98.12 252 THR B C 1
ATOM 5328 O O . THR B 1 252 ? 1.747 30.391 25.047 1 98.12 252 THR B O 1
ATOM 5331 N N . TYR B 1 253 ? 0.597 29.234 26.547 1 98.31 253 TYR B N 1
ATOM 5332 C CA . TYR B 1 253 ? -0.521 30.172 26.531 1 98.31 253 TYR B CA 1
ATOM 5333 C C . TYR B 1 253 ? -0.368 31.219 27.625 1 98.31 253 TYR B C 1
ATOM 5335 O O . TYR B 1 253 ? 0.05 30.922 28.734 1 98.31 253 TYR B O 1
ATOM 5343 N N . GLY B 1 254 ? -0.698 32.469 27.297 1 97.69 254 GLY B N 1
ATOM 5344 C CA . GLY B 1 254 ? -0.719 33.531 28.281 1 97.69 254 GLY B CA 1
ATOM 5345 C C . GLY B 1 254 ? 0.521 34.406 28.25 1 97.69 254 GLY B C 1
ATOM 5346 O O . GLY B 1 254 ? 0.617 35.406 28.984 1 97.69 254 GLY B O 1
ATOM 5347 N N . GLY B 1 255 ? 1.463 33.969 27.391 1 96.44 255 GLY B N 1
ATOM 5348 C CA . GLY B 1 255 ? 2.674 34.781 27.328 1 96.44 255 GLY B CA 1
ATOM 5349 C C . GLY B 1 255 ? 3.785 34.125 26.531 1 96.44 255 GLY B C 1
ATOM 5350 O O . GLY B 1 255 ? 3.527 33.219 25.719 1 96.44 255 GLY B O 1
ATOM 5351 N N . ARG B 1 256 ? 4.977 34.625 26.766 1 95.62 256 ARG B N 1
ATOM 5352 C CA . ARG B 1 256 ? 6.16 34.156 26.062 1 95.62 256 ARG B CA 1
ATOM 5353 C C . ARG B 1 256 ? 6.699 32.875 26.719 1 95.62 256 ARG B C 1
ATOM 5355 O O . ARG B 1 256 ? 6.715 32.781 27.953 1 95.62 256 ARG B O 1
ATOM 5362 N N . ASP B 1 257 ? 7.191 32.031 25.938 1 96.75 257 ASP B N 1
ATOM 5363 C CA . ASP B 1 257 ? 7.961 30.875 26.406 1 96.75 257 ASP B CA 1
ATOM 5364 C C . ASP B 1 257 ? 9.398 31.281 26.75 1 96.75 257 ASP B C 1
ATOM 5366 O O . ASP B 1 257 ? 10.266 31.281 25.875 1 96.75 257 ASP B O 1
ATOM 5370 N N . THR B 1 258 ? 9.672 31.469 27.969 1 94 258 THR B N 1
ATOM 5371 C CA . THR B 1 258 ? 10.992 31.953 28.359 1 94 258 THR B CA 1
ATOM 5372 C C . THR B 1 258 ? 11.961 30.797 28.547 1 94 258 THR B C 1
ATOM 5374 O O . THR B 1 258 ? 13.156 31 28.75 1 94 258 THR B O 1
ATOM 5377 N N . THR B 1 259 ? 11.477 29.672 28.469 1 92.69 259 THR B N 1
ATOM 5378 C CA . THR B 1 259 ? 12.312 28.484 28.641 1 92.69 259 THR B CA 1
ATOM 5379 C C . THR B 1 259 ? 12.953 28.078 27.328 1 92.69 259 THR B C 1
ATOM 5381 O O . THR B 1 259 ? 14.156 27.812 27.266 1 92.69 259 THR B O 1
ATOM 5384 N N . ASN B 1 260 ? 12.188 28.047 26.234 1 95.12 260 ASN B N 1
ATOM 5385 C CA . ASN B 1 260 ? 12.648 27.469 24.984 1 95.12 260 ASN B CA 1
ATOM 5386 C C . ASN B 1 260 ? 12.961 28.547 23.953 1 95.12 260 ASN B C 1
ATOM 5388 O O . ASN B 1 260 ? 13.633 28.281 22.953 1 95.12 260 ASN B O 1
ATOM 5392 N N . CYS B 1 261 ? 12.484 29.781 24.141 1 97.25 261 CYS B N 1
ATOM 5393 C CA . CYS B 1 261 ? 12.539 30.797 23.094 1 97.25 261 CYS B CA 1
ATOM 5394 C C . CYS B 1 261 ? 13.312 32.031 23.562 1 97.25 261 CYS B C 1
ATOM 5396 O O . CYS B 1 261 ? 13.141 32.469 24.703 1 97.25 261 CYS B O 1
ATOM 5398 N N . LYS B 1 262 ? 14.055 32.562 22.672 1 96.81 262 LYS B N 1
ATOM 5399 C CA . LYS B 1 262 ? 14.711 33.844 22.938 1 96.81 262 LYS B CA 1
ATOM 5400 C C . LYS B 1 262 ? 13.719 35 22.844 1 96.81 262 LYS B C 1
ATOM 5402 O O . LYS B 1 262 ? 12.555 34.781 22.469 1 96.81 262 LYS B O 1
ATOM 5407 N N . VAL B 1 263 ? 14.242 36.125 23.234 1 94.81 263 VAL B N 1
ATOM 5408 C CA . VAL B 1 263 ? 13.406 37.312 23.219 1 94.81 263 VAL B CA 1
ATOM 5409 C C . VAL B 1 263 ? 13.031 37.656 21.781 1 94.81 263 VAL B C 1
ATOM 5411 O O . VAL B 1 263 ? 13.828 37.5 20.875 1 94.81 263 VAL B O 1
ATOM 5414 N N . VAL B 1 264 ? 11.852 38.094 21.625 1 93.44 264 VAL B N 1
ATOM 5415 C CA . VAL B 1 264 ? 11.383 38.594 20.344 1 93.44 264 VAL B CA 1
ATOM 5416 C C . VAL B 1 264 ? 11.867 40.062 20.156 1 93.44 264 VAL B C 1
ATOM 5418 O O . VAL B 1 264 ? 11.445 40.938 20.891 1 93.44 264 VAL B O 1
ATOM 5421 N N . ASN B 1 265 ? 12.602 40.25 19.141 1 91.06 265 ASN B N 1
ATOM 5422 C CA . ASN B 1 265 ? 13.172 41.594 18.938 1 91.06 265 ASN B CA 1
ATOM 5423 C C . ASN B 1 265 ? 12.344 42.406 17.953 1 91.06 265 ASN B C 1
ATOM 5425 O O . ASN B 1 265 ? 12.344 43.656 18.016 1 91.06 265 ASN B O 1
ATOM 5429 N N . GLU B 1 266 ? 11.766 41.75 17.047 1 95.94 266 GLU B N 1
ATOM 5430 C CA . GLU B 1 266 ? 10.977 42.438 16.016 1 95.94 266 GLU B CA 1
ATOM 5431 C C . GLU B 1 266 ? 9.562 41.875 15.938 1 95.94 266 GLU B C 1
ATOM 5433 O O . GLU B 1 266 ? 9.391 40.656 15.859 1 95.94 266 GLU B O 1
ATOM 5438 N N . TYR B 1 267 ? 8.625 42.781 15.961 1 97.31 267 TYR B N 1
ATOM 5439 C CA . TYR B 1 267 ? 7.227 42.406 15.773 1 97.31 267 TYR B CA 1
ATOM 5440 C C . TYR B 1 267 ? 6.719 42.844 14.414 1 97.31 267 TYR B C 1
ATOM 5442 O O . TYR B 1 267 ? 7.125 43.906 13.906 1 97.31 267 TYR B O 1
ATOM 5450 N N . HIS B 1 268 ? 5.883 42.094 13.867 1 97.75 268 HIS B N 1
ATOM 5451 C CA . HIS B 1 268 ? 5.301 42.375 12.555 1 97.75 268 HIS B CA 1
ATOM 5452 C C . HIS B 1 268 ? 3.785 42.531 12.648 1 97.75 268 HIS B C 1
ATOM 5454 O O . HIS B 1 268 ? 3.088 41.594 13.094 1 97.75 268 HIS B O 1
ATOM 5460 N N . PRO B 1 269 ? 3.299 43.625 12.164 1 97.12 269 PRO B N 1
ATOM 5461 C CA . PRO B 1 269 ? 1.849 43.844 12.234 1 97.12 269 PRO B CA 1
ATOM 5462 C C . PRO B 1 269 ? 1.078 42.875 11.32 1 97.12 269 PRO B C 1
ATOM 5464 O O . PRO B 1 269 ? 1.527 42.594 10.211 1 97.12 269 PRO B O 1
ATOM 5467 N N . MET B 1 270 ? -0.044 42.438 11.797 1 95.81 270 MET B N 1
ATOM 5468 C CA . MET B 1 270 ? -0.938 41.625 10.961 1 95.81 270 MET B CA 1
ATOM 5469 C C . MET B 1 270 ? -1.589 42.5 9.883 1 95.81 270 MET B C 1
ATOM 5471 O O . MET B 1 270 ? -1.806 43.688 10.094 1 95.81 270 MET B O 1
ATOM 5475 N N . THR B 1 271 ? -1.934 41.844 8.758 1 93.88 271 THR B N 1
ATOM 5476 C CA . THR B 1 271 ? -2.51 42.594 7.645 1 93.88 271 THR B CA 1
ATOM 5477 C C . THR B 1 271 ? -4.035 42.562 7.695 1 93.88 271 THR B C 1
ATOM 5479 O O . THR B 1 271 ? -4.707 43.219 6.902 1 93.88 271 THR B O 1
ATOM 5482 N N . THR B 1 272 ? -4.547 41.75 8.5 1 91.69 272 THR B N 1
ATOM 5483 C CA . THR B 1 272 ? -5.984 41.594 8.688 1 91.69 272 THR B CA 1
ATOM 5484 C C . THR B 1 272 ? -6.305 41.25 10.141 1 91.69 272 THR B C 1
ATOM 5486 O O . THR B 1 272 ? -5.434 40.781 10.883 1 91.69 272 THR B O 1
ATOM 5489 N N . TYR B 1 273 ? -7.539 41.5 10.539 1 87.88 273 TYR B N 1
ATOM 5490 C CA . TYR B 1 273 ? -7.98 41.188 11.891 1 87.88 273 TYR B CA 1
ATOM 5491 C C . TYR B 1 273 ? -8.57 39.781 11.938 1 87.88 273 TYR B C 1
ATOM 5493 O O . TYR B 1 273 ? -8.992 39.312 13 1 87.88 273 TYR B O 1
ATOM 5501 N N . ALA B 1 274 ? -8.453 39.094 10.875 1 89.62 274 ALA B N 1
ATOM 5502 C CA . ALA B 1 274 ? -9.188 37.844 10.781 1 89.62 274 ALA B CA 1
ATOM 5503 C C . ALA B 1 274 ? -8.234 36.656 10.797 1 89.62 274 ALA B C 1
ATOM 5505 O O . ALA B 1 274 ? -8.664 35.5 10.945 1 89.62 274 ALA B O 1
ATOM 5506 N N . ALA B 1 275 ? -6.98 36.906 10.664 1 92.5 275 ALA B N 1
ATOM 5507 C CA . ALA B 1 275 ? -6.023 35.812 10.562 1 92.5 275 ALA B CA 1
ATOM 5508 C C . ALA B 1 275 ? -4.629 36.25 10.984 1 92.5 275 ALA B C 1
ATOM 5510 O O . ALA B 1 275 ? -4.336 37.469 11 1 92.5 275 ALA B O 1
ATOM 5511 N N . TYR B 1 276 ? -3.824 35.25 11.297 1 95.88 276 TYR B N 1
ATOM 5512 C CA . TYR B 1 276 ? -2.42 35.531 11.578 1 95.88 276 TYR B CA 1
ATOM 5513 C C . TYR B 1 276 ? -1.625 35.688 10.289 1 95.88 276 TYR B C 1
ATOM 5515 O O . TYR B 1 276 ? -0.782 34.844 9.961 1 95.88 276 TYR B O 1
ATOM 5523 N N . GLN B 1 277 ? -1.89 36.781 9.664 1 94.69 277 GLN B N 1
ATOM 5524 C CA . GLN B 1 277 ? -1.338 37.094 8.344 1 94.69 277 GLN B CA 1
ATOM 5525 C C . GLN B 1 277 ? -0.414 38.312 8.398 1 94.69 277 GLN B C 1
ATOM 5527 O O . GLN B 1 277 ? -0.7 39.281 9.086 1 94.69 277 GLN B O 1
ATOM 5532 N N . PHE B 1 278 ? 0.714 38.281 7.66 1 96.19 278 PHE B N 1
ATOM 5533 C CA . PHE B 1 278 ? 1.683 39.375 7.617 1 96.19 278 PHE B CA 1
ATOM 5534 C C . PHE B 1 278 ? 2.27 39.531 6.219 1 96.19 278 PHE B C 1
ATOM 5536 O O . PHE B 1 278 ? 2.004 38.688 5.34 1 96.19 278 PHE B O 1
ATOM 5543 N N . TYR B 1 279 ? 2.996 40.531 6.086 1 94.94 279 TYR B N 1
ATOM 5544 C CA . TYR B 1 279 ? 3.566 40.812 4.773 1 94.94 279 TYR B CA 1
ATOM 5545 C C . TYR B 1 279 ? 4.93 40.156 4.617 1 94.94 279 TYR B C 1
ATOM 5547 O O . TYR B 1 279 ? 5.82 40.344 5.449 1 94.94 279 TYR B O 1
ATOM 5555 N N . LEU B 1 280 ? 5.035 39.344 3.594 1 96.5 280 LEU B N 1
ATOM 5556 C CA . LEU B 1 280 ? 6.289 38.75 3.152 1 96.5 280 LEU B CA 1
ATOM 5557 C C . LEU B 1 280 ? 6.867 39.531 1.967 1 96.5 280 LEU B C 1
ATOM 5559 O O . LEU B 1 280 ? 6.324 39.469 0.861 1 96.5 280 LEU B O 1
ATOM 5563 N N . THR B 1 281 ? 8.047 40.062 2.107 1 95.75 281 THR B N 1
ATOM 5564 C CA . THR B 1 281 ? 8.492 41.062 1.133 1 95.75 281 THR B CA 1
ATOM 5565 C C . THR B 1 281 ? 9.453 40.438 0.13 1 95.75 281 THR B C 1
ATOM 5567 O O . THR B 1 281 ? 9.531 40.875 -1.02 1 95.75 281 THR B O 1
ATOM 5570 N N . LEU B 1 282 ? 10.164 39.531 0.616 1 96.38 282 LEU B N 1
ATOM 5571 C CA . LEU B 1 282 ? 11.188 38.938 -0.236 1 96.38 282 LEU B CA 1
ATOM 5572 C C . LEU B 1 282 ? 11.492 37.5 0.186 1 96.38 282 LEU B C 1
ATOM 5574 O O . LEU B 1 282 ? 11.5 37.188 1.379 1 96.38 282 LEU B O 1
ATOM 5578 N N . VAL B 1 283 ? 11.703 36.625 -0.872 1 97.5 283 VAL B N 1
ATOM 5579 C CA . VAL B 1 283 ? 12.227 35.281 -0.64 1 97.5 283 VAL B CA 1
ATOM 5580 C C . VAL B 1 283 ? 13.469 35.062 -1.491 1 97.5 283 VAL B C 1
ATOM 5582 O O . VAL B 1 283 ? 13.57 35.562 -2.609 1 97.5 283 VAL B O 1
ATOM 5585 N N . SER B 1 284 ? 14.445 34.25 -0.931 1 97.12 284 SER B N 1
ATOM 5586 C CA . SER B 1 284 ? 15.656 34 -1.706 1 97.12 284 SER B CA 1
ATOM 5587 C C . SER B 1 284 ? 16.266 32.656 -1.346 1 97.12 284 SER B C 1
ATOM 5589 O O . SER B 1 284 ? 16.031 32.125 -0.251 1 97.12 284 SER B O 1
ATOM 5591 N N . ALA B 1 285 ? 17.031 32.094 -2.232 1 96.44 285 ALA B N 1
ATOM 5592 C CA . ALA B 1 285 ? 17.812 30.859 -2.107 1 96.44 285 ALA B CA 1
ATOM 5593 C C . ALA B 1 285 ? 18.984 30.859 -3.074 1 96.44 285 ALA B C 1
ATOM 5595 O O . ALA B 1 285 ? 18.812 30.922 -4.293 1 96.44 285 ALA B O 1
ATOM 5596 N N . GLY B 1 286 ? 20.188 30.719 -2.504 1 93.31 286 GLY B N 1
ATOM 5597 C CA . GLY B 1 286 ? 21.328 30.875 -3.391 1 93.31 286 GLY B CA 1
ATOM 5598 C C . GLY B 1 286 ? 21.328 32.188 -4.16 1 93.31 286 GLY B C 1
ATOM 5599 O O . GLY B 1 286 ? 21.266 33.25 -3.564 1 93.31 286 GLY B O 1
ATOM 5600 N N . LYS B 1 287 ? 21.312 32 -5.52 1 94.38 287 LYS B N 1
ATOM 5601 C CA . LYS B 1 287 ? 21.344 33.219 -6.359 1 94.38 287 LYS B CA 1
ATOM 5602 C C . LYS B 1 287 ? 19.922 33.625 -6.762 1 94.38 287 LYS B C 1
ATOM 5604 O O . LYS B 1 287 ? 19.734 34.719 -7.32 1 94.38 287 LYS B O 1
ATOM 5609 N N . TYR B 1 288 ? 19 32.812 -6.438 1 96.62 288 TYR B N 1
ATOM 5610 C CA . TYR B 1 288 ? 17.625 33.125 -6.812 1 96.62 288 TYR B CA 1
ATOM 5611 C C . TYR B 1 288 ? 16.969 34.031 -5.785 1 96.62 288 TYR B C 1
ATOM 5613 O O . TYR B 1 288 ? 17.203 33.875 -4.582 1 96.62 288 TYR B O 1
ATOM 5621 N N . TYR B 1 289 ? 16.156 35 -6.238 1 96.38 289 TYR B N 1
ATOM 5622 C CA . TYR B 1 289 ? 15.32 35.781 -5.34 1 96.38 289 TYR B CA 1
ATOM 5623 C C . TYR B 1 289 ? 14.07 36.281 -6.059 1 96.38 289 TYR B C 1
ATOM 5625 O O . TYR B 1 289 ? 14.055 36.375 -7.289 1 96.38 289 TYR B O 1
ATOM 5633 N N . SER B 1 290 ? 13.039 36.531 -5.324 1 95.5 290 SER B N 1
ATOM 5634 C CA . SER B 1 290 ? 11.789 37.125 -5.77 1 95.5 290 SER B CA 1
ATOM 5635 C C . SER B 1 290 ? 11.258 38.125 -4.73 1 95.5 290 SER B C 1
ATOM 5637 O O . SER B 1 290 ? 11.203 37.812 -3.541 1 95.5 290 SER B O 1
ATOM 5639 N N . SER B 1 291 ? 10.922 39.375 -5.176 1 94.06 291 SER B N 1
ATOM 5640 C CA . SER B 1 291 ? 10.492 40.406 -4.258 1 94.06 291 SER B CA 1
ATOM 5641 C C . SER B 1 291 ? 9.141 41 -4.672 1 94.06 291 SER B C 1
ATOM 5643 O O . SER B 1 291 ? 8.922 42.219 -4.551 1 94.06 291 SER B O 1
ATOM 5645 N N . LYS B 1 292 ? 8.273 40.281 -5.176 1 88.62 292 LYS B N 1
ATOM 5646 C CA . LYS B 1 292 ? 6.965 40.75 -5.621 1 88.62 292 LYS B CA 1
ATOM 5647 C C . LYS B 1 292 ? 6.09 41.156 -4.438 1 88.62 292 LYS B C 1
ATOM 5649 O O . LYS B 1 292 ? 5.121 41.906 -4.594 1 88.62 292 LYS B O 1
ATOM 5654 N N . GLY B 1 293 ? 6.434 40.688 -3.268 1 91.44 293 GLY B N 1
ATOM 5655 C CA . GLY B 1 293 ? 5.605 40.938 -2.096 1 91.44 293 GLY B CA 1
ATOM 5656 C C . GLY B 1 293 ? 4.363 40.062 -2.055 1 91.44 293 GLY B C 1
ATOM 5657 O O . GLY B 1 293 ? 3.709 39.875 -3.08 1 91.44 293 GLY B O 1
ATOM 5658 N N . TRP B 1 294 ? 4.121 39.469 -0.847 1 93.06 294 TRP B N 1
ATOM 5659 C CA . TRP B 1 294 ? 2.982 38.594 -0.669 1 93.06 294 TRP B CA 1
ATOM 5660 C C . TRP B 1 294 ? 2.412 38.719 0.74 1 93.06 294 TRP B C 1
ATOM 5662 O O . TRP B 1 294 ? 3.027 39.312 1.615 1 93.06 294 TRP B O 1
ATOM 5672 N N . THR B 1 295 ? 1.23 38.219 0.85 1 93.25 295 THR B N 1
ATOM 5673 C CA . THR B 1 295 ? 0.755 37.875 2.191 1 93.25 295 THR B CA 1
ATOM 5674 C C . THR B 1 295 ? 1.084 36.438 2.551 1 93.25 295 THR B C 1
ATOM 5676 O O . THR B 1 295 ? 1.133 35.562 1.676 1 93.25 295 THR B O 1
ATOM 5679 N N . ALA B 1 296 ? 1.374 36.312 3.879 1 94.19 296 ALA B N 1
ATOM 5680 C CA . ALA B 1 296 ? 1.721 34.969 4.371 1 94.19 296 ALA B CA 1
ATOM 5681 C C . ALA B 1 296 ? 1.022 34.688 5.695 1 94.19 296 ALA B C 1
ATOM 5683 O O . ALA B 1 296 ? 0.779 35.594 6.492 1 94.19 296 ALA B O 1
ATOM 5684 N N . LEU B 1 297 ? 0.694 33.406 5.859 1 94 297 LEU B N 1
ATOM 5685 C CA . LEU B 1 297 ? 0.172 32.906 7.129 1 94 297 LEU B CA 1
ATOM 5686 C C . LEU B 1 297 ? 1.213 32.062 7.848 1 94 297 LEU B C 1
ATOM 5688 O O . LEU B 1 297 ? 1.989 31.344 7.207 1 94 297 LEU B O 1
ATOM 5692 N N . ALA B 1 298 ? 1.227 32.156 9.164 1 93.88 298 ALA B N 1
ATOM 5693 C CA . ALA B 1 298 ? 1.924 31.172 9.977 1 93.88 298 ALA B CA 1
ATOM 5694 C C . ALA B 1 298 ? 0.958 30.109 10.492 1 93.88 298 ALA B C 1
ATOM 5696 O O . ALA B 1 298 ? 0.15 30.391 11.383 1 93.88 298 ALA B O 1
ATOM 5697 N N . ASP B 1 299 ? 1.104 28.906 9.961 1 93.38 299 ASP B N 1
ATOM 5698 C CA . ASP B 1 299 ? 0.115 27.859 10.203 1 93.38 299 ASP B CA 1
ATOM 5699 C C . ASP B 1 299 ? 0.746 26.656 10.898 1 93.38 299 ASP B C 1
ATOM 5701 O O . ASP B 1 299 ? 1.662 26.031 10.359 1 93.38 299 ASP B O 1
ATOM 5705 N N . THR B 1 300 ? 0.171 26.25 12.047 1 95.31 300 THR B N 1
ATOM 5706 C CA . THR B 1 300 ? 0.735 25.172 12.852 1 95.31 300 THR B CA 1
ATOM 5707 C C . THR B 1 300 ? 0.211 23.812 12.383 1 95.31 300 THR B C 1
ATOM 5709 O O . THR B 1 300 ? 0.633 22.766 12.891 1 95.31 300 THR B O 1
ATOM 5712 N N . ALA B 1 301 ? -0.626 23.781 11.406 1 92.44 301 ALA B N 1
ATOM 5713 C CA . ALA B 1 301 ? -1.234 22.516 10.977 1 92.44 301 ALA B CA 1
ATOM 5714 C C . ALA B 1 301 ? -0.698 22.078 9.617 1 92.44 301 ALA B C 1
ATOM 5716 O O . ALA B 1 301 ? -1.375 21.375 8.875 1 92.44 301 ALA B O 1
ATOM 5717 N N . ASN B 1 302 ? 0.479 22.531 9.234 1 90.94 302 ASN B N 1
ATOM 5718 C CA . ASN B 1 302 ? 1.075 22.219 7.941 1 90.94 302 ASN B CA 1
ATOM 5719 C C . ASN B 1 302 ? 2.518 21.734 8.094 1 90.94 302 ASN B C 1
ATOM 5721 O O . ASN B 1 302 ? 3.379 22.484 8.555 1 90.94 302 ASN B O 1
ATOM 5725 N N . SER B 1 303 ? 2.777 20.547 7.629 1 91.56 303 SER B N 1
ATOM 5726 C CA . SER B 1 303 ? 4.117 19.969 7.738 1 91.56 303 SER B CA 1
ATOM 5727 C C . SER B 1 303 ? 5.039 20.516 6.656 1 91.56 303 SER B C 1
ATOM 5729 O O . SER B 1 303 ? 6.227 20.203 6.625 1 91.56 303 SER B O 1
ATOM 5731 N N . PHE B 1 304 ? 4.484 21.422 5.844 1 93.38 304 PHE B N 1
ATOM 5732 C CA . PHE B 1 304 ? 5.254 22.031 4.762 1 93.38 304 PHE B CA 1
ATOM 5733 C C . PHE B 1 304 ? 5.125 23.547 4.789 1 93.38 304 PHE B C 1
ATOM 5735 O O . PHE B 1 304 ? 4.242 24.094 5.457 1 93.38 304 PHE B O 1
ATOM 5742 N N . ILE B 1 305 ? 6.09 24.125 4.125 1 95.38 305 ILE B N 1
ATOM 5743 C CA . ILE B 1 305 ? 5.898 25.484 3.656 1 95.38 305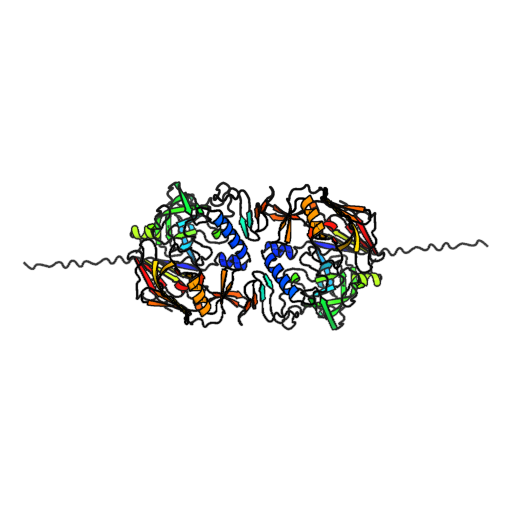 ILE B CA 1
ATOM 5744 C C . ILE B 1 305 ? 5.336 25.469 2.236 1 95.38 305 ILE B C 1
ATOM 5746 O O . ILE B 1 305 ? 5.781 24.688 1.396 1 95.38 305 ILE B O 1
ATOM 5750 N N . THR B 1 306 ? 4.34 26.297 2.008 1 94.12 306 THR B N 1
ATOM 5751 C CA . THR B 1 306 ? 3.766 26.359 0.667 1 94.12 306 THR B CA 1
ATOM 5752 C C . THR B 1 306 ? 3.766 27.781 0.131 1 94.12 306 THR B C 1
ATOM 5754 O O . THR B 1 306 ? 3.705 28.734 0.903 1 94.12 306 THR B O 1
ATOM 5757 N N . GLY B 1 307 ? 3.871 27.875 -1.225 1 94 307 GLY B N 1
ATOM 5758 C CA . GLY B 1 307 ? 3.906 29.172 -1.879 1 94 307 GLY B CA 1
ATOM 5759 C C . GLY B 1 307 ? 3.586 29.094 -3.361 1 94 307 GLY B C 1
ATOM 5760 O O . GLY B 1 307 ? 3.215 28.031 -3.871 1 94 307 GLY B O 1
ATOM 5761 N N . PRO B 1 308 ? 3.713 30.234 -4.035 1 92.19 308 PRO B N 1
ATOM 5762 C CA . PRO B 1 308 ? 3.402 30.281 -5.465 1 92.19 308 PRO B CA 1
ATOM 5763 C C . PRO B 1 308 ? 4.285 29.328 -6.285 1 92.19 308 PRO B C 1
ATOM 5765 O O . PRO B 1 308 ? 5.512 29.359 -6.145 1 92.19 308 PRO B O 1
ATOM 5768 N N . ALA B 1 309 ? 3.682 28.625 -7.195 1 92.12 309 ALA B N 1
ATOM 5769 C CA . ALA B 1 309 ? 4.34 27.531 -7.922 1 92.12 309 ALA B CA 1
ATOM 5770 C C . ALA B 1 309 ? 5.586 28.031 -8.641 1 92.12 309 ALA B C 1
ATOM 5772 O O . ALA B 1 309 ? 6.641 27.406 -8.586 1 92.12 309 ALA B O 1
ATOM 5773 N N . GLY B 1 310 ? 5.465 29.125 -9.344 1 92.25 310 GLY B N 1
ATOM 5774 C CA . GLY B 1 310 ? 6.605 29.656 -10.07 1 92.25 310 GLY B CA 1
ATOM 5775 C C . GLY B 1 310 ? 7.777 30.016 -9.172 1 92.25 310 GLY B C 1
ATOM 5776 O O . GLY B 1 310 ? 8.93 29.75 -9.523 1 92.25 310 GLY B O 1
ATOM 5777 N N . VAL B 1 311 ? 7.516 30.625 -8.055 1 94.88 311 VAL B N 1
ATOM 5778 C CA . VAL B 1 311 ? 8.562 31.016 -7.117 1 94.88 311 VAL B CA 1
ATOM 5779 C C . VAL B 1 311 ? 9.203 29.766 -6.516 1 94.88 311 VAL B C 1
ATOM 5781 O O . VAL B 1 311 ? 10.43 29.688 -6.398 1 94.88 311 VAL B O 1
ATOM 5784 N N . ILE B 1 312 ? 8.391 28.828 -6.188 1 96.38 312 ILE B N 1
ATOM 5785 C CA . ILE B 1 312 ? 8.891 27.594 -5.586 1 96.38 312 ILE B CA 1
ATOM 5786 C C . ILE B 1 312 ? 9.781 26.859 -6.582 1 96.38 312 ILE B C 1
ATOM 5788 O O . ILE B 1 312 ? 10.797 26.281 -6.203 1 96.38 312 ILE B O 1
ATOM 5792 N N . ALA B 1 313 ? 9.383 26.828 -7.824 1 95.62 313 ALA B N 1
ATOM 5793 C CA . ALA B 1 313 ? 10.219 26.219 -8.852 1 95.62 313 ALA B CA 1
ATOM 5794 C C . ALA B 1 313 ? 11.602 26.859 -8.883 1 95.62 313 ALA B C 1
ATOM 5796 O O . ALA B 1 313 ? 12.609 26.156 -9.023 1 95.62 313 ALA B O 1
ATOM 5797 N N . GLY B 1 314 ? 11.625 28.172 -8.812 1 96.06 314 GLY B N 1
ATOM 5798 C CA . GLY B 1 314 ? 12.898 28.875 -8.758 1 96.06 314 GLY B CA 1
ATOM 5799 C C . GLY B 1 314 ? 13.734 28.5 -7.547 1 96.06 314 GLY B C 1
ATOM 5800 O O . GLY B 1 314 ? 14.938 28.266 -7.668 1 96.06 314 GLY B O 1
ATOM 5801 N N . ILE B 1 315 ? 13.133 28.422 -6.414 1 97.19 315 ILE B N 1
ATOM 5802 C CA . ILE B 1 315 ? 13.805 28.016 -5.184 1 97.19 315 ILE B CA 1
ATOM 5803 C C . ILE B 1 315 ? 14.336 26.594 -5.32 1 97.19 315 ILE B C 1
ATOM 5805 O O . ILE B 1 315 ? 15.484 26.312 -4.98 1 97.19 315 ILE B O 1
ATOM 5809 N N . ALA B 1 316 ? 13.492 25.703 -5.797 1 96.06 316 ALA B N 1
ATOM 5810 C CA . ALA B 1 316 ? 13.852 24.297 -5.961 1 96.06 316 ALA B CA 1
ATOM 5811 C C . ALA B 1 316 ? 15.062 24.141 -6.875 1 96.06 316 ALA B C 1
ATOM 5813 O O . ALA B 1 316 ? 15.992 23.406 -6.559 1 96.06 316 ALA B O 1
ATOM 5814 N N . ASP B 1 317 ? 15.047 24.812 -7.945 1 95.25 317 ASP B N 1
ATOM 5815 C CA . ASP B 1 317 ? 16.172 24.781 -8.875 1 95.25 317 ASP B CA 1
ATOM 5816 C C . ASP B 1 317 ? 17.453 25.25 -8.195 1 95.25 317 ASP B C 1
ATOM 5818 O O . ASP B 1 317 ? 18.531 24.656 -8.391 1 95.25 317 ASP B O 1
ATOM 5822 N N . ALA B 1 318 ? 17.344 26.219 -7.473 1 95.25 318 ALA B N 1
ATOM 5823 C CA . ALA B 1 318 ? 18.5 26.812 -6.816 1 95.25 318 ALA B CA 1
ATOM 5824 C C . ALA B 1 318 ? 19.141 25.844 -5.828 1 95.25 318 ALA B C 1
ATOM 5826 O O . ALA B 1 318 ? 20.359 25.875 -5.609 1 95.25 318 ALA B O 1
ATOM 5827 N N . VAL B 1 319 ? 18.359 24.969 -5.262 1 93.56 319 VAL B N 1
ATOM 5828 C CA . VAL B 1 319 ? 18.906 24.109 -4.219 1 93.56 319 VAL B CA 1
ATOM 5829 C C . VAL B 1 319 ? 19.094 22.703 -4.758 1 93.56 319 VAL B C 1
ATOM 5831 O O . VAL B 1 319 ? 19.5 21.797 -4.02 1 93.56 319 VAL B O 1
ATOM 5834 N N . GLY B 1 320 ? 18.688 22.438 -5.957 1 90.5 320 GLY B N 1
ATOM 5835 C CA . GLY B 1 320 ? 18.906 21.156 -6.602 1 90.5 320 GLY B CA 1
ATOM 5836 C C . GLY B 1 320 ? 17.781 20.172 -6.367 1 90.5 320 GLY B C 1
ATOM 5837 O O . GLY B 1 320 ? 17.984 18.953 -6.434 1 90.5 320 GLY B O 1
ATOM 5838 N N . ALA B 1 321 ? 16.578 20.578 -6.066 1 93.25 321 ALA B N 1
ATOM 5839 C CA . ALA B 1 321 ? 15.406 19.719 -5.887 1 93.25 321 ALA B CA 1
ATOM 5840 C C . ALA B 1 321 ? 14.695 19.484 -7.211 1 93.25 321 ALA B C 1
ATOM 5842 O O . ALA B 1 321 ? 14.695 20.344 -8.094 1 93.25 321 ALA B O 1
ATOM 5843 N N . LYS B 1 322 ? 14.062 18.312 -7.348 1 92.62 322 LYS B N 1
ATOM 5844 C CA . LYS B 1 322 ? 13.359 17.938 -8.57 1 92.62 322 LYS B CA 1
ATOM 5845 C C . LYS B 1 322 ? 11.906 17.562 -8.281 1 92.62 322 LYS B C 1
ATOM 5847 O O . LYS B 1 322 ? 11.625 16.828 -7.336 1 92.62 322 LYS B O 1
ATOM 5852 N N . TRP B 1 323 ? 11.078 18.031 -9.133 1 94.88 323 TRP B N 1
ATOM 5853 C CA . TRP B 1 323 ? 9.648 17.781 -8.969 1 94.88 323 TRP B CA 1
ATOM 5854 C C . TRP B 1 323 ? 9.273 16.406 -9.492 1 94.88 323 TRP B C 1
ATOM 5856 O O . TRP B 1 323 ? 9.672 16.016 -10.594 1 94.88 323 TRP B O 1
ATOM 5866 N N . ASP B 1 324 ? 8.484 15.656 -8.664 1 93.19 324 ASP B N 1
ATOM 5867 C CA . ASP B 1 324 ? 7.93 14.359 -9.031 1 93.19 324 ASP B CA 1
ATOM 5868 C C . ASP B 1 324 ? 6.406 14.414 -9.102 1 93.19 324 ASP B C 1
ATOM 5870 O O . ASP B 1 324 ? 5.734 14.453 -8.07 1 93.19 324 ASP B O 1
ATOM 5874 N N . THR B 1 325 ? 5.766 14.25 -10.289 1 90.88 325 THR B N 1
ATOM 5875 C CA . THR B 1 325 ? 4.324 14.352 -10.469 1 90.88 325 THR B CA 1
ATOM 5876 C C . THR B 1 325 ? 3.613 13.125 -9.906 1 90.88 325 THR B C 1
ATOM 5878 O O . THR B 1 325 ? 2.406 13.156 -9.664 1 90.88 325 THR B O 1
ATOM 5881 N N . TYR B 1 326 ? 4.375 12.055 -9.773 1 86.56 326 TYR B N 1
ATOM 5882 C CA . TYR B 1 326 ? 3.799 10.836 -9.211 1 86.56 326 TYR B CA 1
ATOM 5883 C C . TYR B 1 326 ? 3.4 11.039 -7.754 1 86.56 326 TYR B C 1
ATOM 5885 O O . TYR B 1 326 ? 2.326 10.602 -7.332 1 86.56 326 TYR B O 1
ATOM 5893 N N . THR B 1 327 ? 4.211 11.711 -7.008 1 90.62 327 THR B N 1
ATOM 5894 C CA . THR B 1 327 ? 3.951 11.898 -5.586 1 90.62 327 THR B CA 1
ATOM 5895 C C . THR B 1 327 ? 3.605 13.359 -5.289 1 90.62 327 THR B C 1
ATOM 5897 O O . THR B 1 327 ? 3.258 13.703 -4.156 1 90.62 327 THR B O 1
ATOM 5900 N N . ASP B 1 328 ? 3.73 14.297 -6.227 1 91 328 ASP B N 1
ATOM 5901 C CA . ASP B 1 328 ? 3.572 15.727 -6.004 1 91 328 ASP B CA 1
ATOM 5902 C C . ASP B 1 328 ? 4.512 16.219 -4.906 1 91 328 ASP B C 1
ATOM 5904 O O . ASP B 1 328 ? 4.074 16.844 -3.941 1 91 328 ASP B O 1
ATOM 5908 N N . THR B 1 329 ? 5.754 15.922 -5.125 1 92.81 329 THR B N 1
ATOM 5909 C CA . THR B 1 329 ? 6.777 16.266 -4.141 1 92.81 329 THR B CA 1
ATOM 5910 C C . THR B 1 329 ? 8.078 16.641 -4.832 1 92.81 329 THR B C 1
ATOM 5912 O O . THR B 1 329 ? 8.359 16.188 -5.945 1 92.81 329 THR B O 1
ATOM 5915 N N . TYR B 1 330 ? 8.859 17.516 -4.152 1 94.06 330 TYR B N 1
ATOM 5916 C CA . TYR B 1 330 ? 10.234 17.766 -4.574 1 94.06 330 TYR B CA 1
ATOM 5917 C C . TYR B 1 330 ? 11.203 16.844 -3.859 1 94.06 330 TYR B C 1
ATOM 5919 O O . TYR B 1 330 ? 11.211 16.766 -2.629 1 94.06 330 TYR B O 1
ATOM 5927 N N . TRP B 1 331 ? 12 16.141 -4.66 1 91.88 331 TRP B N 1
ATOM 5928 C CA . TRP B 1 331 ? 13.086 15.328 -4.109 1 91.88 331 TRP B CA 1
ATOM 5929 C C . TRP B 1 331 ? 14.406 16.094 -4.141 1 91.88 331 TRP B C 1
ATOM 5931 O O . TRP B 1 331 ? 14.688 16.812 -5.098 1 91.88 331 TRP B O 1
ATOM 5941 N N . ILE B 1 332 ? 15.195 15.906 -3.084 1 91.5 332 ILE B N 1
ATOM 5942 C CA . ILE B 1 332 ? 16.453 16.641 -2.951 1 91.5 332 ILE B CA 1
ATOM 5943 C C . ILE B 1 332 ? 17.531 15.734 -2.365 1 91.5 332 ILE B C 1
ATOM 5945 O O . ILE B 1 332 ? 17.219 14.812 -1.602 1 91.5 332 ILE B O 1
ATOM 5949 N N . PRO B 1 333 ? 18.812 16 -2.752 1 85.88 333 PRO B N 1
ATOM 5950 C CA . PRO B 1 333 ? 19.875 15.242 -2.094 1 85.88 333 PRO B CA 1
ATOM 5951 C C . PRO B 1 333 ? 19.859 15.398 -0.574 1 85.88 333 PRO B C 1
ATOM 5953 O O . PRO B 1 333 ? 19.609 16.5 -0.066 1 85.88 333 PRO B O 1
ATOM 5956 N N . CYS B 1 334 ? 20.203 14.336 0.115 1 85.75 334 CYS B N 1
ATOM 5957 C CA . CYS B 1 334 ? 20.062 14.32 1.567 1 85.75 334 CYS B CA 1
ATOM 5958 C C . CYS B 1 334 ? 21.25 15.008 2.234 1 85.75 334 CYS B C 1
ATOM 5960 O O . CYS B 1 334 ? 21.188 15.344 3.418 1 85.75 334 CYS B O 1
ATOM 5962 N N . GLU B 1 335 ? 22.312 15.219 1.586 1 76.94 335 GLU B N 1
ATOM 5963 C CA . GLU B 1 335 ? 23.547 15.57 2.293 1 76.94 335 GLU B CA 1
ATOM 5964 C C . GLU B 1 335 ? 23.891 17.047 2.119 1 76.94 335 GLU B C 1
ATOM 5966 O O . GLU B 1 335 ? 24.984 17.391 1.679 1 76.94 335 GLU B O 1
ATOM 5971 N N . PRO B 1 336 ? 23.172 18 2.25 1 69.44 336 PRO B N 1
ATOM 5972 C CA . PRO B 1 336 ? 23.719 19.312 2.621 1 69.44 336 PRO B CA 1
ATOM 5973 C C . PRO B 1 336 ? 24 19.438 4.117 1 69.44 336 PRO B C 1
ATOM 5975 O O . PRO B 1 336 ? 23.391 18.703 4.918 1 69.44 336 PRO B O 1
ATOM 5978 N N . LYS B 1 337 ? 24.984 20.172 4.453 1 71.75 337 LYS B N 1
ATOM 5979 C CA . LYS B 1 337 ? 25.219 20.391 5.879 1 71.75 337 LYS B CA 1
ATOM 5980 C C . LYS B 1 337 ? 23.953 20.938 6.559 1 71.75 337 LYS B C 1
ATOM 5982 O O . LYS B 1 337 ? 23.234 21.75 5.988 1 71.75 337 LYS B O 1
ATOM 5987 N N . VAL B 1 338 ? 23.719 20.484 7.707 1 71.25 338 VAL B N 1
ATOM 5988 C CA . VAL B 1 338 ? 22.516 20.781 8.484 1 71.25 338 VAL B CA 1
ATOM 5989 C C . VAL B 1 338 ? 22.422 22.297 8.711 1 71.25 338 VAL B C 1
ATOM 5991 O O . VAL B 1 338 ? 21.312 22.844 8.75 1 71.25 338 VAL B O 1
ATOM 5994 N N . THR B 1 339 ? 23.547 23.016 8.656 1 74.25 339 THR B N 1
ATOM 5995 C CA . THR B 1 339 ? 23.562 24.438 9.008 1 74.25 339 THR B CA 1
ATOM 5996 C C . THR B 1 339 ? 23.484 25.297 7.754 1 74.25 339 THR B C 1
ATOM 5998 O O . THR B 1 339 ? 23.391 26.531 7.848 1 74.25 339 THR B O 1
ATOM 6001 N N . THR B 1 340 ? 23.438 24.656 6.777 1 80.94 340 THR B N 1
ATOM 6002 C CA . THR B 1 340 ? 23.391 25.406 5.531 1 80.94 340 THR B CA 1
ATOM 6003 C C . THR B 1 340 ? 22.078 26.188 5.414 1 80.94 340 THR B C 1
ATOM 6005 O O . THR B 1 340 ? 21 25.609 5.48 1 80.94 340 THR B O 1
ATOM 6008 N N . GLN B 1 341 ? 22.344 27.625 5.434 1 82.81 341 GLN B N 1
ATOM 6009 C CA . GLN B 1 341 ? 21.188 28.438 5.102 1 82.81 341 GLN B CA 1
ATOM 6010 C C . GLN B 1 341 ? 20.688 28.141 3.686 1 82.81 341 GLN B C 1
ATOM 6012 O O . GLN B 1 341 ? 21.438 28.297 2.719 1 82.81 341 GLN B O 1
ATOM 6017 N N . MET B 1 342 ? 19.406 27.781 3.699 1 90 342 MET B N 1
ATOM 6018 C CA . MET B 1 342 ? 18.938 27.266 2.42 1 90 342 MET B CA 1
ATOM 6019 C C . MET B 1 342 ? 17.922 28.219 1.791 1 90 342 MET B C 1
ATOM 6021 O O . MET B 1 342 ? 18.047 28.578 0.617 1 90 342 MET B O 1
ATOM 6025 N N . VAL B 1 343 ? 16.984 28.656 2.549 1 97.31 343 VAL B N 1
ATOM 6026 C CA . VAL B 1 343 ? 15.969 29.578 2.045 1 97.31 343 VAL B CA 1
ATOM 6027 C C . VAL B 1 343 ? 15.781 30.719 3.035 1 97.31 343 VAL B C 1
ATOM 6029 O O . VAL B 1 343 ? 15.672 30.5 4.242 1 97.31 343 VAL B O 1
ATOM 6032 N N . ASN B 1 344 ? 15.695 31.984 2.543 1 97.69 344 ASN B N 1
ATOM 6033 C CA . ASN B 1 344 ? 15.484 33.156 3.359 1 97.69 344 ASN B CA 1
ATOM 6034 C C . ASN B 1 344 ? 14.094 33.75 3.127 1 97.69 344 ASN B C 1
ATOM 6036 O O . ASN B 1 344 ? 13.711 34.031 1.987 1 97.69 344 ASN B O 1
ATOM 6040 N N . PHE B 1 345 ? 13.43 33.969 4.203 1 98 345 PHE B N 1
ATOM 6041 C CA . PHE B 1 345 ? 12.164 34.688 4.18 1 98 345 PHE B CA 1
ATOM 6042 C C . PHE B 1 345 ? 12.305 36.062 4.824 1 98 345 PHE B C 1
ATOM 6044 O O . PHE B 1 345 ? 12.734 36.156 5.973 1 98 345 PHE B O 1
ATOM 6051 N N . THR B 1 346 ? 11.922 37.031 4.094 1 97.69 346 THR B N 1
ATOM 6052 C CA . THR B 1 346 ? 11.992 38.375 4.633 1 97.69 346 THR B CA 1
ATOM 6053 C C . THR B 1 346 ? 10.609 38.906 4.996 1 97.69 346 THR B C 1
ATOM 6055 O O . THR B 1 346 ? 9.758 39.062 4.121 1 97.69 346 THR B O 1
ATOM 6058 N N . ILE B 1 347 ? 10.414 39.156 6.215 1 97.12 347 ILE B N 1
ATOM 6059 C CA . ILE B 1 347 ? 9.156 39.688 6.734 1 97.12 347 ILE B CA 1
ATOM 6060 C C . ILE B 1 347 ? 9.375 41.125 7.242 1 97.12 347 ILE B C 1
ATOM 6062 O O . ILE B 1 347 ? 10.164 41.344 8.164 1 97.12 347 ILE B O 1
ATOM 6066 N N . GLY B 1 348 ? 8.555 41.938 6.598 1 91.44 348 GLY B N 1
ATOM 6067 C CA . GLY B 1 348 ? 8.922 43.344 6.824 1 91.44 348 GLY B CA 1
ATOM 6068 C C . GLY B 1 348 ? 10.336 43.656 6.387 1 91.44 348 GLY B C 1
ATOM 6069 O O . GLY B 1 348 ? 10.672 43.531 5.207 1 91.44 348 GLY B O 1
ATOM 6070 N N . GLY B 1 349 ? 11.18 43.938 7.191 1 91.88 349 GLY B N 1
ATOM 6071 C CA . GLY B 1 349 ? 12.57 44.219 6.891 1 91.88 349 GLY B CA 1
ATOM 6072 C C . GLY B 1 349 ? 13.539 43.219 7.5 1 91.88 349 GLY B C 1
ATOM 6073 O O . GLY B 1 349 ? 14.75 43.312 7.289 1 91.88 349 GLY B O 1
ATOM 6074 N N . THR B 1 350 ? 13.031 42.25 8.102 1 96.25 350 THR B N 1
ATOM 6075 C CA . THR B 1 350 ? 13.875 41.312 8.82 1 96.25 350 THR B CA 1
ATOM 6076 C C . THR B 1 350 ? 14.008 40 8.039 1 96.25 350 THR B C 1
ATOM 6078 O O . THR B 1 350 ? 13.016 39.469 7.559 1 96.25 350 THR B O 1
ATOM 6081 N N . ILE B 1 351 ? 15.234 39.469 7.938 1 96.5 351 ILE B N 1
ATOM 6082 C CA . ILE B 1 351 ? 15.508 38.25 7.219 1 96.5 351 ILE B CA 1
ATOM 6083 C C . ILE B 1 351 ? 15.453 37.062 8.188 1 96.5 351 ILE B C 1
ATOM 6085 O O . ILE B 1 351 ? 16.094 37.094 9.242 1 96.5 351 ILE B O 1
ATOM 6089 N N . TYR B 1 352 ? 14.719 36.062 7.832 1 97.56 352 TYR B N 1
ATOM 6090 C CA . TYR B 1 352 ? 14.609 34.812 8.586 1 97.56 352 TYR B CA 1
ATOM 6091 C C . TYR B 1 352 ? 15.109 33.625 7.762 1 97.56 352 TYR B C 1
ATOM 6093 O O . TYR B 1 352 ? 14.359 33.062 6.961 1 97.56 352 TYR B O 1
ATOM 6101 N N . PRO B 1 353 ? 16.297 33.219 7.953 1 96.81 353 PRO B N 1
ATOM 6102 C CA . PRO B 1 353 ? 16.828 32.062 7.219 1 96.81 353 PRO B CA 1
ATOM 6103 C C . PRO B 1 353 ? 16.359 30.734 7.781 1 96.81 353 PRO B C 1
ATOM 6105 O O . PRO B 1 353 ? 16.406 30.531 9 1 96.81 353 PRO B O 1
ATOM 6108 N N . VAL B 1 354 ? 15.914 29.875 6.922 1 96.75 354 VAL B N 1
ATOM 6109 C CA . VAL B 1 354 ? 15.594 28.5 7.305 1 96.75 354 VAL B CA 1
ATOM 6110 C C . VAL B 1 354 ? 16.672 27.562 6.789 1 96.75 354 VAL B C 1
ATOM 6112 O O . VAL B 1 354 ? 17.031 27.594 5.609 1 96.75 354 VAL B O 1
ATOM 6115 N N . THR B 1 355 ? 17.156 26.688 7.648 1 95.12 355 THR B N 1
ATOM 6116 C CA . THR B 1 355 ? 18.312 25.859 7.34 1 95.12 355 THR B CA 1
ATOM 6117 C C . THR B 1 355 ? 17.891 24.531 6.73 1 95.12 355 THR B C 1
ATOM 6119 O O . THR B 1 355 ? 16.719 24.172 6.785 1 95.12 355 THR B O 1
ATOM 6122 N N . ALA B 1 356 ? 18.906 23.812 6.242 1 93.69 356 ALA B N 1
ATOM 6123 C CA . ALA B 1 356 ? 18.703 22.5 5.625 1 93.69 356 ALA B CA 1
ATOM 6124 C C . ALA B 1 356 ? 18.141 21.5 6.629 1 93.69 356 ALA B C 1
ATOM 6126 O O . ALA B 1 356 ? 17.359 20.625 6.27 1 93.69 356 ALA B O 1
ATOM 6127 N N . GLU B 1 357 ? 18.453 21.672 7.809 1 91.38 357 GLU B N 1
ATOM 6128 C CA . GLU B 1 357 ? 17.984 20.766 8.859 1 91.38 357 GLU B CA 1
ATOM 6129 C C . GLU B 1 357 ? 16.469 20.688 8.898 1 91.38 357 GLU B C 1
ATOM 6131 O O . GLU B 1 357 ? 15.898 19.625 9.195 1 91.38 357 GLU B O 1
ATOM 6136 N N . ASN B 1 358 ? 15.844 21.797 8.57 1 94 358 ASN B N 1
ATOM 6137 C CA . ASN B 1 358 ? 14.391 21.859 8.688 1 94 358 ASN B CA 1
ATOM 6138 C C . ASN B 1 358 ? 13.719 21.766 7.316 1 94 358 ASN B C 1
ATOM 6140 O O . ASN B 1 358 ? 12.492 21.641 7.23 1 94 358 ASN B O 1
ATOM 6144 N N . LEU B 1 359 ? 14.523 21.766 6.301 1 95.19 359 LEU B N 1
ATOM 6145 C CA . LEU B 1 359 ? 13.922 21.797 4.973 1 95.19 359 LEU B CA 1
ATOM 6146 C C . LEU B 1 359 ? 14.141 20.484 4.238 1 95.19 359 LEU B C 1
ATOM 6148 O O . LEU B 1 359 ? 13.5 20.219 3.223 1 95.19 359 LEU B O 1
ATOM 6152 N N . ILE B 1 360 ? 15.031 19.656 4.727 1 92.19 360 ILE B N 1
ATOM 6153 C CA . ILE B 1 360 ? 15.312 18.359 4.133 1 92.19 360 ILE B CA 1
ATOM 6154 C C . ILE B 1 360 ? 14.781 17.25 5.039 1 92.19 360 ILE B C 1
ATOM 6156 O O . ILE B 1 360 ? 15.242 17.094 6.176 1 92.19 360 ILE B O 1
ATOM 6160 N N . VAL B 1 361 ? 13.859 16.453 4.504 1 90.25 361 VAL B N 1
ATOM 6161 C CA . VAL B 1 361 ? 13.172 15.43 5.297 1 90.25 361 VAL B CA 1
ATOM 6162 C C . VAL B 1 361 ? 13.492 14.047 4.742 1 90.25 361 VAL B C 1
ATOM 6164 O O . VAL B 1 361 ? 13.133 13.727 3.607 1 90.25 361 VAL B O 1
ATOM 6167 N N . PRO B 1 362 ? 14.078 13.203 5.551 1 86 362 PRO B N 1
ATOM 6168 C CA . PRO B 1 362 ? 14.305 11.836 5.078 1 86 362 PRO B CA 1
ATOM 6169 C C . PRO B 1 362 ? 13 11.07 4.848 1 86 362 PRO B C 1
ATOM 6171 O O . PRO B 1 362 ? 12.078 11.156 5.664 1 86 362 PRO B O 1
ATOM 6174 N N . TYR B 1 363 ? 12.875 10.383 3.775 1 83.75 363 TYR B N 1
ATOM 6175 C CA . TYR B 1 363 ? 11.664 9.672 3.402 1 83.75 363 TYR B CA 1
ATOM 6176 C C . TYR B 1 363 ? 11.844 8.164 3.564 1 83.75 363 TYR B C 1
ATOM 6178 O O . TYR B 1 363 ? 11.07 7.512 4.262 1 83.75 363 TYR B O 1
ATOM 6186 N N . ARG B 1 364 ? 12.641 7.594 2.932 1 76.69 364 ARG B N 1
ATOM 6187 C CA . ARG B 1 364 ? 12.797 6.141 2.932 1 76.69 364 ARG B CA 1
ATOM 6188 C C . ARG B 1 364 ? 14.258 5.75 3.125 1 76.69 364 ARG B C 1
ATOM 6190 O O . ARG B 1 364 ? 15.133 6.203 2.383 1 76.69 364 ARG B O 1
ATOM 6197 N N . LYS B 1 365 ? 14.242 4.746 4.059 1 70.69 365 LYS B N 1
ATOM 6198 C CA . LYS B 1 365 ? 15.578 4.219 4.34 1 70.69 365 LYS B CA 1
ATOM 6199 C C . LYS B 1 365 ? 15.906 3.043 3.422 1 70.69 365 LYS B C 1
ATOM 6201 O O . LYS B 1 365 ? 15.023 2.266 3.059 1 70.69 365 LYS B O 1
ATOM 6206 N N . PHE B 1 366 ? 17.141 3.047 2.906 1 63 366 PHE B N 1
ATOM 6207 C CA . PHE B 1 366 ? 17.719 1.922 2.186 1 63 366 PHE B CA 1
ATOM 6208 C C . PHE B 1 366 ? 17.391 1.997 0.701 1 63 366 PHE B C 1
ATOM 6210 O O . PHE B 1 366 ? 17.75 1.1 -0.066 1 63 366 PHE B O 1
ATOM 6217 N N . CYS B 1 367 ? 16.703 3.039 0.395 1 68.62 367 CYS B N 1
ATOM 6218 C CA . CYS B 1 367 ? 16.453 3.221 -1.03 1 68.62 367 CYS B CA 1
ATOM 6219 C C . CYS B 1 367 ? 17.656 3.875 -1.715 1 68.62 367 CYS B C 1
ATOM 6221 O O . CYS B 1 367 ? 18.031 4.996 -1.377 1 68.62 367 CYS B O 1
ATOM 6223 N N . ILE B 1 368 ? 18.297 3.219 -2.627 1 68.19 368 ILE B N 1
ATOM 6224 C CA . ILE B 1 368 ? 19.469 3.752 -3.297 1 68.19 368 ILE B CA 1
ATOM 6225 C C . ILE B 1 368 ? 19.062 4.5 -4.562 1 68.19 368 ILE B C 1
ATOM 6227 O O . ILE B 1 368 ? 19.656 5.512 -4.922 1 68.19 368 ILE B O 1
ATOM 6231 N N . LEU B 1 369 ? 18.109 3.844 -5.18 1 75.5 369 LEU B N 1
ATOM 6232 C CA . LEU B 1 369 ? 17.609 4.43 -6.414 1 75.5 369 LEU B CA 1
ATOM 6233 C C . LEU B 1 369 ? 16.078 4.48 -6.406 1 75.5 369 LEU B C 1
ATOM 6235 O O . LEU B 1 369 ? 15.43 3.516 -6.008 1 75.5 369 LEU B O 1
ATOM 6239 N N . TYR B 1 370 ? 15.672 5.633 -6.719 1 79.44 370 TYR B N 1
ATOM 6240 C CA . TYR B 1 370 ? 14.242 5.879 -6.832 1 79.44 370 TYR B CA 1
ATOM 6241 C C . TYR B 1 370 ? 13.891 6.422 -8.211 1 79.44 370 TYR B C 1
ATOM 6243 O O . TYR B 1 370 ? 14.516 7.367 -8.695 1 79.44 370 TYR B O 1
ATOM 6251 N N . TYR B 1 371 ? 12.945 5.77 -8.836 1 81.5 371 TYR B N 1
ATOM 6252 C CA . TYR B 1 371 ? 12.547 6.348 -10.117 1 81.5 371 TYR B CA 1
ATOM 6253 C C . TYR B 1 371 ? 11.047 6.195 -10.344 1 81.5 371 TYR B C 1
ATOM 6255 O O . TYR B 1 371 ? 10.406 5.348 -9.727 1 81.5 371 TYR B O 1
ATOM 6263 N N . THR B 1 372 ? 10.586 7.02 -11 1 86.06 372 THR B N 1
ATOM 6264 C CA . THR B 1 372 ? 9.242 7.004 -11.562 1 86.06 372 THR B CA 1
ATOM 6265 C C . THR B 1 372 ? 9.281 7.309 -13.062 1 86.06 372 THR B C 1
ATOM 6267 O O . THR B 1 372 ? 10.359 7.367 -13.656 1 86.06 372 THR B O 1
ATOM 6270 N N . SER B 1 373 ? 8.086 7.379 -13.672 1 77.69 373 SER B N 1
ATOM 6271 C CA . SER B 1 373 ? 8.039 7.719 -15.086 1 77.69 373 SER B CA 1
ATOM 6272 C C . SER B 1 373 ? 8.648 9.094 -15.352 1 77.69 373 SER B C 1
ATOM 6274 O O . SER B 1 373 ? 9.133 9.367 -16.453 1 77.69 373 SER B O 1
ATOM 6276 N N . ASP B 1 374 ? 8.82 9.906 -14.305 1 81.44 374 ASP B N 1
ATOM 6277 C CA . ASP B 1 374 ? 9.188 11.312 -14.492 1 81.44 374 ASP B CA 1
ATOM 6278 C C . ASP B 1 374 ? 10.633 11.555 -14.062 1 81.44 374 ASP B C 1
ATOM 6280 O O . ASP B 1 374 ? 11.297 12.438 -14.602 1 81.44 374 ASP B O 1
ATOM 6284 N N . ILE B 1 375 ? 11.023 10.766 -13.125 1 84.38 375 ILE B N 1
ATOM 6285 C CA . ILE B 1 375 ? 12.32 11.156 -12.578 1 84.38 375 ILE B CA 1
ATOM 6286 C C . ILE B 1 375 ? 13.109 9.914 -12.188 1 84.38 375 ILE B C 1
ATOM 6288 O O . ILE B 1 375 ? 12.531 8.844 -11.984 1 84.38 375 ILE B O 1
ATOM 6292 N N . GLN B 1 376 ? 14.43 10.117 -12.156 1 81.31 376 GLN B N 1
ATOM 6293 C CA . GLN B 1 376 ? 15.383 9.211 -11.523 1 81.31 376 GLN B CA 1
ATOM 6294 C C . GLN B 1 376 ? 16.203 9.93 -10.453 1 81.31 376 GLN B C 1
ATOM 6296 O O . GLN B 1 376 ? 16.781 10.992 -10.719 1 81.31 376 GLN B O 1
ATOM 6301 N N . PHE B 1 377 ? 16.109 9.352 -9.219 1 79.81 377 PHE B N 1
ATOM 6302 C CA . PHE B 1 377 ? 16.781 10.008 -8.109 1 79.81 377 PHE B CA 1
ATOM 6303 C C . PHE B 1 377 ? 17.641 9.016 -7.324 1 79.81 377 PHE B C 1
ATOM 6305 O O . PHE B 1 377 ? 17.156 7.957 -6.918 1 79.81 377 PHE B O 1
ATOM 6312 N N . SER B 1 378 ? 18.844 9.25 -7.141 1 75.12 378 SER B N 1
ATOM 6313 C CA . SER B 1 378 ? 19.766 8.367 -6.43 1 75.12 378 SER B CA 1
ATOM 6314 C C . SER B 1 378 ? 19.906 8.773 -4.969 1 75.12 378 SER B C 1
ATOM 6316 O O . SER B 1 378 ? 20.016 9.969 -4.66 1 75.12 378 SER B O 1
ATOM 6318 N N . ALA B 1 379 ? 19.781 7.734 -4.156 1 67.69 379 ALA B N 1
ATOM 6319 C CA . ALA B 1 379 ? 19.984 7.965 -2.727 1 67.69 379 ALA B CA 1
ATOM 6320 C C . ALA B 1 379 ? 21.438 8.344 -2.434 1 67.69 379 ALA B C 1
ATOM 6322 O O . ALA B 1 379 ? 22.312 8.117 -3.264 1 67.69 379 ALA B O 1
ATOM 6323 N N . ASN B 1 380 ? 21.562 8.938 -1.334 1 66.81 380 ASN B N 1
ATOM 6324 C CA . ASN B 1 380 ? 22.922 9.219 -0.884 1 66.81 380 ASN B CA 1
ATOM 6325 C C . ASN B 1 380 ? 23.578 7.988 -0.261 1 66.81 380 ASN B C 1
ATOM 6327 O O . ASN B 1 380 ? 23.047 6.883 -0.365 1 66.81 380 ASN B O 1
ATOM 6331 N N . LYS B 1 381 ? 24.797 8.227 0.356 1 62.72 381 LYS B N 1
ATOM 6332 C CA . LYS B 1 381 ? 25.609 7.164 0.928 1 62.72 381 LYS B CA 1
ATOM 6333 C C . LYS B 1 381 ? 24.891 6.457 2.064 1 62.72 381 LYS B C 1
ATOM 6335 O O . LYS B 1 381 ? 25.203 5.309 2.391 1 62.72 381 LYS B O 1
ATOM 6340 N N . THR B 1 382 ? 23.906 7.176 2.631 1 62.12 382 THR B N 1
ATOM 6341 C CA . THR B 1 382 ? 23.203 6.617 3.777 1 62.12 382 THR B CA 1
ATOM 6342 C C . THR B 1 382 ? 22.016 5.77 3.32 1 62.12 382 THR B C 1
ATOM 6344 O O . THR B 1 382 ? 21.375 5.098 4.133 1 62.12 382 THR B O 1
ATOM 6347 N N . GLY B 1 383 ? 21.797 5.809 2.088 1 70 383 GLY B N 1
ATOM 6348 C CA . GLY B 1 383 ? 20.734 4.977 1.554 1 70 383 GLY B CA 1
ATOM 6349 C C . GLY B 1 383 ? 19.359 5.621 1.664 1 70 383 GLY B C 1
ATOM 6350 O O . GLY B 1 383 ? 18.344 4.953 1.495 1 70 383 GLY B O 1
ATOM 6351 N N . TYR B 1 384 ? 19.312 6.969 2.053 1 76.56 384 TYR B N 1
ATOM 6352 C CA . TYR B 1 384 ? 18.031 7.664 2.146 1 76.56 384 TYR B CA 1
ATOM 6353 C C . TYR B 1 384 ? 17.766 8.469 0.882 1 76.56 384 TYR B C 1
ATOM 6355 O O . TYR B 1 384 ? 18.688 8.992 0.258 1 76.56 384 TYR B O 1
ATOM 6363 N N . ILE B 1 385 ? 16.547 8.539 0.552 1 83.81 385 ILE B N 1
ATOM 6364 C CA . ILE B 1 385 ? 16.062 9.602 -0.324 1 83.81 385 ILE B CA 1
ATOM 6365 C C . ILE B 1 385 ? 15.32 10.656 0.498 1 83.81 385 ILE B C 1
ATOM 6367 O O . ILE B 1 385 ? 14.68 10.328 1.501 1 83.81 385 ILE B O 1
ATOM 6371 N N . CYS B 1 386 ? 15.477 11.922 0.124 1 90.38 386 CYS B N 1
ATOM 6372 C CA . CYS B 1 386 ? 14.953 12.984 0.974 1 90.38 386 CYS B CA 1
ATOM 6373 C C . CYS B 1 386 ? 13.977 13.867 0.206 1 90.38 386 CYS B C 1
ATOM 6375 O O . CYS B 1 386 ? 14.133 14.07 -1 1 90.38 386 CYS B O 1
ATOM 6377 N N . MET B 1 387 ? 13.047 14.383 0.943 1 92.06 387 MET B N 1
ATOM 6378 C CA . MET B 1 387 ? 12.055 15.32 0.42 1 92.06 387 MET B CA 1
ATOM 6379 C C . MET B 1 387 ? 12.43 16.75 0.777 1 92.06 387 MET B C 1
ATOM 6381 O O . MET B 1 387 ? 12.969 17.016 1.857 1 92.06 387 MET B O 1
ATOM 6385 N N . PHE B 1 388 ? 12.148 17.641 -0.197 1 94.56 388 PHE B N 1
ATOM 6386 C CA . PHE B 1 388 ? 12.203 19.078 0.087 1 94.56 388 PHE B CA 1
ATOM 6387 C C . PHE B 1 388 ? 10.898 19.547 0.729 1 94.56 388 PHE B C 1
ATOM 6389 O O . PHE B 1 388 ? 9.82 19.328 0.189 1 94.56 388 PHE B O 1
ATOM 6396 N N . ALA B 1 389 ? 10.977 20.203 1.873 1 95.06 389 ALA B N 1
ATOM 6397 C CA . ALA B 1 389 ? 9.805 20.484 2.688 1 95.06 389 ALA B CA 1
ATOM 6398 C C . ALA B 1 389 ? 9.125 21.781 2.229 1 95.06 389 ALA B C 1
ATOM 6400 O O . ALA B 1 389 ? 8.617 22.547 3.049 1 95.06 389 ALA B O 1
ATOM 6401 N N . ILE B 1 390 ? 9.156 22.109 0.972 1 96.06 390 ILE B N 1
ATOM 6402 C CA . ILE B 1 390 ? 8.453 23.234 0.359 1 96.06 390 ILE B CA 1
ATOM 6403 C C . ILE B 1 390 ? 7.676 22.75 -0.862 1 96.06 390 ILE B C 1
ATOM 6405 O O . ILE B 1 390 ? 8.219 22.047 -1.716 1 96.06 390 ILE B O 1
ATOM 6409 N N . LEU B 1 391 ? 6.414 23.125 -0.887 1 94.56 391 LEU B N 1
ATOM 6410 C CA . LEU B 1 391 ? 5.523 22.656 -1.947 1 94.56 391 LEU B CA 1
ATOM 6411 C C . LEU B 1 391 ? 4.809 23.844 -2.605 1 94.56 391 LEU B C 1
ATOM 6413 O O . LEU B 1 391 ? 4.609 24.875 -1.979 1 94.56 391 LEU B O 1
ATOM 6417 N N . PRO B 1 392 ? 4.422 23.578 -3.893 1 92.19 392 PRO B N 1
ATOM 6418 C CA . PRO B 1 392 ? 3.596 24.609 -4.52 1 92.19 392 PRO B CA 1
ATOM 6419 C C . PRO B 1 392 ? 2.174 24.656 -3.961 1 92.19 392 PRO B C 1
ATOM 6421 O O . PRO B 1 392 ? 1.624 23.609 -3.592 1 92.19 392 PRO B O 1
ATOM 6424 N N . LEU B 1 393 ? 1.684 25.797 -3.822 1 82.88 393 LEU B N 1
ATOM 6425 C CA . LEU B 1 393 ? 0.295 26 -3.424 1 82.88 393 LEU B CA 1
ATOM 6426 C C . LEU B 1 393 ? -0.593 26.219 -4.645 1 82.88 393 LEU B C 1
ATOM 6428 O O . LEU B 1 393 ? -0.253 27 -5.535 1 82.88 393 LEU B O 1
ATOM 6432 N N . SER B 1 394 ? -1.656 25.297 -4.762 1 63.22 394 SER B N 1
ATOM 6433 C CA . SER B 1 394 ? -2.578 25.422 -5.887 1 63.22 394 SER B CA 1
ATOM 6434 C C . SER B 1 394 ? -3.777 26.297 -5.52 1 63.22 394 SER B C 1
ATOM 6436 O O . SER B 1 394 ? -4.82 25.781 -5.105 1 63.22 394 SER B O 1
ATOM 6438 N N . ASN B 1 395 ? -3.775 27.469 -5.059 1 59.88 395 ASN B N 1
ATOM 6439 C CA . ASN B 1 395 ? -5.004 28.141 -4.66 1 59.88 395 ASN B CA 1
ATOM 6440 C C . ASN B 1 395 ? -5.484 29.109 -5.734 1 59.88 395 ASN B C 1
ATOM 6442 O O . ASN B 1 395 ? -6.332 29.969 -5.469 1 59.88 395 ASN B O 1
ATOM 6446 N N . ASN B 1 396 ? -5.234 28.953 -6.918 1 49.31 396 ASN B N 1
ATOM 6447 C CA . ASN B 1 396 ? -5.719 29.781 -8.031 1 49.31 396 ASN B CA 1
ATOM 6448 C C . ASN B 1 396 ? -5.754 31.25 -7.664 1 49.31 396 ASN B C 1
ATOM 6450 O O . ASN B 1 396 ? -6.688 31.969 -8.031 1 49.31 396 ASN B O 1
ATOM 6454 N N . GLY B 1 397 ? -4.875 31.703 -6.762 1 53.28 397 GLY B N 1
ATOM 6455 C CA . GLY B 1 397 ? -4.77 33.125 -6.484 1 53.28 397 GLY B CA 1
ATOM 6456 C C . GLY B 1 397 ? -5.637 33.562 -5.324 1 53.28 397 GLY B C 1
ATOM 6457 O O . GLY B 1 397 ? -5.648 34.75 -4.969 1 53.28 397 GLY B O 1
ATOM 6458 N N . PHE B 1 398 ? -6.496 32.656 -4.734 1 57.97 398 PHE B N 1
ATOM 6459 C C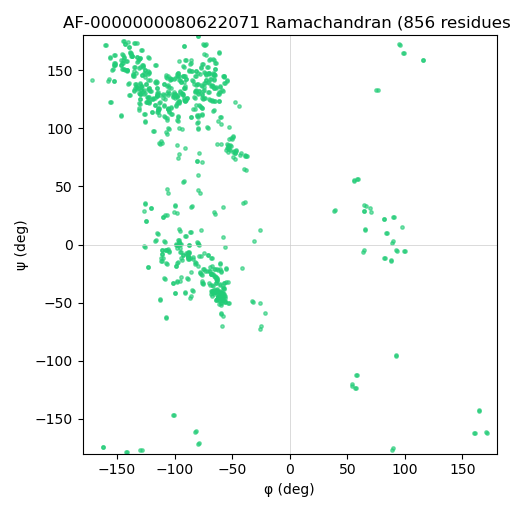A . PHE B 1 398 ? -7.34 33.094 -3.625 1 57.97 398 PHE B CA 1
ATOM 6460 C C . PHE B 1 398 ? -6.652 32.812 -2.291 1 57.97 398 PHE B C 1
ATOM 6462 O O . PHE B 1 398 ? -6.02 31.766 -2.111 1 57.97 398 PHE B O 1
ATOM 6469 N N . GLY B 1 399 ? -6.57 33.844 -1.434 1 62.09 399 GLY B N 1
ATOM 6470 C CA . GLY B 1 399 ? -5.996 33.75 -0.101 1 62.09 399 GLY B CA 1
ATOM 6471 C C . GLY B 1 399 ? -4.508 34.031 -0.067 1 62.09 399 GLY B C 1
ATOM 6472 O O . GLY B 1 399 ? -3.945 34.562 -1.035 1 62.09 399 GLY B O 1
ATOM 6473 N N . PRO B 1 400 ? -4.004 33.844 1.112 1 72 400 PRO B N 1
ATOM 6474 C CA . PRO B 1 400 ? -2.561 34.094 1.203 1 72 400 PRO B CA 1
ATOM 6475 C C . PRO B 1 400 ? -1.756 33.219 0.243 1 72 400 PRO B C 1
ATOM 6477 O O . PRO B 1 400 ? -2.092 32.062 0.034 1 72 400 PRO B O 1
ATOM 6480 N N . SER B 1 401 ? -0.733 33.906 -0.198 1 84.06 401 SER B N 1
ATOM 6481 C CA . SER B 1 401 ? 0.095 33.281 -1.213 1 84.06 401 SER B CA 1
ATOM 6482 C C . SER B 1 401 ? 1.046 32.25 -0.589 1 84.06 401 SER B C 1
ATOM 6484 O O . SER B 1 401 ? 1.521 31.344 -1.269 1 84.06 401 SER B O 1
ATOM 6486 N N . TRP B 1 402 ? 1.282 32.562 0.751 1 93.12 402 TRP B N 1
ATOM 6487 C CA . TRP B 1 402 ? 2.234 31.688 1.424 1 93.12 402 TRP B CA 1
ATOM 6488 C C . TRP B 1 402 ? 1.649 31.141 2.725 1 93.12 402 TRP B C 1
ATOM 6490 O O . TRP B 1 402 ? 0.883 31.828 3.402 1 93.12 402 TRP B O 1
ATOM 6500 N N . VAL B 1 403 ? 2.018 29.969 3.021 1 94 403 VAL B N 1
ATOM 6501 C CA . VAL B 1 403 ? 1.77 29.375 4.336 1 94 403 VAL B CA 1
ATOM 6502 C C . VAL B 1 403 ? 3.078 28.859 4.926 1 94 403 VAL B C 1
ATOM 6504 O O . VAL B 1 403 ? 3.699 27.953 4.379 1 94 403 VAL B O 1
ATOM 6507 N N . LEU B 1 404 ? 3.494 29.531 5.988 1 96.56 404 LEU B N 1
ATOM 6508 C CA . LEU B 1 404 ? 4.676 29.062 6.711 1 96.56 404 LEU B CA 1
ATOM 6509 C C . LEU B 1 404 ? 4.309 28.016 7.746 1 96.56 404 LEU B C 1
ATOM 6511 O O . LEU B 1 404 ? 3.717 28.328 8.781 1 96.56 404 LEU B O 1
ATOM 6515 N N . GLY B 1 405 ? 4.727 26.781 7.453 1 95.38 405 GLY B N 1
ATOM 6516 C CA . GLY B 1 405 ? 4.371 25.656 8.312 1 95.38 405 GLY B CA 1
ATOM 6517 C C . GLY B 1 405 ? 5.492 25.25 9.242 1 95.38 405 GLY B C 1
ATOM 6518 O O . GLY B 1 405 ? 6.285 26.078 9.68 1 95.38 405 GLY B O 1
ATOM 6519 N N . ASP B 1 406 ? 5.59 23.969 9.539 1 95.31 406 ASP B N 1
ATOM 6520 C CA . ASP B 1 406 ? 6.418 23.391 10.594 1 95.31 406 ASP B CA 1
ATOM 6521 C C . ASP B 1 406 ? 7.895 23.688 10.359 1 95.31 406 ASP B C 1
ATOM 6523 O O . ASP B 1 406 ? 8.633 23.953 11.312 1 95.31 406 ASP B O 1
ATOM 6527 N N . PRO B 1 407 ? 8.336 23.594 9.117 1 95.38 407 PRO B N 1
ATOM 6528 C CA . PRO B 1 407 ? 9.766 23.859 8.953 1 95.38 407 PRO B CA 1
ATOM 6529 C C . PRO B 1 407 ? 10.156 25.25 9.445 1 95.38 407 PRO B C 1
ATOM 6531 O O . PRO B 1 407 ? 11.25 25.438 9.977 1 95.38 407 PRO B O 1
ATOM 6534 N N . PHE B 1 408 ? 9.32 26.219 9.227 1 96.81 408 PHE B N 1
ATOM 6535 C CA . PHE B 1 408 ? 9.578 27.562 9.734 1 96.81 408 PHE B CA 1
ATOM 6536 C C . PHE B 1 408 ? 9.477 27.594 11.258 1 96.81 408 PHE B C 1
ATOM 6538 O O . PHE B 1 408 ? 10.336 28.172 11.922 1 96.81 408 PHE B O 1
ATOM 6545 N N . HIS B 1 409 ? 8.469 26.922 11.758 1 96.62 409 HIS B N 1
ATOM 6546 C CA . HIS B 1 409 ? 8.25 26.891 13.203 1 96.62 409 HIS B CA 1
ATOM 6547 C C . HIS B 1 409 ? 9.344 26.109 13.914 1 96.62 409 HIS B C 1
ATOM 6549 O O . HIS B 1 409 ? 9.625 26.375 15.094 1 96.62 409 HIS B O 1
ATOM 6555 N N . ARG B 1 410 ? 9.953 25.234 13.258 1 95.75 410 ARG B N 1
ATOM 6556 C CA . ARG B 1 410 ? 11.07 24.5 13.844 1 95.75 410 ARG B CA 1
ATOM 6557 C C . ARG B 1 410 ? 12.336 25.359 13.875 1 95.75 410 ARG B C 1
ATOM 6559 O O . ARG B 1 410 ? 13.227 25.125 14.688 1 95.75 410 ARG B O 1
ATOM 6566 N N . GLU B 1 411 ? 12.383 26.266 12.992 1 95.62 411 GLU B N 1
ATOM 6567 C CA . GLU B 1 411 ? 13.531 27.172 12.953 1 95.62 411 GLU B CA 1
ATOM 6568 C C . GLU B 1 411 ? 13.359 28.328 13.93 1 95.62 411 GLU B C 1
ATOM 6570 O O . GLU B 1 411 ? 14.32 28.734 14.594 1 95.62 411 GLU B O 1
ATOM 6575 N N . PHE B 1 412 ? 12.117 28.844 14.008 1 97.12 412 PHE B N 1
ATOM 6576 C CA . PHE B 1 412 ? 11.844 30.031 14.828 1 97.12 412 PHE B CA 1
ATOM 6577 C C . PHE B 1 412 ? 10.641 29.781 15.734 1 97.12 412 PHE B C 1
ATOM 6579 O O . PHE B 1 412 ? 9.633 29.219 15.305 1 97.12 412 PHE B O 1
ATOM 6586 N N . CYS B 1 413 ? 10.805 30.266 17 1 97.81 413 CYS B N 1
ATOM 6587 C CA . CYS B 1 413 ? 9.617 30.359 17.844 1 97.81 413 CYS B CA 1
ATOM 6588 C C . CYS B 1 413 ? 8.656 31.422 17.312 1 97.81 413 CYS B C 1
ATOM 6590 O O . CYS B 1 413 ? 9.086 32.5 16.922 1 97.81 413 CYS B O 1
ATOM 6592 N N . SER B 1 414 ? 7.41 31.078 17.328 1 98.31 414 SER B N 1
ATOM 6593 C CA . SER B 1 414 ? 6.414 32 16.797 1 98.31 414 SER B CA 1
ATOM 6594 C C . SER B 1 414 ? 5.484 32.5 17.906 1 98.31 414 SER B C 1
ATOM 6596 O O . SER B 1 414 ? 4.754 31.734 18.516 1 98.31 414 SER B O 1
ATOM 6598 N N . LEU B 1 415 ? 5.543 33.781 18.125 1 98.38 415 LEU B N 1
ATOM 6599 C CA . LEU B 1 415 ? 4.68 34.406 19.109 1 98.38 415 LEU B CA 1
ATOM 6600 C C . LEU B 1 415 ? 3.447 35.031 18.438 1 98.38 415 LEU B C 1
ATOM 6602 O O . LEU B 1 415 ? 3.568 35.844 17.531 1 98.38 415 LEU B O 1
ATOM 6606 N N . TYR B 1 416 ? 2.307 34.594 18.844 1 98.44 416 TYR B N 1
ATOM 6607 C CA . TYR B 1 416 ? 1.02 35.062 18.359 1 98.44 416 TYR B CA 1
ATOM 6608 C C . TYR B 1 416 ? 0.382 36.031 19.359 1 98.44 416 TYR B C 1
ATOM 6610 O O . TYR B 1 416 ? -0.025 35.625 20.438 1 98.44 416 TYR B O 1
ATOM 6618 N N . ASP B 1 417 ? 0.283 37.25 18.969 1 97.62 417 ASP B N 1
ATOM 6619 C CA . ASP B 1 417 ? -0.305 38.281 19.812 1 97.62 417 ASP B CA 1
ATOM 6620 C C . ASP B 1 417 ? -1.638 38.781 19.25 1 97.62 417 ASP B C 1
ATOM 6622 O O . ASP B 1 417 ? -1.687 39.781 18.531 1 97.62 417 ASP B O 1
ATOM 6626 N N . MET B 1 418 ? -2.648 38.094 19.672 1 96.5 418 MET B N 1
ATOM 6627 C CA . MET B 1 418 ? -3.98 38.438 19.172 1 96.5 418 MET B CA 1
ATOM 6628 C C . MET B 1 418 ? -4.406 39.812 19.641 1 96.5 418 MET B C 1
ATOM 6630 O O . MET B 1 418 ? -5.043 40.562 18.891 1 96.5 418 MET B O 1
ATOM 6634 N N . GLY B 1 419 ? -4.121 40.156 20.812 1 95.25 419 GLY B N 1
ATOM 6635 C CA . GLY B 1 419 ? -4.523 41.406 21.422 1 95.25 419 GLY B CA 1
ATOM 6636 C C . GLY B 1 419 ? -3.975 42.625 20.688 1 95.25 419 GLY B C 1
ATOM 6637 O O . GLY B 1 419 ? -4.699 43.594 20.453 1 95.25 419 GLY B O 1
ATOM 6638 N N . ARG B 1 420 ? -2.707 42.594 20.344 1 95.94 420 ARG B N 1
ATOM 6639 C CA . ARG B 1 420 ? -2.068 43.719 19.703 1 95.94 420 ARG B CA 1
ATOM 6640 C C . ARG B 1 420 ? -1.994 43.531 18.188 1 95.94 420 ARG B C 1
ATOM 6642 O O . ARG B 1 420 ? -1.356 44.312 17.484 1 95.94 420 ARG B O 1
ATOM 6649 N N . GLN B 1 421 ? -2.477 42.438 17.703 1 95.88 421 GLN B N 1
ATOM 6650 C CA . GLN B 1 421 ? -2.557 42.125 16.281 1 95.88 421 GLN B CA 1
ATOM 6651 C C . GLN B 1 421 ? -1.177 42.156 15.625 1 95.88 421 GLN B C 1
ATOM 6653 O O . GLN B 1 421 ? -0.973 42.844 14.625 1 95.88 421 GLN B O 1
ATOM 6658 N N . ARG B 1 422 ? -0.361 41.406 16.156 1 97.5 422 ARG B N 1
ATOM 6659 C CA . ARG B 1 422 ? 1.002 41.312 15.648 1 97.5 422 ARG B CA 1
ATOM 6660 C C . ARG B 1 422 ? 1.601 39.938 15.93 1 97.5 422 ARG B C 1
ATOM 6662 O O . ARG B 1 422 ? 1.082 39.188 16.75 1 97.5 422 ARG B O 1
ATOM 6669 N N . MET B 1 423 ? 2.631 39.656 15.242 1 97.38 423 MET B N 1
ATOM 6670 C CA . MET B 1 423 ? 3.391 38.406 15.438 1 97.38 423 MET B CA 1
ATOM 6671 C C . MET B 1 423 ? 4.871 38.719 15.641 1 97.38 423 MET B C 1
ATOM 6673 O O . MET B 1 423 ? 5.363 39.75 15.203 1 97.38 423 MET B O 1
ATOM 6677 N N . GLY B 1 424 ? 5.523 37.844 16.328 1 97.81 424 GLY B N 1
ATOM 6678 C CA . GLY B 1 424 ? 6.969 37.906 16.5 1 97.81 424 GLY B CA 1
ATOM 6679 C C . GLY B 1 424 ? 7.629 36.531 16.297 1 97.81 424 GLY B C 1
ATOM 6680 O O . GLY B 1 424 ? 7.043 35.5 16.625 1 97.81 424 GLY B O 1
ATOM 6681 N N . PHE B 1 425 ? 8.844 36.594 15.812 1 98.06 425 PHE B N 1
ATOM 6682 C CA . PHE B 1 425 ? 9.617 35.375 15.609 1 98.06 425 PHE B CA 1
ATOM 6683 C C . PHE B 1 425 ? 10.984 35.469 16.281 1 98.06 425 PHE B C 1
ATOM 6685 O O . PHE B 1 425 ? 11.641 36.5 16.188 1 98.06 425 PHE B O 1
ATOM 6692 N N . SER B 1 426 ? 11.359 34.469 17.016 1 97.25 426 SER B N 1
ATOM 6693 C CA . SER B 1 426 ? 12.633 34.469 17.719 1 97.25 426 SER B CA 1
ATOM 6694 C C . SER B 1 426 ? 13.344 33.125 17.609 1 97.25 426 SER B C 1
ATOM 6696 O O . SER B 1 426 ? 12.727 32.125 17.297 1 97.25 426 SER B O 1
ATOM 6698 N N . ALA B 1 427 ? 14.609 33.156 17.891 1 95.56 427 ALA B N 1
ATOM 6699 C CA . ALA B 1 427 ? 15.414 31.938 17.875 1 95.56 427 ALA B CA 1
ATOM 6700 C C . ALA B 1 427 ? 15.117 31.062 19.094 1 95.56 427 ALA B C 1
ATOM 6702 O O . ALA B 1 427 ? 14.508 31.516 20.062 1 95.56 427 ALA B O 1
ATOM 6703 N N . HIS B 1 428 ? 15.594 29.844 18.875 1 94.81 428 HIS B N 1
ATOM 6704 C CA . HIS B 1 428 ? 15.531 28.922 20.016 1 94.81 428 HIS B CA 1
ATOM 6705 C C . HIS B 1 428 ? 16.594 29.281 21.062 1 94.81 428 HIS B C 1
ATOM 6707 O O . HIS B 1 428 ? 17.609 29.891 20.734 1 94.81 428 HIS B O 1
ATOM 6713 N N . MET B 1 429 ? 16.359 29.062 22.328 1 91.62 429 MET B N 1
ATOM 6714 C CA . MET B 1 429 ? 17.391 29.25 23.359 1 91.62 429 MET B CA 1
ATOM 6715 C C . MET B 1 429 ? 18.594 28.344 23.094 1 91.62 429 MET B C 1
ATOM 6717 O O . MET B 1 429 ? 19.734 28.766 23.281 1 91.62 429 MET B O 1
ATOM 6721 N N . ASN B 1 430 ? 18.547 26.953 23.016 1 67 430 ASN B N 1
ATOM 6722 C CA . ASN B 1 430 ? 19.688 26.078 22.781 1 67 430 ASN B CA 1
ATOM 6723 C C . ASN B 1 430 ? 19.469 25.203 21.547 1 67 430 ASN B C 1
ATOM 6725 O O . ASN B 1 430 ? 18.328 24.891 21.188 1 67 430 ASN B O 1
#

Organism: Caenorhabditis remanei (NCBI:txid31234)

Radius of gyration: 34.73 Å; Cα contacts (8 Å, |Δi|>4): 2253; chains: 2; bounding box: 60×164×94 Å

InterPro domains:
  IPR001461 Aspartic peptidase A1 [PR00792] (75-95)
  IPR001461 Aspartic peptidase A1 [PR00792] (249-262)
  IPR001461 Aspartic peptidase A1 [PR00792] (296-307)
  IPR001461 Aspartic peptidase A1 [PR00792] (402-417)
  IPR001461 Aspartic peptidase A1 [PTHR47966] (22-426)
  IPR021109 Aspartic peptidase domain superfamily [G3DSA:2.40.70.10] (21-255)
  IPR021109 Aspartic peptidase domain superfamily [G3DSA:2.40.70.10] (265-428)
  IPR021109 Aspartic peptidase domain superfamily [SSF50630] (17-426)
  IPR033121 Peptidase family A1 domain [PF00026] (69-426)
  IPR033121 Peptidase family A1 domain [PS51767] (69-426)
  IPR034164 Pepsin-like domain [cd05471] (69-425)

pLDDT: mean 85.12, std 16.47, range [31.33, 98.88]

Sequence (860 aa):
MMYFQFLILLVSIIAAYSLFQIPLEKVESLRFKLMREGKWKDYKEFKNIIRSLSDAYSGSLFDYETAGYVGKITVGTPQQEFRVVMDTGSSNFWIPDSTCGMEWLSCGRPVSGDATCYGSYCVPGGPNTTASCTTQNKFDSSKSTSYVKFGNSFRFDYGVDNANGLLGYDTVRFGGMSDNQLVVPGVTVAQAVCFPTFFEQTNIDGIMGLGFQWNAQQDIVPPFVNAYENNIVSPVFHVYLQKGPNGAGQITYGGRDTTNCKVVNEYHPMTTYAAYQFYLTLVSAGKYYSSKGWTALADTANSFITGPAGVIAGIADAVGAKWDTYTDTYWIPCEPKVTTQMVNFTIGGTIYPVTAENLIVPYRKFCILYYTSDIQFSANKTGYICMFAILPLSNNGFGPSWVLGDPFHREFCSLYDMGRQRMGFSAHMNMMYFQFLILLVSIIAAYSLFQIPLEKVESLRFKLMREGKWKDYKEFKNIIRSLSDAYSGSLFDYETAGYVGKITVGTPQQEFRVVMDTGSSNFWIPDSTCGMEWLSCGRPVSGDATCYGSYCVPGGPNTTASCTTQNKFDSSKSTSYVKFGNSFRFDYGVDNANGLLGYDTVRFGGMSDNQLVVPGVTVAQAVCFPTFFEQTNIDGIMGLGFQWNAQQDIVPPFVNAYENNIVSPVFHVYLQKGPNGAGQITYGGRDTTNCKVVNEYHPMTTYAAYQFYLTLVSAGKYYSSKGWTALADTANSFITGPAGVIAGIADAVGAKWDTYTDTYWIPCEPKVTTQMVNFTIGGTIYPVTAENLIVPYRKFCILYYTSDIQFSANKTGYICMFAILPLSNNGFGPSWVLGDPFHREFCSLYDMGRQRMGFSAHMN

Solvent-accessible surface area (backbone atoms only — not comparable to full-atom values): 43508 Å² total; per-residue (Å²): 137,83,81,78,78,78,78,77,76,76,71,72,73,70,76,74,61,68,74,27,64,32,64,29,43,63,50,84,19,50,51,58,51,28,46,73,50,28,26,38,54,37,43,52,51,48,51,51,51,47,46,65,66,45,79,72,50,79,54,77,70,66,67,64,38,38,28,33,47,31,29,37,24,25,40,34,37,66,70,43,72,44,40,20,33,57,20,39,75,38,8,52,49,39,36,31,23,60,63,31,29,44,48,88,46,54,73,73,58,87,34,73,28,45,14,40,24,33,70,58,27,68,43,57,16,28,54,10,22,39,64,37,55,76,62,35,59,57,46,57,63,89,64,20,77,54,49,40,88,64,70,47,71,51,76,47,77,38,47,81,36,42,33,30,36,37,33,27,28,19,32,38,26,51,18,38,92,89,44,67,52,48,77,31,72,74,28,70,42,34,30,20,39,26,63,42,71,76,43,47,86,38,77,51,26,37,38,38,16,60,30,32,44,81,56,14,70,93,64,42,66,11,60,60,53,52,27,31,76,68,70,71,33,47,54,26,31,20,40,40,36,37,66,46,93,79,36,47,32,34,39,20,37,31,34,79,43,76,81,58,31,42,76,62,83,55,74,44,61,38,76,47,91,46,47,65,26,29,54,34,37,34,41,35,18,82,89,41,70,52,65,84,55,43,42,27,31,61,26,57,41,28,53,34,28,32,23,49,47,72,61,45,51,49,43,31,56,54,73,58,35,44,80,33,82,75,75,70,43,27,38,27,76,63,80,61,59,53,76,39,76,46,39,35,41,20,46,71,88,46,77,47,70,36,32,33,41,44,34,52,40,80,70,41,81,33,28,21,35,38,32,54,100,82,41,80,46,69,26,45,97,80,15,32,36,19,33,40,43,55,44,63,46,87,52,91,81,58,71,62,50,26,37,41,8,39,34,53,34,27,55,24,25,40,34,43,29,64,77,78,43,28,35,30,54,18,45,59,56,130,137,84,81,78,79,79,78,77,75,76,71,74,74,70,76,75,60,67,72,28,64,34,63,28,42,63,50,85,19,49,52,59,51,28,46,72,49,28,26,38,55,37,42,51,50,46,50,52,53,46,45,67,66,41,81,72,55,74,53,76,70,64,66,65,37,38,29,33,47,29,30,37,24,26,42,34,36,66,71,45,72,44,40,21,35,55,20,40,75,39,10,53,49,38,35,31,23,62,63,30,31,44,55,88,46,53,71,74,56,88,32,76,30,44,14,40,26,33,71,59,28,66,43,59,18,28,53,8,25,43,59,47,43,75,62,34,60,58,46,56,63,89,63,18,77,54,49,42,88,64,71,46,71,51,75,48,78,39,51,80,35,41,34,30,35,38,35,28,28,18,32,37,26,51,18,38,93,87,46,67,53,49,76,31,72,73,28,69,40,33,29,21,42,27,58,43,73,76,41,36,86,38,78,49,28,38,37,39,16,59,28,32,45,80,56,13,70,92,66,42,67,13,60,60,53,51,26,33,77,68,69,71,34,49,55,26,32,19,40,41,37,38,66,46,91,78,36,48,35,32,41,20,38,30,36,78,43,76,79,58,30,42,75,64,83,55,75,44,61,38,77,46,90,45,47,65,27,30,54,34,38,34,41,36,18,84,89,41,68,51,66,83,55,42,42,28,30,59,25,58,40,27,54,34,28,34,23,48,47,72,60,46,51,48,43,31,56,54,73,59,35,43,79,32,82,75,76,70,43,27,38,27,78,65,79,63,60,54,75,38,74,46,40,33,41,20,46,71,88,46,78,46,69,36,33,33,41,45,34,52,40,79,70,40,83,32,27,23,35,40,32,54,101,81,42,79,46,69,26,45,98,82,15,31,37,18,32,40,42,55,43,63,46,87,51,91,81,59,71,62,50,26,36,42,8,39,35,52,34,26,54,25,26,41,35,46,29,65,76,79,43,29,35,29,56,18,46,57,60,126

Secondary structure (DSSP, 8-state):
----------------PPPEEEEEEE---HHHHHHHHT-HHHHHHHHHHHHHH-S---S----GGG--EEEEEEETTTTEEEEEEEESS---EEEEBTTTT-TT---S----SSEEEETTEEEE--SS--STTSSS--B-GGG-TT-EEEEEEEEEE-SS-EEEEEEEEEEEEES-TTS--EEEEEEEEEEEEE--GGGTTSS--EEEE-S-GGGSGGGPPPHHHHHHHTTSS-SEEEEEE-SSTT--EEEEETS--TTTBPPP--EEE-S-SSSSEEEEEEEEETTEEE-S-EEEEE-TT-SSEEEEHHHHHHHHHHHT-EEETTTTEEEE-S-S-TT-EEEEEEETTEEEEEEHHHHEEEEETTEEEEE-SS-EEE--TTS-EEEESEEEE--TT-S-SEEE-HHHHHHSEEEEETTTTEEEEE-B--/----------------PPPEEEEEEE---HHHHHHHHT-HHHHHHHHHHHHHH-TTTTS----GGG--EEEEEEETTTTEEEEEEEESS---EEEEBTTTT-TT---S----SSEEEETTEEEE--SS--GGGSSS--B-GGG-TT-EEEEEEEEEE-SS-EEEEEEEEEEEEES-TTS--EEEEEEEEEEEEE--GGGTTS---EEEE-S-GGGSGGGPPPHHHHHHHTTSS-SEEEEEE-SSTT--EEEEETS--TTTBPPP--EEE-S-SSSSEEEEEEEEETTEEE-S-EEEEE-TT-SSEEEEHHHHHHHHHHHT-EEETTTTEEEE-S-S-TT-EEEEEEETTEEEEEEHHHHEEEEETTEEEEE-SS-EEE--TTS-EEEESEEEE--TT-S-SEEE-HHHHHHSEEEEETTTTEEEEE-B--